Protein AF-A0A9D7JUJ1-F1 (afdb_monomer)

Nearest PDB structures (foldseek):
  5naf-assembly1_A  TM=7.772E-01  e=2.848E-12  Mus musculus
  5naf-assembly3_C  TM=6.672E-01  e=1.370E-13  Mus musculus
  6e29-assembly2_B  TM=7.221E-01  e=2.011E-11  Thermothelomyces thermophilus
  5naf-assembly4_D  TM=6.537E-01  e=2.011E-11  Mus musculus
  4zov-assembly1_A  TM=6.552E-01  e=1.437E-09  Saccharomyces cerevisiae

Mean predicted aligned error: 22.08 Å

Structure (mmCIF, N/CA/C/O backbone):
data_AF-A0A9D7JUJ1-F1
#
_entry.id   AF-A0A9D7JUJ1-F1
#
loop_
_atom_site.group_PDB
_atom_site.id
_atom_site.type_symbol
_atom_site.label_atom_id
_atom_site.label_alt_id
_atom_site.label_comp_id
_atom_site.label_asym_id
_atom_site.label_entity_id
_atom_site.label_seq_id
_atom_site.pdbx_PDB_ins_code
_atom_site.Cartn_x
_atom_site.Cartn_y
_atom_site.Cartn_z
_atom_site.occupancy
_atom_site.B_iso_or_equiv
_atom_site.auth_seq_id
_atom_site.auth_comp_id
_atom_site.auth_asym_id
_atom_site.auth_atom_id
_atom_site.pdbx_PDB_model_num
ATOM 1 N N . MET A 1 1 ? -11.570 -12.928 25.840 1.00 46.22 1 MET A N 1
ATOM 2 C CA . MET A 1 1 ? -12.445 -12.365 26.894 1.00 46.22 1 MET A CA 1
ATOM 3 C C . MET A 1 1 ? -13.803 -12.101 26.273 1.00 46.22 1 MET A C 1
ATOM 5 O O . MET A 1 1 ? -13.830 -11.605 25.158 1.00 46.22 1 MET A O 1
ATOM 9 N N . SER A 1 2 ? -14.887 -12.468 26.956 1.00 52.25 2 SER A N 1
ATOM 10 C CA . SER A 1 2 ? -16.265 -12.212 26.511 1.00 52.25 2 SER A CA 1
ATOM 11 C C . SER A 1 2 ? -16.558 -10.702 26.518 1.00 52.25 2 SER A C 1
ATOM 13 O O . SER A 1 2 ? -16.237 -10.030 27.499 1.00 52.25 2 SER A O 1
ATOM 15 N N . PHE A 1 3 ? -17.145 -10.168 25.440 1.00 64.56 3 PHE A N 1
ATOM 16 C CA . PHE A 1 3 ? -17.541 -8.751 25.312 1.00 64.56 3 PHE A CA 1
ATOM 17 C C . PHE A 1 3 ? -18.890 -8.441 25.976 1.00 64.56 3 PHE A C 1
ATOM 19 O O . PHE A 1 3 ? -19.354 -7.306 25.961 1.00 64.56 3 PHE A O 1
ATOM 26 N N . LYS A 1 4 ? -19.514 -9.456 26.577 1.00 81.88 4 LYS A N 1
ATOM 27 C CA . LYS A 1 4 ? -20.887 -9.388 27.059 1.00 81.88 4 LYS A CA 1
ATOM 28 C C . LYS A 1 4 ? -21.002 -8.548 28.337 1.00 81.88 4 LYS A C 1
ATOM 30 O O . LYS A 1 4 ? -20.153 -8.704 29.230 1.00 81.88 4 LYS A O 1
ATOM 35 N N . PRO A 1 5 ? -22.044 -7.705 28.458 1.00 88.50 5 PRO A N 1
ATOM 36 C CA . PRO A 1 5 ? -22.383 -7.038 29.706 1.00 88.50 5 PRO A CA 1
ATOM 37 C C . PRO A 1 5 ? -22.737 -8.081 30.768 1.00 88.50 5 PRO A C 1
ATOM 39 O O . PRO A 1 5 ? -23.338 -9.114 30.468 1.00 88.50 5 PRO A O 1
ATOM 42 N N . VAL A 1 6 ? -22.363 -7.805 32.015 1.00 92.50 6 VAL A N 1
ATOM 43 C CA . VAL A 1 6 ? -22.709 -8.657 33.154 1.00 92.50 6 VAL A CA 1
ATOM 44 C C . VAL A 1 6 ? -23.898 -8.059 33.894 1.00 92.50 6 VAL A C 1
ATOM 46 O O . VAL A 1 6 ? -23.898 -6.870 34.230 1.00 92.50 6 VAL A O 1
ATOM 49 N N . ILE A 1 7 ? -24.895 -8.897 34.166 1.00 95.94 7 ILE A N 1
ATOM 50 C CA . ILE A 1 7 ? -26.008 -8.593 35.065 1.00 95.94 7 ILE A CA 1
ATOM 51 C C . ILE A 1 7 ? -25.708 -9.276 36.397 1.00 95.94 7 ILE A C 1
ATOM 53 O O . ILE A 1 7 ? -25.666 -10.505 36.478 1.00 95.94 7 ILE A O 1
ATOM 57 N N . PHE A 1 8 ? -25.459 -8.480 37.433 1.00 96.88 8 PHE A N 1
ATOM 58 C CA . PHE A 1 8 ? -25.189 -8.978 38.774 1.00 96.88 8 PHE A CA 1
ATOM 59 C C . PHE A 1 8 ? -26.465 -8.929 39.618 1.00 96.88 8 PHE A C 1
ATOM 61 O O . PHE A 1 8 ? -26.993 -7.850 39.873 1.00 96.88 8 PHE A O 1
ATOM 68 N N . LEU A 1 9 ? -26.951 -10.098 40.037 1.00 96.44 9 LEU A N 1
ATOM 69 C CA . LEU A 1 9 ? -28.127 -10.265 40.884 1.00 96.44 9 LEU A CA 1
ATOM 70 C C . LEU A 1 9 ? -27.693 -10.636 42.309 1.00 96.44 9 LEU A C 1
ATOM 72 O O . LEU A 1 9 ? -27.132 -11.713 42.529 1.00 96.44 9 LEU A O 1
ATOM 76 N N . ALA A 1 10 ? -27.960 -9.760 43.271 1.00 94.12 10 ALA A N 1
ATOM 77 C CA . ALA A 1 10 ? -27.702 -9.978 44.688 1.00 94.12 10 ALA A CA 1
ATOM 78 C C . ALA A 1 10 ? -29.024 -10.053 45.457 1.00 94.12 10 ALA A C 1
ATOM 80 O O . ALA A 1 10 ? -29.857 -9.153 45.365 1.00 94.12 10 ALA A O 1
ATOM 81 N N . PHE A 1 11 ? -29.201 -11.120 46.228 1.00 92.06 11 PHE A N 1
ATOM 82 C CA . PHE A 1 11 ? -30.381 -11.339 47.056 1.00 92.06 11 PHE A CA 1
ATOM 83 C C . PHE A 1 11 ? -29.964 -11.527 48.509 1.00 92.06 11 PHE A C 1
ATOM 85 O O . PHE A 1 11 ? -28.980 -12.216 48.775 1.00 92.06 11 PHE A O 1
ATOM 92 N N . ALA A 1 12 ? -30.699 -10.923 49.437 1.00 88.69 12 ALA A N 1
ATOM 93 C CA . ALA A 1 12 ? -30.456 -11.060 50.870 1.00 88.69 12 ALA A CA 1
ATOM 94 C C . ALA A 1 12 ? -31.776 -11.220 51.630 1.00 88.69 12 ALA A C 1
ATOM 96 O O . ALA A 1 12 ? -32.740 -10.492 51.377 1.00 88.69 12 ALA A O 1
ATOM 97 N N . ASN A 1 13 ? -31.822 -12.174 52.561 1.00 85.25 13 ASN A N 1
ATOM 98 C CA . ASN A 1 13 ? -33.016 -12.474 53.349 1.00 85.25 13 ASN A CA 1
ATOM 99 C C . ASN A 1 13 ? -32.684 -12.667 54.835 1.00 85.25 13 ASN A C 1
ATOM 101 O O . ASN A 1 13 ? -31.565 -13.023 55.184 1.00 85.25 13 ASN A O 1
ATOM 105 N N . ASP A 1 14 ? -33.667 -12.477 55.714 1.00 79.25 14 ASP A N 1
ATOM 106 C CA . ASP A 1 14 ? -33.504 -12.742 57.147 1.00 79.25 14 ASP A CA 1
ATOM 107 C C . ASP A 1 14 ? -33.837 -14.203 57.445 1.00 79.25 14 ASP A C 1
ATOM 109 O O . ASP A 1 14 ? -34.995 -14.602 57.349 1.00 79.25 14 ASP A O 1
ATOM 113 N N . LYS A 1 15 ? -32.831 -15.015 57.784 1.00 77.56 15 LYS A N 1
ATOM 114 C CA . LYS A 1 15 ? -33.019 -16.447 58.079 1.00 77.56 15 LYS A CA 1
ATOM 115 C C . LYS A 1 15 ? -33.294 -16.723 59.560 1.00 77.56 15 LYS A C 1
ATOM 117 O O . LYS A 1 15 ? -33.521 -17.879 59.917 1.00 77.56 15 LYS A O 1
ATOM 122 N N . VAL A 1 16 ? -33.268 -15.692 60.405 1.00 76.00 16 VAL A N 1
ATOM 123 C CA . VAL A 1 16 ? -33.410 -15.800 61.862 1.00 76.00 16 VAL A CA 1
ATOM 124 C C . VAL A 1 16 ? -34.802 -15.343 62.306 1.00 76.00 16 VAL A C 1
ATOM 126 O O . VAL A 1 16 ? -35.447 -16.032 63.096 1.00 76.00 16 VAL A O 1
ATOM 129 N N . ASP A 1 17 ? -35.301 -14.227 61.769 1.00 75.50 17 ASP A N 1
ATOM 130 C CA . ASP A 1 17 ? -36.643 -13.710 62.049 1.00 75.50 17 ASP A CA 1
ATOM 131 C C . ASP A 1 17 ? -37.659 -14.127 60.971 1.00 75.50 17 ASP A C 1
ATOM 133 O O . ASP A 1 17 ? -37.739 -13.554 59.883 1.00 75.50 17 ASP A O 1
ATOM 137 N N . ASN A 1 18 ? -38.516 -15.095 61.313 1.00 70.44 18 ASN A N 1
ATOM 138 C CA . ASN A 1 18 ? -39.590 -15.582 60.442 1.00 70.44 18 ASN A CA 1
ATOM 139 C C . ASN A 1 18 ? -40.592 -14.496 60.010 1.00 70.44 18 ASN A C 1
ATOM 141 O O . ASN A 1 18 ? -41.214 -14.648 58.957 1.00 70.44 18 ASN A O 1
ATOM 145 N N . ALA A 1 19 ? -40.789 -13.432 60.799 1.00 67.62 19 ALA A N 1
ATOM 146 C CA . ALA A 1 19 ? -41.687 -12.334 60.432 1.00 67.62 19 ALA A CA 1
ATOM 147 C C . ALA A 1 19 ? -41.072 -11.431 59.352 1.00 67.62 19 ALA A C 1
ATOM 149 O O . ALA A 1 19 ? -41.798 -10.823 58.564 1.00 67.62 19 ALA A O 1
ATOM 150 N N . ALA A 1 20 ? -39.742 -11.387 59.287 1.00 67.50 20 ALA A N 1
ATOM 151 C CA . ALA A 1 20 ? -38.988 -10.659 58.282 1.00 67.50 20 ALA A CA 1
ATOM 152 C C . ALA A 1 20 ? -38.503 -11.547 57.123 1.00 67.50 20 ALA A C 1
ATOM 154 O O . ALA A 1 20 ? -37.753 -11.076 56.275 1.00 67.50 20 ALA A O 1
ATOM 155 N N . TYR A 1 21 ? -38.923 -12.806 57.024 1.00 77.50 21 TYR A N 1
ATOM 156 C CA . TYR A 1 21 ? -38.526 -13.672 55.915 1.00 77.50 21 TYR A CA 1
ATOM 157 C C . TYR A 1 21 ? -39.328 -13.358 54.634 1.00 77.50 21 TYR A C 1
ATOM 159 O O . TYR A 1 21 ? -40.544 -13.568 54.581 1.00 77.50 21 TYR A O 1
ATOM 167 N N . LEU A 1 22 ? -38.656 -12.907 53.567 1.00 76.88 22 LEU A N 1
ATOM 168 C CA . LEU A 1 22 ? -39.271 -12.658 52.252 1.00 76.88 22 LEU A CA 1
ATOM 169 C C . LEU A 1 22 ? -39.438 -13.969 51.477 1.00 76.88 22 LEU A C 1
ATOM 171 O O . LEU A 1 22 ? -38.473 -14.526 50.952 1.00 76.88 22 LEU A O 1
ATOM 175 N N . ARG A 1 23 ? -40.671 -14.482 51.398 1.00 80.00 23 ARG A N 1
ATOM 176 C CA . ARG A 1 23 ? -40.953 -15.793 50.785 1.00 80.00 23 ARG A CA 1
ATOM 177 C C . ARG A 1 23 ? -40.846 -15.790 49.261 1.00 80.00 23 ARG A C 1
ATOM 179 O O . ARG A 1 23 ? -40.429 -16.804 48.703 1.00 80.00 23 ARG A O 1
ATOM 186 N N . ASN A 1 24 ? -41.167 -14.682 48.586 1.00 82.19 24 ASN A N 1
ATOM 187 C CA . ASN A 1 24 ? -41.095 -14.632 47.122 1.00 82.19 24 ASN A CA 1
ATOM 188 C C . ASN A 1 24 ? -39.704 -14.283 46.589 1.00 82.19 24 ASN A C 1
ATOM 190 O O . ASN A 1 24 ? -39.501 -14.361 45.383 1.00 82.19 24 ASN A O 1
ATOM 194 N N . LEU A 1 25 ? -38.720 -13.993 47.449 1.00 85.44 25 LEU A N 1
ATOM 195 C CA . LEU A 1 25 ? -37.365 -13.639 47.015 1.00 85.44 25 LEU A CA 1
ATOM 196 C C . LEU A 1 25 ? -36.708 -14.748 46.174 1.00 85.44 25 LEU A C 1
ATOM 198 O O . LEU A 1 25 ? -36.042 -14.489 45.174 1.00 85.44 25 LEU A O 1
ATOM 202 N N . SER A 1 26 ? -36.955 -16.012 46.535 1.00 86.31 26 SER A N 1
ATOM 203 C CA . SER A 1 26 ? -36.502 -17.154 45.733 1.00 86.31 26 SER A CA 1
ATOM 204 C C . SER A 1 26 ? -37.227 -17.223 44.383 1.00 86.31 26 SER A C 1
ATOM 206 O O . SER A 1 26 ? -36.590 -17.465 43.358 1.00 86.31 26 SER A O 1
ATOM 208 N N . ALA A 1 27 ? -38.539 -16.964 44.352 1.00 86.62 27 ALA A N 1
ATOM 209 C CA . ALA A 1 27 ? -39.325 -16.953 43.117 1.00 86.62 27 ALA A CA 1
ATOM 210 C C . ALA A 1 27 ? -38.897 -15.812 42.179 1.00 86.62 27 ALA A C 1
ATOM 212 O O . ALA A 1 27 ? -38.778 -16.027 40.974 1.00 86.62 27 ALA A O 1
ATOM 213 N N . GLU A 1 28 ? -38.591 -14.637 42.729 1.00 91.00 28 GLU A N 1
ATOM 214 C CA . GLU A 1 28 ? -38.008 -13.512 42.002 1.00 91.00 28 GLU A CA 1
ATOM 215 C C . GLU A 1 28 ? -36.669 -13.899 41.368 1.00 91.00 28 GLU A C 1
ATOM 217 O O . GLU A 1 28 ? -36.509 -13.772 40.156 1.00 91.00 28 GLU A O 1
ATOM 222 N N . MET A 1 29 ? -35.730 -14.436 42.155 1.00 93.56 29 MET A N 1
ATOM 223 C CA . MET A 1 29 ? -34.421 -14.864 41.653 1.00 93.56 29 MET A CA 1
ATOM 224 C C . MET A 1 29 ? -34.547 -15.867 40.501 1.00 93.56 29 MET A C 1
ATOM 226 O O . MET A 1 29 ? -33.919 -15.690 39.455 1.00 93.56 29 MET A O 1
ATOM 230 N N . HIS A 1 30 ? -35.357 -16.916 40.674 1.00 92.62 30 HIS A N 1
ATOM 231 C CA . HIS A 1 30 ? -35.551 -17.939 39.644 1.00 92.62 30 HIS A CA 1
ATOM 232 C C . HIS A 1 30 ? -36.266 -17.370 38.413 1.00 92.62 30 HIS A C 1
ATOM 234 O O . HIS A 1 30 ? -35.894 -17.695 37.287 1.00 92.62 30 HIS A O 1
ATOM 240 N N . GLY A 1 31 ? -37.249 -16.489 38.610 1.00 93.75 31 GLY A N 1
ATOM 241 C CA . GLY A 1 31 ? -37.967 -15.832 37.525 1.00 93.75 31 GLY A CA 1
ATOM 242 C C . GLY A 1 31 ? -37.071 -14.909 36.698 1.00 93.75 31 GLY A C 1
ATOM 243 O O . GLY A 1 31 ? -37.099 -14.979 35.472 1.00 93.75 31 GLY A O 1
ATOM 244 N N . ILE A 1 32 ? -36.225 -14.096 37.344 1.00 95.94 32 ILE A N 1
ATOM 245 C CA . ILE A 1 32 ? -35.249 -13.236 36.656 1.00 95.94 32 ILE A CA 1
ATOM 246 C C . ILE A 1 32 ? -34.206 -14.093 35.932 1.00 95.94 32 ILE A C 1
ATOM 248 O O . ILE A 1 32 ? -33.864 -13.811 34.783 1.00 95.94 32 ILE A O 1
ATOM 252 N N . ARG A 1 33 ? -33.724 -15.173 36.562 1.00 95.44 33 ARG A N 1
ATOM 253 C CA . ARG A 1 33 ? -32.789 -16.107 35.923 1.00 95.44 33 ARG A CA 1
ATOM 254 C C . ARG A 1 33 ? -33.391 -16.735 34.664 1.00 95.44 33 ARG A C 1
ATOM 256 O O . ARG A 1 33 ? -32.726 -16.728 33.634 1.00 95.44 33 ARG A O 1
ATOM 263 N N . GLY A 1 34 ? -34.630 -17.222 34.732 1.00 93.38 34 GLY A N 1
ATOM 264 C CA . GLY A 1 34 ? -35.336 -17.779 33.574 1.00 93.38 34 GLY A CA 1
ATOM 265 C C . GLY A 1 34 ? -35.591 -16.738 32.481 1.00 93.38 34 GLY A C 1
ATOM 266 O O . GLY A 1 34 ? -35.412 -17.021 31.300 1.00 93.38 34 GLY A O 1
ATOM 267 N N . ALA A 1 35 ? -35.922 -15.501 32.861 1.00 94.00 35 ALA A N 1
ATOM 268 C CA . ALA A 1 35 ? -36.109 -14.397 31.922 1.00 94.00 35 ALA A CA 1
ATOM 269 C C . ALA A 1 35 ? -34.829 -14.049 31.134 1.00 94.00 35 ALA A C 1
ATOM 271 O O . ALA A 1 35 ? -34.902 -13.681 29.963 1.00 94.00 35 ALA A O 1
ATOM 272 N N . LEU A 1 36 ? -33.655 -14.192 31.758 1.00 95.38 36 LEU A N 1
ATOM 273 C CA . LEU A 1 36 ? -32.356 -13.895 31.146 1.00 95.38 36 LEU A CA 1
ATOM 274 C C . LEU A 1 36 ? -31.690 -15.102 30.470 1.00 95.38 36 LEU A C 1
ATOM 276 O O . LEU A 1 36 ? -30.708 -14.926 29.751 1.00 95.38 36 LEU A O 1
ATOM 280 N N . GLU A 1 37 ? -32.210 -16.315 30.655 1.00 93.38 37 GLU A N 1
ATOM 281 C CA . GLU A 1 37 ? -31.605 -17.550 30.142 1.00 93.38 37 GLU A CA 1
ATOM 282 C C . GLU A 1 37 ? -31.468 -17.534 28.614 1.00 93.38 37 GLU A C 1
ATOM 284 O O . GLU A 1 37 ? -30.391 -17.790 28.073 1.00 93.38 37 GLU A O 1
ATOM 289 N N . LYS A 1 38 ? -32.530 -17.131 27.907 1.00 88.56 38 LYS A N 1
ATOM 290 C CA . LYS A 1 38 ? -32.522 -16.990 26.443 1.00 88.56 38 LYS A CA 1
ATOM 291 C C . LYS A 1 38 ? -31.467 -15.985 25.970 1.00 88.56 38 LYS A C 1
ATOM 293 O O . LYS A 1 38 ? -30.789 -16.236 24.971 1.00 88.56 38 LYS A O 1
ATOM 298 N N . ALA A 1 39 ? -31.310 -14.872 26.686 1.00 89.44 39 ALA A N 1
ATOM 299 C CA . ALA A 1 39 ? -30.336 -13.835 26.363 1.00 89.44 39 ALA A CA 1
ATOM 300 C C . ALA A 1 39 ? -28.895 -14.319 26.596 1.00 89.44 39 ALA A C 1
ATOM 302 O O . ALA A 1 39 ? -28.024 -14.079 25.763 1.00 89.44 39 ALA A O 1
ATOM 303 N N . GLU A 1 40 ? -28.644 -15.054 27.680 1.00 90.50 40 GLU A N 1
ATOM 304 C CA . GLU A 1 40 ? -27.328 -15.623 27.987 1.00 90.50 40 GLU A CA 1
ATOM 305 C C . GLU A 1 40 ? -26.917 -16.710 26.978 1.00 90.50 40 GLU A C 1
ATOM 307 O O . GLU A 1 40 ? -25.796 -16.668 26.459 1.00 90.50 40 GLU A O 1
ATOM 312 N N . ILE A 1 41 ? -27.841 -17.612 26.612 1.00 87.19 41 ILE A N 1
ATOM 313 C CA . ILE A 1 41 ? -27.638 -18.636 25.566 1.00 87.19 41 ILE A CA 1
ATOM 314 C C . ILE A 1 41 ? -27.359 -17.983 24.207 1.00 87.19 41 ILE A C 1
ATOM 316 O O . ILE A 1 41 ? -26.452 -18.407 23.492 1.00 87.19 41 ILE A O 1
ATOM 320 N N . SER A 1 42 ? -28.089 -16.915 23.873 1.00 80.94 42 SER A N 1
ATOM 321 C CA . SER A 1 42 ? -27.888 -16.136 22.638 1.00 80.94 42 SER A CA 1
ATOM 322 C C . SER A 1 42 ? -26.633 -15.257 22.679 1.00 80.94 42 SER A C 1
ATOM 324 O O . SER A 1 42 ? -26.310 -14.577 21.711 1.00 80.94 42 SER A O 1
ATOM 326 N N . GLY A 1 43 ? -25.913 -15.256 23.801 1.00 83.94 43 GLY A N 1
ATOM 327 C CA . GLY A 1 43 ? -24.665 -14.535 23.966 1.00 83.94 43 GLY A CA 1
ATOM 328 C C . GLY A 1 43 ? -24.796 -13.028 24.164 1.00 83.94 43 GLY A C 1
ATOM 329 O O . GLY A 1 43 ? -23.820 -12.319 23.942 1.00 83.94 43 GLY A O 1
ATOM 330 N N . LEU A 1 44 ? -25.949 -12.546 24.625 1.00 85.88 44 LEU A N 1
ATOM 331 C CA . LEU A 1 44 ? -26.223 -11.123 24.832 1.00 85.88 44 LEU A CA 1
ATOM 332 C C . LEU A 1 44 ? -25.734 -10.590 26.189 1.00 85.88 44 LEU A C 1
ATOM 334 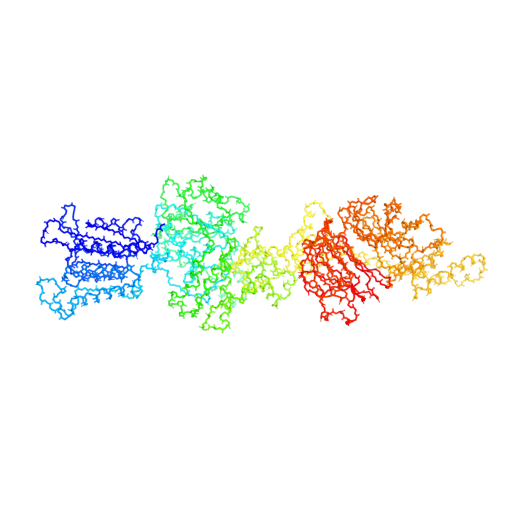O O . LEU A 1 44 ? -25.438 -9.405 26.313 1.00 85.88 44 LEU A O 1
ATOM 338 N N . CYS A 1 45 ? -25.638 -11.438 27.213 1.00 91.12 45 CYS A N 1
ATOM 339 C CA . CYS A 1 45 ? -25.142 -11.082 28.546 1.00 91.12 45 CYS A CA 1
ATOM 340 C C . CYS A 1 45 ? -24.517 -12.291 29.253 1.00 91.12 45 CYS A C 1
ATOM 342 O O . CYS A 1 45 ? -24.744 -13.424 28.839 1.00 91.12 45 CYS A O 1
ATOM 344 N N . ASP A 1 46 ? -23.778 -12.040 30.333 1.00 92.12 46 ASP A N 1
ATOM 345 C CA . ASP A 1 46 ? -23.474 -13.045 31.361 1.00 92.12 46 ASP A CA 1
ATOM 346 C C . ASP A 1 46 ? -24.246 -12.679 32.643 1.00 92.12 46 ASP A C 1
ATOM 348 O O . ASP A 1 46 ? -24.386 -11.494 32.965 1.00 92.12 46 ASP A O 1
ATOM 352 N N . VAL A 1 47 ? -24.717 -13.665 33.406 1.00 94.31 47 VAL A N 1
ATOM 353 C CA . VAL A 1 47 ? -25.438 -13.414 34.665 1.00 94.31 47 VAL A CA 1
ATOM 354 C C . VAL A 1 47 ? -24.656 -13.967 35.852 1.00 94.31 47 VAL A C 1
ATOM 356 O O . VAL A 1 47 ? -24.287 -15.138 35.895 1.00 94.31 47 VAL A O 1
ATOM 359 N N . VAL A 1 48 ? -24.428 -13.121 36.856 1.00 95.06 48 VAL A N 1
ATOM 360 C CA . VAL A 1 48 ? -23.789 -13.504 38.122 1.00 95.06 48 VAL A CA 1
ATOM 361 C C . VAL A 1 48 ? -24.830 -13.415 39.225 1.00 95.06 48 VAL A C 1
ATOM 363 O O . VAL A 1 48 ? -25.465 -12.379 39.377 1.00 95.06 48 VAL A O 1
ATOM 366 N N . ILE A 1 49 ? -25.004 -14.484 40.005 1.00 95.25 49 ILE A N 1
ATOM 367 C CA . ILE A 1 49 ? -26.004 -14.542 41.079 1.00 95.25 49 ILE A CA 1
ATOM 368 C C . ILE A 1 49 ? -25.317 -14.754 42.429 1.00 95.25 49 ILE A C 1
ATOM 370 O O . ILE A 1 49 ? -24.392 -15.566 42.554 1.00 95.25 49 ILE A O 1
ATOM 374 N N . ARG A 1 50 ? -25.770 -14.019 43.447 1.00 94.38 50 ARG A N 1
ATOM 375 C CA . ARG A 1 50 ? -25.478 -14.253 44.866 1.00 94.38 50 ARG A CA 1
ATOM 376 C C . ARG A 1 50 ? -26.808 -14.381 45.621 1.00 94.38 50 ARG A C 1
ATOM 378 O O . ARG A 1 50 ? -27.432 -13.360 45.887 1.00 94.38 50 ARG A O 1
ATOM 385 N N . PRO A 1 51 ? -27.265 -15.611 45.930 1.00 88.25 51 PRO A N 1
ATOM 386 C CA . PRO A 1 51 ? -28.577 -15.858 46.545 1.00 88.25 51 PRO A CA 1
ATOM 387 C C . PRO A 1 51 ? -28.652 -15.475 48.033 1.00 88.25 51 PRO A C 1
ATOM 389 O O . PRO A 1 51 ? -29.739 -15.419 48.598 1.00 88.25 51 PRO A O 1
ATOM 392 N N . SER A 1 52 ? -27.496 -15.265 48.662 1.00 87.56 52 SER A N 1
ATOM 393 C CA . SER A 1 52 ? -27.326 -14.905 50.071 1.00 87.56 52 SER A CA 1
ATOM 394 C C . SER A 1 52 ? -26.160 -13.927 50.168 1.00 87.56 52 SER A C 1
ATOM 396 O O . SER A 1 52 ? -25.047 -14.304 50.517 1.00 87.56 52 SER A O 1
ATOM 398 N N . ALA A 1 53 ? -26.381 -12.708 49.684 1.00 88.69 53 ALA A N 1
ATOM 399 C CA . ALA A 1 53 ? -25.340 -11.713 49.486 1.00 88.69 53 ALA A CA 1
ATOM 400 C C . ALA A 1 53 ? -24.974 -11.008 50.801 1.00 88.69 53 ALA A C 1
ATOM 402 O O . ALA A 1 53 ? -25.813 -10.348 51.417 1.00 88.69 53 ALA A O 1
ATOM 403 N N . SER A 1 54 ? -23.700 -11.101 51.180 1.00 88.31 54 SER A N 1
ATOM 404 C CA . SER A 1 54 ? -23.070 -10.254 52.199 1.00 88.31 54 SER A CA 1
ATOM 405 C C . SER A 1 54 ? -22.434 -8.998 51.579 1.00 88.31 54 SER A C 1
ATOM 407 O O . SER A 1 54 ? -22.295 -8.888 50.355 1.00 88.31 54 SER A O 1
ATOM 409 N N . ILE A 1 55 ? -21.977 -8.053 52.416 1.00 84.88 55 ILE A N 1
ATOM 410 C CA . ILE A 1 55 ? -21.180 -6.891 51.961 1.00 84.88 55 ILE A CA 1
ATOM 411 C C . ILE A 1 55 ? -19.960 -7.361 51.168 1.00 84.88 55 ILE A C 1
ATOM 413 O O . ILE A 1 55 ? -19.657 -6.838 50.092 1.00 84.88 55 ILE A O 1
ATOM 417 N N . LYS A 1 56 ? -19.278 -8.379 51.698 1.00 86.25 56 LYS A N 1
ATOM 418 C CA . LYS A 1 56 ? -18.089 -8.956 51.085 1.00 86.25 56 LYS A CA 1
ATOM 419 C C . LYS A 1 56 ? -18.403 -9.531 49.706 1.00 86.25 56 LYS A C 1
ATOM 421 O O . LYS A 1 56 ? -17.662 -9.254 48.775 1.00 86.25 56 LYS A O 1
ATOM 426 N N . ASP A 1 57 ? -19.516 -10.247 49.545 1.00 89.25 57 ASP A N 1
ATOM 427 C CA . ASP A 1 57 ? -19.890 -10.837 48.252 1.00 89.25 57 ASP A CA 1
ATOM 428 C C . ASP A 1 57 ? -20.121 -9.788 47.165 1.00 89.25 57 ASP A C 1
ATOM 430 O O . ASP A 1 57 ? -19.756 -10.007 46.009 1.00 89.25 57 ASP A O 1
ATOM 434 N N . ILE A 1 58 ? -20.724 -8.651 47.525 1.00 89.94 58 ILE A N 1
ATOM 435 C CA . ILE A 1 58 ? -20.935 -7.540 46.593 1.00 89.94 58 ILE A CA 1
ATOM 436 C C . ILE A 1 58 ? -19.587 -6.928 46.202 1.00 89.94 58 ILE A C 1
ATOM 438 O O . ILE A 1 58 ? -19.317 -6.764 45.012 1.00 89.94 58 ILE A O 1
ATOM 442 N N . ILE A 1 59 ? -18.726 -6.622 47.177 1.00 89.50 59 ILE A N 1
ATOM 443 C CA . ILE A 1 59 ? -17.401 -6.040 46.914 1.00 89.50 59 ILE A CA 1
ATOM 444 C C . ILE A 1 59 ? -16.554 -6.994 46.063 1.00 89.50 59 ILE A C 1
ATOM 446 O O . ILE A 1 59 ? -16.029 -6.577 45.030 1.00 89.50 59 ILE A O 1
ATOM 450 N N . ASP A 1 60 ? -16.487 -8.271 46.440 1.00 90.19 60 ASP A N 1
ATOM 451 C CA . ASP A 1 60 ? -15.738 -9.308 45.729 1.00 90.19 60 ASP A CA 1
ATOM 452 C C . ASP A 1 60 ? -16.256 -9.469 44.295 1.00 90.19 60 ASP A C 1
ATOM 454 O O . ASP A 1 60 ? -15.464 -9.622 43.366 1.00 90.19 60 ASP A O 1
ATOM 458 N N . ALA A 1 61 ? -17.572 -9.374 44.073 1.00 89.94 61 ALA A N 1
ATOM 459 C CA . ALA A 1 61 ? -18.142 -9.464 42.734 1.00 89.94 61 ALA A CA 1
ATOM 460 C C . ALA A 1 61 ? -17.727 -8.290 41.828 1.00 89.94 61 ALA A C 1
ATOM 462 O O . ALA A 1 61 ? -17.364 -8.497 40.668 1.00 89.94 61 ALA A O 1
ATOM 463 N N . PHE A 1 62 ? -17.741 -7.060 42.347 1.00 90.44 62 PHE A N 1
ATOM 464 C CA . PHE A 1 62 ? -17.291 -5.879 41.602 1.00 90.44 62 PHE A CA 1
ATOM 465 C C . PHE A 1 62 ? -15.764 -5.818 41.431 1.00 90.44 62 PHE A C 1
ATOM 467 O O . PHE A 1 62 ? -15.283 -5.202 40.479 1.00 90.44 62 PHE A O 1
ATOM 474 N N . GLN A 1 63 ? -14.997 -6.482 42.299 1.00 87.56 63 GLN A N 1
ATOM 475 C CA . GLN A 1 63 ? -13.535 -6.577 42.206 1.00 87.56 63 GLN A CA 1
ATOM 476 C C . GLN A 1 63 ? -13.041 -7.807 41.420 1.00 87.56 63 GLN A C 1
ATOM 478 O O . GLN A 1 63 ? -11.861 -7.871 41.063 1.00 87.56 63 GLN A O 1
ATOM 483 N N . ASP A 1 64 ? -13.910 -8.774 41.105 1.00 85.38 64 ASP A N 1
ATOM 484 C CA . ASP A 1 64 ? -13.540 -9.975 40.351 1.00 85.38 64 ASP A CA 1
ATOM 485 C C . ASP A 1 64 ? -13.060 -9.604 38.941 1.00 85.38 64 ASP A C 1
ATOM 487 O O . ASP A 1 64 ? -13.798 -9.052 38.118 1.00 85.38 64 ASP A O 1
ATOM 491 N N . LYS A 1 65 ? -11.817 -9.976 38.623 1.00 75.44 65 LYS A N 1
ATOM 492 C CA . LYS A 1 65 ? -11.167 -9.673 37.338 1.00 75.44 65 LYS A CA 1
ATOM 493 C C . LYS A 1 65 ? -11.926 -10.234 36.125 1.00 75.44 65 LYS A C 1
ATOM 495 O O . LYS A 1 65 ? -11.742 -9.740 35.013 1.00 75.44 65 LYS A O 1
ATOM 500 N N . ARG A 1 66 ? -12.772 -11.259 36.300 1.00 76.12 66 ARG A N 1
ATOM 501 C CA . ARG A 1 66 ? -13.521 -11.917 35.212 1.00 76.12 66 ARG A CA 1
ATOM 502 C C . ARG A 1 66 ? -14.786 -11.161 34.810 1.00 76.12 66 ARG A C 1
ATOM 504 O O . ARG A 1 66 ? -15.172 -11.213 33.637 1.00 76.12 66 ARG A O 1
ATOM 511 N N . TYR A 1 67 ? -15.460 -10.503 35.752 1.00 83.25 67 TYR A N 1
ATOM 512 C CA . TYR A 1 67 ? -16.764 -9.884 35.495 1.00 83.25 67 TYR A CA 1
ATOM 513 C C . TYR A 1 67 ? -16.963 -8.490 36.093 1.00 83.25 67 TYR A C 1
ATOM 515 O O . TYR A 1 67 ? -17.728 -7.743 35.496 1.00 83.25 67 TYR A O 1
ATOM 523 N N . GLY A 1 68 ? -16.248 -8.083 37.146 1.00 84.06 68 GLY A N 1
ATOM 524 C CA . GLY A 1 68 ? -16.377 -6.767 37.789 1.00 84.06 68 GLY A CA 1
ATOM 525 C C . GLY A 1 68 ? -16.365 -5.581 36.812 1.00 84.06 68 GLY A C 1
ATOM 526 O O . GLY A 1 68 ? -17.356 -4.854 36.735 1.00 84.06 68 GLY A O 1
ATOM 527 N N . PRO A 1 69 ? -15.344 -5.449 35.937 1.00 78.69 69 PRO A N 1
ATOM 528 C CA . PRO A 1 69 ? -15.290 -4.389 34.925 1.00 78.69 69 PRO A CA 1
ATOM 529 C C . PRO A 1 69 ? -16.398 -4.453 33.864 1.00 78.69 69 PRO A C 1
ATOM 531 O O . PRO A 1 69 ? -16.501 -3.545 33.047 1.00 78.69 69 PRO A O 1
ATOM 534 N N . ARG A 1 70 ? -17.187 -5.531 33.807 1.00 83.88 70 ARG A N 1
ATOM 535 C CA . ARG A 1 70 ? -18.272 -5.735 32.835 1.00 83.88 70 ARG A CA 1
ATOM 536 C C . ARG A 1 70 ? -19.662 -5.594 33.462 1.00 83.88 70 ARG A C 1
ATOM 538 O O . ARG A 1 70 ? -20.643 -5.606 32.713 1.00 83.88 70 ARG A O 1
ATOM 545 N N . ILE A 1 71 ? -19.770 -5.459 34.791 1.00 91.44 71 ILE A N 1
ATOM 546 C CA . ILE A 1 71 ? -21.060 -5.310 35.479 1.00 91.44 71 ILE A CA 1
ATOM 547 C C . ILE A 1 71 ? -21.732 -4.027 34.994 1.00 91.44 71 ILE A C 1
ATOM 549 O O . ILE A 1 71 ? -21.263 -2.921 35.248 1.00 91.44 71 ILE A O 1
ATOM 553 N N . SER A 1 72 ? -22.826 -4.212 34.259 1.00 91.75 72 SER A N 1
ATOM 554 C CA . SER A 1 72 ? -23.613 -3.143 33.639 1.00 91.75 72 SER A CA 1
ATOM 555 C C . SER A 1 72 ? -24.926 -2.901 34.370 1.00 91.75 72 SER A C 1
ATOM 557 O O . SER A 1 72 ? -25.444 -1.784 34.358 1.00 91.75 72 SER A O 1
ATOM 559 N N . ILE A 1 73 ? -25.452 -3.944 35.013 1.00 95.31 73 ILE A N 1
ATOM 560 C CA . ILE A 1 73 ? -26.682 -3.893 35.793 1.00 95.31 73 ILE A CA 1
ATOM 561 C C . ILE A 1 73 ? -26.423 -4.542 37.144 1.00 95.31 73 ILE A C 1
ATOM 563 O O . ILE A 1 73 ? -25.911 -5.661 37.200 1.00 95.31 73 ILE A O 1
ATOM 567 N N . PHE A 1 74 ? -26.805 -3.848 38.210 1.00 95.94 74 PHE A N 1
ATOM 568 C CA . PHE A 1 74 ? -26.835 -4.389 39.562 1.00 95.94 74 PHE A CA 1
ATOM 569 C C . PHE A 1 74 ? -28.282 -4.472 40.036 1.00 95.94 74 PHE A C 1
ATOM 571 O O . PHE A 1 74 ? -28.952 -3.447 40.139 1.00 95.94 74 PHE A O 1
ATOM 578 N N . HIS A 1 75 ? -28.759 -5.684 40.301 1.00 95.56 75 HIS A N 1
ATOM 579 C CA . HIS A 1 75 ? -30.053 -5.936 40.926 1.00 95.56 75 HIS A CA 1
ATOM 580 C C . HIS A 1 75 ? -29.845 -6.305 42.381 1.00 95.56 75 HIS A C 1
ATOM 582 O O . HIS A 1 75 ? -29.078 -7.221 42.679 1.00 95.56 75 HIS A O 1
ATOM 588 N N . TYR A 1 76 ? -30.573 -5.637 43.260 1.00 92.75 76 TYR A N 1
ATOM 589 C CA . TYR A 1 76 ? -30.676 -6.005 44.656 1.00 92.75 76 TYR A CA 1
ATOM 590 C C . TYR A 1 76 ? -32.127 -6.353 44.987 1.00 92.75 76 TYR A C 1
ATOM 592 O O . TYR A 1 76 ? -33.013 -5.520 44.795 1.00 92.75 76 TYR A O 1
ATOM 600 N N . GLY A 1 77 ? -32.351 -7.561 45.502 1.00 89.75 77 GLY A N 1
ATOM 601 C CA . GLY A 1 77 ? -33.625 -7.985 46.080 1.00 89.75 77 GLY A CA 1
ATOM 602 C C . GLY A 1 77 ? -33.462 -8.284 47.568 1.00 89.75 77 GLY A C 1
ATOM 603 O O . GLY A 1 77 ? -32.616 -9.093 47.954 1.00 89.75 77 GLY A O 1
ATOM 604 N N . GLY A 1 78 ? -34.273 -7.656 48.411 1.00 87.56 78 GLY A N 1
ATOM 605 C CA . GLY A 1 78 ? -34.200 -7.858 49.855 1.00 87.56 78 GLY A CA 1
ATOM 606 C C . GLY A 1 78 ? -34.869 -6.738 50.636 1.00 87.56 78 GLY A C 1
ATOM 607 O O . GLY A 1 78 ? -35.509 -5.845 50.075 1.00 87.56 78 GLY A O 1
ATOM 608 N N . HIS A 1 79 ? -34.718 -6.769 51.957 1.00 81.44 79 HIS A N 1
ATOM 609 C CA . HIS A 1 79 ? -35.219 -5.680 52.788 1.00 81.44 79 HIS A CA 1
ATOM 610 C C . HIS A 1 79 ? -34.365 -4.424 52.628 1.00 81.44 79 HIS A C 1
ATOM 612 O O . HIS A 1 79 ? -33.137 -4.467 52.626 1.00 81.44 79 HIS A O 1
ATOM 618 N N . ALA A 1 80 ? -35.030 -3.280 52.566 1.00 74.94 80 ALA A N 1
ATOM 619 C CA . ALA A 1 80 ? -34.391 -1.979 52.646 1.00 74.94 80 ALA A CA 1
ATOM 620 C C . ALA A 1 80 ? -35.151 -1.123 53.663 1.00 74.94 80 ALA A C 1
ATOM 622 O O . ALA A 1 80 ? -36.375 -1.209 53.787 1.00 74.94 80 ALA A O 1
ATOM 623 N N . ASP A 1 81 ? -34.402 -0.330 54.416 1.00 67.50 81 ASP A N 1
ATOM 624 C CA . ASP A 1 81 ? -34.905 0.672 55.353 1.00 67.50 81 ASP A CA 1
ATOM 625 C C . ASP A 1 81 ? -34.302 1.991 54.903 1.00 67.50 81 ASP A C 1
ATOM 627 O O . ASP A 1 81 ? -33.087 2.095 54.973 1.00 67.50 81 ASP A O 1
ATOM 631 N N . GLY A 1 82 ? -35.129 2.945 54.450 1.00 63.88 82 GLY A N 1
ATOM 632 C CA . GLY A 1 82 ? -34.857 4.382 54.259 1.00 63.88 82 GLY A CA 1
ATOM 633 C C . GLY A 1 82 ? -33.513 4.789 53.633 1.00 63.88 82 GLY A C 1
ATOM 634 O O . GLY A 1 82 ? -33.470 5.397 52.564 1.00 63.88 82 GLY A O 1
ATOM 635 N N . PHE A 1 83 ? -32.412 4.480 54.314 1.00 62.00 83 PHE A N 1
ATOM 636 C CA . PHE A 1 83 ? -31.030 4.827 54.005 1.00 62.00 83 PHE A CA 1
ATOM 637 C C . PHE A 1 83 ? -30.044 3.635 53.949 1.00 62.00 83 PHE A C 1
ATOM 639 O O . PHE A 1 83 ? -28.869 3.872 53.699 1.00 62.00 83 PHE A O 1
ATOM 646 N N . SER A 1 84 ? -30.487 2.382 54.108 1.00 69.31 84 SER A N 1
ATOM 647 C CA . SER A 1 84 ? -29.629 1.182 54.157 1.00 69.31 84 SER A CA 1
ATOM 648 C C . SER A 1 84 ? -30.211 -0.003 53.367 1.00 69.31 84 SER A C 1
ATOM 650 O O . SER A 1 84 ? -31.425 -0.226 53.382 1.00 69.31 84 SER A O 1
ATOM 652 N N . LEU A 1 85 ? -29.354 -0.792 52.703 1.00 77.69 85 LEU A N 1
ATOM 653 C CA . LEU A 1 85 ? -29.706 -2.143 52.229 1.00 77.69 85 LEU A CA 1
ATOM 654 C C . LEU A 1 85 ? -29.372 -3.164 53.326 1.00 77.69 85 LEU A C 1
ATOM 656 O O . LEU A 1 85 ? -28.326 -3.049 53.976 1.00 77.69 85 LEU A O 1
ATOM 660 N N . LEU A 1 86 ? -30.233 -4.160 53.528 1.00 79.94 86 LEU A N 1
ATOM 661 C CA . LEU A 1 86 ? -30.012 -5.220 54.514 1.00 79.94 86 LEU A CA 1
ATOM 662 C C . LEU A 1 86 ? -29.343 -6.423 53.847 1.00 79.94 86 LEU A C 1
ATOM 664 O O . LEU A 1 86 ? -29.905 -7.036 52.942 1.00 79.94 86 LEU A O 1
ATOM 668 N N . LEU A 1 87 ? -28.135 -6.760 54.278 1.00 82.94 87 LEU A N 1
ATOM 669 C CA . LEU A 1 87 ? -27.369 -7.889 53.752 1.00 82.94 87 LEU A CA 1
ATOM 670 C C . LEU A 1 87 ? -27.280 -9.013 54.784 1.00 82.94 87 LEU A C 1
ATOM 672 O O . LEU A 1 87 ? -27.563 -8.807 55.965 1.00 82.94 87 LEU A O 1
ATOM 676 N N . GLU A 1 88 ? -26.929 -10.213 54.328 1.00 82.00 88 GLU A N 1
ATOM 677 C CA . GLU A 1 88 ? -26.767 -11.364 55.221 1.00 82.00 88 GLU A CA 1
ATOM 678 C C . GLU A 1 88 ? -25.406 -11.305 55.935 1.00 82.00 88 GLU A C 1
ATOM 680 O O . GLU A 1 88 ? -24.360 -11.206 55.287 1.00 82.00 88 GLU A O 1
ATOM 685 N N . ALA A 1 89 ? -25.425 -11.387 57.269 1.00 79.50 89 ALA A N 1
ATOM 686 C CA . ALA A 1 89 ? -24.246 -11.552 58.113 1.00 79.50 89 ALA A CA 1
ATOM 687 C C . ALA A 1 89 ? -23.757 -13.014 58.108 1.00 79.50 89 ALA A C 1
ATOM 689 O O . ALA A 1 89 ? -24.473 -13.936 57.711 1.00 79.50 89 ALA A O 1
ATOM 690 N N . ALA A 1 90 ? -22.540 -13.254 58.608 1.00 72.44 90 ALA A N 1
ATOM 691 C CA . ALA A 1 90 ? -21.936 -14.593 58.643 1.00 72.44 90 ALA A CA 1
ATOM 692 C C . ALA A 1 90 ? -22.733 -15.629 59.469 1.00 72.44 90 ALA A C 1
ATOM 694 O O . ALA A 1 90 ? -22.596 -16.829 59.235 1.00 72.44 90 ALA A O 1
ATOM 695 N N . ASP A 1 91 ? -23.557 -15.182 60.418 1.00 72.81 91 ASP A N 1
ATOM 696 C CA . ASP A 1 91 ? -24.436 -16.019 61.244 1.00 72.81 91 ASP A CA 1
ATOM 697 C C . ASP A 1 91 ? -25.868 -16.159 60.680 1.00 72.81 91 ASP A C 1
ATOM 699 O O . ASP A 1 91 ? -26.712 -16.810 61.295 1.00 72.81 91 ASP A O 1
ATOM 703 N N . GLY A 1 92 ? -26.145 -15.580 59.504 1.00 66.62 92 GLY A N 1
ATOM 704 C CA . GLY A 1 92 ? -27.462 -15.576 58.860 1.00 66.62 92 GLY A CA 1
ATOM 705 C C . GLY A 1 92 ? -28.426 -14.497 59.368 1.00 66.62 92 GLY A C 1
ATOM 706 O O . GLY A 1 92 ? -29.563 -14.445 58.891 1.00 66.62 92 GLY A O 1
ATOM 707 N N . SER A 1 93 ? -27.995 -13.649 60.310 1.00 69.88 93 SER A N 1
ATOM 708 C CA . SER A 1 93 ? -28.730 -12.458 60.754 1.00 69.88 93 SER A CA 1
ATOM 709 C C . SER A 1 93 ? -28.508 -11.261 59.811 1.00 69.88 93 SER A C 1
ATOM 711 O O . SER A 1 93 ? -27.824 -11.368 58.791 1.00 69.88 93 SER A O 1
ATOM 713 N N . LYS A 1 94 ? -29.123 -10.110 60.110 1.00 72.69 94 LYS A N 1
ATOM 714 C CA . LYS A 1 94 ? -29.043 -8.894 59.284 1.00 72.69 94 LYS A CA 1
ATOM 715 C C . LYS A 1 94 ? -27.792 -8.069 59.586 1.00 72.69 94 LYS A C 1
ATOM 717 O O . LYS A 1 94 ? -27.568 -7.677 60.728 1.00 72.69 94 LYS A O 1
ATOM 722 N N . GLU A 1 95 ? -27.084 -7.671 58.536 1.00 77.62 95 GLU A N 1
ATOM 723 C CA . GLU A 1 95 ? -26.067 -6.619 58.568 1.00 77.62 95 GLU A CA 1
ATOM 724 C C . GLU A 1 95 ? -26.554 -5.397 57.772 1.00 77.62 95 GLU A C 1
ATOM 726 O O . GLU A 1 95 ? -27.030 -5.509 56.638 1.00 77.62 95 GLU A O 1
ATOM 731 N N . LEU A 1 96 ? -26.475 -4.210 58.378 1.00 70.56 96 LEU A N 1
ATOM 732 C CA . LEU A 1 96 ? -26.887 -2.954 57.749 1.00 70.56 96 LEU A CA 1
ATOM 733 C C . LEU A 1 96 ? -25.737 -2.378 56.925 1.00 70.56 96 LEU A C 1
ATOM 735 O O . LEU A 1 96 ? -24.663 -2.093 57.453 1.00 70.56 96 LEU A O 1
ATOM 739 N N . THR A 1 97 ? -25.983 -2.120 55.641 1.00 66.75 97 THR A N 1
ATOM 740 C CA . THR A 1 97 ? -25.077 -1.274 54.858 1.00 66.75 97 THR A CA 1
ATOM 741 C C . THR A 1 97 ? -25.389 0.194 55.068 1.00 66.75 97 THR A C 1
ATOM 743 O O . THR A 1 97 ? -26.478 0.665 54.759 1.00 66.75 97 THR A O 1
ATOM 746 N N . HIS A 1 98 ? -24.401 0.938 55.546 1.00 68.00 98 HIS A N 1
ATOM 747 C CA . HIS A 1 98 ? -24.476 2.388 55.635 1.00 68.00 98 HIS A CA 1
ATOM 748 C C . HIS A 1 98 ? -24.289 3.022 54.244 1.00 68.00 98 HIS A C 1
ATOM 750 O O . HIS A 1 98 ? -23.324 2.716 53.528 1.00 68.00 98 HIS A O 1
ATOM 756 N N . LYS A 1 99 ? -25.208 3.916 53.847 1.00 63.16 99 LYS A N 1
ATOM 757 C CA . LYS A 1 99 ? -25.171 4.643 52.560 1.00 63.16 99 LYS A CA 1
ATOM 758 C C . LYS A 1 99 ? -23.844 5.351 52.292 1.00 63.16 99 LYS A C 1
ATOM 760 O O . LYS A 1 99 ? -23.434 5.448 51.135 1.00 63.16 99 LYS A O 1
ATOM 765 N N . GLU A 1 100 ? -23.159 5.790 53.349 1.00 67.56 100 GLU A N 1
ATOM 766 C CA . GLU A 1 100 ? -21.886 6.508 53.310 1.00 67.56 100 GLU A CA 1
ATOM 767 C C . GLU A 1 100 ? -20.785 5.696 52.602 1.00 67.56 100 GLU A C 1
ATOM 769 O O . GLU A 1 100 ? -19.858 6.281 52.045 1.00 67.56 100 GLU A O 1
ATOM 774 N N . GLY A 1 101 ? -20.896 4.361 52.575 1.00 72.56 101 GLY A N 1
ATOM 775 C CA . GLY A 1 101 ? -19.972 3.473 51.864 1.00 72.56 101 GLY A CA 1
ATOM 776 C C . GLY A 1 101 ? -20.478 2.995 50.500 1.00 72.56 101 GLY A C 1
ATOM 777 O O . GLY A 1 101 ? -19.723 2.995 49.526 1.00 72.56 101 GLY A O 1
ATOM 778 N N . LEU A 1 102 ? -21.753 2.599 50.404 1.00 78.50 102 LEU A N 1
ATOM 779 C CA . LEU A 1 102 ? -22.284 1.917 49.217 1.00 78.50 102 LEU A CA 1
ATOM 780 C C . LEU A 1 102 ? -22.492 2.857 48.020 1.00 78.50 102 LEU A C 1
ATOM 782 O O . LEU A 1 102 ? -22.127 2.503 46.899 1.00 78.50 102 LEU A O 1
ATOM 786 N N . VAL A 1 103 ? -23.051 4.053 48.239 1.00 82.62 103 VAL A N 1
ATOM 787 C CA . VAL A 1 103 ? -23.330 5.004 47.148 1.00 82.62 103 VAL A CA 1
ATOM 788 C C . VAL A 1 103 ? -22.030 5.459 46.472 1.00 82.62 103 VAL A C 1
ATOM 790 O O . VAL A 1 103 ? -21.930 5.315 45.250 1.00 82.62 103 VAL A O 1
ATOM 793 N N . PRO A 1 104 ? -20.985 5.903 47.205 1.00 83.06 104 PRO A N 1
ATOM 794 C CA . PRO A 1 104 ? -19.699 6.230 46.590 1.00 83.06 104 PRO A CA 1
ATOM 795 C C . PRO A 1 104 ? -19.012 5.022 45.948 1.00 83.06 104 PRO A C 1
ATOM 797 O O . PRO A 1 104 ? -18.291 5.188 44.966 1.00 83.06 104 PRO A O 1
ATOM 800 N N . PHE A 1 105 ? -19.204 3.811 46.484 1.00 87.19 105 PHE A N 1
ATOM 801 C CA . PHE A 1 105 ? -18.643 2.594 45.898 1.00 87.19 105 PHE A CA 1
ATOM 802 C C . PHE A 1 105 ? -19.266 2.281 44.536 1.00 87.19 105 PHE A C 1
ATOM 804 O O . PHE A 1 105 ? -18.528 2.106 43.567 1.00 87.19 105 PHE A O 1
ATOM 811 N N . LEU A 1 106 ? -20.599 2.258 44.438 1.00 88.44 106 LEU A N 1
ATOM 812 C CA . LEU A 1 106 ? -21.307 1.998 43.182 1.00 88.44 106 LEU A CA 1
ATOM 813 C C . LEU A 1 106 ? -21.075 3.120 42.163 1.00 88.44 106 LEU A C 1
ATOM 815 O O . LEU A 1 106 ? -20.854 2.839 40.989 1.00 88.44 106 LEU A O 1
ATOM 819 N N . ALA A 1 107 ? -21.033 4.379 42.606 1.00 84.75 107 ALA A N 1
ATOM 820 C CA . ALA A 1 107 ? -20.762 5.529 41.741 1.00 84.75 107 ALA A CA 1
ATOM 821 C C . ALA A 1 107 ? -19.367 5.499 41.089 1.00 84.75 107 ALA A C 1
ATOM 823 O O . ALA A 1 107 ? -19.183 6.036 39.999 1.00 84.75 107 ALA A O 1
ATOM 824 N N . LYS A 1 108 ? -18.384 4.842 41.720 1.00 84.94 108 LYS A N 1
ATOM 825 C CA . LYS A 1 108 ? -17.042 4.635 41.147 1.00 84.94 108 LYS A CA 1
ATOM 826 C C . LYS A 1 108 ? -17.006 3.557 40.056 1.00 84.94 108 LYS A C 1
ATOM 828 O O . LYS A 1 108 ? -15.983 3.419 39.388 1.00 84.94 108 LYS A O 1
ATOM 833 N N . GLN A 1 109 ? -18.083 2.792 39.866 1.00 87.06 109 GLN A N 1
ATOM 834 C CA . GLN A 1 109 ? -18.134 1.720 38.873 1.00 87.06 109 GLN A CA 1
ATOM 835 C C . GLN A 1 109 ? -18.478 2.292 37.493 1.00 87.06 109 GLN A C 1
ATOM 837 O O . GLN A 1 109 ? -19.637 2.519 37.159 1.00 87.06 109 GLN A O 1
ATOM 842 N N . GLU A 1 110 ? -17.456 2.498 36.661 1.00 75.12 110 GLU A N 1
ATOM 843 C CA . GLU A 1 110 ? -17.561 3.200 35.366 1.00 75.12 110 GLU A CA 1
ATOM 844 C C . GLU A 1 110 ? -18.580 2.570 34.390 1.00 75.12 110 GLU A C 1
ATOM 846 O O . GLU A 1 110 ? -19.222 3.254 33.579 1.00 75.12 110 GLU A O 1
ATOM 851 N N . ASN A 1 111 ? -18.749 1.249 34.482 1.00 83.62 111 ASN A N 1
ATOM 852 C CA . ASN A 1 111 ? -19.584 0.471 33.571 1.00 83.62 111 ASN A CA 1
ATOM 853 C C . ASN A 1 111 ? -20.983 0.172 34.101 1.00 83.62 111 ASN A C 1
ATOM 855 O O . ASN A 1 111 ? -21.816 -0.290 33.325 1.00 83.62 111 ASN A O 1
ATOM 859 N N . LEU A 1 112 ? -21.277 0.520 35.355 1.00 90.69 112 LEU A N 1
ATOM 860 C CA . LEU A 1 112 ? -22.593 0.333 35.947 1.00 90.69 112 LEU A CA 1
ATOM 861 C C . LEU A 1 112 ? -23.577 1.363 35.374 1.00 90.69 112 LEU A C 1
ATOM 863 O O . LEU A 1 112 ? -23.454 2.568 35.596 1.00 90.69 112 LEU A O 1
ATOM 867 N N . LYS A 1 113 ? -24.550 0.889 34.592 1.00 90.06 113 LYS A N 1
ATOM 868 C CA . LYS A 1 113 ? -25.516 1.733 33.875 1.00 90.06 113 LYS A CA 1
ATOM 869 C C . LYS A 1 113 ? -26.875 1.781 34.559 1.00 90.06 113 LYS A C 1
ATOM 871 O O . LYS A 1 113 ? -27.488 2.848 34.592 1.00 90.06 113 LYS A O 1
ATOM 876 N N . LEU A 1 114 ? -27.312 0.652 35.114 1.00 93.81 114 LEU A N 1
ATOM 877 C CA . LEU A 1 114 ? -28.587 0.520 35.809 1.00 93.81 114 LEU A CA 1
ATOM 878 C C . LEU A 1 114 ? -28.396 -0.115 37.187 1.00 93.81 114 LEU A C 1
ATOM 880 O O . LEU A 1 114 ? -27.758 -1.159 37.316 1.00 93.81 114 LEU A O 1
ATOM 884 N N . VAL A 1 115 ? -29.013 0.484 38.200 1.00 94.19 115 VAL A N 1
ATOM 885 C CA . VAL A 1 115 ? -29.201 -0.143 39.512 1.00 94.19 115 VAL A CA 1
ATOM 886 C C . VAL A 1 115 ? -30.691 -0.386 39.728 1.00 94.19 115 VAL A C 1
ATOM 888 O O . VAL A 1 115 ? -31.486 0.541 39.604 1.00 94.19 115 VAL A O 1
ATOM 891 N N . PHE A 1 116 ? -31.077 -1.620 40.039 1.00 93.81 116 PHE A N 1
ATOM 892 C CA . PHE A 1 116 ? -32.444 -2.002 40.380 1.00 93.81 116 PHE A CA 1
ATOM 893 C C . PHE A 1 116 ? -32.496 -2.335 41.873 1.00 93.81 116 PHE A C 1
ATOM 895 O O . PHE A 1 116 ? -31.947 -3.344 42.306 1.00 93.81 116 PHE A O 1
ATOM 902 N N . LEU A 1 117 ? -33.146 -1.480 42.664 1.00 90.25 117 LEU A N 1
ATOM 903 C CA . LEU A 1 117 ? -33.320 -1.654 44.107 1.00 90.25 117 LEU A CA 1
ATOM 904 C C . LEU A 1 117 ? -34.730 -2.163 44.410 1.00 90.25 117 LEU A C 1
ATOM 906 O O . LEU A 1 117 ? -35.643 -1.374 44.673 1.00 90.25 117 LEU A O 1
ATOM 910 N N . ASN A 1 118 ? -34.898 -3.484 44.399 1.00 87.19 118 ASN A N 1
ATOM 911 C CA . ASN A 1 118 ? -36.152 -4.151 44.726 1.00 87.19 118 ASN A CA 1
ATOM 912 C C . ASN A 1 118 ? -36.279 -4.403 46.239 1.00 87.19 118 ASN A C 1
ATOM 914 O O . ASN A 1 118 ? -36.329 -5.536 46.712 1.00 87.19 118 ASN A O 1
ATOM 918 N N . GLY A 1 119 ? -36.280 -3.311 47.004 1.00 77.06 119 GLY A N 1
ATOM 919 C CA . GLY A 1 119 ? -36.501 -3.295 48.451 1.00 77.06 119 GLY A CA 1
ATOM 920 C C . GLY A 1 119 ? -37.403 -2.127 48.839 1.00 77.06 119 GLY A C 1
ATOM 921 O O . GLY A 1 119 ? -37.540 -1.177 48.067 1.00 77.06 119 GLY A O 1
ATOM 922 N N . CYS A 1 120 ? -38.054 -2.196 50.004 1.00 70.88 120 CYS A N 1
ATOM 923 C CA . CYS A 1 120 ? -39.005 -1.173 50.456 1.00 70.88 120 CYS A CA 1
ATOM 924 C C . CYS A 1 120 ? -38.341 0.200 50.687 1.00 70.88 120 CYS A C 1
ATOM 926 O O . CYS A 1 120 ? -37.279 0.290 51.291 1.00 70.88 120 CYS A O 1
ATOM 928 N N . SER A 1 121 ? -39.013 1.282 50.278 1.00 69.25 121 SER A N 1
ATOM 929 C CA . SER A 1 121 ? -38.622 2.674 50.572 1.00 69.25 121 SER A CA 1
ATOM 930 C C . SER A 1 121 ? -37.221 3.081 50.071 1.00 69.25 121 SER A C 1
ATOM 932 O O . SER A 1 121 ? -36.494 3.790 50.765 1.00 69.25 121 SER A O 1
ATOM 934 N N . SER A 1 122 ? -36.838 2.669 48.857 1.00 73.75 122 SER A N 1
ATOM 935 C CA . SER A 1 122 ? -35.514 2.938 48.263 1.00 73.75 122 SER A CA 1
ATOM 936 C C . SER A 1 122 ? -35.413 4.229 47.423 1.00 73.75 122 SER A C 1
ATOM 938 O O . SER A 1 122 ? -34.371 4.504 46.827 1.00 73.75 122 SER A O 1
ATOM 940 N N . GLU A 1 123 ? -36.449 5.079 47.376 1.00 74.69 123 GLU A N 1
ATOM 941 C CA . GLU A 1 123 ? -36.438 6.310 46.561 1.00 74.69 123 GLU A CA 1
ATOM 942 C C . GLU A 1 123 ? -35.335 7.305 46.965 1.00 74.69 123 GLU A C 1
ATOM 944 O O . GLU A 1 123 ? -34.739 7.944 46.092 1.00 74.69 123 GLU A O 1
ATOM 949 N N . GLY A 1 124 ? -35.041 7.443 48.264 1.00 75.44 124 GLY A N 1
ATOM 950 C CA . GLY A 1 124 ? -33.947 8.297 48.743 1.00 75.44 124 GLY A CA 1
ATOM 951 C C . GLY A 1 124 ? -32.596 7.861 48.168 1.00 75.44 124 GLY A C 1
ATOM 952 O O . GLY A 1 124 ? -31.878 8.670 47.581 1.00 75.44 124 GLY A O 1
ATOM 953 N N . GLN A 1 125 ? -32.320 6.557 48.224 1.00 76.50 125 GLN A N 1
ATOM 954 C CA . GLN A 1 125 ? -31.115 5.938 47.664 1.00 76.50 125 GLN A CA 1
ATOM 955 C C . GLN A 1 125 ? -31.065 6.089 46.138 1.00 76.50 125 GLN A C 1
ATOM 957 O O . GLN A 1 125 ? -30.016 6.402 45.578 1.00 76.50 125 GLN A O 1
ATOM 962 N N . ALA A 1 126 ? -32.205 5.938 45.454 1.00 82.44 126 ALA A N 1
ATOM 963 C CA . ALA A 1 126 ? -32.282 6.119 44.008 1.00 82.44 126 ALA A CA 1
ATOM 964 C C . ALA A 1 126 ? -31.935 7.553 43.575 1.00 82.44 126 ALA A C 1
ATOM 966 O O . ALA A 1 126 ? -31.240 7.742 42.577 1.00 82.44 126 ALA A O 1
ATOM 967 N N . LYS A 1 127 ? -32.373 8.572 44.330 1.00 84.31 127 LYS A N 1
ATOM 968 C CA . LYS A 1 127 ? -31.996 9.976 44.081 1.00 84.31 127 LYS A CA 1
ATOM 969 C C . LYS A 1 127 ? -30.500 10.206 44.297 1.00 84.31 127 LYS A C 1
ATOM 971 O O . LYS A 1 127 ? -29.864 10.829 43.450 1.00 84.31 127 LYS A O 1
ATOM 976 N N . GLU A 1 128 ? -29.944 9.695 45.394 1.00 83.81 128 GLU A N 1
ATOM 977 C CA . GLU A 1 128 ? -28.520 9.854 45.718 1.00 83.81 128 GLU A CA 1
ATOM 978 C C . GLU A 1 128 ? -27.611 9.144 44.703 1.00 83.81 128 GLU A C 1
ATOM 980 O O . GLU A 1 128 ? -26.630 9.731 44.261 1.00 83.81 128 GLU A O 1
ATOM 985 N N . LEU A 1 129 ? -27.954 7.930 44.258 1.00 87.12 129 LEU A N 1
ATOM 986 C CA . LEU A 1 129 ? -27.182 7.195 43.246 1.00 87.12 129 LEU A CA 1
ATOM 987 C C . LEU A 1 129 ? -27.162 7.913 41.889 1.00 87.12 129 LEU A C 1
ATOM 989 O O . LEU A 1 129 ? -26.115 7.976 41.240 1.00 87.12 129 LEU A O 1
ATOM 993 N N . VAL A 1 130 ? -28.290 8.495 41.468 1.00 87.38 130 VAL A N 1
ATOM 994 C CA . VAL A 1 130 ? -28.347 9.312 40.245 1.00 87.38 130 VAL A CA 1
ATOM 995 C C . VAL A 1 130 ? -27.514 10.589 40.402 1.00 87.38 130 VAL A C 1
ATOM 997 O O . VAL A 1 130 ? -26.738 10.924 39.505 1.00 87.38 130 VAL A O 1
ATOM 1000 N N . ALA A 1 131 ? -27.608 11.266 41.553 1.00 85.81 131 ALA A N 1
ATOM 1001 C CA . ALA A 1 131 ? -26.803 12.452 41.858 1.00 85.81 131 ALA A CA 1
ATOM 1002 C C . ALA A 1 131 ? -25.295 12.143 41.927 1.00 85.81 131 ALA A C 1
ATOM 1004 O O . ALA A 1 131 ? -24.477 12.954 41.497 1.00 85.81 131 ALA A O 1
ATOM 1005 N N . ALA A 1 132 ? -24.928 10.949 42.400 1.00 84.88 132 ALA A N 1
ATOM 1006 C CA . ALA A 1 132 ? -23.552 10.463 42.454 1.00 84.88 132 ALA A CA 1
ATOM 1007 C C . ALA A 1 132 ? -23.002 10.028 41.081 1.00 84.88 132 ALA A C 1
ATOM 1009 O O . ALA A 1 132 ? -21.801 9.809 40.946 1.00 84.88 132 ALA A O 1
ATOM 1010 N N . GLY A 1 133 ? -23.851 9.940 40.050 1.00 82.88 133 GLY A N 1
ATOM 1011 C CA . GLY A 1 133 ? -23.428 9.768 38.661 1.00 82.88 133 GLY A CA 1
ATOM 1012 C C . GLY A 1 133 ? -23.923 8.505 37.956 1.00 82.88 133 GLY A C 1
ATOM 1013 O O . GLY A 1 133 ? -23.618 8.358 36.769 1.00 82.88 133 GLY A O 1
ATOM 1014 N N . ILE A 1 134 ? -24.702 7.638 38.614 1.00 87.56 134 ILE A N 1
ATOM 1015 C CA . ILE A 1 134 ? -25.306 6.455 37.978 1.00 87.56 134 ILE A CA 1
ATOM 1016 C C . ILE A 1 134 ? -26.355 6.886 36.945 1.00 87.56 134 ILE A C 1
ATOM 1018 O O . ILE A 1 134 ? -27.150 7.793 37.180 1.00 87.56 134 ILE A O 1
ATOM 1022 N N . SER A 1 135 ? -26.353 6.238 35.776 1.00 87.88 135 SER A N 1
ATOM 1023 C CA . SER A 1 135 ? -27.145 6.691 34.621 1.00 87.88 135 SER A CA 1
ATOM 1024 C C . SER A 1 135 ? -28.651 6.456 34.783 1.00 87.88 135 SER A C 1
ATOM 1026 O O . SER A 1 135 ? -29.442 7.337 34.439 1.00 87.88 135 SER A O 1
ATOM 1028 N N . ALA A 1 136 ? -29.045 5.294 35.310 1.00 92.06 136 ALA A N 1
ATOM 1029 C CA . ALA A 1 136 ? -30.430 4.953 35.612 1.00 92.06 136 ALA A CA 1
ATOM 1030 C C . ALA A 1 136 ? -30.533 4.186 36.937 1.00 92.06 136 ALA A C 1
ATOM 1032 O O . ALA A 1 136 ? -29.715 3.310 37.222 1.00 92.06 136 ALA A O 1
ATOM 1033 N N . VAL A 1 137 ? -31.552 4.493 37.740 1.00 92.31 137 VAL A N 1
ATOM 1034 C CA . VAL A 1 137 ? -31.835 3.771 38.985 1.00 92.31 137 VAL A CA 1
ATOM 1035 C C . VAL A 1 137 ? -33.330 3.519 39.115 1.00 92.31 137 VAL A C 1
ATOM 1037 O O . VAL A 1 137 ? -34.133 4.445 38.996 1.00 92.31 137 VAL A O 1
ATOM 1040 N N . ILE A 1 138 ? -33.697 2.266 39.361 1.00 91.12 138 ILE A N 1
ATOM 1041 C CA . ILE A 1 138 ? -35.058 1.833 39.667 1.00 91.12 138 ILE A CA 1
ATOM 1042 C C . ILE A 1 138 ? -35.147 1.621 41.176 1.00 91.12 138 ILE A C 1
ATOM 1044 O O . ILE A 1 138 ? -34.297 0.948 41.757 1.00 91.12 138 ILE A O 1
ATOM 1048 N N . GLY A 1 139 ? -36.165 2.197 41.809 1.00 87.94 139 GLY A N 1
ATOM 1049 C CA . GLY A 1 139 ? -36.408 2.047 43.242 1.00 87.94 139 GLY A CA 1
ATOM 1050 C C . GLY A 1 139 ? -37.885 2.187 43.595 1.00 87.94 139 GLY A C 1
ATOM 1051 O O . GLY A 1 139 ? -38.717 2.525 42.750 1.00 87.94 139 GLY A O 1
ATOM 1052 N N . THR A 1 140 ? -38.214 1.938 44.860 1.00 81.31 140 THR A N 1
ATOM 1053 C CA . THR A 1 140 ? -39.579 2.012 45.388 1.00 81.31 140 THR A CA 1
ATOM 1054 C C . THR A 1 140 ? -39.779 3.281 46.220 1.00 81.31 140 THR A C 1
ATOM 1056 O O . THR A 1 140 ? -38.920 3.686 47.002 1.00 81.31 140 THR A O 1
ATOM 1059 N N . VAL A 1 141 ? -40.919 3.945 46.042 1.00 73.25 141 VAL A N 1
ATOM 1060 C CA . VAL A 1 141 ? -41.298 5.172 46.770 1.00 73.25 141 VAL A CA 1
ATOM 1061 C C . VAL A 1 141 ? -41.838 4.843 48.161 1.00 73.25 141 VAL A C 1
ATOM 1063 O O . VAL A 1 141 ? -41.673 5.614 49.100 1.00 73.25 141 VAL A O 1
ATOM 1066 N N . THR A 1 142 ? -42.477 3.686 48.302 1.00 72.19 142 THR A N 1
ATOM 1067 C CA . THR A 1 142 ? -43.082 3.207 49.547 1.00 72.19 142 THR A CA 1
ATOM 1068 C C . THR A 1 142 ? -43.107 1.677 49.552 1.00 72.19 142 THR A C 1
ATOM 1070 O O . THR A 1 142 ? -42.653 1.040 48.601 1.00 72.19 142 THR A O 1
ATOM 1073 N N . SER A 1 143 ? -43.630 1.075 50.618 1.00 73.19 143 SER A N 1
ATOM 1074 C CA . SER A 1 143 ? -43.774 -0.375 50.745 1.00 73.19 143 SER A CA 1
ATOM 1075 C C . SER A 1 143 ? -44.676 -0.945 49.646 1.00 73.19 143 SER A C 1
ATOM 1077 O O . SER A 1 143 ? -45.870 -0.642 49.573 1.00 73.19 143 SER A O 1
ATOM 1079 N N . ILE A 1 144 ? -44.092 -1.796 48.809 1.00 75.31 144 ILE A N 1
ATOM 1080 C CA . ILE A 1 144 ? -44.746 -2.487 47.698 1.00 75.31 144 ILE A CA 1
ATOM 1081 C C . ILE A 1 144 ? -45.150 -3.904 48.123 1.00 75.31 144 ILE A C 1
ATOM 1083 O O . ILE A 1 144 ? -44.513 -4.512 48.983 1.00 75.31 144 ILE A O 1
ATOM 1087 N N . ASN A 1 145 ? -46.218 -4.440 47.534 1.00 78.50 145 ASN A N 1
ATOM 1088 C CA . ASN A 1 145 ? -46.543 -5.856 47.681 1.00 78.50 145 ASN A CA 1
ATOM 1089 C C . ASN A 1 145 ? -45.441 -6.739 47.051 1.00 78.50 145 ASN A C 1
ATOM 1091 O O . ASN A 1 145 ? -45.061 -6.528 45.902 1.00 78.50 145 ASN A O 1
ATOM 1095 N N . ASP A 1 146 ? -44.967 -7.746 47.784 1.00 78.69 146 ASP A N 1
ATOM 1096 C CA . ASP A 1 146 ? -43.869 -8.646 47.388 1.00 78.69 146 ASP A CA 1
ATOM 1097 C C . ASP A 1 146 ? -44.153 -9.435 46.082 1.00 78.69 146 ASP A C 1
ATOM 1099 O O . ASP A 1 146 ? -43.277 -9.616 45.235 1.00 78.69 146 ASP A O 1
ATOM 1103 N N . GLU A 1 147 ? -45.408 -9.837 45.843 1.00 81.69 147 GLU A N 1
ATOM 1104 C CA . GLU A 1 147 ? -45.832 -10.479 44.584 1.00 81.69 147 GLU A CA 1
ATOM 1105 C C . GLU A 1 147 ? -45.754 -9.495 43.402 1.00 81.69 147 GLU A C 1
ATOM 1107 O O . GLU A 1 147 ? -45.340 -9.847 42.295 1.00 81.69 147 GLU A O 1
ATOM 1112 N N . VAL A 1 148 ? -46.130 -8.234 43.633 1.00 83.81 148 VAL A N 1
ATOM 1113 C CA . VAL A 1 148 ? -46.083 -7.181 42.609 1.00 83.81 148 VAL A CA 1
ATOM 1114 C C . VAL A 1 148 ? -44.635 -6.807 42.296 1.00 83.81 148 VAL A C 1
ATOM 1116 O O . VAL A 1 148 ? -44.278 -6.694 41.125 1.00 83.81 148 VAL A O 1
ATOM 1119 N N . ALA A 1 149 ? -43.797 -6.677 43.325 1.00 83.69 149 ALA A N 1
ATOM 1120 C CA . ALA A 1 149 ? -42.374 -6.375 43.213 1.00 83.69 149 ALA A CA 1
ATOM 1121 C C . ALA A 1 149 ? -41.617 -7.439 42.406 1.00 83.69 149 ALA A C 1
ATOM 1123 O O . ALA A 1 149 ? -40.914 -7.116 41.445 1.00 83.69 149 ALA A O 1
ATOM 1124 N N . SER A 1 150 ? -41.814 -8.714 42.748 1.00 87.50 150 SER A N 1
ATOM 1125 C CA . SER A 1 150 ? -41.212 -9.839 42.023 1.00 87.50 150 SER A CA 1
ATOM 1126 C C . SER A 1 150 ? -41.708 -9.918 40.575 1.00 87.50 150 SER A C 1
ATOM 1128 O O . SER A 1 150 ? -40.901 -10.045 39.653 1.00 87.50 150 SER A O 1
ATOM 1130 N N . THR A 1 151 ? -43.015 -9.757 40.336 1.00 88.38 151 THR A N 1
ATOM 1131 C CA . THR A 1 151 ? -43.582 -9.772 38.975 1.00 88.38 151 THR A CA 1
ATOM 1132 C C . THR A 1 151 ? -43.029 -8.634 38.114 1.00 88.38 151 THR A C 1
ATOM 1134 O O . THR A 1 151 ? -42.662 -8.863 36.960 1.00 88.38 151 THR A O 1
ATOM 1137 N N . LEU A 1 152 ? -42.926 -7.421 38.665 1.00 90.69 152 LEU A N 1
ATOM 1138 C CA . LEU A 1 152 ? -42.382 -6.255 37.967 1.00 90.69 152 LEU A CA 1
ATOM 1139 C C . LEU A 1 152 ? -40.933 -6.503 37.521 1.00 90.69 152 LEU A C 1
ATOM 1141 O O . LEU A 1 152 ? -40.608 -6.298 36.350 1.00 90.69 152 LEU A O 1
ATOM 1145 N N . ALA A 1 153 ? -40.083 -6.999 38.426 1.00 93.06 153 ALA A N 1
ATOM 1146 C CA . ALA A 1 153 ? -38.687 -7.303 38.122 1.00 93.06 153 ALA A CA 1
ATOM 1147 C C . ALA A 1 153 ? -38.561 -8.385 37.034 1.00 93.06 153 ALA A C 1
ATOM 1149 O O . ALA A 1 153 ? -37.856 -8.185 36.043 1.00 93.06 153 ALA A O 1
ATOM 1150 N N . ILE A 1 154 ? -39.302 -9.494 37.149 1.00 94.31 154 ILE A N 1
ATOM 1151 C CA . ILE A 1 154 ? -39.284 -10.586 36.159 1.00 94.31 154 ILE A CA 1
ATOM 1152 C C . ILE A 1 154 ? -39.666 -10.074 34.763 1.00 94.31 154 ILE A C 1
ATOM 1154 O O . ILE A 1 154 ? -39.022 -10.426 33.774 1.00 94.31 154 ILE A O 1
ATOM 1158 N N . ARG A 1 155 ? -40.693 -9.222 34.653 1.00 93.62 155 ARG A N 1
ATOM 1159 C CA . ARG A 1 155 ? -41.148 -8.682 33.358 1.00 93.62 155 ARG A CA 1
ATOM 1160 C C . ARG A 1 155 ? -40.200 -7.661 32.759 1.00 93.62 155 ARG A C 1
ATOM 1162 O O . ARG A 1 155 ? -39.981 -7.689 31.545 1.00 93.62 155 ARG A O 1
ATOM 1169 N N . PHE A 1 156 ? -39.601 -6.824 33.598 1.00 95.62 156 PHE A N 1
ATOM 1170 C CA . PHE A 1 156 ? -38.543 -5.921 33.172 1.00 95.62 156 PHE A CA 1
ATOM 1171 C C . PHE A 1 156 ? -37.378 -6.707 32.554 1.00 95.62 156 PHE A C 1
ATOM 1173 O O . PHE A 1 156 ? -37.014 -6.462 31.404 1.00 95.62 156 PHE A O 1
ATOM 1180 N N . TYR A 1 157 ? -36.852 -7.710 33.267 1.00 96.50 157 TYR A N 1
ATOM 1181 C CA . TYR A 1 157 ? -35.739 -8.523 32.770 1.00 96.50 157 TYR A CA 1
ATOM 1182 C C . TYR A 1 157 ? -36.116 -9.416 31.585 1.00 96.50 157 TYR A C 1
ATOM 1184 O O . TYR A 1 157 ? -35.270 -9.639 30.727 1.00 96.50 157 TYR A O 1
ATOM 1192 N N . SER A 1 158 ? -37.370 -9.866 31.476 1.00 94.38 158 SER A N 1
ATOM 1193 C CA . SER A 1 158 ? -37.859 -10.595 30.294 1.00 94.38 158 SER A CA 1
ATOM 1194 C C . SER A 1 158 ? -37.824 -9.712 29.051 1.00 94.38 158 SER A C 1
ATOM 1196 O O . SER A 1 158 ? -37.269 -10.107 28.032 1.00 94.38 158 SER A O 1
ATOM 1198 N N . SER A 1 159 ? -38.356 -8.491 29.149 1.00 94.44 159 SER A N 1
ATOM 1199 C CA . SER A 1 159 ? -38.351 -7.541 28.031 1.00 94.44 159 SER A CA 1
ATOM 1200 C C . SER A 1 159 ? -36.924 -7.128 27.666 1.00 94.44 159 SER A C 1
ATOM 1202 O O . SER A 1 159 ? -36.566 -7.039 26.493 1.00 94.44 159 SER A O 1
ATOM 1204 N N . LEU A 1 160 ? -36.072 -6.914 28.669 1.00 92.94 160 LEU A N 1
ATOM 1205 C CA . LEU A 1 160 ? -34.665 -6.607 28.441 1.00 92.94 160 LEU A CA 1
ATOM 1206 C C . LEU A 1 160 ? -33.926 -7.777 27.769 1.00 92.94 160 LEU A C 1
ATOM 1208 O O . LEU A 1 160 ? -33.142 -7.557 26.847 1.00 92.94 160 LEU A O 1
ATOM 1212 N N . GLY A 1 161 ? -34.208 -9.011 28.198 1.00 90.69 161 GLY A N 1
ATOM 1213 C CA . GLY A 1 161 ? -33.678 -10.252 27.629 1.00 90.69 161 GLY A CA 1
ATOM 1214 C C . GLY A 1 161 ? -34.115 -10.501 26.182 1.00 90.69 161 GLY A C 1
ATOM 1215 O O . GLY A 1 161 ? -33.335 -11.032 25.395 1.00 90.69 161 GLY A O 1
ATOM 1216 N N . ASP A 1 162 ? -35.311 -10.045 25.802 1.00 88.12 162 ASP A N 1
ATOM 1217 C CA . ASP A 1 162 ? -35.791 -10.044 24.413 1.00 88.12 162 ASP A CA 1
ATOM 1218 C C . ASP A 1 162 ? -35.196 -8.904 23.559 1.00 88.12 162 ASP A C 1
ATOM 1220 O O . ASP A 1 162 ? -35.465 -8.815 22.361 1.00 88.12 162 ASP A O 1
ATOM 1224 N N . GLY A 1 163 ? -34.351 -8.051 24.148 1.00 84.38 163 GLY A N 1
ATOM 1225 C CA . GLY A 1 163 ? -33.595 -7.015 23.447 1.00 84.38 163 GLY A CA 1
ATOM 1226 C C . GLY A 1 163 ? -34.259 -5.640 23.393 1.00 84.38 163 GLY A C 1
ATOM 1227 O O . GLY A 1 163 ? -33.787 -4.765 22.667 1.00 84.38 163 GLY A O 1
ATOM 1228 N N . TYR A 1 164 ? -35.326 -5.408 24.162 1.00 90.88 164 TYR A N 1
ATOM 1229 C CA . TYR A 1 164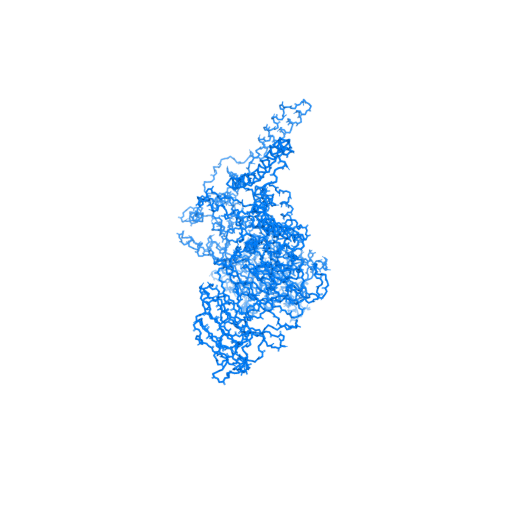 ? -35.943 -4.085 24.250 1.00 90.88 164 TYR A CA 1
ATOM 1230 C C . TYR A 1 164 ? -35.063 -3.080 25.014 1.00 90.88 164 TYR A C 1
ATOM 1232 O O . TYR A 1 164 ? -34.274 -3.431 25.890 1.00 90.88 164 TYR A O 1
ATOM 1240 N N . GLN A 1 165 ? -35.233 -1.797 24.685 1.00 89.88 165 GLN A N 1
ATOM 1241 C CA . GLN A 1 165 ? -34.576 -0.669 25.359 1.00 89.88 165 GLN A CA 1
ATOM 1242 C C . GLN A 1 165 ? -35.063 -0.514 26.805 1.00 89.88 165 GLN A C 1
ATOM 1244 O O . GLN A 1 165 ? -36.236 -0.780 27.059 1.00 89.88 165 GLN A O 1
ATOM 1249 N N . ILE A 1 166 ? -34.222 -0.019 27.726 1.00 92.56 166 ILE A N 1
ATOM 1250 C CA . ILE A 1 166 ? -34.568 0.161 29.155 1.00 92.56 166 ILE A CA 1
ATOM 1251 C C . ILE A 1 166 ? -35.909 0.882 29.333 1.00 92.56 166 ILE A C 1
ATOM 1253 O O . ILE A 1 166 ? -36.743 0.422 30.107 1.00 92.56 166 ILE A O 1
ATOM 1257 N N . GLU A 1 167 ? -36.143 1.983 28.612 1.00 91.00 167 GLU A N 1
ATOM 1258 C CA . GLU A 1 167 ? -37.390 2.752 28.736 1.00 91.00 167 GLU A CA 1
ATOM 1259 C C . GLU A 1 167 ? -38.620 1.937 28.304 1.00 91.00 167 GLU A C 1
ATOM 1261 O O . GLU A 1 167 ? -39.643 1.947 28.988 1.00 91.00 167 GLU A O 1
ATOM 1266 N N . LYS A 1 168 ? -38.507 1.163 27.216 1.00 90.25 168 LYS A N 1
ATOM 1267 C CA . LYS A 1 168 ? -39.589 0.287 26.740 1.00 90.25 168 LYS A CA 1
ATOM 1268 C C . LYS A 1 168 ? -39.797 -0.919 27.652 1.00 90.25 168 LYS A C 1
ATOM 1270 O O . LYS A 1 168 ? -40.935 -1.241 27.968 1.00 90.25 168 LYS A O 1
ATOM 1275 N N . ALA A 1 169 ? -38.716 -1.558 28.096 1.00 93.56 169 ALA A N 1
ATOM 1276 C CA . ALA A 1 169 ? -38.760 -2.688 29.019 1.00 93.56 169 ALA A CA 1
ATOM 1277 C C . ALA A 1 169 ? -39.412 -2.293 30.351 1.00 93.56 169 ALA A C 1
ATOM 1279 O O . ALA A 1 169 ? -40.214 -3.047 30.899 1.00 93.56 169 ALA A O 1
ATOM 1280 N N . TRP A 1 170 ? -39.111 -1.087 30.840 1.00 93.88 170 TRP A N 1
ATOM 1281 C CA . TRP A 1 170 ? -39.772 -0.510 32.003 1.00 93.88 170 TRP A CA 1
ATOM 1282 C C . TRP A 1 170 ? -41.259 -0.244 31.746 1.00 93.88 170 TRP A C 1
ATOM 1284 O O . TRP A 1 170 ? -42.091 -0.726 32.509 1.00 93.88 170 TRP A O 1
ATOM 1294 N N . SER A 1 171 ? -41.603 0.434 30.644 1.00 91.75 171 SER A N 1
ATOM 1295 C CA . SER A 1 171 ? -43.002 0.703 30.276 1.00 91.75 171 SER A CA 1
ATOM 1296 C C . SER A 1 171 ? -43.833 -0.580 30.189 1.00 91.75 171 SER A C 1
ATOM 1298 O O . SER A 1 171 ? -44.909 -0.649 30.771 1.00 91.75 171 SER A O 1
ATOM 1300 N N . PHE A 1 172 ? -43.320 -1.628 29.536 1.00 90.94 172 PHE A N 1
ATOM 1301 C CA . PHE A 1 172 ? -44.018 -2.912 29.417 1.00 90.94 172 PHE A CA 1
ATOM 1302 C C . PHE A 1 172 ? -44.230 -3.604 30.762 1.00 90.94 172 PHE A C 1
ATOM 1304 O O . PHE A 1 172 ? -45.299 -4.173 30.996 1.00 90.94 172 PHE A O 1
ATOM 1311 N N . ALA A 1 173 ? -43.243 -3.541 31.659 1.00 91.25 173 ALA A N 1
ATOM 1312 C CA . ALA A 1 173 ? -43.395 -4.072 33.007 1.00 91.25 173 ALA A CA 1
ATOM 1313 C C . ALA A 1 173 ? -44.513 -3.335 33.766 1.00 91.25 173 ALA A C 1
ATOM 1315 O O . ALA A 1 173 ? -45.353 -3.978 34.395 1.00 91.25 173 ALA A O 1
ATOM 1316 N N . GLU A 1 174 ? -44.578 -2.004 33.656 1.00 88.88 174 GLU A N 1
ATOM 1317 C CA . GLU A 1 174 ? -45.647 -1.212 34.269 1.00 88.88 174 GLU A CA 1
ATOM 1318 C C . GLU A 1 174 ? -47.027 -1.517 33.675 1.00 88.88 174 GLU A C 1
ATOM 1320 O O . GLU A 1 174 ? -47.984 -1.731 34.423 1.00 88.88 174 GLU A O 1
ATOM 1325 N N . ASP A 1 175 ? -47.138 -1.556 32.346 1.00 85.94 175 ASP A N 1
ATOM 1326 C CA . ASP A 1 175 ? -48.395 -1.805 31.635 1.00 85.94 175 ASP A CA 1
ATOM 1327 C C . ASP A 1 175 ? -48.981 -3.166 32.005 1.00 85.94 175 ASP A C 1
ATOM 1329 O O . ASP A 1 175 ? -50.181 -3.292 32.253 1.00 85.94 175 ASP A O 1
ATOM 1333 N N . GLN A 1 176 ? -48.136 -4.187 32.133 1.00 84.62 176 GLN A N 1
ATOM 1334 C CA . GLN A 1 176 ? -48.590 -5.516 32.508 1.00 84.62 176 GLN A CA 1
ATOM 1335 C C . GLN A 1 176 ? -49.126 -5.581 33.943 1.00 84.62 176 GLN A C 1
ATOM 1337 O O . GLN A 1 176 ? -50.145 -6.234 34.180 1.00 84.62 176 GLN A O 1
ATOM 1342 N N . ILE A 1 177 ? -48.481 -4.902 34.896 1.00 84.19 177 ILE A N 1
ATOM 1343 C CA . ILE A 1 177 ? -48.997 -4.814 36.270 1.00 84.19 177 ILE A CA 1
ATOM 1344 C C . ILE A 1 177 ? -50.328 -4.054 36.293 1.00 84.19 177 ILE A C 1
ATOM 1346 O O . ILE A 1 177 ? -51.274 -4.492 36.952 1.00 84.19 177 ILE A O 1
ATOM 1350 N N . ASN A 1 178 ? -50.428 -2.967 35.523 1.00 80.38 178 ASN A N 1
ATOM 1351 C CA . ASN A 1 178 ? -51.657 -2.186 35.397 1.00 80.38 178 ASN A CA 1
ATOM 1352 C C . ASN A 1 178 ? -52.820 -3.035 34.854 1.00 80.38 178 ASN A C 1
ATOM 1354 O O . ASN A 1 178 ? -53.930 -2.964 35.385 1.00 80.38 178 ASN A O 1
ATOM 1358 N N . ILE A 1 179 ? -52.560 -3.865 33.836 1.00 78.62 179 ILE A N 1
ATOM 1359 C CA . ILE A 1 179 ? -53.541 -4.789 33.248 1.00 78.62 179 ILE A CA 1
ATOM 1360 C C . ILE A 1 179 ? -53.953 -5.870 34.256 1.00 78.62 179 ILE A C 1
ATOM 1362 O O . ILE A 1 179 ? -55.138 -6.163 34.390 1.00 78.62 179 ILE A O 1
ATOM 1366 N N . ALA A 1 180 ? -52.994 -6.464 34.972 1.00 77.19 180 ALA A N 1
ATOM 1367 C CA . ALA A 1 180 ? -53.249 -7.609 35.845 1.00 77.19 180 ALA A CA 1
ATOM 1368 C C . ALA A 1 180 ? -53.995 -7.255 37.143 1.00 77.19 180 ALA A C 1
ATOM 1370 O O . ALA A 1 180 ? -54.728 -8.094 37.666 1.00 77.19 180 ALA A O 1
ATOM 1371 N N . LYS A 1 181 ? -53.794 -6.048 37.691 1.00 72.38 181 LYS A N 1
ATOM 1372 C CA . LYS A 1 181 ? -54.349 -5.652 39.001 1.00 72.38 181 LYS A CA 1
ATOM 1373 C C . LYS A 1 181 ? -55.463 -4.595 38.920 1.00 72.38 181 LYS A C 1
ATOM 1375 O O . LYS A 1 181 ? -56.127 -4.389 39.927 1.00 72.38 181 LYS A O 1
ATOM 1380 N N . GLY A 1 182 ? -55.705 -3.980 37.755 1.00 57.69 182 GLY A N 1
ATOM 1381 C CA . GLY A 1 182 ? -56.756 -2.974 37.549 1.00 57.69 182 GLY A CA 1
ATOM 1382 C C . GLY A 1 182 ? -56.474 -1.662 38.295 1.00 57.69 182 GLY A C 1
ATOM 1383 O O . GLY A 1 182 ? -56.700 -1.544 39.494 1.00 57.69 182 GLY A O 1
ATOM 1384 N N . THR A 1 183 ? -56.000 -0.633 37.591 1.00 53.25 183 THR A N 1
ATOM 1385 C CA . THR A 1 183 ? -55.483 0.629 38.172 1.00 53.25 183 THR A CA 1
ATOM 1386 C C . THR A 1 183 ? -56.512 1.551 38.839 1.00 53.25 183 THR A C 1
ATOM 1388 O O . THR A 1 183 ? -56.153 2.639 39.281 1.00 53.25 183 THR A O 1
ATOM 1391 N N . SER A 1 184 ? -57.774 1.141 38.957 1.00 52.50 184 SER A N 1
ATOM 1392 C CA . SER A 1 184 ? -58.806 1.891 39.680 1.00 52.50 184 SER A CA 1
ATOM 1393 C C . SER A 1 184 ? -58.756 1.709 41.205 1.00 52.50 184 SER A C 1
ATOM 1395 O O . SER A 1 184 ? -59.327 2.535 41.912 1.00 52.50 184 SER A O 1
ATOM 1397 N N . ASP A 1 185 ? -58.071 0.681 41.727 1.00 54.84 185 ASP A N 1
ATOM 1398 C CA . ASP A 1 185 ? -57.887 0.479 43.175 1.00 54.84 185 ASP A CA 1
ATOM 1399 C C . ASP A 1 185 ? -56.395 0.325 43.522 1.00 54.84 185 ASP A C 1
ATOM 1401 O O . ASP A 1 185 ? -55.825 -0.768 43.534 1.00 54.84 185 ASP A O 1
ATOM 1405 N N . THR A 1 186 ? -55.732 1.453 43.802 1.00 57.50 186 THR A N 1
ATOM 1406 C CA . THR A 1 186 ? -54.292 1.506 44.112 1.00 57.50 186 THR A CA 1
ATOM 1407 C C . THR A 1 186 ? -53.916 0.716 45.370 1.00 57.50 186 THR A C 1
ATOM 1409 O O . THR A 1 186 ? -52.745 0.390 45.552 1.00 57.50 186 THR A O 1
ATOM 1412 N N . ARG A 1 187 ? -54.889 0.312 46.204 1.00 60.28 187 ARG A N 1
ATOM 1413 C CA . ARG A 1 187 ? -54.671 -0.503 47.413 1.00 60.28 187 ARG A CA 1
ATOM 1414 C C . ARG A 1 187 ? -54.010 -1.848 47.125 1.00 60.28 187 ARG A C 1
ATOM 1416 O O . ARG A 1 187 ? -53.231 -2.312 47.950 1.00 60.28 187 ARG A O 1
ATOM 1423 N N . ALA A 1 188 ? -54.284 -2.456 45.969 1.00 58.97 188 ALA A N 1
ATOM 1424 C CA . ALA A 1 188 ? -53.717 -3.754 45.593 1.00 58.97 188 ALA A CA 1
ATOM 1425 C C . ALA A 1 188 ? -52.206 -3.702 45.285 1.00 58.97 188 ALA A C 1
ATOM 1427 O O . ALA A 1 188 ? -51.560 -4.748 45.212 1.00 58.97 188 ALA A O 1
ATOM 1428 N N . LEU A 1 189 ? -51.642 -2.501 45.098 1.00 62.28 189 LEU A N 1
ATOM 1429 C CA . LEU A 1 189 ? -50.224 -2.292 44.785 1.00 62.28 189 LEU A CA 1
ATOM 1430 C C . LEU A 1 189 ? -49.347 -2.129 46.038 1.00 62.28 189 LEU A C 1
ATOM 1432 O O . LEU A 1 189 ? -48.133 -2.333 45.968 1.00 62.28 189 LEU A O 1
ATOM 1436 N N . TYR A 1 190 ? -49.945 -1.783 47.180 1.00 64.50 190 TYR A N 1
ATOM 1437 C CA . TYR A 1 190 ? -49.236 -1.532 48.435 1.00 64.50 190 TYR A CA 1
ATOM 1438 C C . TYR A 1 190 ? -49.321 -2.728 49.390 1.00 64.50 190 TYR A C 1
ATOM 1440 O O . TYR A 1 190 ? -50.214 -3.573 49.303 1.00 64.50 190 TYR A O 1
ATOM 1448 N N . TRP A 1 191 ? -48.379 -2.800 50.330 1.00 55.97 191 TRP A N 1
ATOM 1449 C CA . TRP A 1 191 ? -48.418 -3.783 51.414 1.00 55.97 191 TRP A CA 1
ATOM 1450 C C . TRP A 1 191 ? -49.654 -3.578 52.309 1.00 55.97 191 TRP A C 1
ATOM 1452 O O . TRP A 1 191 ? -49.993 -2.446 52.670 1.00 55.97 191 TRP A O 1
ATOM 1462 N N . SER A 1 192 ? -50.324 -4.667 52.700 1.00 51.31 192 SER A N 1
ATOM 1463 C CA . SER A 1 192 ? -51.534 -4.624 53.529 1.00 51.31 192 SER A CA 1
ATOM 1464 C C . SER A 1 192 ? -51.237 -4.000 54.900 1.00 51.31 192 SER A C 1
ATOM 1466 O O . SER A 1 192 ? -50.605 -4.637 55.742 1.00 51.31 192 SER A O 1
ATOM 1468 N N . GLY A 1 193 ? -51.678 -2.755 55.120 1.00 53.06 193 GLY A N 1
ATOM 1469 C CA . GLY A 1 193 ? -51.542 -2.063 56.411 1.00 53.06 193 GLY A CA 1
ATOM 1470 C C . GLY A 1 193 ? -51.239 -0.558 56.370 1.00 53.06 193 GLY A C 1
ATOM 1471 O O . GLY A 1 193 ? -51.301 0.073 57.421 1.00 53.06 193 GLY A O 1
ATOM 1472 N N . LYS A 1 194 ? -50.952 0.053 55.208 1.00 48.72 194 LYS A N 1
ATOM 1473 C CA . LYS A 1 194 ? -50.808 1.521 55.072 1.00 48.72 194 LYS A CA 1
ATOM 1474 C C . LYS A 1 194 ? -51.908 2.112 54.187 1.00 48.72 194 LYS A C 1
ATOM 1476 O O . LYS A 1 194 ? -52.112 1.676 53.062 1.00 48.72 194 LYS A O 1
ATOM 1481 N N . GLN A 1 195 ? -52.618 3.099 54.730 1.00 42.56 195 GLN A N 1
ATOM 1482 C CA . GLN A 1 195 ? -53.862 3.673 54.200 1.00 42.56 195 GLN A CA 1
ATOM 1483 C C . GLN A 1 195 ? -53.659 5.022 53.480 1.00 42.56 195 GLN A C 1
ATOM 1485 O O . GLN A 1 195 ? -54.616 5.768 53.294 1.00 42.56 195 GLN A O 1
ATOM 1490 N N . GLU A 1 196 ? -52.429 5.371 53.096 1.00 48.47 196 GLU A N 1
ATOM 1491 C CA . GLU A 1 196 ? -52.166 6.626 52.386 1.00 48.47 196 GLU A CA 1
ATOM 1492 C C . GLU A 1 196 ? -52.347 6.439 50.877 1.00 48.47 196 GLU A C 1
ATOM 1494 O O . GLU A 1 196 ? -51.499 5.881 50.179 1.00 48.47 196 GLU A O 1
ATOM 1499 N N . LEU A 1 197 ? -53.491 6.922 50.388 1.00 49.44 197 LEU A N 1
ATOM 1500 C CA . LEU A 1 197 ? -53.782 7.130 48.973 1.00 49.44 197 LEU A CA 1
ATOM 1501 C C . LEU A 1 197 ? -52.813 8.180 48.422 1.00 49.44 197 LEU A C 1
ATOM 1503 O O . LEU A 1 197 ? -53.073 9.379 48.477 1.00 49.44 197 LEU A O 1
ATOM 1507 N N . THR A 1 198 ? -51.682 7.728 47.897 1.00 53.31 198 THR A N 1
ATOM 1508 C CA . THR A 1 198 ? -50.845 8.566 47.041 1.00 53.31 198 THR A CA 1
ATOM 1509 C C . THR A 1 198 ? -51.258 8.327 45.591 1.00 53.31 198 THR A C 1
ATOM 1511 O O . THR A 1 198 ? -51.406 7.188 45.161 1.00 53.31 198 THR A O 1
ATOM 1514 N N . GLU A 1 199 ? -51.437 9.393 44.804 1.00 54.78 199 GLU A N 1
ATOM 1515 C CA . GLU A 1 199 ? -51.673 9.299 43.347 1.00 54.78 199 GLU A CA 1
ATOM 1516 C C . GLU A 1 199 ? -50.447 8.751 42.578 1.00 54.78 199 GLU A C 1
ATOM 1518 O O . GLU A 1 199 ? -50.470 8.612 41.356 1.00 54.78 199 GLU A O 1
ATOM 1523 N N . LYS A 1 200 ? -49.345 8.448 43.278 1.00 63.16 200 LYS A N 1
ATOM 1524 C CA . LYS A 1 200 ? -48.071 8.011 42.705 1.00 63.16 200 LYS A CA 1
ATOM 1525 C C . LYS A 1 200 ? -47.894 6.504 42.857 1.00 63.16 200 LYS A C 1
ATOM 1527 O O . LYS A 1 200 ? -48.046 5.964 43.950 1.00 63.16 200 LYS A O 1
ATOM 1532 N N . LYS A 1 201 ? -47.487 5.841 41.771 1.00 74.06 201 LYS A N 1
ATOM 1533 C CA . LYS A 1 201 ? -47.122 4.416 41.776 1.00 74.06 201 LYS A CA 1
ATOM 1534 C C . LYS A 1 201 ? -46.034 4.124 42.831 1.00 74.06 201 LYS A C 1
ATOM 1536 O O . LYS A 1 201 ? -45.180 4.983 43.065 1.00 74.06 201 LYS A O 1
ATOM 1541 N N . PRO A 1 202 ? -46.012 2.923 43.443 1.00 75.19 202 PRO A N 1
ATOM 1542 C CA . PRO A 1 202 ? -45.034 2.591 44.482 1.00 75.19 202 PRO A CA 1
ATOM 1543 C C . PRO A 1 202 ? -43.603 2.393 43.965 1.00 75.19 202 PRO A C 1
ATOM 1545 O O . PRO A 1 202 ? -42.699 2.208 44.773 1.00 75.19 202 PRO A O 1
ATOM 1548 N N . TRP A 1 203 ? -43.371 2.455 42.654 1.00 82.81 203 TRP A N 1
ATOM 1549 C CA . TRP A 1 203 ? -42.070 2.289 42.007 1.00 82.81 203 TRP A CA 1
ATOM 1550 C C . TRP A 1 203 ? -41.789 3.430 41.030 1.00 82.81 203 TRP A C 1
ATOM 1552 O O . TRP A 1 203 ? -42.708 4.012 40.452 1.00 82.81 203 TRP A O 1
ATOM 1562 N N . VAL A 1 204 ? -40.509 3.740 40.831 1.00 86.50 204 VAL A N 1
ATOM 1563 C CA . VAL A 1 204 ? -40.046 4.769 39.895 1.00 86.50 204 VAL A CA 1
ATOM 1564 C C . VAL A 1 204 ? -38.721 4.370 39.253 1.00 86.50 204 VAL A C 1
ATOM 1566 O O . VAL A 1 204 ? -37.848 3.805 39.909 1.00 86.50 204 VAL A O 1
ATOM 1569 N N . ILE A 1 205 ? -38.547 4.743 37.985 1.00 90.19 205 ILE A N 1
ATOM 1570 C CA . ILE A 1 205 ? -37.238 4.813 37.335 1.00 90.19 205 ILE A CA 1
ATOM 1571 C C . ILE A 1 205 ? -36.780 6.273 37.303 1.00 90.19 205 ILE A C 1
ATOM 1573 O O . ILE A 1 205 ? -37.539 7.171 36.935 1.00 90.19 205 ILE A O 1
ATOM 1577 N N . ARG A 1 206 ? -35.538 6.528 37.713 1.00 89.81 206 ARG A N 1
ATOM 1578 C CA . ARG A 1 206 ? -34.900 7.846 37.652 1.00 89.81 206 ARG A CA 1
ATOM 1579 C C . ARG A 1 206 ? -33.717 7.794 36.699 1.00 89.81 206 ARG A C 1
ATOM 1581 O O . ARG A 1 206 ? -32.900 6.881 36.772 1.00 89.81 206 ARG A O 1
ATOM 1588 N N . PHE A 1 207 ? -33.629 8.792 35.828 1.00 88.31 207 PHE A N 1
ATOM 1589 C CA . PHE A 1 207 ? -32.529 8.966 34.884 1.00 88.31 207 PHE A CA 1
ATOM 1590 C C . PHE A 1 207 ? -31.695 10.181 35.281 1.00 88.31 207 PHE A C 1
ATOM 1592 O O . PHE A 1 207 ? -32.240 11.164 35.783 1.00 88.31 207 PHE A O 1
ATOM 1599 N N . LYS A 1 208 ? -30.387 10.121 35.034 1.00 85.38 208 LYS A N 1
ATOM 1600 C CA . LYS A 1 208 ? -29.485 11.262 35.213 1.00 85.38 208 LYS A CA 1
ATOM 1601 C C . LYS A 1 208 ? -29.783 12.371 34.202 1.00 85.38 208 LYS A C 1
ATOM 1603 O O . LYS A 1 208 ? -29.974 12.101 33.013 1.00 85.38 208 LYS A O 1
ATOM 1608 N N . ASP A 1 209 ? -29.742 13.622 34.657 1.00 70.50 209 ASP A N 1
ATOM 1609 C CA . ASP A 1 209 ? -29.868 14.788 33.782 1.00 70.50 209 ASP A CA 1
ATOM 1610 C C . ASP A 1 209 ? -28.755 14.795 32.720 1.00 70.50 209 ASP A C 1
ATOM 1612 O O . ASP A 1 209 ? -27.573 14.618 33.017 1.00 70.50 209 ASP A O 1
ATOM 1616 N N . GLY A 1 210 ? -29.148 14.935 31.451 1.00 60.53 210 GLY A N 1
ATOM 1617 C CA . GLY A 1 210 ? -28.242 14.859 30.298 1.00 60.53 210 GLY A CA 1
ATOM 1618 C C . GLY A 1 210 ? -27.965 13.444 29.766 1.00 60.53 210 GLY A C 1
ATOM 1619 O O . GLY A 1 210 ? -27.445 13.311 28.661 1.00 60.53 210 GLY A O 1
ATOM 1620 N N . ALA A 1 211 ? -28.380 12.375 30.457 1.00 62.69 211 ALA A N 1
ATOM 1621 C CA . ALA A 1 211 ? -28.185 10.995 30.002 1.00 62.69 211 ALA A CA 1
ATOM 1622 C C . ALA A 1 211 ? -29.310 10.522 29.052 1.00 62.69 211 ALA A C 1
ATOM 1624 O O . ALA A 1 211 ? -29.967 9.515 29.289 1.00 62.69 211 ALA A O 1
ATOM 1625 N N . LYS A 1 212 ? -29.570 11.226 27.940 1.00 63.16 212 LYS A N 1
ATOM 1626 C CA . LYS A 1 212 ? -30.610 10.789 26.976 1.00 63.16 212 LYS A CA 1
ATOM 1627 C C . LYS A 1 212 ? -30.318 9.408 26.367 1.00 63.16 212 LYS A C 1
ATOM 1629 O O . LYS A 1 212 ? -31.249 8.678 26.041 1.00 63.16 212 LYS A O 1
ATOM 1634 N N . SER A 1 213 ? -29.044 9.033 26.260 1.00 69.00 213 SER A N 1
ATOM 1635 C CA . SER A 1 213 ? -28.597 7.763 25.679 1.00 69.00 213 SER A CA 1
ATOM 1636 C C . SER A 1 213 ? -28.948 6.530 26.520 1.00 69.00 213 SER A C 1
ATOM 1638 O O . SER A 1 213 ? -29.149 5.464 25.942 1.00 69.00 213 SER A O 1
ATOM 1640 N N . ILE A 1 214 ? -29.084 6.641 27.853 1.00 84.06 214 ILE A N 1
ATOM 1641 C CA . ILE A 1 214 ? -29.360 5.461 28.697 1.00 84.06 214 ILE A CA 1
ATOM 1642 C C . ILE A 1 214 ? -30.768 4.895 28.476 1.00 84.06 214 ILE A C 1
ATOM 1644 O O . ILE A 1 214 ? -30.977 3.693 28.603 1.00 84.06 214 ILE A O 1
ATOM 1648 N N . LYS A 1 215 ? -31.730 5.732 28.074 1.00 84.31 215 LYS A N 1
ATOM 1649 C CA . LYS A 1 215 ? -33.102 5.294 27.780 1.00 84.31 215 LYS A CA 1
ATOM 1650 C C . LYS A 1 215 ? -33.160 4.266 26.648 1.00 84.31 215 LYS A C 1
ATOM 1652 O O . LYS A 1 215 ? -33.946 3.324 26.723 1.00 84.31 215 LYS A O 1
ATOM 1657 N N . GLY A 1 216 ? -32.292 4.435 25.646 1.00 80.69 216 GLY A N 1
ATOM 1658 C CA . GLY A 1 216 ? -32.160 3.556 24.483 1.00 80.69 216 GLY A CA 1
ATOM 1659 C C . GLY A 1 216 ? -31.265 2.330 24.700 1.00 80.69 216 GLY A C 1
ATOM 1660 O O . GLY A 1 216 ? -31.110 1.530 23.781 1.00 80.69 216 GLY A O 1
ATOM 1661 N N . TRP A 1 217 ? -30.673 2.167 25.885 1.00 87.44 217 TRP A N 1
ATOM 1662 C CA . TRP A 1 217 ? -29.762 1.059 26.183 1.00 87.44 217 TRP A CA 1
ATOM 1663 C C . TRP A 1 217 ? -30.488 -0.291 26.122 1.00 87.44 217 TRP A C 1
ATOM 1665 O O . TRP A 1 217 ? -31.580 -0.419 26.670 1.00 87.44 217 TRP A O 1
ATOM 1675 N N . ASN A 1 218 ? -29.891 -1.296 25.479 1.00 87.62 218 ASN A N 1
ATOM 1676 C CA . ASN A 1 218 ? -30.414 -2.662 25.377 1.00 87.62 218 ASN A CA 1
ATOM 1677 C C . ASN A 1 218 ? -29.269 -3.684 25.262 1.00 87.62 218 ASN A C 1
ATOM 1679 O O . ASN A 1 218 ? -28.128 -3.312 24.992 1.00 87.62 218 ASN A O 1
ATOM 1683 N N . LEU A 1 219 ? -29.565 -4.971 25.470 1.00 85.19 219 LEU A N 1
ATOM 1684 C CA . LEU A 1 219 ? -28.554 -6.033 25.428 1.00 85.19 219 LEU A CA 1
ATOM 1685 C C . LEU A 1 219 ? -27.964 -6.299 24.022 1.00 85.19 219 LEU A C 1
ATOM 1687 O O . LEU A 1 219 ? -26.738 -6.401 23.937 1.00 85.19 219 LEU A O 1
ATOM 1691 N N . PRO A 1 220 ? -28.749 -6.377 22.924 1.00 82.50 220 PRO A N 1
ATOM 1692 C CA . PRO A 1 220 ? -28.216 -6.592 21.574 1.00 82.50 220 PRO A CA 1
ATOM 1693 C C . PRO A 1 220 ? -27.163 -5.570 21.139 1.00 82.50 220 PRO A C 1
ATOM 1695 O O . PRO A 1 220 ? -26.039 -5.965 20.821 1.00 82.50 220 PRO A O 1
ATOM 1698 N N . ASP A 1 221 ? -27.477 -4.274 21.213 1.00 74.88 221 ASP A N 1
ATOM 1699 C CA . ASP A 1 221 ? -26.587 -3.192 20.766 1.00 74.88 221 ASP A CA 1
ATOM 1700 C C . ASP A 1 221 ? -25.264 -3.182 21.538 1.00 74.88 221 ASP A C 1
ATOM 1702 O O . ASP A 1 221 ? -24.207 -2.816 21.022 1.00 74.88 221 ASP A O 1
ATOM 1706 N N . VAL A 1 222 ? -25.328 -3.593 22.801 1.00 75.19 222 VAL A N 1
ATOM 1707 C CA . VAL A 1 222 ? -24.198 -3.626 23.721 1.00 75.19 222 VAL A CA 1
ATOM 1708 C C . VAL A 1 222 ? -23.328 -4.862 23.498 1.00 75.19 222 VAL A C 1
ATOM 1710 O O . VAL A 1 222 ? -22.103 -4.756 23.482 1.00 75.19 222 VAL A O 1
ATOM 1713 N N . SER A 1 223 ? -23.945 -6.026 23.292 1.00 73.38 223 SER A N 1
ATOM 1714 C CA . SER A 1 223 ? -23.244 -7.300 23.094 1.00 73.38 223 SER A CA 1
ATOM 1715 C C . SER A 1 223 ? -22.421 -7.356 21.799 1.00 73.38 223 SER A C 1
ATOM 1717 O O . SER A 1 223 ? -21.389 -8.026 21.767 1.00 73.38 223 SER A O 1
ATOM 1719 N N . GLY A 1 224 ? -22.835 -6.611 20.764 1.00 66.44 224 GLY A N 1
ATOM 1720 C CA . GLY A 1 224 ? -22.139 -6.493 19.476 1.00 66.44 224 GLY A CA 1
ATOM 1721 C C . GLY A 1 224 ? -21.163 -5.314 19.366 1.00 66.44 224 GLY A C 1
ATOM 1722 O O . GLY A 1 224 ? -20.543 -5.130 18.321 1.00 66.44 224 GLY A O 1
ATOM 1723 N N . ASN A 1 225 ? -21.010 -4.495 20.412 1.00 73.00 225 ASN A N 1
ATOM 1724 C CA . ASN A 1 225 ? -20.155 -3.309 20.384 1.00 73.00 225 ASN A CA 1
ATOM 1725 C C . ASN A 1 225 ? -18.882 -3.518 21.215 1.00 73.00 225 ASN A C 1
ATOM 1727 O O . ASN A 1 225 ? -18.884 -3.375 22.436 1.00 73.00 225 ASN A O 1
ATOM 1731 N N . ALA A 1 226 ? -17.752 -3.775 20.554 1.00 73.94 226 ALA A N 1
ATOM 1732 C CA . ALA A 1 226 ? -16.474 -3.992 21.238 1.00 73.94 226 ALA A CA 1
ATOM 1733 C C . ALA A 1 226 ? -15.963 -2.768 22.032 1.00 73.94 226 ALA A C 1
ATOM 1735 O O . ALA A 1 226 ? -15.193 -2.926 22.987 1.00 73.94 226 ALA A O 1
ATOM 1736 N N . LEU A 1 227 ? -16.401 -1.552 21.682 1.00 76.81 227 LEU A N 1
ATOM 1737 C CA . LEU A 1 227 ? -16.072 -0.326 22.418 1.00 76.81 227 LEU A CA 1
ATOM 1738 C C . LEU A 1 227 ? -16.969 -0.106 23.638 1.00 76.81 227 LEU A C 1
ATOM 1740 O O . LEU A 1 227 ? -16.693 0.786 24.438 1.00 76.81 227 LEU A O 1
ATOM 1744 N N . TYR A 1 228 ? -18.027 -0.898 23.809 1.00 71.94 228 TYR A N 1
ATOM 1745 C CA . TYR A 1 228 ? -18.943 -0.732 24.925 1.00 71.94 228 TYR A CA 1
ATOM 1746 C C . TYR A 1 228 ? -18.231 -0.856 26.279 1.00 71.94 228 TYR A C 1
ATOM 1748 O O . TYR A 1 228 ? -17.491 -1.807 26.535 1.00 71.94 228 TYR A O 1
ATOM 1756 N N . GLY A 1 229 ? -18.477 0.099 27.176 1.00 63.31 229 GLY A N 1
ATOM 1757 C CA . GLY A 1 229 ? -17.850 0.144 28.499 1.00 63.31 229 GLY A CA 1
ATOM 1758 C C . GLY A 1 229 ? -16.372 0.553 28.482 1.00 63.31 229 GLY A C 1
ATOM 1759 O O . GLY A 1 229 ? -15.664 0.381 29.476 1.00 63.31 229 GLY A O 1
ATOM 1760 N N . LEU A 1 230 ? -15.885 1.059 27.346 1.00 76.19 230 LEU A N 1
ATOM 1761 C CA . LEU A 1 230 ? -14.674 1.868 27.307 1.00 76.19 230 LEU A CA 1
ATOM 1762 C C . LEU A 1 230 ? -15.022 3.343 27.567 1.00 76.19 230 LEU A C 1
ATOM 1764 O O . LEU A 1 230 ? -16.166 3.746 27.360 1.00 76.19 230 LEU A O 1
ATOM 1768 N N . PRO A 1 231 ? -14.048 4.151 28.012 1.00 76.56 231 PRO A N 1
ATOM 1769 C CA . PRO A 1 231 ? -14.229 5.588 28.182 1.00 76.56 231 PRO A CA 1
ATOM 1770 C C . PRO A 1 231 ? -14.592 6.258 26.856 1.00 76.56 231 PRO A C 1
ATOM 1772 O O . PRO A 1 231 ? -14.028 5.910 25.813 1.00 76.56 231 PRO A O 1
ATOM 1775 N N . ASP A 1 232 ? -15.489 7.240 26.917 1.00 75.94 232 ASP A N 1
ATOM 1776 C CA . ASP A 1 232 ? -15.785 8.089 25.768 1.00 75.94 232 ASP A CA 1
ATOM 1777 C C . ASP A 1 232 ? -14.549 8.907 25.378 1.00 75.94 232 ASP A C 1
ATOM 1779 O O . ASP A 1 232 ? -13.727 9.284 26.220 1.00 75.94 232 ASP A O 1
ATOM 1783 N N . ILE A 1 233 ? -14.414 9.167 24.080 1.00 85.69 233 ILE A N 1
ATOM 1784 C CA . ILE A 1 233 ? -13.333 9.997 23.553 1.00 85.69 233 ILE A CA 1
ATOM 1785 C C . ILE A 1 233 ? -13.629 11.475 23.846 1.00 85.69 233 ILE A C 1
ATOM 1787 O O . ILE A 1 233 ? -14.768 11.909 23.653 1.00 85.69 233 ILE A O 1
ATOM 1791 N N . PRO A 1 234 ? -12.645 12.271 24.301 1.00 79.75 234 PRO A N 1
ATOM 1792 C CA . PRO A 1 234 ? -12.877 13.692 24.523 1.00 79.75 234 PRO A CA 1
ATOM 1793 C C . PRO A 1 234 ? -13.196 14.399 23.201 1.00 79.75 234 PRO A C 1
ATOM 1795 O O . PRO A 1 234 ? -12.525 14.108 22.199 1.00 79.75 234 PRO A O 1
ATOM 1798 N N . PRO A 1 235 ? -14.186 15.311 23.195 1.00 76.75 235 PRO A N 1
ATOM 1799 C CA . PRO A 1 235 ? -14.667 15.951 21.979 1.00 76.75 235 PRO A CA 1
ATOM 1800 C C . PRO A 1 235 ? -13.536 16.696 21.271 1.00 76.75 235 PRO A C 1
ATOM 1802 O O . PRO A 1 235 ? -12.770 17.422 21.905 1.00 76.75 235 PRO A O 1
ATOM 1805 N N . SER A 1 236 ? -13.445 16.529 19.953 1.00 79.38 236 SER A N 1
ATOM 1806 C CA . SER A 1 236 ? -12.497 17.249 19.105 1.00 79.38 236 SER A CA 1
ATOM 1807 C C . SER A 1 236 ? -13.207 17.988 17.971 1.00 79.38 236 SER A C 1
ATOM 1809 O O . SER A 1 236 ? -14.392 17.768 17.680 1.00 79.38 236 SER A O 1
ATOM 1811 N N . HIS A 1 237 ? -12.471 18.905 17.339 1.00 82.56 237 HIS A N 1
ATOM 1812 C CA . HIS A 1 237 ? -12.882 19.481 16.065 1.00 82.56 237 HIS A CA 1
ATOM 1813 C C . HIS A 1 237 ? -12.912 18.377 15.009 1.00 82.56 237 HIS A C 1
ATOM 1815 O O . HIS A 1 237 ? -11.963 17.601 14.881 1.00 82.56 237 HIS A O 1
ATOM 1821 N N . LEU A 1 238 ? -14.030 18.295 14.293 1.00 86.06 238 LEU A N 1
ATOM 1822 C CA . LEU A 1 238 ? -14.195 17.345 13.204 1.00 86.06 238 LEU A CA 1
ATOM 1823 C C . LEU A 1 238 ? -13.389 17.821 11.985 1.00 86.06 238 LEU A C 1
ATOM 1825 O O . LEU A 1 238 ? -13.355 19.026 11.736 1.00 86.06 238 LEU A O 1
ATOM 1829 N N . PRO A 1 239 ? -12.721 16.912 11.255 1.00 86.00 239 PRO A N 1
ATOM 1830 C CA . PRO A 1 239 ? -11.992 17.276 10.043 1.00 86.00 239 PRO A CA 1
ATOM 1831 C C . PRO A 1 239 ? -12.937 17.708 8.911 1.00 86.00 239 PRO A C 1
ATOM 1833 O O . PRO A 1 239 ? -14.079 17.269 8.844 1.00 86.00 239 PRO A O 1
ATOM 1836 N N . ASP A 1 240 ? -12.443 18.504 7.960 1.00 82.94 240 ASP A N 1
ATOM 1837 C CA . ASP A 1 240 ? -13.238 18.941 6.795 1.00 82.94 240 ASP A CA 1
ATOM 1838 C C . ASP A 1 240 ? -13.656 17.777 5.879 1.00 82.94 240 ASP A C 1
ATOM 1840 O O . ASP A 1 240 ? -14.674 17.833 5.181 1.00 82.94 240 ASP A O 1
ATOM 1844 N N . SER A 1 241 ? -12.847 16.713 5.864 1.00 84.94 241 SER A N 1
ATOM 1845 C CA . SER A 1 241 ? -13.143 15.451 5.193 1.00 84.94 241 SER A CA 1
ATOM 1846 C C . SER A 1 241 ? -13.099 14.309 6.207 1.00 84.94 241 SER A C 1
ATOM 1848 O O . SER A 1 241 ? -12.084 14.152 6.892 1.00 84.94 241 SER A O 1
ATOM 1850 N N . PRO A 1 242 ? -14.144 13.466 6.278 1.00 88.00 242 PRO A N 1
ATOM 1851 C CA . PRO A 1 242 ? -14.164 12.319 7.175 1.00 88.00 242 PRO A CA 1
ATOM 1852 C C . PRO A 1 242 ? -13.208 11.200 6.736 1.00 88.00 242 PRO A C 1
ATOM 1854 O O . PRO A 1 242 ? -12.812 10.386 7.567 1.00 88.00 242 PRO A O 1
ATOM 1857 N N . PHE A 1 243 ? -12.824 11.169 5.454 1.00 89.81 243 PHE A N 1
ATOM 1858 C CA . PHE A 1 243 ? -11.928 10.165 4.877 1.00 89.81 243 PHE A CA 1
ATOM 1859 C C . PHE A 1 243 ? -10.625 10.813 4.413 1.00 89.81 243 PHE A C 1
ATOM 1861 O O . PHE A 1 243 ? -10.637 11.720 3.574 1.00 89.81 243 PHE A O 1
ATOM 1868 N N . LEU A 1 244 ? -9.501 10.333 4.945 1.00 81.50 244 LEU A N 1
ATOM 1869 C CA . LEU A 1 244 ? -8.188 10.977 4.820 1.00 81.50 244 LEU A CA 1
ATOM 1870 C C . LEU A 1 244 ? -7.262 10.321 3.778 1.00 81.50 244 LEU A C 1
ATOM 1872 O O . LEU A 1 244 ? -6.064 10.604 3.756 1.00 81.50 244 LEU A O 1
ATOM 1876 N N . SER A 1 245 ? -7.798 9.475 2.893 1.00 79.88 245 SER A N 1
ATOM 1877 C CA . SER A 1 245 ? -7.024 8.716 1.905 1.00 79.88 245 SER A CA 1
ATOM 1878 C C . SER A 1 245 ? -5.893 7.930 2.590 1.00 79.88 245 SER A C 1
ATOM 1880 O O . SER A 1 245 ? -6.126 7.212 3.559 1.00 79.88 245 SER A O 1
ATOM 1882 N N . LEU A 1 246 ? -4.661 8.066 2.106 1.00 70.69 246 LEU A N 1
ATOM 1883 C CA . LEU A 1 246 ? -3.473 7.398 2.632 1.00 70.69 246 LEU A CA 1
ATOM 1884 C C . LEU A 1 246 ? -2.949 7.994 3.951 1.00 70.69 246 LEU A C 1
ATOM 1886 O O . LEU A 1 246 ? -2.076 7.397 4.579 1.00 70.69 246 LEU A O 1
ATOM 1890 N N . ASN A 1 247 ? -3.469 9.141 4.400 1.00 76.38 247 ASN A N 1
ATOM 1891 C CA . ASN A 1 247 ? -3.041 9.730 5.665 1.00 76.38 247 ASN A CA 1
ATOM 1892 C C . ASN A 1 247 ? -3.544 8.901 6.850 1.00 76.38 247 ASN A C 1
ATOM 1894 O O . ASN A 1 247 ? -4.685 8.432 6.884 1.00 76.38 247 ASN A O 1
ATOM 1898 N N . ARG A 1 248 ? -2.705 8.772 7.881 1.00 84.38 248 ARG A N 1
ATOM 1899 C CA . ARG A 1 248 ? -3.120 8.132 9.132 1.00 84.38 248 ARG A CA 1
ATOM 1900 C C . ARG A 1 248 ? -4.169 8.990 9.850 1.00 84.38 248 ARG A C 1
ATOM 1902 O O . ARG A 1 248 ? -4.056 10.212 9.925 1.00 84.38 248 ARG A O 1
ATOM 1909 N N . TYR A 1 249 ? -5.142 8.335 10.473 1.00 89.88 249 TYR A N 1
ATOM 1910 C CA . TYR A 1 249 ? -5.970 8.967 11.498 1.00 89.88 249 TYR A CA 1
ATOM 1911 C C . TYR A 1 249 ? -5.107 9.252 12.728 1.00 89.88 249 TYR A C 1
ATOM 1913 O O . TYR A 1 249 ? -4.286 8.423 13.120 1.00 89.88 249 TYR A O 1
ATOM 1921 N N . GLU A 1 250 ? -5.317 10.419 13.325 1.00 91.38 250 GLU A N 1
ATOM 1922 C CA . GLU A 1 250 ? -4.579 10.918 14.485 1.00 91.38 250 GLU A CA 1
ATOM 1923 C C . GLU A 1 250 ? -5.559 11.163 15.625 1.00 91.38 250 GLU A C 1
ATOM 1925 O O . GLU A 1 250 ? -6.777 11.100 15.423 1.00 91.38 250 GLU A O 1
ATOM 1930 N N . ARG A 1 251 ? -5.058 11.526 16.808 1.00 91.06 251 ARG A N 1
ATOM 1931 C CA . ARG A 1 251 ? -5.909 11.853 17.961 1.00 91.06 251 ARG A CA 1
ATOM 1932 C C . ARG A 1 251 ? -7.064 12.812 17.622 1.00 91.06 251 ARG A C 1
ATOM 1934 O O . ARG A 1 251 ? -8.186 12.590 18.074 1.00 91.06 251 ARG A O 1
ATOM 1941 N N . LYS A 1 252 ? -6.834 13.848 16.807 1.00 89.94 252 LYS A N 1
ATOM 1942 C CA . LYS A 1 252 ? -7.876 14.816 16.392 1.00 89.94 252 LYS A CA 1
ATOM 1943 C C . LYS A 1 252 ? -8.980 14.209 15.509 1.00 89.94 252 LYS A C 1
ATOM 1945 O O . LYS A 1 252 ? -10.090 14.727 15.482 1.00 89.94 252 LYS A O 1
ATOM 1950 N N . HIS A 1 253 ? -8.697 13.088 14.846 1.00 92.12 253 HIS A N 1
ATOM 1951 C CA . HIS A 1 253 ? -9.610 12.371 13.951 1.00 92.12 253 HIS A CA 1
ATOM 1952 C C . HIS A 1 253 ? -10.372 11.224 14.647 1.00 92.12 253 HIS A C 1
ATOM 1954 O O . HIS A 1 253 ? -11.070 10.462 13.983 1.00 92.12 253 HIS A O 1
ATOM 1960 N N . ALA A 1 254 ? -10.246 11.073 15.971 1.00 91.62 254 ALA A N 1
ATOM 1961 C CA . ALA A 1 254 ? -10.791 9.936 16.719 1.00 91.62 254 ALA A CA 1
ATOM 1962 C C . ALA A 1 254 ? -12.306 9.718 16.537 1.00 91.62 254 ALA A C 1
ATOM 1964 O O . ALA A 1 254 ? -12.762 8.578 16.560 1.00 91.62 254 ALA A O 1
ATOM 1965 N N . GLU A 1 255 ? -13.083 10.789 16.339 1.00 90.12 255 GLU A N 1
ATOM 1966 C CA . GLU A 1 255 ? -14.543 10.716 16.159 1.00 90.12 255 GLU A CA 1
ATOM 1967 C C . GLU A 1 255 ? -14.976 10.125 14.805 1.00 90.12 255 GLU A C 1
ATOM 1969 O O . GLU A 1 255 ? -16.110 9.668 14.687 1.00 90.12 255 GLU A O 1
ATOM 1974 N N . VAL A 1 256 ? -14.092 10.109 13.802 1.00 91.31 256 VAL A N 1
ATOM 1975 C CA . VAL A 1 256 ? -14.356 9.553 12.459 1.00 91.31 256 VAL A CA 1
ATOM 1976 C C . VAL A 1 256 ? -13.568 8.265 12.182 1.00 91.31 256 VAL A C 1
ATOM 1978 O O . VAL A 1 256 ? -13.578 7.756 11.064 1.00 91.31 256 VAL A O 1
ATOM 1981 N N . PHE A 1 257 ? -12.877 7.723 13.191 1.00 92.62 257 PHE A N 1
ATOM 1982 C CA . PHE A 1 257 ? -12.097 6.493 13.072 1.00 92.62 257 PHE A CA 1
ATOM 1983 C C . PHE A 1 257 ? -12.929 5.260 13.463 1.00 92.62 257 PHE A C 1
ATOM 1985 O O . PHE A 1 257 ? -13.316 5.095 14.621 1.00 92.62 257 PHE A O 1
ATOM 1992 N N . PHE A 1 258 ? -13.166 4.372 12.495 1.00 91.31 258 PHE A N 1
ATOM 1993 C CA . PHE A 1 258 ? -14.044 3.200 12.607 1.00 91.31 258 PHE A CA 1
ATOM 1994 C C . PHE A 1 258 ? -13.367 1.919 12.086 1.00 91.31 258 PHE A C 1
ATOM 1996 O O . PHE A 1 258 ? -12.316 1.980 11.447 1.00 91.31 258 PHE A O 1
ATOM 2003 N N . GLY A 1 259 ? -13.973 0.754 12.342 1.00 88.94 259 GLY A N 1
ATOM 2004 C CA . GLY A 1 259 ? -13.548 -0.536 11.782 1.00 88.94 259 GLY A CA 1
ATOM 2005 C C . GLY A 1 259 ? -12.412 -1.221 12.526 1.00 88.94 259 GLY A C 1
ATOM 2006 O O . GLY A 1 259 ? -11.797 -2.128 11.987 1.00 88.94 259 GLY A O 1
ATOM 2007 N N . ARG A 1 260 ? -12.052 -0.756 13.728 1.00 91.94 260 ARG A N 1
ATOM 2008 C CA . ARG A 1 260 ? -10.969 -1.340 14.545 1.00 91.94 260 ARG A CA 1
ATOM 2009 C C . ARG A 1 260 ? -11.343 -1.477 16.020 1.00 91.94 260 ARG A C 1
ATOM 2011 O O . ARG A 1 260 ? -10.475 -1.579 16.892 1.00 91.94 260 ARG A O 1
ATOM 2018 N N . SER A 1 261 ? -12.640 -1.507 16.302 1.00 88.69 261 SER A N 1
ATOM 2019 C CA . SER A 1 261 ? -13.206 -1.505 17.650 1.00 88.69 261 SER A CA 1
ATOM 2020 C C . SER A 1 261 ? -12.729 -2.676 18.518 1.00 88.69 261 SER A C 1
ATOM 2022 O O . SER A 1 261 ? -12.368 -2.476 19.683 1.00 88.69 261 SER A O 1
ATOM 2024 N N . GLU A 1 262 ? -12.623 -3.885 17.956 1.00 85.00 262 GLU A N 1
ATOM 2025 C CA . GLU A 1 262 ? -12.088 -5.041 18.686 1.00 85.00 262 GLU A CA 1
ATOM 2026 C C . GLU A 1 262 ? -10.633 -4.858 19.124 1.00 85.00 262 GLU A C 1
ATOM 2028 O O . GLU A 1 262 ? -10.253 -5.222 20.241 1.00 85.00 262 GLU A O 1
ATOM 2033 N N . TYR A 1 263 ? -9.800 -4.309 18.241 1.00 90.50 263 TYR A N 1
ATOM 2034 C CA . TYR A 1 263 ? -8.377 -4.126 18.502 1.00 90.50 263 TYR A CA 1
ATOM 2035 C C . TYR A 1 263 ? -8.133 -3.018 19.523 1.00 90.50 263 TYR A C 1
ATOM 2037 O O . TYR A 1 263 ? -7.298 -3.192 20.413 1.00 90.50 263 TYR A O 1
ATOM 2045 N N . ILE A 1 264 ? -8.919 -1.935 19.468 1.00 92.25 264 ILE A N 1
ATOM 2046 C CA . ILE A 1 264 ? -8.922 -0.887 20.498 1.00 92.25 264 ILE A CA 1
ATOM 2047 C C . ILE A 1 264 ? -9.206 -1.514 21.866 1.00 92.25 264 ILE A C 1
ATOM 2049 O O . ILE A 1 264 ? -8.473 -1.268 22.822 1.00 92.25 264 ILE A O 1
ATOM 2053 N N . ARG A 1 265 ? -10.224 -2.379 21.962 1.00 85.56 265 ARG A N 1
ATOM 2054 C CA . ARG A 1 265 ? -10.574 -3.079 23.205 1.00 85.56 265 ARG A CA 1
ATOM 2055 C C . ARG A 1 265 ? -9.460 -4.005 23.689 1.00 85.56 265 ARG A C 1
ATOM 2057 O O . ARG A 1 265 ? -9.112 -3.951 24.869 1.00 85.56 265 ARG A O 1
ATOM 2064 N N . LYS A 1 266 ? -8.900 -4.843 22.806 1.00 83.31 266 LYS A N 1
ATOM 2065 C CA . LYS A 1 266 ? -7.796 -5.768 23.134 1.00 83.31 266 LYS A CA 1
ATOM 2066 C C . LYS A 1 266 ? -6.596 -5.004 23.702 1.00 83.31 266 LYS A C 1
ATOM 2068 O O . LYS A 1 266 ? -6.092 -5.374 24.762 1.00 83.31 266 LYS A O 1
ATOM 2073 N N . LEU A 1 267 ? -6.195 -3.910 23.050 1.00 91.38 267 LEU A N 1
ATOM 2074 C CA . LEU A 1 267 ? -5.095 -3.060 23.508 1.00 91.38 267 LEU A CA 1
ATOM 2075 C C . LEU A 1 267 ? -5.430 -2.330 24.811 1.00 91.38 267 LEU A C 1
ATOM 2077 O O . LEU A 1 267 ? -4.622 -2.349 25.733 1.00 91.38 267 LEU A O 1
ATOM 2081 N N . TYR A 1 268 ? -6.629 -1.755 24.937 1.00 89.06 268 TYR A N 1
ATOM 2082 C CA . TYR A 1 268 ? -7.059 -1.078 26.163 1.00 89.06 268 TYR A CA 1
ATOM 2083 C C . TYR A 1 268 ? -6.989 -2.014 27.376 1.00 89.06 268 TYR A C 1
ATOM 2085 O O . TYR A 1 268 ? -6.444 -1.652 28.417 1.00 89.06 268 TYR A O 1
ATOM 2093 N N . VAL A 1 269 ? -7.487 -3.247 27.234 1.00 81.12 269 VAL A N 1
ATOM 2094 C CA . VAL A 1 269 ? -7.426 -4.262 28.295 1.00 81.12 269 VAL A CA 1
ATOM 2095 C C . VAL A 1 269 ? -5.982 -4.665 28.597 1.00 81.12 269 VAL A C 1
ATOM 2097 O O . VAL A 1 269 ? -5.616 -4.743 29.768 1.00 81.12 269 VAL A O 1
ATOM 2100 N N . ALA A 1 270 ? -5.152 -4.894 27.575 1.00 84.75 270 ALA A N 1
ATOM 2101 C CA . ALA A 1 270 ? -3.745 -5.254 27.763 1.00 84.75 270 ALA A CA 1
ATOM 2102 C C . ALA A 1 270 ? -2.963 -4.160 28.511 1.00 84.75 270 ALA A C 1
ATOM 2104 O O . ALA A 1 270 ? -2.170 -4.463 29.408 1.00 84.75 270 ALA A O 1
ATOM 2105 N N . VAL A 1 271 ? -3.236 -2.890 28.196 1.00 89.69 271 VAL A N 1
ATOM 2106 C CA . VAL A 1 271 ? -2.635 -1.742 28.878 1.00 89.69 271 VAL A CA 1
ATOM 2107 C C . VAL A 1 271 ? -3.127 -1.634 30.324 1.00 89.69 271 VAL A C 1
ATOM 2109 O O . VAL A 1 271 ? -2.320 -1.472 31.234 1.00 89.69 271 VAL A O 1
ATOM 2112 N N . ARG A 1 272 ? -4.439 -1.751 30.562 1.00 84.06 272 ARG A N 1
ATOM 2113 C CA . ARG A 1 272 ? -5.042 -1.536 31.890 1.00 84.06 272 ARG A CA 1
ATOM 2114 C C . ARG A 1 272 ? -4.856 -2.694 32.867 1.00 84.06 272 ARG A C 1
ATOM 2116 O O . ARG A 1 272 ? -4.952 -2.475 34.072 1.00 84.06 272 ARG A O 1
ATOM 2123 N N . ASN A 1 273 ? -4.630 -3.911 32.382 1.00 78.06 273 ASN A N 1
ATOM 2124 C CA . ASN A 1 273 ? -4.452 -5.068 33.249 1.00 78.06 273 ASN A CA 1
ATOM 2125 C C . ASN A 1 273 ? -3.075 -5.027 33.932 1.00 78.06 273 ASN A C 1
ATOM 2127 O O . ASN A 1 273 ? -2.069 -5.269 33.272 1.00 78.06 273 ASN A O 1
ATOM 2131 N N . GLN A 1 274 ? -3.025 -4.762 35.239 1.00 72.94 274 GLN A N 1
ATOM 2132 C CA . GLN A 1 274 ? -1.772 -4.681 36.005 1.00 72.94 274 GLN A CA 1
ATOM 2133 C C . GLN A 1 274 ? -0.965 -5.990 36.006 1.00 72.94 274 GLN A C 1
ATOM 2135 O O . GLN A 1 274 ? 0.257 -5.931 36.046 1.00 72.94 274 GLN A O 1
ATOM 2140 N N . ASP A 1 275 ? -1.616 -7.153 35.884 1.00 73.62 275 ASP A N 1
ATOM 2141 C CA . ASP A 1 275 ? -0.913 -8.446 35.832 1.00 73.62 275 ASP A CA 1
ATOM 2142 C C . ASP A 1 275 ? -0.433 -8.809 34.418 1.00 73.62 275 ASP A C 1
ATOM 2144 O O . ASP A 1 275 ? 0.285 -9.792 34.229 1.00 73.62 275 ASP A O 1
ATOM 2148 N N . ALA A 1 276 ? -0.881 -8.077 33.390 1.00 78.62 276 ALA A N 1
ATOM 2149 C CA . ALA A 1 276 ? -0.433 -8.335 32.028 1.00 78.62 276 ALA A CA 1
ATOM 2150 C C . ALA A 1 276 ? 1.004 -7.825 31.840 1.00 78.62 276 ALA A C 1
ATOM 2152 O O . ALA A 1 276 ? 1.336 -6.768 32.384 1.00 78.62 276 ALA A O 1
ATOM 2153 N N . PRO A 1 277 ? 1.823 -8.502 31.012 1.00 86.62 277 PRO A N 1
ATOM 2154 C CA . PRO A 1 277 ? 3.200 -8.103 30.759 1.00 86.62 277 PRO A CA 1
ATOM 2155 C C . PRO A 1 277 ? 3.355 -6.605 30.439 1.00 86.62 277 PRO A C 1
ATOM 2157 O O . PRO A 1 277 ? 2.489 -6.041 29.759 1.00 86.62 277 PRO A O 1
ATOM 2160 N N . PRO A 1 278 ? 4.445 -5.962 30.896 1.00 89.06 278 PRO A N 1
ATOM 2161 C CA . PRO A 1 278 ? 4.684 -4.540 30.668 1.00 89.06 278 PRO A CA 1
ATOM 2162 C C . PRO A 1 278 ? 4.969 -4.220 29.197 1.00 89.06 278 PRO A C 1
ATOM 2164 O O . PRO A 1 278 ? 4.740 -3.092 28.773 1.00 89.06 278 PRO A O 1
ATOM 2167 N N . ILE A 1 279 ? 5.426 -5.202 28.411 1.00 93.31 279 ILE A N 1
ATOM 2168 C CA . ILE A 1 279 ? 5.697 -5.051 26.980 1.00 93.31 279 ILE A CA 1
ATOM 2169 C C . ILE A 1 279 ? 4.558 -5.677 26.168 1.00 93.31 279 ILE A C 1
ATOM 2171 O O . ILE A 1 279 ? 4.209 -6.853 26.324 1.00 93.31 279 ILE A O 1
ATOM 2175 N N . ILE A 1 280 ? 3.982 -4.884 25.270 1.00 95.31 280 ILE A N 1
ATOM 2176 C CA . ILE A 1 280 ? 2.909 -5.272 24.358 1.00 95.31 280 ILE A CA 1
ATOM 2177 C C . ILE A 1 280 ? 3.446 -5.153 22.932 1.00 95.31 280 ILE A C 1
ATOM 2179 O O . ILE A 1 280 ? 3.776 -4.062 22.475 1.00 95.31 280 ILE A O 1
ATOM 2183 N N . LEU A 1 281 ? 3.526 -6.272 22.216 1.00 96.81 281 LEU A N 1
ATOM 2184 C CA . LEU A 1 281 ? 3.921 -6.290 20.810 1.00 96.81 281 LEU A CA 1
ATOM 2185 C C . LEU A 1 281 ? 2.673 -6.1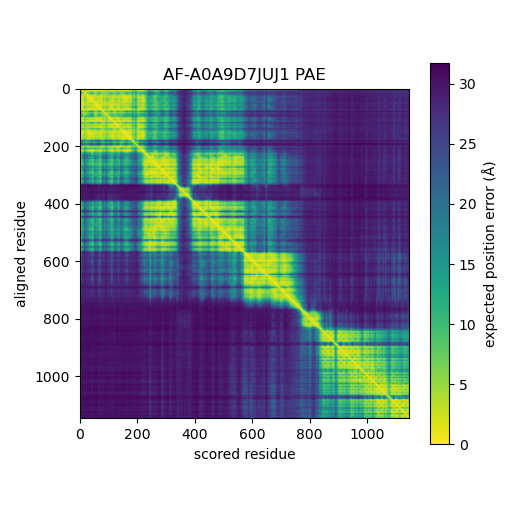61 19.934 1.00 96.81 281 LEU A C 1
ATOM 2187 O O . LEU A 1 281 ? 1.851 -7.081 19.902 1.00 96.81 281 LEU A O 1
ATOM 2191 N N . LEU A 1 282 ? 2.538 -5.037 19.228 1.00 96.81 282 LEU A N 1
ATOM 2192 C CA . LEU A 1 282 ? 1.513 -4.813 18.211 1.00 96.81 282 LEU A CA 1
ATOM 2193 C C . LEU A 1 282 ? 2.139 -4.994 16.827 1.00 96.81 282 LEU A C 1
ATOM 2195 O O . LEU A 1 282 ? 2.994 -4.217 16.422 1.00 96.81 282 LEU A O 1
ATOM 2199 N N . TYR A 1 283 ? 1.703 -5.989 16.067 1.00 94.25 283 TYR A N 1
ATOM 2200 C CA . TYR A 1 283 ? 2.270 -6.229 14.740 1.00 94.25 283 TYR A CA 1
ATOM 2201 C C . TYR A 1 283 ? 1.218 -6.661 13.738 1.00 94.25 283 TYR A C 1
ATOM 2203 O O . TYR A 1 283 ? 0.170 -7.177 14.103 1.00 94.25 283 TYR A O 1
ATOM 2211 N N . GLY A 1 284 ? 1.486 -6.416 12.463 1.00 87.56 284 GLY A N 1
ATOM 2212 C CA . GLY A 1 284 ? 0.562 -6.717 11.373 1.00 87.56 284 GLY A CA 1
ATOM 2213 C C . GLY A 1 284 ? 1.128 -6.275 10.026 1.00 87.56 284 GLY A C 1
ATOM 2214 O O . GLY A 1 284 ? 2.148 -5.564 10.016 1.00 87.56 284 GLY A O 1
ATOM 2215 N N . PRO A 1 285 ? 0.482 -6.640 8.907 1.00 76.50 285 PRO A N 1
ATOM 2216 C CA . PRO A 1 285 ? 0.920 -6.268 7.565 1.00 76.50 285 PRO A CA 1
ATOM 2217 C C . PRO A 1 285 ? 1.170 -4.762 7.419 1.00 76.50 285 PRO A C 1
ATOM 2219 O O . PRO A 1 285 ? 0.584 -3.932 8.138 1.00 76.50 285 PRO A O 1
ATOM 2222 N N . SER A 1 286 ? 2.062 -4.382 6.498 1.00 75.56 286 SER A N 1
ATOM 2223 C CA . SER A 1 286 ? 2.199 -2.967 6.146 1.00 75.56 286 SER A CA 1
ATOM 2224 C C . SER A 1 286 ? 0.856 -2.438 5.645 1.00 75.56 286 SER A C 1
ATOM 2226 O O . SER A 1 286 ? 0.130 -3.110 4.915 1.00 75.56 286 SER A O 1
ATOM 2228 N N . GLY A 1 287 ? 0.490 -1.257 6.124 1.00 71.56 287 GLY A N 1
ATOM 2229 C CA . GLY A 1 287 ? -0.789 -0.658 5.800 1.00 71.56 287 GLY A CA 1
ATOM 2230 C C . GLY A 1 287 ? -2.028 -1.236 6.506 1.00 71.56 287 GLY A C 1
ATOM 2231 O O . GLY A 1 287 ? -3.137 -0.817 6.206 1.00 71.56 287 GLY A O 1
ATOM 2232 N N . ALA A 1 288 ? -1.899 -2.119 7.501 1.00 79.75 288 ALA A N 1
ATOM 2233 C CA . ALA A 1 288 ? -3.058 -2.601 8.273 1.00 79.75 288 ALA A CA 1
ATOM 2234 C C . ALA A 1 288 ? -3.732 -1.525 9.169 1.00 79.75 288 ALA A C 1
ATOM 2236 O O . ALA A 1 288 ? -4.763 -1.789 9.785 1.00 79.75 288 ALA A O 1
ATOM 2237 N N . GLY A 1 289 ? -3.161 -0.317 9.273 1.00 86.00 289 GLY A N 1
ATOM 2238 C CA . GLY A 1 289 ? -3.702 0.780 10.091 1.00 86.00 289 GLY A CA 1
ATOM 2239 C C . GLY A 1 289 ? -3.191 0.829 11.540 1.00 86.00 289 GLY A C 1
ATOM 2240 O O . GLY A 1 289 ? -3.856 1.406 12.396 1.00 86.00 289 GLY A O 1
ATOM 2241 N N . LYS A 1 290 ? -2.014 0.248 11.830 1.00 91.81 290 LYS A N 1
ATOM 2242 C CA . LYS A 1 290 ? -1.409 0.186 13.182 1.00 91.81 290 LYS A CA 1
ATOM 2243 C C . LYS A 1 290 ? -1.291 1.559 13.858 1.00 91.81 290 LYS A C 1
ATOM 2245 O O . LYS A 1 290 ? -1.781 1.737 14.968 1.00 91.81 290 LYS A O 1
ATOM 2250 N N . SER A 1 291 ? -0.704 2.542 13.177 1.00 92.25 291 SER A N 1
ATOM 2251 C CA . SER A 1 291 ? -0.515 3.886 13.739 1.00 92.25 291 SER A CA 1
ATOM 2252 C C . SER A 1 291 ? -1.844 4.602 13.996 1.00 92.25 291 SER A C 1
ATOM 2254 O O . SER A 1 291 ? -2.009 5.236 15.031 1.00 92.25 291 SER A O 1
ATOM 2256 N N . SER A 1 292 ? -2.829 4.444 13.103 1.00 92.75 292 SER A N 1
ATOM 2257 C CA . SER A 1 292 ? -4.180 4.988 13.303 1.00 92.75 292 SER A CA 1
ATOM 2258 C C . SER A 1 292 ? -4.905 4.336 14.476 1.00 92.75 292 SER A C 1
ATOM 2260 O O . SER A 1 292 ? -5.523 5.026 15.283 1.00 92.75 292 SER A O 1
ATOM 2262 N N . LEU A 1 293 ? -4.772 3.016 14.625 1.00 94.94 293 LEU A N 1
ATOM 2263 C CA . LEU A 1 293 ? -5.287 2.288 15.781 1.00 94.94 293 LEU A CA 1
ATOM 2264 C C . LEU A 1 293 ? -4.693 2.819 17.096 1.00 94.94 293 LEU A C 1
ATOM 2266 O O . LEU A 1 293 ? -5.425 2.966 18.073 1.00 94.94 293 LEU A O 1
ATOM 2270 N N . LEU A 1 294 ? -3.394 3.126 17.127 1.00 96.00 294 LEU A N 1
ATOM 2271 C CA . LEU A 1 294 ? -2.722 3.640 18.321 1.00 96.00 294 LEU A CA 1
ATOM 2272 C C . LEU A 1 294 ? -3.103 5.093 18.639 1.00 96.00 294 LEU A C 1
ATOM 2274 O O . LEU A 1 294 ? -3.503 5.373 19.770 1.00 96.00 294 LEU A O 1
ATOM 2278 N N . ASP A 1 295 ? -3.013 6.004 17.668 1.00 93.94 295 ASP A N 1
ATOM 2279 C CA . ASP A 1 295 ? -3.167 7.448 17.910 1.00 93.94 295 ASP A CA 1
ATOM 2280 C C . ASP A 1 295 ? -4.634 7.919 17.885 1.00 93.94 295 ASP A C 1
ATOM 2282 O O . ASP A 1 295 ? -5.051 8.682 18.753 1.00 93.94 295 ASP A O 1
ATOM 2286 N N . ALA A 1 296 ? -5.457 7.431 16.950 1.00 93.69 296 ALA A N 1
ATOM 2287 C CA . ALA A 1 296 ? -6.882 7.786 16.872 1.00 93.69 296 ALA A CA 1
ATOM 2288 C C . ALA A 1 296 ? -7.789 6.823 17.654 1.00 93.69 296 ALA A C 1
ATOM 2290 O O . ALA A 1 296 ? -8.838 7.219 18.160 1.00 93.69 296 ALA A O 1
ATOM 2291 N N . GLY A 1 297 ? -7.409 5.547 17.755 1.00 92.94 297 GLY A N 1
ATOM 2292 C CA . GLY A 1 297 ? -8.207 4.526 18.434 1.00 92.94 297 GLY A CA 1
ATOM 2293 C C . GLY A 1 297 ? -7.944 4.444 19.940 1.00 92.94 297 GLY A C 1
ATOM 2294 O O . GLY A 1 297 ? -8.856 4.609 20.753 1.00 92.94 297 GLY A O 1
ATOM 2295 N N . LEU A 1 298 ? -6.701 4.153 20.321 1.00 94.81 298 LEU A N 1
ATOM 2296 C CA . LEU A 1 298 ? -6.334 3.796 21.691 1.00 94.81 298 LEU A CA 1
ATOM 2297 C C . LEU A 1 298 ? -6.055 5.019 22.577 1.00 94.81 298 LEU A C 1
ATOM 2299 O O . LEU A 1 298 ? -6.641 5.137 23.654 1.00 94.81 298 LEU A O 1
ATOM 2303 N N . LYS A 1 299 ? -5.186 5.929 22.124 1.00 94.12 299 LYS A N 1
ATOM 2304 C CA . LYS A 1 299 ? -4.743 7.120 22.866 1.00 94.12 299 LYS A CA 1
ATOM 2305 C C . LYS A 1 299 ? -5.876 7.970 23.469 1.00 94.12 299 LYS A C 1
ATOM 2307 O O . LYS A 1 299 ? -5.855 8.146 24.689 1.00 94.12 299 LYS A O 1
ATOM 2312 N N . PRO A 1 300 ? -6.909 8.414 22.715 1.00 93.25 300 PRO A N 1
ATOM 2313 C CA . PRO A 1 300 ? -7.995 9.236 23.269 1.00 93.25 300 PRO A CA 1
ATOM 2314 C C . PRO A 1 300 ? -8.747 8.584 24.433 1.00 93.25 300 PRO A C 1
ATOM 2316 O O . PRO A 1 300 ? -9.351 9.270 25.250 1.00 93.25 300 PRO A O 1
ATOM 2319 N N . ARG A 1 301 ? -8.745 7.249 24.513 1.00 89.62 301 ARG A N 1
ATOM 2320 C CA . ARG A 1 301 ? -9.460 6.499 25.557 1.00 89.62 301 ARG A CA 1
ATOM 2321 C C . ARG A 1 301 ? -8.630 6.334 26.830 1.00 89.62 301 ARG A C 1
ATOM 2323 O O . ARG A 1 301 ? -9.171 5.957 27.869 1.00 89.62 301 ARG A O 1
ATOM 2330 N N . LEU A 1 302 ? -7.326 6.596 26.758 1.00 90.44 302 LEU A N 1
ATOM 2331 C CA . LEU A 1 302 ? -6.378 6.412 27.854 1.00 90.44 302 LEU A CA 1
ATOM 2332 C C . LEU A 1 302 ? -5.838 7.733 28.422 1.00 90.44 302 LEU A C 1
ATOM 2334 O O . LEU A 1 302 ? -5.484 7.743 29.597 1.00 90.44 302 LEU A O 1
ATOM 2338 N N . GLU A 1 303 ? -5.843 8.829 27.656 1.00 88.75 303 GLU A N 1
ATOM 2339 C CA . GLU A 1 303 ? -5.231 10.123 28.031 1.00 88.75 303 GLU A CA 1
ATOM 2340 C C . GLU A 1 303 ? -5.782 10.740 29.333 1.00 88.75 303 GLU A C 1
ATOM 2342 O O . GLU A 1 303 ? -5.063 11.393 30.084 1.00 88.75 303 GLU A O 1
ATOM 2347 N N . ASN A 1 304 ? -7.041 10.456 29.684 1.00 83.38 304 ASN A N 1
ATOM 2348 C CA . ASN A 1 304 ? -7.613 10.908 30.959 1.00 83.38 304 ASN A CA 1
ATOM 2349 C C . ASN A 1 304 ? -7.028 10.183 32.187 1.00 83.38 304 ASN A C 1
ATOM 2351 O O . ASN A 1 304 ? -7.160 10.673 33.307 1.00 83.38 304 ASN A O 1
ATOM 2355 N N . ARG A 1 305 ? -6.419 9.003 32.007 1.00 83.38 305 ARG A N 1
ATOM 2356 C CA . ARG A 1 305 ? -5.934 8.139 33.102 1.00 83.38 305 ARG A CA 1
ATOM 2357 C C . ARG A 1 305 ? -4.426 7.911 33.092 1.00 83.38 305 ARG A C 1
ATOM 2359 O O . ARG A 1 305 ? -3.870 7.625 34.147 1.00 83.38 305 ARG A O 1
ATOM 2366 N N . LEU A 1 306 ? -3.800 7.967 31.924 1.00 89.50 306 LEU A N 1
ATOM 2367 C CA . LEU A 1 306 ? -2.381 7.708 31.708 1.00 89.50 306 LEU A CA 1
ATOM 2368 C C . LEU A 1 306 ? -1.776 8.897 30.977 1.00 89.50 306 LEU A C 1
ATOM 2370 O O . LEU A 1 306 ? -2.431 9.478 30.114 1.00 89.50 306 LEU A O 1
ATOM 2374 N N . GLU A 1 307 ? -0.520 9.196 31.278 1.00 93.50 307 GLU A N 1
ATOM 2375 C CA . GLU A 1 307 ? 0.273 10.033 30.384 1.00 93.50 307 GLU A CA 1
ATOM 2376 C C . GLU A 1 307 ? 0.724 9.180 29.194 1.00 93.50 307 GLU A C 1
ATOM 2378 O O . GLU A 1 307 ? 1.107 8.024 29.382 1.00 93.50 307 GLU A O 1
ATOM 2383 N N . ILE A 1 308 ? 0.651 9.699 27.968 1.00 93.25 308 ILE A N 1
ATOM 2384 C CA . ILE A 1 308 ? 0.935 8.904 26.765 1.00 93.25 308 ILE A CA 1
ATOM 2385 C C . ILE A 1 308 ? 2.088 9.530 26.000 1.00 93.25 308 ILE A C 1
ATOM 2387 O O . ILE A 1 308 ? 1.932 10.568 25.361 1.00 93.25 308 ILE A O 1
ATOM 2391 N N . LEU A 1 309 ? 3.218 8.830 25.994 1.00 93.56 309 LEU A N 1
ATOM 2392 C CA . LEU A 1 309 ? 4.398 9.209 25.235 1.00 93.56 309 LEU A CA 1
ATOM 2393 C C . LEU A 1 309 ? 4.404 8.457 23.902 1.00 93.56 309 LEU A C 1
ATOM 2395 O O . LEU A 1 309 ? 4.819 7.300 23.827 1.00 93.56 309 LEU A O 1
ATOM 2399 N N . TYR A 1 310 ? 3.890 9.101 22.853 1.00 93.38 310 TYR A N 1
ATOM 2400 C CA . TYR A 1 310 ? 3.875 8.544 21.499 1.00 93.38 310 TYR A CA 1
ATOM 2401 C C . TYR A 1 310 ? 5.146 8.949 20.758 1.00 93.38 310 TYR A C 1
ATOM 2403 O O . TYR A 1 310 ? 5.331 10.126 20.459 1.00 93.38 310 TYR A O 1
ATOM 2411 N N . LEU A 1 311 ? 5.984 7.977 20.409 1.00 92.12 311 LEU A N 1
ATOM 2412 C CA . LEU A 1 311 ? 7.273 8.200 19.766 1.00 92.12 311 LEU A CA 1
ATOM 2413 C C . LEU A 1 311 ? 7.392 7.401 18.470 1.00 92.12 311 LEU A C 1
ATOM 2415 O O . LEU A 1 311 ? 6.886 6.285 18.338 1.00 92.12 311 LEU A O 1
ATOM 2419 N N . ARG A 1 312 ? 8.128 7.983 17.528 1.00 87.31 312 ARG A N 1
ATOM 2420 C CA . ARG A 1 312 ? 8.702 7.305 16.365 1.00 87.31 312 ARG A CA 1
ATOM 2421 C C . ARG A 1 312 ? 10.204 7.524 16.379 1.00 87.31 312 ARG A C 1
ATOM 2423 O O . ARG A 1 312 ? 10.676 8.495 16.969 1.00 87.31 312 ARG A O 1
ATOM 2430 N N . ARG A 1 313 ? 10.943 6.618 15.747 1.00 81.38 313 ARG A N 1
ATOM 2431 C CA . ARG A 1 313 ? 12.395 6.735 15.615 1.00 81.38 313 ARG A CA 1
ATOM 2432 C C . ARG A 1 313 ? 12.752 8.017 14.857 1.00 81.38 313 ARG A C 1
ATOM 2434 O O . ARG A 1 313 ? 12.160 8.298 13.820 1.00 81.38 313 ARG A O 1
ATOM 2441 N N . MET A 1 314 ? 13.699 8.794 15.380 1.00 77.31 314 MET A N 1
ATOM 2442 C CA . MET A 1 314 ? 14.235 9.965 14.680 1.00 77.31 314 MET A CA 1
ATOM 2443 C C . MET A 1 314 ? 15.410 9.538 13.802 1.00 77.31 314 MET A C 1
ATOM 2445 O O . MET A 1 314 ? 16.248 8.765 14.251 1.00 77.31 314 MET A O 1
ATOM 2449 N N . ASP A 1 315 ? 15.523 10.071 12.584 1.00 66.88 315 ASP A N 1
ATOM 2450 C CA . ASP A 1 315 ? 16.548 9.621 11.626 1.00 66.88 315 ASP A CA 1
ATOM 2451 C C . ASP A 1 315 ? 17.998 9.851 12.106 1.00 66.88 315 ASP A C 1
ATOM 2453 O O . ASP A 1 315 ? 18.919 9.200 11.617 1.00 66.88 315 ASP A O 1
ATOM 2457 N N . SER A 1 316 ? 18.218 10.762 13.061 1.00 72.81 316 SER A N 1
ATOM 2458 C CA . SER A 1 316 ? 19.541 11.112 13.595 1.00 72.81 316 SER A CA 1
ATOM 2459 C C . SER A 1 316 ? 19.877 10.475 14.948 1.00 72.81 316 SER A C 1
ATOM 2461 O O . SER A 1 316 ? 20.985 10.682 15.436 1.00 72.81 316 SER A O 1
ATOM 2463 N N . LEU A 1 317 ? 18.943 9.762 15.590 1.00 80.56 317 LEU A N 1
ATOM 2464 C CA . LEU A 1 317 ? 19.103 9.237 16.952 1.00 80.56 317 LEU A CA 1
ATOM 2465 C C . LEU A 1 317 ? 18.721 7.756 17.028 1.00 80.56 317 LEU A C 1
ATOM 2467 O O . LEU A 1 317 ? 17.853 7.290 16.294 1.00 80.56 317 LEU A O 1
ATOM 2471 N N . THR A 1 318 ? 19.335 7.019 17.955 1.00 85.19 318 THR A N 1
ATOM 2472 C CA . THR A 1 318 ? 18.881 5.661 18.279 1.00 85.19 318 THR A CA 1
ATOM 2473 C C . THR A 1 318 ? 17.533 5.713 19.006 1.00 85.19 318 THR A C 1
ATOM 2475 O O . THR A 1 318 ? 17.235 6.680 19.706 1.00 85.19 318 THR A O 1
ATOM 2478 N N . LEU A 1 319 ? 16.732 4.650 18.927 1.00 88.12 319 LEU A N 1
ATOM 2479 C CA . LEU A 1 319 ? 15.467 4.466 19.642 1.00 88.12 319 LEU A CA 1
ATOM 2480 C C . LEU A 1 319 ? 15.645 4.660 21.151 1.00 88.12 319 LEU A C 1
ATOM 2482 O O . LEU A 1 319 ? 14.787 5.260 21.798 1.00 88.12 319 LEU A O 1
ATOM 2486 N N . SER A 1 320 ? 16.770 4.197 21.705 1.00 88.44 320 SER A N 1
ATOM 2487 C CA . SER A 1 320 ? 17.140 4.425 23.105 1.00 88.44 320 SER A CA 1
ATOM 2488 C C . SER A 1 320 ? 17.324 5.911 23.408 1.00 88.44 320 SER A C 1
ATOM 2490 O O . SER A 1 320 ? 16.771 6.402 24.392 1.00 88.44 320 SER A O 1
ATOM 2492 N N . THR A 1 321 ? 18.058 6.646 22.567 1.00 87.06 321 THR A N 1
ATOM 2493 C CA . THR A 1 321 ? 18.282 8.085 22.757 1.00 87.06 321 THR A CA 1
ATOM 2494 C C . THR A 1 321 ? 17.006 8.894 22.534 1.00 87.06 321 THR A C 1
ATOM 2496 O O . THR A 1 321 ? 16.699 9.757 23.353 1.00 87.06 321 THR A O 1
ATOM 2499 N N . THR A 1 322 ? 16.215 8.580 21.501 1.00 88.88 322 THR A N 1
ATOM 2500 C CA . THR A 1 322 ? 14.896 9.189 21.270 1.00 88.88 322 THR A CA 1
ATOM 2501 C C . THR A 1 322 ? 13.994 9.013 22.490 1.00 88.88 322 THR A C 1
ATOM 2503 O O . THR A 1 322 ? 13.394 9.980 22.958 1.00 88.88 322 THR A O 1
ATOM 2506 N N . LEU A 1 323 ? 13.934 7.801 23.052 1.00 91.12 323 LEU A N 1
ATOM 2507 C CA . LEU A 1 323 ? 13.143 7.535 24.249 1.00 91.12 323 LEU A CA 1
ATOM 2508 C C . LEU A 1 323 ? 13.674 8.292 25.476 1.00 91.12 323 LEU A C 1
ATOM 2510 O O . LEU A 1 323 ? 12.897 8.874 26.232 1.00 91.12 323 LEU A O 1
ATOM 2514 N N . TYR A 1 324 ? 14.991 8.300 25.677 1.00 89.56 324 TYR A N 1
ATOM 2515 C CA . TYR A 1 324 ? 15.612 9.002 26.795 1.00 89.56 324 TYR A CA 1
ATOM 2516 C C . TYR A 1 324 ? 15.335 10.511 26.759 1.00 89.56 324 TYR A C 1
ATOM 2518 O O . TYR A 1 324 ? 14.945 11.075 27.780 1.00 89.56 324 TYR A O 1
ATOM 2526 N N . TYR A 1 325 ? 15.480 11.152 25.595 1.00 88.25 325 TYR A N 1
ATOM 2527 C CA . TYR A 1 325 ? 15.235 12.589 25.431 1.00 88.25 325 TYR A CA 1
ATOM 2528 C C . TYR A 1 325 ? 13.770 12.950 25.649 1.00 88.25 325 TYR A C 1
ATOM 2530 O O . TYR A 1 325 ? 13.484 13.888 26.388 1.00 88.25 325 TYR A O 1
ATOM 2538 N N . ALA A 1 326 ? 12.843 12.156 25.116 1.00 89.00 326 ALA A N 1
ATOM 2539 C CA . ALA A 1 326 ? 11.419 12.387 25.326 1.00 89.00 326 ALA A CA 1
ATOM 2540 C C . ALA A 1 326 ? 11.012 12.272 26.812 1.00 89.00 326 ALA A C 1
ATOM 2542 O O . ALA A 1 326 ? 10.192 13.042 27.309 1.00 89.00 326 ALA A O 1
ATOM 2543 N N . LEU A 1 327 ? 11.621 11.344 27.560 1.00 90.12 327 LEU A N 1
ATOM 2544 C CA . LEU A 1 327 ? 11.405 11.238 29.007 1.00 90.12 327 LEU A CA 1
ATOM 2545 C C . LEU A 1 327 ? 12.076 12.375 29.794 1.00 90.12 327 LEU A C 1
ATOM 2547 O O . LEU A 1 327 ? 11.536 12.795 30.817 1.00 90.12 327 LEU A O 1
ATOM 2551 N N . LEU A 1 328 ? 13.229 12.883 29.345 1.00 88.44 328 LEU A N 1
ATOM 2552 C CA . LEU A 1 328 ? 13.878 14.055 29.946 1.00 88.44 328 LEU A CA 1
ATOM 2553 C C . LEU A 1 328 ? 13.024 15.314 29.792 1.00 88.44 328 LEU A C 1
ATOM 2555 O O . LEU A 1 328 ? 12.858 16.064 30.756 1.00 88.44 328 LEU A O 1
ATOM 2559 N N . GLU A 1 329 ? 12.447 15.508 28.611 1.00 86.81 329 GLU A N 1
ATOM 2560 C CA . GLU A 1 329 ? 11.567 16.634 28.319 1.00 86.81 329 GLU A CA 1
ATOM 2561 C C . GLU A 1 329 ? 10.306 16.591 29.194 1.00 86.81 329 GLU A C 1
ATOM 2563 O O . GLU A 1 329 ? 9.967 17.585 29.837 1.00 86.81 329 GLU A O 1
ATOM 2568 N N . LEU A 1 330 ? 9.688 15.411 29.363 1.00 86.81 330 LEU A N 1
ATOM 2569 C CA . LEU A 1 330 ? 8.592 15.209 30.326 1.00 86.81 330 LEU A CA 1
ATOM 2570 C C . LEU A 1 330 ? 9.001 15.536 31.775 1.00 86.81 330 LEU A C 1
ATOM 2572 O O . LEU A 1 330 ? 8.206 16.061 32.562 1.00 86.81 330 LEU A O 1
ATOM 2576 N N . CYS A 1 331 ? 10.255 15.266 32.145 1.00 84.56 331 CYS A N 1
ATOM 2577 C CA . CYS A 1 331 ? 10.797 15.656 33.447 1.00 84.56 331 CYS A CA 1
ATOM 2578 C C . CYS A 1 331 ? 11.012 17.178 33.577 1.00 84.56 331 CYS A C 1
ATOM 2580 O O . CYS A 1 331 ? 11.094 17.682 34.701 1.00 84.56 331 CYS A O 1
ATOM 2582 N N . GLY A 1 332 ? 11.009 17.932 32.474 1.00 79.38 332 GLY A N 1
ATOM 2583 C CA . GLY A 1 332 ? 11.281 19.371 32.425 1.00 79.38 332 GLY A CA 1
ATOM 2584 C C . GLY A 1 332 ? 12.762 19.720 32.265 1.00 79.38 332 GLY A C 1
ATOM 2585 O O . GLY A 1 332 ? 13.160 20.815 32.653 1.00 79.38 332 GLY A O 1
ATOM 2586 N N . PHE A 1 333 ? 13.576 18.798 31.742 1.00 80.50 333 PHE A N 1
ATOM 2587 C CA . PHE A 1 333 ? 14.971 19.053 31.380 1.00 80.50 333 PHE A CA 1
ATOM 2588 C C . PHE A 1 333 ? 15.101 19.225 29.867 1.00 80.50 333 PHE A C 1
ATOM 2590 O O . PHE A 1 333 ? 14.482 18.489 29.101 1.00 80.50 333 PHE A O 1
ATOM 2597 N N . THR A 1 334 ? 15.950 20.155 29.436 1.00 69.62 334 THR A N 1
ATOM 2598 C CA . THR A 1 334 ? 16.300 20.330 28.025 1.00 69.62 334 THR A CA 1
ATOM 2599 C C . THR A 1 334 ? 17.506 19.447 27.667 1.00 69.62 334 THR A C 1
ATOM 2601 O O . THR A 1 334 ? 18.535 19.503 28.350 1.00 69.62 334 THR A O 1
ATOM 2604 N N . PRO A 1 335 ? 17.417 18.590 26.634 1.00 60.84 335 PRO A N 1
ATOM 2605 C CA . PRO A 1 335 ? 18.561 17.804 26.180 1.00 60.84 335 PRO A CA 1
ATOM 2606 C C . PRO A 1 335 ? 19.645 18.724 25.589 1.00 60.84 335 PRO A C 1
ATOM 2608 O O . PRO A 1 335 ? 19.352 19.606 24.790 1.00 60.84 335 PRO A O 1
ATOM 2611 N N . GLN A 1 336 ? 20.913 18.519 25.970 1.00 48.88 336 GLN A N 1
ATOM 2612 C CA . GLN A 1 336 ? 22.050 19.365 25.552 1.00 48.88 336 GLN A CA 1
ATOM 2613 C C . GLN A 1 336 ? 22.490 19.173 24.085 1.00 48.88 336 GLN A C 1
ATOM 2615 O O . GLN A 1 336 ? 23.453 19.797 23.648 1.00 48.88 336 GLN A O 1
ATOM 2620 N N . VAL A 1 337 ? 21.805 18.322 23.318 1.00 44.38 337 VAL A N 1
ATOM 2621 C CA . VAL A 1 337 ? 22.082 18.090 21.896 1.00 44.38 337 VAL A CA 1
ATOM 2622 C C . VAL A 1 337 ? 20.767 18.213 21.136 1.00 44.38 337 VAL A C 1
ATOM 2624 O O . VAL A 1 337 ? 19.896 17.351 21.263 1.00 44.38 337 VAL A O 1
ATOM 2627 N N . SER A 1 338 ? 20.619 19.287 20.359 1.00 35.00 338 SER A N 1
ATOM 2628 C CA . SER A 1 338 ? 19.508 19.441 19.419 1.00 35.00 338 SER A CA 1
ATOM 2629 C C . SER A 1 338 ? 19.558 18.311 18.385 1.00 35.00 338 SER A C 1
ATOM 2631 O O . SER A 1 338 ? 20.591 18.127 17.734 1.00 35.00 338 SER A O 1
ATOM 2633 N N . PRO A 1 339 ? 18.484 17.525 18.209 1.00 35.59 339 PRO A N 1
ATOM 2634 C CA . PRO A 1 339 ? 18.382 16.641 17.066 1.00 35.59 339 PRO A CA 1
ATOM 2635 C C . PRO A 1 339 ? 18.120 17.502 15.830 1.00 35.59 339 PRO A C 1
ATOM 2637 O O . PRO A 1 339 ? 17.196 18.307 15.827 1.00 35.59 339 PRO A O 1
ATOM 2640 N N . LEU A 1 340 ? 18.924 17.279 14.791 1.00 31.62 340 LEU A N 1
ATOM 2641 C CA . LEU A 1 340 ? 19.103 18.085 13.577 1.00 31.62 340 LEU A CA 1
ATOM 2642 C C . LEU A 1 340 ? 20.136 19.202 13.738 1.00 31.62 340 LEU A C 1
ATOM 2644 O O . LEU A 1 340 ? 20.030 20.063 14.604 1.00 31.62 340 LEU A O 1
ATOM 2648 N N . GLY A 1 341 ? 21.112 19.203 12.826 1.00 31.19 341 GLY A N 1
ATOM 2649 C CA . GLY A 1 341 ? 21.984 20.338 12.542 1.00 31.19 341 GLY A CA 1
ATOM 2650 C C . GLY A 1 341 ? 21.205 21.509 11.944 1.00 31.19 341 GLY A C 1
ATOM 2651 O O . GLY A 1 341 ? 21.482 21.934 10.828 1.00 31.19 341 GLY A O 1
ATOM 2652 N N . ALA A 1 342 ? 20.231 22.025 12.687 1.00 27.95 342 ALA A N 1
ATOM 2653 C CA . ALA A 1 342 ? 19.980 23.442 12.674 1.00 27.95 342 ALA A CA 1
ATOM 2654 C C . ALA A 1 342 ? 21.196 24.066 13.361 1.00 27.95 342 ALA A C 1
ATOM 2656 O O . ALA A 1 342 ? 21.458 23.805 14.538 1.00 27.95 342 ALA A O 1
ATOM 2657 N N . GLU A 1 343 ? 21.954 24.881 12.631 1.00 27.59 343 GLU A N 1
ATOM 2658 C CA . GLU A 1 343 ? 22.544 26.039 13.281 1.00 27.59 343 GLU A CA 1
ATOM 2659 C C . GLU A 1 343 ? 21.395 26.681 14.055 1.00 27.59 343 GLU A C 1
ATOM 2661 O O . GLU A 1 343 ? 20.460 27.228 13.472 1.00 27.59 343 GLU A O 1
ATOM 2666 N N . ALA A 1 344 ? 21.410 26.532 15.378 1.00 30.16 344 ALA A N 1
ATOM 2667 C CA . ALA A 1 344 ? 20.770 27.524 16.196 1.00 30.16 344 ALA A CA 1
ATOM 2668 C C . ALA A 1 344 ? 21.458 28.820 15.772 1.00 30.16 344 ALA A C 1
ATOM 2670 O O . ALA A 1 344 ? 22.603 29.070 16.157 1.00 30.16 344 ALA A O 1
ATOM 2671 N N . THR A 1 345 ? 20.786 29.636 14.962 1.00 32.91 345 THR A N 1
ATOM 2672 C CA . THR A 1 345 ? 20.945 31.076 15.088 1.00 32.91 345 THR A CA 1
ATOM 2673 C C . THR A 1 345 ? 20.541 31.350 16.523 1.00 32.91 345 THR A C 1
ATOM 2675 O O . THR A 1 345 ? 19.372 31.555 16.836 1.00 32.91 345 THR A O 1
ATOM 2678 N N . SER A 1 346 ? 21.496 31.180 17.435 1.00 40.03 346 SER A N 1
ATOM 2679 C CA . SER A 1 346 ? 21.346 31.669 18.784 1.00 40.03 346 SER A CA 1
ATOM 2680 C C . SER A 1 346 ? 20.939 33.125 18.627 1.00 40.03 346 SER A C 1
ATOM 2682 O O . SER A 1 346 ? 21.501 33.826 17.782 1.00 40.03 346 SER A O 1
ATOM 2684 N N . ASP A 1 347 ? 19.982 33.594 19.415 1.00 40.59 347 ASP A N 1
ATOM 2685 C CA . ASP A 1 347 ? 19.679 35.025 19.457 1.00 40.59 347 ASP A CA 1
ATOM 2686 C C . ASP A 1 347 ? 20.964 35.845 19.723 1.00 40.59 347 ASP A C 1
ATOM 2688 O O . ASP A 1 347 ? 21.054 36.997 19.320 1.00 40.59 347 ASP A O 1
ATOM 2692 N N . ALA A 1 348 ? 22.015 35.220 20.281 1.00 44.25 348 ALA A N 1
ATOM 2693 C CA . ALA A 1 348 ? 23.367 35.766 20.380 1.00 44.25 348 ALA A CA 1
ATOM 2694 C C . ALA A 1 348 ? 24.059 36.031 19.023 1.00 44.25 348 ALA A C 1
ATOM 2696 O O . ALA A 1 348 ? 24.700 37.063 18.893 1.00 44.25 348 ALA A O 1
ATOM 2697 N N . ALA A 1 349 ? 23.891 35.183 18.003 1.00 44.88 349 ALA A N 1
ATOM 2698 C CA . ALA A 1 349 ? 24.435 35.410 16.658 1.00 44.88 349 ALA A CA 1
ATOM 2699 C C . ALA A 1 349 ? 23.715 36.562 15.936 1.00 44.88 349 ALA A C 1
ATOM 2701 O O . ALA A 1 349 ? 24.357 37.389 15.304 1.00 44.88 349 ALA A O 1
ATOM 2702 N N . VAL A 1 350 ? 22.392 36.675 16.105 1.00 46.91 350 VAL A N 1
ATOM 2703 C CA . VAL A 1 350 ? 21.606 37.805 15.573 1.00 46.91 350 VAL A CA 1
ATOM 2704 C C . VAL A 1 350 ? 21.956 39.106 16.303 1.00 46.91 350 VAL A C 1
ATOM 2706 O O . VAL A 1 350 ? 22.023 40.163 15.683 1.00 46.91 350 VAL A O 1
ATOM 2709 N N . VAL A 1 351 ? 22.208 39.046 17.614 1.00 53.75 351 VAL A N 1
ATOM 2710 C CA . VAL A 1 351 ? 22.691 40.190 18.401 1.00 53.75 351 VAL A CA 1
ATOM 2711 C C . VAL A 1 351 ? 24.116 40.587 18.001 1.00 53.75 351 VAL A C 1
ATOM 2713 O O . VAL A 1 351 ? 24.394 41.782 17.942 1.00 53.75 351 VAL A O 1
ATOM 2716 N N . ASP A 1 352 ? 24.994 39.633 17.688 1.00 52.47 352 ASP A N 1
ATOM 2717 C CA . ASP A 1 352 ? 26.356 39.911 17.218 1.00 52.47 352 ASP A CA 1
ATOM 2718 C C . ASP A 1 352 ? 26.362 40.493 15.790 1.00 52.47 352 ASP A C 1
ATOM 2720 O O . ASP A 1 352 ? 27.025 41.504 15.560 1.00 52.47 352 ASP A O 1
ATOM 2724 N N . ASP A 1 353 ? 25.529 39.983 14.875 1.00 50.62 353 ASP A N 1
ATOM 2725 C CA . ASP A 1 353 ? 25.336 40.557 13.532 1.00 50.62 353 ASP A CA 1
ATOM 2726 C C . ASP A 1 353 ? 24.721 41.970 13.599 1.00 50.62 353 ASP A C 1
ATOM 2728 O O . ASP A 1 353 ? 25.136 42.886 12.886 1.00 50.62 353 ASP A O 1
ATOM 2732 N N . LEU A 1 354 ? 23.747 42.198 14.493 1.00 51.47 354 LEU A N 1
ATOM 2733 C CA . LEU A 1 354 ? 23.160 43.525 14.719 1.00 51.47 354 LEU A CA 1
ATOM 2734 C C . LEU A 1 354 ? 24.162 44.506 15.344 1.00 51.47 354 LEU A C 1
ATOM 2736 O O . LEU A 1 354 ? 24.076 45.701 15.057 1.00 51.47 354 LEU A O 1
ATOM 2740 N N . ARG A 1 355 ? 25.118 44.025 16.151 1.00 62.75 355 ARG A N 1
ATOM 2741 C CA . ARG A 1 355 ? 26.224 44.827 16.705 1.00 62.75 355 ARG A CA 1
ATOM 2742 C C . ARG A 1 355 ? 27.278 45.168 15.653 1.00 62.75 355 ARG A C 1
ATOM 2744 O O . ARG A 1 355 ? 27.745 46.303 15.637 1.00 62.75 355 ARG A O 1
ATOM 2751 N N . GLU A 1 356 ? 27.602 44.254 14.739 1.00 57.97 356 GLU A N 1
ATOM 2752 C CA . GLU A 1 356 ? 28.460 44.566 13.583 1.00 57.97 356 GLU A CA 1
ATOM 2753 C C . GLU A 1 356 ? 27.799 45.594 12.651 1.00 57.97 356 GLU A C 1
ATOM 2755 O O . GLU A 1 356 ? 28.450 46.522 12.169 1.00 57.97 356 GLU A O 1
ATOM 2760 N N . ILE A 1 357 ? 26.484 45.493 12.441 1.00 54.19 357 ILE A N 1
ATOM 2761 C CA . ILE A 1 357 ? 25.709 46.465 11.659 1.00 54.19 357 ILE A CA 1
ATOM 2762 C C . ILE A 1 357 ? 25.620 47.827 12.385 1.00 54.19 357 ILE A C 1
ATOM 2764 O O . ILE A 1 357 ? 25.671 48.876 11.736 1.00 54.19 357 ILE A O 1
ATOM 2768 N N . GLU A 1 358 ? 25.553 47.839 13.723 1.00 59.50 358 GLU A N 1
ATOM 2769 C CA . GLU A 1 358 ? 25.582 49.050 14.559 1.00 59.50 358 GLU A CA 1
ATOM 2770 C C . GLU A 1 358 ? 26.893 49.854 14.401 1.00 59.50 358 GLU A C 1
ATOM 2772 O O . GLU A 1 358 ? 26.878 51.088 14.488 1.00 59.50 358 GLU A O 1
ATOM 2777 N N . GLU A 1 359 ? 28.026 49.192 14.137 1.00 61.03 359 GLU A N 1
ATOM 2778 C CA . GLU A 1 359 ? 29.324 49.855 13.933 1.00 61.03 359 GLU A CA 1
ATOM 2779 C C . GLU A 1 359 ? 29.463 50.546 12.563 1.00 61.03 359 GLU A C 1
ATOM 2781 O O . GLU A 1 359 ? 30.281 51.459 12.419 1.00 61.03 359 GLU A O 1
ATOM 2786 N N . VAL A 1 360 ? 28.658 50.162 11.564 1.00 57.59 360 VAL A N 1
ATOM 2787 C CA . VAL A 1 360 ? 28.823 50.587 10.158 1.00 57.59 360 VAL A CA 1
ATOM 2788 C C . VAL A 1 360 ? 27.824 51.676 9.723 1.00 57.59 360 VAL A C 1
ATOM 2790 O O . VAL A 1 360 ? 28.070 52.387 8.745 1.00 57.59 360 VAL A O 1
ATOM 2793 N N . ILE A 1 361 ? 26.704 51.857 10.432 1.00 55.31 361 ILE A N 1
ATOM 2794 C CA . ILE A 1 361 ? 25.616 52.774 10.033 1.00 55.31 361 ILE A CA 1
ATOM 2795 C C . ILE A 1 361 ? 25.750 54.165 10.694 1.00 55.31 361 ILE A C 1
ATOM 2797 O O . ILE A 1 361 ? 26.225 54.307 11.817 1.00 55.31 361 ILE A O 1
ATOM 2801 N N . SER A 1 362 ? 25.309 55.218 9.993 1.00 56.78 362 SER A N 1
ATOM 2802 C CA . SER A 1 362 ? 25.259 56.601 10.490 1.00 56.78 362 SER A CA 1
ATOM 2803 C C . SER A 1 362 ? 24.148 56.849 11.531 1.00 56.78 362 SER A C 1
ATOM 2805 O O . SER A 1 362 ? 23.114 56.181 11.545 1.00 56.78 362 SER A O 1
ATOM 2807 N N . ASP A 1 363 ? 24.373 57.850 12.394 1.00 56.50 363 ASP A N 1
ATOM 2808 C CA . ASP A 1 363 ? 23.705 58.079 13.691 1.00 56.50 363 ASP A CA 1
ATOM 2809 C C . ASP A 1 363 ? 22.157 58.003 13.789 1.00 56.50 363 ASP A C 1
ATOM 2811 O O . ASP A 1 363 ? 21.686 57.660 14.874 1.00 56.50 363 ASP A O 1
ATOM 2815 N N . PRO A 1 364 ? 21.317 58.263 12.760 1.00 50.44 364 PRO A N 1
ATOM 2816 C CA . PRO A 1 364 ? 19.859 58.263 12.951 1.00 50.44 364 PRO A CA 1
ATOM 2817 C C . PRO A 1 364 ? 19.227 56.893 13.238 1.00 50.44 364 PRO A C 1
ATOM 2819 O O . PRO A 1 364 ? 18.130 56.853 13.781 1.00 50.44 364 PRO A O 1
ATOM 2822 N N . TYR A 1 365 ? 19.883 55.787 12.870 1.00 50.72 365 TYR A N 1
ATOM 2823 C CA . TYR A 1 365 ? 19.306 54.432 12.958 1.00 50.72 365 TYR A CA 1
ATOM 2824 C C . TYR A 1 365 ? 19.890 53.588 14.101 1.00 50.72 365 TYR A C 1
ATOM 2826 O O . TYR A 1 365 ? 19.444 52.469 14.353 1.00 50.72 365 TYR A O 1
ATOM 2834 N N . LYS A 1 366 ? 20.874 54.133 14.825 1.00 63.41 366 LYS A N 1
ATOM 2835 C CA . LYS A 1 366 ? 21.606 53.427 15.883 1.00 63.41 366 LYS A CA 1
ATOM 2836 C C . LYS A 1 366 ? 20.741 53.169 17.122 1.00 63.41 366 LYS A C 1
ATOM 2838 O O . LYS A 1 366 ? 20.798 52.092 17.707 1.00 63.41 366 LYS A O 1
ATOM 2843 N N . SER A 1 367 ? 19.878 54.126 17.479 1.00 56.66 367 SER A N 1
ATOM 2844 C CA . SER A 1 367 ? 18.964 54.010 18.626 1.00 56.66 367 SER A CA 1
ATOM 2845 C C . SER A 1 367 ? 17.887 52.944 18.435 1.00 56.66 367 SER A C 1
ATOM 2847 O O . SER A 1 367 ? 17.482 52.288 19.397 1.00 56.66 367 SER A O 1
ATOM 2849 N N . ASP A 1 368 ? 17.430 52.750 17.198 1.00 60.59 368 ASP A N 1
ATOM 2850 C CA . ASP A 1 368 ? 16.387 51.775 16.878 1.00 60.59 368 ASP A CA 1
ATOM 2851 C C . ASP A 1 368 ? 16.949 50.350 16.946 1.00 60.59 368 ASP A C 1
ATOM 2853 O O . ASP A 1 368 ? 16.331 49.474 17.553 1.00 60.59 368 ASP A O 1
ATOM 2857 N N . ILE A 1 369 ? 18.172 50.146 16.442 1.00 58.94 369 ILE A N 1
ATOM 2858 C CA . ILE A 1 369 ? 18.904 48.875 16.555 1.00 58.94 369 ILE A CA 1
ATOM 2859 C C . ILE A 1 369 ? 19.188 48.543 18.029 1.00 58.94 369 ILE A C 1
ATOM 2861 O O . ILE A 1 369 ? 18.908 47.429 18.465 1.00 58.94 369 ILE A O 1
ATOM 2865 N N . GLN A 1 370 ? 19.618 49.515 18.840 1.00 61.31 370 GLN A N 1
ATOM 2866 C CA . GLN A 1 370 ? 19.817 49.322 20.286 1.00 61.31 370 GLN A CA 1
ATOM 2867 C C . GLN A 1 370 ? 18.527 48.961 21.035 1.00 61.31 370 GLN A C 1
ATOM 2869 O O . GLN A 1 370 ? 18.542 48.157 21.968 1.00 61.31 370 GLN A O 1
ATOM 2874 N N . THR A 1 371 ? 17.391 49.522 20.622 1.00 63.03 371 THR A N 1
ATOM 2875 C CA . THR A 1 371 ? 16.084 49.202 21.213 1.00 63.03 371 THR A CA 1
ATOM 2876 C C . THR A 1 371 ? 15.648 47.778 20.861 1.00 63.03 371 THR A C 1
ATOM 2878 O O . THR A 1 371 ? 15.073 47.084 21.701 1.00 63.03 371 THR A O 1
ATOM 2881 N N . ILE A 1 372 ? 15.956 47.322 19.644 1.00 56.09 372 ILE A N 1
ATOM 2882 C CA . ILE A 1 372 ? 15.692 45.955 19.182 1.00 56.09 372 ILE A CA 1
ATOM 2883 C C . ILE A 1 372 ? 16.601 44.956 19.913 1.00 56.09 372 ILE A C 1
ATOM 2885 O O . ILE A 1 372 ? 16.090 43.980 20.458 1.00 56.09 372 ILE A O 1
ATOM 2889 N N . ILE A 1 373 ? 17.903 45.243 20.034 1.00 62.69 373 ILE A N 1
ATOM 2890 C CA . ILE A 1 373 ? 18.855 44.428 20.809 1.00 62.69 373 ILE A CA 1
ATOM 2891 C C . ILE A 1 373 ? 18.383 44.297 22.264 1.00 62.69 373 ILE A C 1
ATOM 2893 O O . ILE A 1 373 ? 18.304 43.189 22.788 1.00 62.69 373 ILE A O 1
ATOM 2897 N N . ASN A 1 374 ? 17.981 45.395 22.912 1.00 59.78 374 ASN A N 1
ATOM 2898 C CA . ASN A 1 374 ? 17.511 45.362 24.301 1.00 59.78 374 ASN A CA 1
ATOM 2899 C C . ASN A 1 374 ? 16.174 44.627 24.477 1.00 59.78 374 ASN A C 1
ATOM 2901 O O . ASN A 1 374 ? 15.939 44.049 25.536 1.00 59.78 374 ASN A O 1
ATOM 2905 N N . LYS A 1 375 ? 15.294 44.625 23.468 1.00 58.03 375 LYS A N 1
ATOM 2906 C CA . LYS A 1 375 ? 14.059 43.825 23.484 1.00 58.03 375 LYS A CA 1
ATOM 2907 C C . LYS A 1 375 ? 14.347 42.330 23.383 1.00 58.03 375 LYS A C 1
ATOM 2909 O O . LYS A 1 375 ? 13.812 41.569 24.179 1.00 58.03 375 LYS A O 1
ATOM 2914 N N . ILE A 1 376 ? 15.233 41.944 22.466 1.00 54.38 376 ILE A N 1
ATOM 2915 C CA . ILE A 1 376 ? 15.646 40.549 22.263 1.00 54.38 376 ILE A CA 1
ATOM 2916 C C . ILE A 1 376 ? 16.395 40.027 23.501 1.00 54.38 376 ILE A C 1
ATOM 2918 O O . ILE A 1 376 ? 16.151 38.912 23.948 1.00 54.38 376 ILE A O 1
ATOM 2922 N N . THR A 1 377 ? 17.237 40.863 24.119 1.00 52.56 377 THR A N 1
ATOM 2923 C CA . THR A 1 377 ? 18.010 40.483 25.316 1.00 52.56 377 THR A CA 1
ATOM 2924 C C . THR A 1 377 ? 17.136 40.375 26.580 1.00 52.56 377 THR A C 1
ATOM 2926 O O . THR A 1 377 ? 17.400 39.526 27.424 1.00 52.56 377 THR A O 1
ATOM 2929 N N . ASN A 1 378 ? 16.075 41.186 26.718 1.00 47.88 378 ASN A N 1
ATOM 2930 C CA . ASN A 1 378 ? 15.225 41.198 27.923 1.00 47.88 378 ASN A CA 1
ATOM 2931 C C . ASN A 1 378 ? 14.031 40.223 27.887 1.00 47.88 378 ASN A C 1
ATOM 2933 O O . ASN A 1 378 ? 13.450 39.958 28.939 1.00 47.88 378 ASN A O 1
ATOM 2937 N N . GLU A 1 379 ? 13.640 39.674 26.731 1.00 41.88 379 GLU A N 1
ATOM 2938 C CA . GLU A 1 379 ? 12.543 38.687 26.665 1.00 41.88 379 GLU A CA 1
ATOM 2939 C C . GLU A 1 379 ? 12.957 37.276 27.131 1.00 41.88 379 GLU A C 1
ATOM 2941 O O . GLU A 1 379 ? 12.088 36.469 27.464 1.00 41.88 379 GLU A O 1
ATOM 2946 N N . GLN A 1 380 ? 14.259 36.991 27.269 1.00 38.16 380 GLN A N 1
ATOM 2947 C CA . GLN A 1 380 ? 14.757 35.700 27.771 1.00 38.16 380 GLN A CA 1
ATOM 2948 C C . GLN A 1 380 ? 14.904 35.610 29.307 1.00 38.16 380 GLN A C 1
ATOM 2950 O O . GLN A 1 380 ? 15.053 34.507 29.830 1.00 38.16 380 GLN A O 1
ATOM 2955 N N . GLU A 1 381 ? 14.805 36.710 30.065 1.00 36.84 381 GLU A N 1
ATOM 2956 C CA . GLU A 1 381 ? 15.096 36.704 31.516 1.00 36.84 381 GLU A CA 1
ATOM 2957 C C . GLU A 1 381 ? 13.876 36.554 32.453 1.00 36.84 381 GLU A C 1
ATOM 2959 O O . GLU A 1 381 ? 14.052 36.468 33.667 1.00 36.84 381 GLU A O 1
ATOM 2964 N N . VAL A 1 382 ? 12.630 36.484 31.956 1.00 38.19 382 VAL A N 1
ATOM 2965 C CA . VAL A 1 382 ? 11.445 36.670 32.836 1.00 38.19 382 VAL A CA 1
ATOM 2966 C C . VAL A 1 382 ? 10.593 35.416 33.117 1.00 38.19 382 VAL A C 1
ATOM 2968 O O . VAL A 1 382 ? 9.744 35.469 34.004 1.00 38.19 382 VAL A O 1
ATOM 2971 N N . LEU A 1 383 ? 10.809 34.250 32.491 1.00 34.38 383 LEU A N 1
ATOM 2972 C CA . LEU A 1 383 ? 9.874 33.108 32.661 1.00 34.38 383 LEU A CA 1
ATOM 2973 C C . LEU A 1 383 ? 10.440 31.774 33.168 1.00 34.38 383 LEU A C 1
ATOM 2975 O O . LEU A 1 383 ? 9.662 30.838 33.356 1.00 34.38 383 LEU A O 1
ATOM 2979 N N . THR A 1 384 ? 11.728 31.678 33.503 1.00 33.16 384 THR A N 1
ATOM 2980 C CA . THR A 1 384 ? 12.330 30.374 33.865 1.00 33.16 384 THR A CA 1
ATOM 2981 C C . THR A 1 384 ? 12.934 30.292 35.265 1.00 33.16 384 THR A C 1
ATOM 2983 O O . THR A 1 384 ? 13.492 29.254 35.610 1.00 33.16 384 THR A O 1
ATOM 2986 N N . ASP A 1 385 ? 12.802 31.325 36.106 1.00 35.06 385 ASP A N 1
ATOM 2987 C CA . ASP A 1 385 ? 13.684 31.451 37.278 1.00 35.06 385 ASP A CA 1
ATOM 2988 C C . ASP A 1 385 ? 13.028 31.325 38.664 1.00 35.06 385 ASP A C 1
ATOM 2990 O O . ASP A 1 385 ? 13.560 31.829 39.652 1.00 35.06 385 ASP A O 1
ATOM 2994 N N . GLN A 1 386 ? 11.894 30.619 38.800 1.00 36.38 386 GLN A N 1
ATOM 2995 C CA . GLN A 1 386 ? 11.282 30.453 40.134 1.00 36.38 386 GLN A CA 1
ATOM 2996 C C . GLN A 1 386 ? 10.956 29.045 40.649 1.00 36.38 386 GLN A C 1
ATOM 2998 O O . GLN A 1 386 ? 10.529 28.967 41.798 1.00 36.38 386 GLN A O 1
ATOM 3003 N N . ILE A 1 387 ? 11.216 27.923 39.951 1.00 39.16 387 ILE A N 1
ATOM 3004 C CA . ILE A 1 387 ? 10.948 26.590 40.567 1.00 39.16 387 ILE A CA 1
ATOM 3005 C C . ILE A 1 387 ? 12.046 25.512 40.398 1.00 39.16 387 ILE A C 1
ATOM 3007 O O . ILE A 1 387 ? 12.113 24.607 41.229 1.00 39.16 387 ILE A O 1
ATOM 3011 N N . ILE A 1 388 ? 12.987 25.585 39.448 1.00 40.81 388 ILE A N 1
ATOM 3012 C CA . ILE A 1 388 ? 13.948 24.477 39.228 1.00 40.81 388 ILE A CA 1
ATOM 3013 C C . ILE A 1 388 ? 15.326 24.779 39.845 1.00 40.81 388 ILE A C 1
ATOM 3015 O O . ILE A 1 388 ? 16.311 25.012 39.155 1.00 40.81 388 ILE A O 1
ATOM 3019 N N . LYS A 1 389 ? 15.426 24.748 41.179 1.00 41.06 389 LYS A N 1
ATOM 3020 C CA . LYS A 1 389 ? 16.716 24.614 41.886 1.00 41.06 389 LYS A CA 1
ATOM 3021 C C . LYS A 1 389 ? 16.702 23.345 42.746 1.00 41.06 389 LYS A C 1
ATOM 3023 O O . LYS A 1 389 ? 15.919 23.276 43.688 1.00 41.06 389 LYS A O 1
ATOM 3028 N N . LYS A 1 390 ? 17.642 22.421 42.453 1.00 43.75 390 LYS A N 1
ATOM 3029 C CA . LYS A 1 390 ? 18.077 21.204 43.203 1.00 43.75 390 LYS A CA 1
ATOM 3030 C C . LYS A 1 390 ? 17.678 19.800 42.690 1.00 43.75 390 LYS A C 1
ATOM 3032 O O . LYS A 1 390 ? 17.496 18.907 43.513 1.00 43.75 390 LYS A O 1
ATOM 3037 N N . ILE A 1 391 ? 17.610 19.529 41.387 1.00 56.28 391 ILE A N 1
ATOM 3038 C CA . ILE A 1 391 ? 17.578 18.127 40.917 1.00 56.28 391 ILE A CA 1
ATOM 3039 C C . ILE A 1 391 ? 18.580 17.964 39.771 1.00 56.28 391 ILE A C 1
ATOM 3041 O O . ILE A 1 391 ? 18.459 18.648 38.758 1.00 56.28 391 ILE A O 1
ATOM 3045 N N . ASP A 1 392 ? 19.575 17.090 39.953 1.00 66.31 392 ASP A N 1
ATOM 3046 C CA . ASP A 1 392 ? 20.476 16.675 38.871 1.00 66.31 392 ASP A CA 1
ATOM 3047 C C . ASP A 1 392 ? 19.667 15.948 37.780 1.00 66.31 392 ASP A C 1
ATOM 3049 O O . ASP A 1 392 ? 18.772 15.164 38.119 1.00 66.31 392 ASP A O 1
ATOM 3053 N N . PRO A 1 393 ? 19.963 16.152 36.484 1.00 72.75 393 PRO A N 1
ATOM 3054 C CA . PRO A 1 393 ? 19.237 15.482 35.414 1.00 72.75 393 PRO A CA 1
ATOM 3055 C C . PRO A 1 393 ? 19.386 13.952 35.528 1.00 72.75 393 PRO A C 1
ATOM 3057 O O . PRO A 1 393 ? 20.482 13.451 35.816 1.00 72.75 393 PRO A O 1
ATOM 3060 N N . PRO A 1 394 ? 18.303 13.184 35.309 1.00 80.38 394 PRO A N 1
ATOM 3061 C CA . PRO A 1 394 ? 18.344 11.729 35.407 1.00 80.38 394 PRO A CA 1
ATOM 3062 C C . PRO A 1 394 ? 19.295 11.146 34.354 1.00 80.38 394 PRO A C 1
ATOM 3064 O O . PRO A 1 394 ? 19.285 11.557 33.197 1.00 80.38 394 PRO A O 1
ATOM 3067 N N . LYS A 1 395 ? 20.130 10.176 34.743 1.00 82.94 395 LYS A N 1
ATOM 3068 C CA . LYS A 1 395 ? 21.272 9.692 33.941 1.00 82.94 395 LYS A CA 1
ATOM 3069 C C . LYS A 1 395 ? 20.925 8.587 32.941 1.00 82.94 395 LYS A C 1
ATOM 3071 O O . LYS A 1 395 ? 21.760 8.233 32.117 1.00 82.94 395 LYS A O 1
ATOM 3076 N N . ASN A 1 396 ? 19.744 7.980 33.052 1.00 84.81 396 ASN A N 1
ATOM 3077 C CA . ASN A 1 396 ? 19.304 6.886 32.187 1.00 84.81 396 ASN A CA 1
ATOM 3078 C C . ASN A 1 396 ? 17.772 6.835 32.076 1.00 84.81 396 ASN A C 1
ATOM 3080 O O . ASN A 1 396 ? 17.064 7.482 32.846 1.00 84.81 396 ASN A O 1
ATOM 3084 N N . ILE A 1 397 ? 17.273 6.025 31.136 1.00 88.06 397 ILE A N 1
ATOM 3085 C CA . ILE A 1 397 ? 15.841 5.875 30.826 1.00 88.06 397 ILE A CA 1
ATOM 3086 C C . ILE A 1 397 ? 15.018 5.508 32.071 1.00 88.06 397 ILE A C 1
ATOM 3088 O O . ILE A 1 397 ? 13.960 6.090 32.285 1.00 88.06 397 ILE A O 1
ATOM 3092 N N . LEU A 1 398 ? 15.506 4.595 32.919 1.00 88.06 398 LEU A N 1
ATOM 3093 C CA . LEU A 1 398 ? 14.797 4.171 34.133 1.00 88.06 398 LEU A CA 1
ATOM 3094 C C . LEU A 1 398 ? 14.624 5.326 35.132 1.00 88.06 398 LEU A C 1
ATOM 3096 O O . LEU A 1 398 ? 13.537 5.520 35.673 1.00 88.06 398 LEU A O 1
ATOM 3100 N N . GLN A 1 399 ? 15.682 6.107 35.367 1.00 87.06 399 GLN A N 1
ATOM 3101 C CA . GLN A 1 399 ? 15.623 7.274 36.248 1.00 87.06 399 GLN A CA 1
ATOM 3102 C C . GLN A 1 399 ? 14.687 8.347 35.690 1.00 87.06 399 GLN A C 1
ATOM 3104 O O . GLN A 1 399 ? 13.886 8.892 36.448 1.00 87.06 399 GLN A O 1
ATOM 3109 N N . SER A 1 400 ? 14.749 8.613 34.381 1.00 88.62 400 SER A N 1
ATOM 3110 C CA . SER A 1 400 ? 13.869 9.586 33.727 1.00 88.62 400 SER A CA 1
ATOM 3111 C C . SER A 1 400 ? 12.408 9.153 33.802 1.00 88.62 400 SER A C 1
ATOM 3113 O O . SER A 1 400 ? 11.544 9.955 34.136 1.00 88.62 400 SER A O 1
ATOM 3115 N N . TRP A 1 401 ? 12.118 7.873 33.566 1.00 91.12 401 TRP A N 1
ATOM 3116 C CA . TRP A 1 401 ? 10.755 7.353 33.637 1.00 91.12 401 TRP A CA 1
ATOM 3117 C C . TRP A 1 401 ? 10.194 7.447 35.059 1.00 91.12 401 TRP A C 1
ATOM 3119 O O . TRP A 1 401 ? 9.133 8.035 35.266 1.00 91.12 401 TRP A O 1
ATOM 3129 N N . ASN A 1 402 ? 10.929 6.951 36.055 1.00 88.81 402 ASN A N 1
ATOM 3130 C CA . ASN A 1 402 ? 10.481 7.005 37.446 1.00 88.81 402 ASN A CA 1
ATOM 3131 C C . ASN A 1 402 ? 10.263 8.448 37.928 1.00 88.81 402 ASN A C 1
ATOM 3133 O O . ASN A 1 402 ? 9.280 8.719 38.618 1.00 88.81 402 ASN A O 1
ATOM 3137 N N . LEU A 1 403 ? 11.137 9.381 37.539 1.00 87.88 403 LEU A N 1
ATOM 3138 C CA . LEU A 1 403 ? 10.980 10.797 37.870 1.00 87.88 403 LEU A CA 1
ATOM 3139 C C . LEU A 1 403 ? 9.750 11.412 37.185 1.00 87.88 403 LEU A C 1
ATOM 3141 O O . LEU A 1 403 ? 8.997 12.145 37.828 1.00 87.88 403 LEU A O 1
ATOM 3145 N N . ALA A 1 404 ? 9.514 11.090 35.911 1.00 88.38 404 ALA A N 1
ATOM 3146 C CA . ALA A 1 404 ? 8.353 11.571 35.169 1.00 88.38 404 ALA A CA 1
ATOM 3147 C C . ALA A 1 404 ? 7.032 11.064 35.782 1.00 88.38 404 ALA A C 1
ATOM 3149 O O . ALA A 1 404 ? 6.125 11.862 36.013 1.00 88.38 404 ALA A O 1
ATOM 3150 N N . GLU A 1 405 ? 6.934 9.775 36.131 1.00 90.62 405 GLU A N 1
ATOM 3151 C CA . GLU A 1 405 ? 5.741 9.216 36.792 1.00 90.62 405 GLU A CA 1
ATOM 3152 C C . GLU A 1 405 ? 5.499 9.827 38.175 1.00 90.62 405 GLU A C 1
ATOM 3154 O O . GLU A 1 405 ? 4.358 10.136 38.523 1.00 90.62 405 GLU A O 1
ATOM 3159 N N . GLN A 1 406 ? 6.564 10.058 38.952 1.00 87.19 406 GLN A N 1
ATOM 3160 C CA . GLN A 1 406 ? 6.466 10.727 40.252 1.00 87.19 406 GLN A CA 1
ATOM 3161 C C . GLN A 1 406 ? 5.968 12.171 40.119 1.00 87.19 406 GLN A C 1
ATOM 3163 O O . GLN A 1 406 ? 5.112 12.594 40.894 1.00 87.19 406 GLN A O 1
ATOM 3168 N N . LYS A 1 407 ? 6.472 12.922 39.133 1.00 86.81 407 LYS A N 1
ATOM 3169 C CA . LYS A 1 407 ? 6.091 14.322 38.894 1.00 86.81 407 LYS A CA 1
ATOM 3170 C C . LYS A 1 407 ? 4.650 14.453 38.401 1.00 86.81 407 LYS A C 1
ATOM 3172 O O . LYS A 1 407 ? 3.929 15.342 38.844 1.00 86.81 407 LYS A O 1
ATOM 3177 N N . LEU A 1 408 ? 4.234 13.575 37.490 1.00 86.31 408 LEU A N 1
ATOM 3178 C CA . LEU A 1 408 ? 2.896 13.597 36.893 1.00 86.31 408 LEU A CA 1
ATOM 3179 C C . LEU A 1 408 ? 1.833 12.943 37.784 1.00 86.31 408 LEU A C 1
ATOM 3181 O O . LEU A 1 408 ? 0.641 13.154 37.560 1.00 86.31 408 LEU A O 1
ATOM 3185 N N . ASN A 1 409 ? 2.251 12.147 38.776 1.00 87.44 409 ASN A N 1
ATOM 3186 C CA . ASN A 1 409 ? 1.385 11.311 39.609 1.00 87.44 409 ASN A CA 1
ATOM 3187 C C . ASN A 1 409 ? 0.417 10.449 38.768 1.00 87.44 409 ASN A C 1
ATOM 3189 O O . ASN A 1 409 ? -0.750 10.250 39.117 1.00 87.44 409 ASN A O 1
ATOM 3193 N N . LYS A 1 410 ? 0.903 9.982 37.612 1.00 85.81 410 LYS A N 1
ATOM 3194 C CA . LYS A 1 410 ? 0.181 9.165 36.632 1.00 85.81 410 LYS A CA 1
ATOM 3195 C C . LYS A 1 410 ? 1.151 8.156 36.011 1.00 85.81 410 LYS A C 1
ATOM 3197 O O . LYS A 1 410 ? 2.285 8.540 35.728 1.00 85.81 410 LYS A O 1
ATOM 3202 N N . PRO A 1 411 ? 0.727 6.908 35.743 1.00 90.75 411 PRO A N 1
ATOM 3203 C CA . PRO A 1 411 ? 1.545 5.972 34.980 1.00 90.75 411 PRO A CA 1
ATOM 3204 C C . PRO A 1 411 ? 1.725 6.448 33.533 1.00 90.75 411 PRO A C 1
ATOM 3206 O O . PRO A 1 411 ? 0.794 7.016 32.949 1.00 90.75 411 PRO A O 1
ATOM 3209 N N . ILE A 1 412 ? 2.890 6.170 32.945 1.00 93.56 412 ILE A N 1
ATOM 3210 C CA . ILE A 1 412 ? 3.212 6.561 31.565 1.00 93.56 412 ILE A CA 1
ATOM 3211 C C . ILE A 1 412 ? 3.061 5.356 30.628 1.00 93.56 412 ILE A C 1
ATOM 3213 O O . ILE A 1 412 ? 3.675 4.308 30.816 1.00 93.56 412 ILE A O 1
ATOM 3217 N N . LEU A 1 413 ? 2.254 5.489 29.580 1.00 95.25 413 LEU A N 1
ATOM 3218 C CA . LEU A 1 413 ? 2.230 4.549 28.464 1.00 95.25 413 LEU A CA 1
ATOM 3219 C C . LEU A 1 413 ? 3.184 5.043 27.376 1.00 95.25 413 LEU A C 1
ATOM 3221 O O . LEU A 1 413 ? 2.917 6.055 26.732 1.00 95.25 413 LEU A O 1
ATOM 3225 N N . ILE A 1 414 ? 4.255 4.296 27.130 1.00 95.81 414 ILE A N 1
ATOM 3226 C CA . ILE A 1 414 ? 5.171 4.560 26.020 1.00 95.81 414 ILE A CA 1
ATOM 3227 C C . ILE A 1 414 ? 4.693 3.781 24.801 1.00 95.81 414 ILE A C 1
ATOM 3229 O O . ILE A 1 414 ? 4.510 2.566 24.854 1.00 95.81 414 ILE A O 1
ATOM 3233 N N . ILE A 1 415 ? 4.515 4.471 23.684 1.00 96.81 415 ILE A N 1
ATOM 3234 C CA . ILE A 1 415 ? 4.215 3.865 22.390 1.00 96.81 415 ILE A CA 1
ATOM 3235 C C . ILE A 1 415 ? 5.413 4.133 21.488 1.00 96.81 415 ILE A C 1
ATOM 3237 O O . ILE A 1 415 ? 5.634 5.274 21.098 1.00 96.81 415 ILE A O 1
ATOM 3241 N N . LEU A 1 416 ? 6.175 3.090 21.158 1.00 95.56 416 LEU A N 1
ATOM 3242 C CA . LEU A 1 416 ? 7.204 3.149 20.121 1.00 95.56 416 LEU A CA 1
ATOM 3243 C C . LEU A 1 416 ? 6.607 2.582 18.835 1.00 95.56 416 LEU A C 1
ATOM 3245 O O . LEU A 1 416 ? 6.409 1.371 18.703 1.00 95.56 416 LEU A O 1
ATOM 3249 N N . ASP A 1 417 ? 6.265 3.470 17.910 1.00 94.06 417 ASP A N 1
ATOM 3250 C CA . ASP A 1 417 ? 5.682 3.111 16.623 1.00 94.06 417 ASP A CA 1
ATOM 3251 C C . ASP A 1 417 ? 6.763 2.961 15.549 1.00 94.06 417 ASP A C 1
ATOM 3253 O O . ASP A 1 417 ? 7.717 3.736 15.510 1.00 94.06 417 ASP A O 1
ATOM 3257 N N . GLN A 1 418 ? 6.587 1.971 14.671 1.00 89.88 418 GLN A N 1
ATOM 3258 C CA . GLN A 1 418 ? 7.485 1.651 13.556 1.00 89.88 418 GLN A CA 1
ATOM 3259 C C . GLN A 1 418 ? 8.925 1.306 13.981 1.00 89.88 418 GLN A C 1
ATOM 3261 O O . GLN A 1 418 ? 9.895 1.759 13.374 1.00 89.88 418 GLN A O 1
ATOM 3266 N N . ILE A 1 419 ? 9.098 0.483 15.024 1.00 92.62 419 ILE A N 1
ATOM 3267 C CA . ILE A 1 419 ? 10.446 0.117 15.504 1.00 92.62 419 ILE A CA 1
ATOM 3268 C C . ILE A 1 419 ? 11.261 -0.686 14.476 1.00 92.62 419 ILE A C 1
ATOM 3270 O O . ILE A 1 419 ? 12.486 -0.741 14.569 1.00 92.62 419 ILE A O 1
ATOM 3274 N N . GLU A 1 420 ? 10.611 -1.271 13.464 1.00 88.06 420 GLU A N 1
ATOM 3275 C CA . GLU A 1 420 ? 11.285 -1.914 12.334 1.00 88.06 420 GLU A CA 1
ATOM 3276 C C . GLU A 1 420 ? 12.099 -0.941 11.472 1.00 88.06 420 GLU A C 1
ATOM 3278 O O . GLU A 1 420 ? 12.924 -1.373 10.663 1.00 88.06 420 GLU A O 1
ATOM 3283 N N . GLU A 1 421 ? 11.913 0.372 11.635 1.00 84.25 421 GLU A N 1
ATOM 3284 C CA . GLU A 1 421 ? 12.765 1.368 10.988 1.00 84.25 421 GLU A CA 1
ATOM 3285 C C . GLU A 1 421 ? 14.233 1.239 11.396 1.00 84.25 421 GLU A C 1
ATOM 3287 O O . GLU A 1 421 ? 15.104 1.534 10.583 1.00 84.25 421 GLU A O 1
ATOM 3292 N N . ALA A 1 422 ? 14.531 0.685 12.575 1.00 83.88 422 ALA A N 1
ATOM 3293 C CA . ALA A 1 422 ? 15.901 0.345 12.954 1.00 83.88 422 ALA A CA 1
ATOM 3294 C C . ALA A 1 422 ? 16.531 -0.721 12.032 1.00 83.88 422 ALA A C 1
ATOM 3296 O O . ALA A 1 422 ? 17.729 -0.666 11.766 1.00 83.88 422 ALA A O 1
ATOM 3297 N N . PHE A 1 423 ? 15.734 -1.646 11.480 1.00 80.19 423 PHE A N 1
ATOM 3298 C CA . PHE A 1 423 ? 16.205 -2.612 10.480 1.00 80.19 423 PHE A CA 1
ATOM 3299 C C . PHE A 1 423 ? 16.235 -2.024 9.068 1.00 80.19 423 PHE A C 1
ATOM 3301 O O . PHE A 1 423 ? 17.137 -2.323 8.288 1.00 80.19 423 PHE A O 1
ATOM 3308 N N . THR A 1 424 ? 15.228 -1.223 8.703 1.00 76.38 424 THR A N 1
ATOM 3309 C CA . THR A 1 424 ? 15.100 -0.720 7.323 1.00 76.38 424 THR A CA 1
ATOM 3310 C C . THR A 1 424 ? 15.940 0.524 7.041 1.00 76.38 424 THR A C 1
ATOM 3312 O O . THR A 1 424 ? 16.277 0.755 5.878 1.00 76.38 424 THR A O 1
ATOM 3315 N N . ARG A 1 425 ? 16.300 1.294 8.076 1.00 74.69 425 ARG A N 1
ATOM 3316 C CA . ARG A 1 425 ? 17.134 2.504 8.024 1.00 74.69 425 ARG A CA 1
ATOM 3317 C C . ARG A 1 425 ? 18.194 2.499 9.148 1.00 74.69 425 ARG A C 1
ATOM 3319 O O . ARG A 1 425 ? 18.152 3.366 10.020 1.00 74.69 425 ARG A O 1
ATOM 3326 N N . PRO A 1 426 ? 19.135 1.542 9.188 1.00 77.62 426 PRO A N 1
ATOM 3327 C CA . PRO A 1 426 ? 20.121 1.472 10.268 1.00 77.62 426 PRO A CA 1
ATOM 3328 C C . PRO A 1 426 ? 21.022 2.719 10.298 1.00 77.62 426 PRO A C 1
ATOM 3330 O O . PRO A 1 426 ? 21.404 3.247 9.250 1.00 77.62 426 PRO A O 1
ATOM 3333 N N . LEU A 1 427 ? 21.375 3.188 11.499 1.00 76.31 427 LEU A N 1
ATOM 3334 C CA . LEU A 1 427 ? 22.355 4.265 11.667 1.00 76.31 427 LEU A CA 1
ATOM 3335 C C . LEU A 1 427 ? 23.753 3.757 11.294 1.00 76.31 427 LEU A C 1
ATOM 3337 O O . LEU A 1 427 ? 24.133 2.644 11.652 1.00 76.31 427 LEU A O 1
ATOM 3341 N N . LYS A 1 428 ? 24.549 4.586 10.605 1.00 66.06 428 LYS A N 1
ATOM 3342 C CA . LYS A 1 428 ? 25.901 4.203 10.152 1.00 66.06 428 LYS A CA 1
ATOM 3343 C C . LYS A 1 428 ? 26.848 3.843 11.302 1.00 66.06 428 LYS A C 1
ATOM 3345 O O . LYS A 1 428 ? 27.724 3.008 11.112 1.00 66.06 428 LYS A O 1
ATOM 3350 N N . GLU A 1 429 ? 26.685 4.481 12.460 1.00 59.94 429 GLU A N 1
ATOM 3351 C CA . GLU A 1 429 ? 27.593 4.339 13.607 1.00 59.94 429 GLU A CA 1
ATOM 3352 C C . GLU A 1 429 ? 27.162 3.257 14.609 1.00 59.94 429 GLU A C 1
ATOM 3354 O O . GLU A 1 429 ? 27.982 2.821 15.413 1.00 59.94 429 GLU A O 1
ATOM 3359 N N . ASN A 1 430 ? 25.912 2.781 14.553 1.00 63.22 430 ASN A N 1
ATOM 3360 C CA . ASN A 1 430 ? 25.395 1.785 15.493 1.00 63.22 430 ASN A CA 1
ATOM 3361 C C . ASN A 1 430 ? 24.532 0.743 14.764 1.00 63.22 430 ASN A C 1
ATOM 3363 O O . ASN A 1 430 ? 23.346 0.952 14.511 1.00 63.22 430 ASN A O 1
ATOM 3367 N N . ALA A 1 431 ? 25.159 -0.377 14.395 1.00 60.47 431 ALA A N 1
ATOM 3368 C CA . ALA A 1 431 ? 24.547 -1.406 13.555 1.00 60.47 431 ALA A CA 1
ATOM 3369 C C . ALA A 1 431 ? 23.440 -2.224 14.255 1.00 60.47 431 ALA A C 1
ATOM 3371 O O . ALA A 1 431 ? 22.651 -2.858 13.560 1.00 60.47 431 ALA A O 1
ATOM 3372 N N . ASP A 1 432 ? 23.363 -2.214 15.595 1.00 76.00 432 ASP A N 1
ATOM 3373 C CA . ASP A 1 432 ? 22.382 -2.992 16.376 1.00 76.00 432 ASP A CA 1
ATOM 3374 C C . ASP A 1 432 ? 21.727 -2.161 17.496 1.00 76.00 432 ASP A C 1
ATOM 3376 O O . ASP A 1 432 ? 21.756 -2.477 18.687 1.00 76.00 432 ASP A O 1
ATOM 3380 N N . GLU A 1 433 ? 21.117 -1.056 17.082 1.00 87.44 433 GLU A N 1
ATOM 3381 C CA . GLU A 1 433 ? 20.330 -0.148 17.921 1.00 87.44 433 GLU A CA 1
ATOM 3382 C C . GLU A 1 433 ? 19.198 -0.845 18.706 1.00 87.44 433 GLU A C 1
ATOM 3384 O O . GLU A 1 433 ? 18.869 -0.444 19.826 1.00 87.44 433 GLU A O 1
ATOM 3389 N N . LEU A 1 434 ? 18.587 -1.894 18.146 1.00 88.25 434 LEU A N 1
ATOM 3390 C CA . LEU A 1 434 ? 17.518 -2.625 18.830 1.00 88.25 434 LEU A CA 1
ATOM 3391 C C . LEU A 1 434 ? 18.055 -3.419 20.016 1.00 88.25 434 LEU A C 1
ATOM 3393 O O . LEU A 1 434 ? 17.407 -3.440 21.062 1.00 88.25 434 LEU A O 1
ATOM 3397 N N . ASN A 1 435 ? 19.240 -4.023 19.906 1.00 88.88 435 ASN A N 1
ATOM 3398 C CA . ASN A 1 435 ? 19.849 -4.677 21.056 1.00 88.88 435 ASN A CA 1
ATOM 3399 C C . ASN A 1 435 ? 20.075 -3.692 22.210 1.00 88.88 435 ASN A C 1
ATOM 3401 O O . ASN A 1 435 ? 19.752 -4.013 23.351 1.00 88.88 435 ASN A O 1
ATOM 3405 N N . GLU A 1 436 ? 20.551 -2.478 21.920 1.00 88.62 436 GLU A N 1
ATOM 3406 C CA . GLU A 1 436 ? 20.699 -1.416 22.924 1.00 88.62 436 GLU A CA 1
ATOM 3407 C C . GLU A 1 436 ? 19.362 -1.110 23.624 1.00 88.62 436 GLU A C 1
ATOM 3409 O O . GLU A 1 436 ? 19.289 -1.074 24.856 1.00 88.62 436 GLU A O 1
ATOM 3414 N N . LEU A 1 437 ? 18.282 -0.962 22.850 1.00 91.75 437 LEU A N 1
ATOM 3415 C CA . LEU A 1 437 ? 16.939 -0.722 23.380 1.00 91.75 437 LEU A CA 1
ATOM 3416 C C . LEU A 1 437 ? 16.459 -1.870 24.282 1.00 91.75 437 LEU A C 1
ATOM 3418 O O . LEU A 1 437 ? 15.952 -1.632 25.379 1.00 91.75 437 LEU A O 1
ATOM 3422 N N . PHE A 1 438 ? 16.635 -3.122 23.857 1.00 92.38 438 PHE A N 1
ATOM 3423 C CA . PHE A 1 438 ? 16.196 -4.284 24.630 1.00 92.38 438 PHE A CA 1
ATOM 3424 C C . PHE A 1 438 ? 17.054 -4.539 25.879 1.00 92.38 438 PHE A C 1
ATOM 3426 O O . PHE A 1 438 ? 16.512 -4.974 26.898 1.00 92.38 438 PHE A O 1
ATOM 3433 N N . VAL A 1 439 ? 18.345 -4.189 25.859 1.00 89.69 439 VAL A N 1
ATOM 3434 C CA . VAL A 1 439 ? 19.193 -4.145 27.064 1.00 89.69 439 VAL A CA 1
ATOM 3435 C C . VAL A 1 439 ? 18.655 -3.114 28.061 1.00 89.69 439 VAL A C 1
ATOM 3437 O O . VAL A 1 439 ? 18.547 -3.408 29.255 1.00 89.69 439 VAL A O 1
ATOM 3440 N N . ASN A 1 440 ? 18.246 -1.934 27.584 1.00 89.06 440 ASN A N 1
ATOM 3441 C CA . ASN A 1 440 ? 17.606 -0.920 28.424 1.00 89.06 440 ASN A CA 1
ATOM 3442 C C . ASN A 1 440 ? 16.251 -1.396 28.974 1.00 89.06 440 ASN A C 1
ATOM 3444 O O . ASN A 1 440 ? 15.958 -1.197 30.149 1.00 89.06 440 ASN A O 1
ATOM 3448 N N . PHE A 1 441 ? 15.431 -2.092 28.185 1.00 91.69 441 PHE A N 1
ATOM 3449 C CA . PHE A 1 441 ? 14.186 -2.679 28.697 1.00 91.69 441 PHE A CA 1
ATOM 3450 C C . PHE A 1 441 ? 14.435 -3.754 29.748 1.00 91.69 441 PHE A C 1
ATOM 3452 O O . PHE A 1 441 ? 13.711 -3.815 30.741 1.00 91.69 441 PHE A O 1
ATOM 3459 N N . ARG A 1 442 ? 15.475 -4.576 29.574 1.00 88.94 442 ARG A N 1
ATOM 3460 C CA . ARG A 1 442 ? 15.876 -5.553 30.586 1.00 88.94 442 ARG A CA 1
ATOM 3461 C C . ARG A 1 442 ? 16.246 -4.867 31.891 1.00 88.94 442 ARG A C 1
ATOM 3463 O O . ARG A 1 442 ? 15.784 -5.312 32.933 1.00 88.94 442 ARG A O 1
ATOM 3470 N N . SER A 1 443 ? 17.019 -3.782 31.857 1.00 84.69 443 SER A N 1
ATOM 3471 C CA . SER A 1 443 ? 17.372 -3.059 33.085 1.00 84.69 443 SER A CA 1
ATOM 3472 C C . SER A 1 443 ? 16.146 -2.438 33.768 1.00 84.69 443 SER A C 1
ATOM 3474 O O . SER A 1 443 ? 16.059 -2.492 34.991 1.00 84.69 443 SER A O 1
ATOM 3476 N N . ILE A 1 444 ? 15.163 -1.957 32.999 1.00 87.44 444 ILE A N 1
ATOM 3477 C CA . ILE A 1 444 ? 13.908 -1.381 33.515 1.00 87.44 444 ILE A CA 1
ATOM 3478 C C . ILE A 1 444 ? 12.990 -2.437 34.154 1.00 87.44 444 ILE A C 1
ATOM 3480 O O . ILE A 1 444 ? 12.402 -2.181 35.201 1.00 87.44 444 ILE A O 1
ATOM 3484 N N . PHE A 1 445 ? 12.849 -3.611 33.530 1.00 85.94 445 PHE A N 1
ATOM 3485 C CA . PHE A 1 445 ? 11.894 -4.647 33.954 1.00 85.94 445 PHE A CA 1
ATOM 3486 C C . PHE A 1 445 ? 12.534 -5.834 34.696 1.00 85.94 445 PHE A C 1
ATOM 3488 O O . PHE A 1 445 ? 11.843 -6.807 35.004 1.00 85.94 445 PHE A O 1
ATOM 3495 N N . SER A 1 446 ? 13.837 -5.781 34.991 1.00 75.19 446 SER A N 1
ATOM 3496 C CA . SER A 1 446 ? 14.524 -6.791 35.808 1.00 75.19 446 SER A CA 1
ATOM 3497 C C . SER A 1 446 ? 14.183 -6.671 37.298 1.00 75.19 446 SER A C 1
ATOM 3499 O O . SER A 1 446 ? 13.815 -5.611 37.799 1.00 75.19 446 SER A O 1
ATOM 3501 N N . ALA A 1 447 ? 14.282 -7.787 38.024 1.00 55.19 447 ALA A N 1
ATOM 3502 C CA . ALA A 1 447 ? 13.899 -7.869 39.429 1.00 55.19 447 ALA A CA 1
ATOM 3503 C C . ALA A 1 447 ? 14.867 -7.087 40.343 1.00 55.19 447 ALA A C 1
ATOM 3505 O O . ALA A 1 447 ? 15.886 -7.617 40.781 1.00 55.19 447 ALA A O 1
ATOM 3506 N N . GLY A 1 448 ? 14.519 -5.836 40.663 1.00 58.34 448 GLY A N 1
ATOM 3507 C CA . GLY A 1 448 ? 15.152 -5.035 41.715 1.00 58.34 448 GLY A CA 1
ATOM 3508 C C . GLY A 1 448 ? 15.060 -3.527 41.459 1.00 58.34 448 GLY A C 1
ATOM 3509 O O . GLY A 1 448 ? 15.554 -3.057 40.443 1.00 58.34 448 GLY A O 1
ATOM 3510 N N . THR A 1 449 ? 14.515 -2.773 42.430 1.00 55.91 449 THR A N 1
ATOM 3511 C CA . THR A 1 449 ? 14.269 -1.300 42.444 1.00 55.91 449 THR A CA 1
ATOM 3512 C C . THR A 1 449 ? 13.085 -0.834 41.574 1.00 55.91 449 THR A C 1
ATOM 3514 O O . THR A 1 449 ? 12.663 -1.597 40.713 1.00 55.91 449 THR A O 1
ATOM 3517 N N . PRO A 1 450 ? 12.407 0.296 41.899 1.00 60.91 450 PRO A N 1
ATOM 3518 C CA . PRO A 1 450 ? 10.988 0.446 41.584 1.00 60.91 450 PRO A CA 1
ATOM 3519 C C . PRO A 1 450 ? 10.745 0.401 40.077 1.00 60.91 450 PRO A C 1
ATOM 3521 O O . PRO A 1 450 ? 11.253 1.234 39.325 1.00 60.91 450 PRO A O 1
ATOM 3524 N N . ILE A 1 451 ? 9.974 -0.611 39.681 1.00 73.06 451 ILE A N 1
ATOM 3525 C CA . ILE A 1 451 ? 9.515 -0.826 38.315 1.00 73.06 451 ILE A CA 1
ATOM 3526 C C . ILE A 1 451 ? 8.505 0.288 38.010 1.00 73.06 451 ILE A C 1
ATOM 3528 O O . ILE A 1 451 ? 7.610 0.507 38.839 1.00 73.06 451 ILE A O 1
ATOM 3532 N N . PRO A 1 452 ? 8.619 0.979 36.863 1.00 79.56 452 PRO A N 1
ATOM 3533 C CA . PRO A 1 452 ? 7.623 1.958 36.453 1.00 79.56 452 PRO A CA 1
ATOM 3534 C C . PRO A 1 452 ? 6.213 1.355 36.457 1.00 79.56 452 PRO A C 1
ATOM 3536 O O . PRO A 1 452 ? 6.021 0.191 36.099 1.00 79.56 452 PRO A O 1
ATOM 3539 N N . GLN A 1 453 ? 5.213 2.139 36.855 1.00 83.06 453 GLN A N 1
ATOM 3540 C CA . GLN A 1 453 ? 3.806 1.715 36.835 1.00 83.06 453 GLN A CA 1
ATOM 3541 C C . GLN A 1 453 ? 3.261 1.608 35.402 1.00 83.06 453 GLN A C 1
ATOM 3543 O O . GLN A 1 453 ? 2.234 0.967 35.157 1.00 83.06 453 GLN A O 1
ATOM 3548 N N . GLY A 1 454 ? 3.928 2.287 34.473 1.00 87.38 454 GLY A N 1
ATOM 3549 C CA . GLY A 1 454 ? 3.640 2.344 33.057 1.00 87.38 454 GLY A CA 1
ATOM 3550 C C . GLY A 1 454 ? 3.921 1.068 32.263 1.00 87.38 454 GLY A C 1
ATOM 3551 O O . GLY A 1 454 ? 4.413 0.059 32.766 1.00 87.38 454 GLY A O 1
ATOM 3552 N N . LYS A 1 455 ? 3.597 1.118 30.968 1.00 92.88 455 LYS A N 1
ATOM 3553 C CA . LYS A 1 455 ? 3.788 0.011 30.014 1.00 92.88 455 LYS A CA 1
ATOM 3554 C C . LYS A 1 455 ? 4.349 0.509 28.691 1.00 92.88 455 LYS A C 1
ATOM 3556 O O . LYS A 1 455 ? 4.301 1.703 28.408 1.00 92.88 455 LYS A O 1
ATOM 3561 N N . ILE A 1 456 ? 4.826 -0.419 27.864 1.00 94.94 456 ILE A N 1
ATOM 3562 C CA . ILE A 1 456 ? 5.358 -0.146 26.526 1.00 94.94 456 ILE A CA 1
ATOM 3563 C C . ILE A 1 456 ? 4.546 -0.894 25.472 1.00 94.94 456 ILE A C 1
ATOM 3565 O O . ILE A 1 456 ? 4.342 -2.105 25.578 1.00 94.94 456 ILE A O 1
ATOM 3569 N N . ILE A 1 457 ? 4.140 -0.189 24.418 1.00 97.12 457 ILE A N 1
ATOM 3570 C CA . ILE A 1 457 ? 3.670 -0.786 23.169 1.00 97.12 457 ILE A CA 1
ATOM 3571 C C . ILE A 1 457 ? 4.768 -0.634 22.118 1.00 97.12 457 ILE A C 1
ATOM 3573 O O . ILE A 1 457 ? 5.177 0.482 21.808 1.00 97.12 457 ILE A O 1
ATOM 3577 N N . LEU A 1 458 ? 5.211 -1.755 21.553 1.00 97.12 458 LEU A N 1
ATOM 3578 C CA . LEU A 1 458 ? 6.117 -1.799 20.409 1.00 97.12 458 LEU A CA 1
ATOM 3579 C C . LEU A 1 458 ? 5.302 -2.148 19.165 1.00 97.12 458 LEU A C 1
ATOM 3581 O O . LEU A 1 458 ? 4.773 -3.259 19.075 1.00 97.12 458 LEU A O 1
ATOM 3585 N N . SER A 1 459 ? 5.178 -1.204 18.233 1.00 96.38 459 SER A N 1
ATOM 3586 C CA . SER A 1 459 ? 4.452 -1.391 16.973 1.00 96.38 459 SER A CA 1
ATOM 3587 C C . SER A 1 459 ? 5.411 -1.621 15.811 1.00 96.38 459 SER A C 1
ATOM 3589 O O . SER A 1 459 ? 6.360 -0.855 15.642 1.00 96.38 459 SER A O 1
ATOM 3591 N N . PHE A 1 460 ? 5.172 -2.681 15.029 1.00 94.38 460 PHE A N 1
ATOM 3592 C CA . PHE A 1 460 ? 6.021 -3.039 13.889 1.00 94.38 460 PHE A CA 1
ATOM 3593 C C . PHE A 1 460 ? 5.325 -3.883 12.806 1.00 94.38 460 PHE A C 1
ATOM 3595 O O . PHE A 1 460 ? 4.173 -4.306 12.947 1.00 94.38 460 PHE A O 1
ATOM 3602 N N . ARG A 1 461 ? 5.989 -4.116 11.667 1.00 88.81 461 ARG A N 1
ATOM 3603 C CA . ARG A 1 461 ? 5.469 -4.992 10.593 1.00 88.81 461 ARG A CA 1
ATOM 3604 C C . ARG A 1 461 ? 5.622 -6.471 10.934 1.00 88.81 461 ARG A C 1
ATOM 3606 O O . ARG A 1 461 ? 6.652 -6.885 11.453 1.00 88.81 461 ARG A O 1
ATOM 3613 N N . SER A 1 462 ? 4.625 -7.282 10.581 1.00 87.00 462 SER A N 1
ATOM 3614 C CA . SER A 1 462 ? 4.605 -8.724 10.884 1.00 87.00 462 SER A CA 1
ATOM 3615 C C . SER A 1 462 ? 5.823 -9.496 10.360 1.00 87.00 462 SER A C 1
ATOM 3617 O O . SER A 1 462 ? 6.222 -10.480 10.969 1.00 87.00 462 SER A O 1
ATOM 3619 N N . GLU A 1 463 ? 6.461 -9.014 9.294 1.00 84.62 463 GLU A N 1
ATOM 3620 C CA . GLU A 1 463 ? 7.699 -9.555 8.713 1.00 84.62 463 GLU A CA 1
ATOM 3621 C C . GLU A 1 463 ? 8.877 -9.603 9.709 1.00 84.62 463 GLU A C 1
ATOM 3623 O O . GLU A 1 463 ? 9.746 -10.463 9.590 1.00 84.62 463 GLU A O 1
ATOM 3628 N N . TYR A 1 464 ? 8.894 -8.704 10.704 1.00 90.06 464 TYR A N 1
ATOM 3629 C CA . TYR A 1 464 ? 9.955 -8.594 11.717 1.00 90.06 464 TYR A CA 1
ATOM 3630 C C . TYR A 1 464 ? 9.605 -9.286 13.043 1.00 90.06 464 TYR A C 1
ATOM 3632 O O . TYR A 1 464 ? 10.318 -9.137 14.040 1.00 90.06 464 TYR A O 1
ATOM 3640 N N . GLN A 1 465 ? 8.493 -10.030 13.087 1.00 89.88 465 GLN A N 1
ATOM 3641 C CA . GLN A 1 465 ? 8.019 -10.691 14.303 1.00 89.88 465 GLN A CA 1
ATOM 3642 C C . GLN A 1 465 ? 9.061 -11.636 14.891 1.00 89.88 465 GLN A C 1
ATOM 3644 O O . GLN A 1 465 ? 9.287 -11.594 16.098 1.00 89.88 465 GLN A O 1
ATOM 3649 N N . SER A 1 466 ? 9.690 -12.472 14.065 1.00 88.00 466 SER A N 1
ATOM 3650 C CA . SER A 1 466 ? 10.658 -13.468 14.529 1.00 88.00 466 SER A CA 1
ATOM 3651 C C . SER A 1 466 ? 11.865 -12.813 15.200 1.00 88.00 466 SER A C 1
ATOM 3653 O O . SER A 1 466 ? 12.239 -13.225 16.295 1.00 88.00 466 SER A O 1
ATOM 3655 N N . GLN A 1 467 ? 12.411 -11.759 14.588 1.00 90.31 467 GLN A N 1
ATOM 3656 C CA . GLN A 1 467 ? 13.569 -11.014 15.079 1.00 90.31 467 GLN A CA 1
ATOM 3657 C C . GLN A 1 467 ? 13.246 -10.313 16.405 1.00 90.31 467 GLN A C 1
ATOM 3659 O O . GLN A 1 467 ? 13.982 -10.438 17.378 1.00 90.31 467 GLN A O 1
ATOM 3664 N N . ILE A 1 468 ? 12.109 -9.615 16.490 1.00 92.44 468 ILE A N 1
ATOM 3665 C CA . ILE A 1 468 ? 11.711 -8.904 17.717 1.00 92.44 468 ILE A CA 1
ATOM 3666 C C . ILE A 1 468 ? 11.368 -9.890 18.844 1.00 92.44 468 ILE A C 1
ATOM 3668 O O . ILE A 1 468 ? 11.742 -9.676 20.000 1.00 92.44 468 ILE A O 1
ATOM 3672 N N . ASP A 1 469 ? 10.714 -11.010 18.522 1.00 89.38 469 ASP A N 1
ATOM 3673 C CA . ASP A 1 469 ? 10.470 -12.077 19.494 1.00 89.38 469 ASP A CA 1
ATOM 3674 C C . ASP A 1 469 ? 11.779 -12.682 20.018 1.00 89.38 469 ASP A C 1
ATOM 3676 O O . ASP A 1 469 ? 11.834 -13.047 21.198 1.00 89.38 469 ASP A O 1
ATOM 3680 N N . GLU A 1 470 ? 12.803 -12.796 19.169 1.00 91.06 470 GLU A N 1
ATOM 3681 C CA . GLU A 1 470 ? 14.141 -13.265 19.526 1.00 91.06 470 GLU A CA 1
ATOM 3682 C C . GLU A 1 470 ? 14.822 -12.317 20.517 1.00 91.06 470 GLU A C 1
ATOM 3684 O O . GLU A 1 470 ? 15.231 -12.782 21.581 1.00 91.06 470 GLU A O 1
ATOM 3689 N N . TYR A 1 471 ? 14.818 -11.000 20.280 1.00 92.25 471 TYR A N 1
ATOM 3690 C CA . TYR A 1 471 ? 15.330 -10.026 21.257 1.00 92.25 471 TYR A CA 1
ATOM 3691 C C . TYR A 1 471 ? 14.627 -10.143 22.612 1.00 92.25 471 TYR A C 1
ATOM 3693 O O . TYR A 1 471 ? 15.277 -10.224 23.655 1.00 92.25 471 TYR A O 1
ATOM 3701 N N . CYS A 1 472 ? 13.295 -10.238 22.626 1.00 90.81 472 CYS A N 1
ATOM 3702 C CA . CYS A 1 472 ? 12.570 -10.435 23.878 1.00 90.81 472 CYS A CA 1
ATOM 3703 C C . CYS A 1 472 ? 12.917 -11.766 24.572 1.00 90.81 472 CYS A C 1
ATOM 3705 O O . CYS A 1 472 ? 12.815 -11.843 25.793 1.00 90.81 472 CYS A O 1
ATOM 3707 N N . LYS A 1 473 ? 13.254 -12.830 23.827 1.00 89.94 473 LYS A N 1
ATOM 3708 C CA . LYS A 1 473 ? 13.678 -14.121 24.403 1.00 89.94 473 LYS A CA 1
ATOM 3709 C C . LYS A 1 473 ? 15.089 -14.031 24.984 1.00 89.94 473 LYS A C 1
ATOM 3711 O O . LYS A 1 473 ? 15.277 -14.449 26.119 1.00 89.94 473 LYS A O 1
ATOM 3716 N N . ILE A 1 474 ? 16.039 -13.469 24.232 1.00 90.88 474 ILE A N 1
ATOM 3717 C CA . ILE A 1 474 ? 17.442 -13.286 24.643 1.00 90.88 474 ILE A CA 1
ATOM 3718 C C . ILE A 1 474 ? 17.527 -12.481 25.944 1.00 90.88 474 ILE A C 1
ATOM 3720 O O . ILE A 1 474 ? 18.315 -12.805 26.829 1.00 90.88 474 ILE A O 1
ATOM 3724 N N . HIS A 1 475 ? 16.685 -11.455 26.076 1.00 88.38 475 HIS A N 1
ATOM 3725 C CA . HIS A 1 475 ? 16.670 -10.561 27.234 1.00 88.38 475 HIS A CA 1
ATOM 3726 C C . HIS A 1 475 ? 15.667 -10.962 28.329 1.00 88.38 475 HIS A C 1
ATOM 3728 O O . HIS A 1 475 ? 15.482 -10.202 29.276 1.00 88.38 475 HIS A O 1
ATOM 3734 N N . GLU A 1 476 ? 15.039 -12.141 28.218 1.00 88.75 476 GLU A N 1
ATOM 3735 C CA . GLU A 1 476 ? 14.087 -12.704 29.198 1.00 88.75 476 GLU A CA 1
ATOM 3736 C C . GLU A 1 476 ? 12.903 -11.777 29.539 1.00 88.75 476 GLU A C 1
ATOM 3738 O O . GLU A 1 476 ? 12.384 -11.758 30.655 1.00 88.75 476 GLU A O 1
ATOM 3743 N N . LEU A 1 477 ? 12.441 -10.998 28.560 1.00 89.56 477 LEU A N 1
ATOM 3744 C CA . LEU A 1 477 ? 11.413 -9.985 28.765 1.00 89.56 477 LEU A CA 1
ATOM 3745 C C . LEU A 1 477 ? 9.993 -10.563 28.623 1.00 89.56 477 LEU A C 1
ATOM 3747 O O . LEU A 1 477 ? 9.649 -11.110 27.561 1.00 89.56 477 LEU A O 1
ATOM 3751 N N . PRO A 1 478 ? 9.122 -10.409 29.644 1.00 88.81 478 PRO A N 1
ATOM 3752 C CA . PRO A 1 478 ? 7.728 -10.814 29.545 1.00 88.81 478 PRO A CA 1
ATOM 3753 C C . PRO A 1 478 ? 7.000 -9.921 28.538 1.00 88.81 478 PRO A C 1
ATOM 3755 O O . PRO A 1 478 ? 7.054 -8.693 28.609 1.00 88.81 478 PRO A O 1
ATOM 3758 N N . LYS A 1 479 ? 6.275 -10.550 27.610 1.00 91.62 479 LYS A N 1
ATOM 3759 C CA . LYS A 1 479 ? 5.574 -9.864 26.520 1.00 91.62 479 LYS A CA 1
ATOM 3760 C C . LYS A 1 479 ? 4.178 -10.422 26.289 1.00 91.62 479 LYS A C 1
ATOM 3762 O O . LYS A 1 479 ? 3.945 -11.623 26.418 1.00 91.62 479 LYS A O 1
ATOM 3767 N N . SER A 1 480 ? 3.265 -9.550 25.883 1.00 90.38 480 SER A N 1
ATOM 3768 C CA . SER A 1 480 ? 1.975 -9.919 25.297 1.00 90.38 480 SER A CA 1
ATOM 3769 C C . SER A 1 480 ? 1.966 -9.589 23.803 1.00 90.38 480 SER A C 1
ATOM 3771 O O . SER A 1 480 ? 2.775 -8.789 23.336 1.00 90.38 480 SER A O 1
ATOM 3773 N N . ARG A 1 481 ? 1.089 -10.239 23.033 1.00 89.94 481 ARG A N 1
ATOM 3774 C CA . ARG A 1 481 ? 1.030 -10.094 21.573 1.00 89.94 481 ARG A CA 1
ATOM 3775 C C . ARG A 1 481 ? -0.367 -9.696 21.127 1.00 89.94 481 ARG A C 1
ATOM 3777 O O . ARG A 1 481 ? -1.346 -10.301 21.559 1.00 89.94 481 ARG A O 1
ATOM 3784 N N . VAL A 1 482 ? -0.433 -8.728 20.223 1.00 90.19 482 VAL A N 1
ATOM 3785 C CA . VAL A 1 482 ? -1.644 -8.327 19.512 1.00 90.19 482 VAL A CA 1
ATOM 3786 C C . VAL A 1 482 ? -1.309 -8.296 18.024 1.00 90.19 482 VAL A C 1
ATOM 3788 O O . VAL A 1 482 ? -0.574 -7.426 17.567 1.00 90.19 482 VAL A O 1
ATOM 3791 N N . PHE A 1 483 ? -1.830 -9.269 17.276 1.00 90.94 483 PHE A N 1
ATOM 3792 C CA . PHE A 1 483 ? -1.723 -9.281 15.820 1.00 90.94 483 PHE A CA 1
ATOM 3793 C C . PHE A 1 483 ? -2.881 -8.481 15.222 1.00 90.94 483 PHE A C 1
ATOM 3795 O O . PHE A 1 483 ? -4.036 -8.819 15.477 1.00 90.94 483 PHE A O 1
ATOM 3802 N N . LEU A 1 484 ? -2.579 -7.420 14.476 1.00 89.69 484 LEU A N 1
ATOM 3803 C CA . LEU A 1 484 ? -3.545 -6.638 13.714 1.00 89.69 484 LEU A CA 1
ATOM 3804 C C . LEU A 1 484 ? -3.676 -7.236 12.315 1.00 89.69 484 LEU A C 1
ATOM 3806 O O . LEU A 1 484 ? -2.750 -7.133 11.510 1.00 89.69 484 LEU A O 1
ATOM 3810 N N . ASP A 1 485 ? -4.831 -7.831 12.047 1.00 84.44 485 ASP A N 1
ATOM 3811 C CA . ASP A 1 485 ? -5.119 -8.473 10.771 1.00 84.44 485 ASP A CA 1
ATOM 3812 C C . ASP A 1 485 ? -5.611 -7.453 9.726 1.00 84.44 485 ASP A C 1
ATOM 3814 O O . ASP A 1 485 ? -5.888 -6.278 10.027 1.00 84.44 485 ASP A O 1
ATOM 3818 N N . ASN A 1 486 ? -5.737 -7.902 8.481 1.00 81.38 486 ASN A N 1
ATOM 3819 C CA . ASN A 1 486 ? -6.438 -7.168 7.433 1.00 81.38 486 ASN A CA 1
ATOM 3820 C C . ASN A 1 486 ? -7.899 -6.884 7.845 1.00 81.38 486 ASN A C 1
ATOM 3822 O O . ASN A 1 486 ? -8.411 -7.437 8.819 1.00 81.38 486 ASN A O 1
ATOM 3826 N N . PHE A 1 487 ? -8.561 -5.941 7.167 1.00 82.25 487 PHE A N 1
ATOM 3827 C CA . PHE A 1 487 ? -9.961 -5.621 7.475 1.00 82.25 487 PHE A CA 1
ATOM 3828 C C . PHE A 1 487 ? -10.846 -6.855 7.282 1.00 82.25 487 PHE A C 1
ATOM 3830 O O . PHE A 1 487 ? -10.832 -7.470 6.215 1.00 82.25 487 PHE A O 1
ATOM 3837 N N . THR A 1 488 ? -11.630 -7.180 8.306 1.00 84.38 488 THR A N 1
ATOM 3838 C CA . THR A 1 488 ? -12.709 -8.169 8.221 1.00 84.38 488 THR A CA 1
ATOM 3839 C C . THR A 1 488 ? -13.946 -7.562 7.555 1.00 84.38 488 THR A C 1
ATOM 3841 O O . THR A 1 488 ? -14.037 -6.345 7.367 1.00 84.38 488 THR A O 1
ATOM 3844 N N . LYS A 1 489 ? -14.936 -8.394 7.205 1.00 83.88 489 LYS A N 1
ATOM 3845 C CA . LYS A 1 489 ? -16.210 -7.893 6.665 1.00 83.88 489 LYS A CA 1
ATOM 3846 C C . LYS A 1 489 ? -16.896 -6.967 7.671 1.00 83.88 489 LYS A C 1
ATOM 3848 O O . LYS A 1 489 ? -17.388 -5.904 7.302 1.00 83.88 489 LYS A O 1
ATOM 3853 N N . GLU A 1 490 ? -16.867 -7.344 8.941 1.00 84.00 490 GLU A N 1
ATOM 3854 C CA . GLU A 1 490 ? -17.418 -6.591 10.063 1.00 84.00 490 GLU A CA 1
ATOM 3855 C C . GLU A 1 490 ? -16.721 -5.234 10.230 1.00 84.00 490 GLU A C 1
ATOM 3857 O O . GLU A 1 490 ? -17.396 -4.224 10.439 1.00 84.00 490 GLU A O 1
ATOM 3862 N N . ASP A 1 491 ? -15.396 -5.184 10.053 1.00 87.56 491 ASP A N 1
ATOM 3863 C CA . ASP A 1 491 ? -14.631 -3.936 10.104 1.00 87.56 491 ASP A CA 1
ATOM 3864 C C . ASP A 1 491 ? -15.063 -2.966 8.987 1.00 87.56 491 ASP A C 1
ATOM 3866 O O . ASP A 1 491 ? -15.291 -1.782 9.241 1.00 87.56 491 ASP A O 1
ATOM 3870 N N . VAL A 1 492 ? -15.218 -3.452 7.746 1.00 88.69 492 VAL A N 1
ATOM 3871 C CA . VAL A 1 492 ? -15.658 -2.625 6.602 1.00 88.69 492 VAL A CA 1
ATOM 3872 C C . VAL A 1 492 ? -17.088 -2.114 6.808 1.00 88.69 492 VAL A C 1
ATOM 3874 O O . VAL A 1 492 ? -17.370 -0.934 6.574 1.00 88.69 492 VAL A O 1
ATOM 3877 N N . LEU A 1 493 ? -17.984 -2.980 7.295 1.00 88.56 493 LEU A N 1
ATOM 3878 C CA . LEU A 1 493 ? -19.356 -2.607 7.643 1.00 88.56 493 LEU A CA 1
ATOM 3879 C C . LEU A 1 493 ? -19.387 -1.527 8.727 1.00 88.56 493 LEU A C 1
ATOM 3881 O O . LEU A 1 493 ? -20.205 -0.607 8.651 1.00 88.56 493 LEU A O 1
ATOM 3885 N N . GLU A 1 494 ? -18.509 -1.619 9.727 1.00 88.06 494 GLU A N 1
ATOM 3886 C CA . GLU A 1 494 ? -18.391 -0.610 10.775 1.00 88.06 494 GLU A CA 1
ATOM 3887 C C . GLU A 1 494 ? -17.910 0.736 10.216 1.00 88.06 494 GLU A C 1
ATOM 3889 O O . GLU A 1 494 ? -18.456 1.766 10.612 1.00 88.06 494 GLU A O 1
ATOM 3894 N N . VAL A 1 495 ? -16.955 0.748 9.277 1.00 91.19 495 VAL A N 1
ATOM 3895 C CA . VAL A 1 495 ? -16.469 1.986 8.639 1.00 91.19 495 VAL A CA 1
ATOM 3896 C C . VAL A 1 495 ? -17.578 2.715 7.890 1.00 91.19 495 VAL A C 1
ATOM 3898 O O . VAL A 1 495 ? -17.785 3.907 8.111 1.00 91.19 495 VAL A O 1
ATOM 3901 N N . LEU A 1 496 ? -18.314 2.006 7.035 1.00 89.00 496 LEU A N 1
ATOM 3902 C CA . LEU A 1 496 ? -19.360 2.614 6.210 1.00 89.00 496 LEU A CA 1
ATOM 3903 C C . LEU A 1 496 ? -20.596 3.016 7.027 1.00 89.00 496 LEU A C 1
ATOM 3905 O O . LEU A 1 496 ? -21.204 4.049 6.761 1.00 89.00 496 LEU A O 1
ATOM 3909 N N . ASN A 1 497 ? -20.954 2.249 8.061 1.00 87.62 497 ASN A N 1
ATOM 3910 C CA . ASN A 1 497 ? -22.113 2.565 8.902 1.00 87.62 497 ASN A CA 1
ATOM 3911 C C . ASN A 1 497 ? -21.789 3.478 10.097 1.00 87.62 497 ASN A C 1
ATOM 3913 O O . ASN A 1 497 ? -22.712 3.944 10.770 1.00 87.62 497 ASN A O 1
ATOM 3917 N N . GLY A 1 498 ? -20.513 3.751 10.385 1.00 83.56 498 GLY A N 1
ATOM 3918 C CA . GLY A 1 498 ? -20.080 4.526 11.554 1.00 83.56 498 GLY A CA 1
ATOM 3919 C C . GLY A 1 498 ? -20.719 5.915 11.632 1.00 83.56 498 GLY A C 1
ATOM 3920 O O . GLY A 1 498 ? -21.182 6.335 12.695 1.00 83.56 498 GLY A O 1
ATOM 3921 N N . PHE A 1 499 ? -20.875 6.579 10.486 1.00 82.56 499 PHE A N 1
ATOM 3922 C CA . PHE A 1 499 ? -21.479 7.911 10.376 1.00 82.56 499 PHE A CA 1
ATOM 3923 C C . PHE A 1 499 ? -22.980 7.934 10.713 1.00 82.56 499 PHE A C 1
ATOM 3925 O O . PHE A 1 499 ? -23.489 8.957 11.169 1.00 82.56 499 PHE A O 1
ATOM 3932 N N . LYS A 1 500 ? -23.689 6.796 10.606 1.00 78.75 500 LYS A N 1
ATOM 3933 C CA . LYS A 1 500 ? -25.107 6.685 11.004 1.00 78.75 500 LYS A CA 1
ATOM 3934 C C . LYS A 1 500 ? -25.293 6.690 12.533 1.00 78.75 500 LYS A C 1
ATOM 3936 O O . LYS A 1 500 ? -26.409 6.940 12.996 1.00 78.75 500 LYS A O 1
ATOM 3941 N N . LYS A 1 501 ? -24.236 6.434 13.320 1.00 72.44 501 LYS A N 1
ATOM 3942 C CA . LYS A 1 501 ? -24.322 6.225 14.780 1.00 72.44 501 LYS A CA 1
ATOM 3943 C C . LYS A 1 501 ? -24.310 7.515 15.611 1.00 72.44 501 LYS A C 1
ATOM 3945 O O . LYS A 1 501 ? -24.864 7.519 16.706 1.00 72.44 501 LYS A O 1
ATOM 3950 N N . SER A 1 502 ? -23.702 8.600 15.125 1.00 77.44 502 SER A N 1
ATOM 3951 C CA . SER A 1 502 ? -23.535 9.850 15.889 1.00 77.44 502 SER A CA 1
ATOM 3952 C C . SER A 1 502 ? -24.338 10.998 15.285 1.00 77.44 502 SER A C 1
ATOM 3954 O O . SER A 1 502 ? -24.174 11.314 14.108 1.00 77.44 502 SER A O 1
ATOM 3956 N N . GLN A 1 503 ? -25.161 11.668 16.100 1.00 77.12 503 GLN A N 1
ATOM 3957 C CA . GLN A 1 503 ? -25.927 12.837 15.653 1.00 77.12 503 GLN A CA 1
ATOM 3958 C C . GLN A 1 503 ? -25.005 13.988 15.222 1.00 77.12 503 GLN A C 1
ATOM 3960 O O . GLN A 1 503 ? -25.222 14.574 14.173 1.00 77.12 503 GLN A O 1
ATOM 3965 N N . LYS A 1 504 ? -23.907 14.229 15.952 1.00 83.19 504 LYS A N 1
ATOM 3966 C CA . LYS A 1 504 ? -22.910 15.260 15.613 1.00 83.19 504 LYS A CA 1
ATOM 3967 C C . LYS A 1 504 ? -22.298 15.038 14.222 1.00 83.19 504 LYS A C 1
ATOM 3969 O O . LYS A 1 504 ? -22.110 15.991 13.473 1.00 83.19 504 LYS A O 1
ATOM 3974 N N . LEU A 1 505 ? -22.002 13.782 13.867 1.00 86.19 505 LEU A N 1
ATOM 3975 C CA . LEU A 1 505 ? -21.458 13.440 12.547 1.00 86.19 505 LEU A CA 1
ATOM 3976 C C . LEU A 1 505 ? -22.502 13.631 11.440 1.00 86.19 505 LEU A C 1
ATOM 3978 O O . LEU A 1 505 ? -22.152 14.127 10.372 1.00 86.19 505 LEU A O 1
ATOM 3982 N N . LYS A 1 506 ? -23.773 13.294 11.703 1.00 84.12 506 LYS A N 1
ATOM 3983 C CA . LYS A 1 506 ? -24.880 13.563 10.772 1.00 84.12 506 LYS A CA 1
ATOM 3984 C C . LYS A 1 506 ? -25.056 15.055 10.526 1.00 84.12 506 LYS A C 1
ATOM 3986 O O . LYS A 1 506 ? -25.103 15.460 9.374 1.00 84.12 506 LYS A O 1
ATOM 3991 N N . ASP A 1 507 ? -25.070 15.857 11.587 1.00 84.38 507 ASP A N 1
ATOM 3992 C CA . ASP A 1 507 ? -25.261 17.306 11.489 1.00 84.38 507 ASP A CA 1
ATOM 3993 C C . ASP A 1 507 ? -24.095 17.994 10.752 1.00 84.38 507 ASP A C 1
ATOM 3995 O O . ASP A 1 507 ? -24.295 19.008 10.093 1.00 84.38 507 ASP A O 1
ATOM 3999 N N . THR A 1 508 ? -22.877 17.442 10.846 1.00 85.44 508 THR A N 1
ATOM 4000 C CA . THR A 1 508 ? -21.670 18.035 10.239 1.00 85.44 508 THR A CA 1
ATOM 4001 C C . THR A 1 508 ? -21.468 17.616 8.783 1.00 85.44 508 THR A C 1
ATOM 4003 O O . THR A 1 508 ? -21.147 18.452 7.944 1.00 85.44 508 THR A O 1
ATOM 4006 N N . TYR A 1 509 ? -21.614 16.324 8.476 1.00 88.31 509 TYR A N 1
ATOM 4007 C CA . TYR A 1 509 ? -21.281 15.781 7.154 1.00 88.31 509 TYR A CA 1
ATOM 4008 C C . TYR A 1 509 ? -22.499 15.521 6.267 1.00 88.31 509 TYR A C 1
ATOM 4010 O O . TYR A 1 509 ? -22.322 15.362 5.062 1.00 88.31 509 TYR A O 1
ATOM 4018 N N . ASN A 1 510 ? -23.699 15.416 6.856 1.00 86.69 510 ASN A N 1
ATOM 4019 C CA . ASN A 1 510 ? -24.954 15.048 6.191 1.00 86.69 510 ASN A CA 1
ATOM 4020 C C . ASN A 1 510 ? -24.794 13.892 5.180 1.00 86.69 510 ASN A C 1
ATOM 4022 O O . ASN A 1 510 ? -25.296 13.921 4.057 1.00 86.69 510 ASN A O 1
ATOM 4026 N N . HIS A 1 511 ? -23.996 12.899 5.574 1.00 85.19 511 HIS A N 1
ATOM 4027 C CA . HIS A 1 511 ? -23.554 11.814 4.714 1.00 85.19 511 HIS A CA 1
ATOM 4028 C C . HIS A 1 511 ? -24.542 10.647 4.748 1.00 85.19 511 HIS A C 1
ATOM 4030 O O . HIS A 1 511 ? -24.840 10.113 5.821 1.00 85.19 511 HIS A O 1
ATOM 4036 N N . GLU A 1 512 ? -24.986 10.205 3.572 1.00 87.00 512 GLU A N 1
ATOM 4037 C CA . GLU A 1 512 ? -25.844 9.030 3.421 1.00 87.00 512 GLU A CA 1
ATOM 4038 C C . GLU A 1 512 ? -25.118 7.872 2.733 1.00 87.00 512 GLU A C 1
ATOM 4040 O O . GLU A 1 512 ? -24.281 8.059 1.851 1.00 87.00 512 GLU A O 1
ATOM 4045 N N . VAL A 1 513 ? -25.459 6.650 3.139 1.00 89.69 513 VAL A N 1
ATOM 4046 C CA . VAL A 1 513 ? -24.923 5.411 2.566 1.00 89.69 513 VAL A CA 1
ATOM 4047 C C . VAL A 1 513 ? -26.094 4.497 2.244 1.00 89.69 513 VAL A C 1
ATOM 4049 O O . VAL A 1 513 ? -26.860 4.148 3.151 1.00 89.69 513 VAL A O 1
ATOM 4052 N N . GLU A 1 514 ? -26.209 4.116 0.971 1.00 91.69 514 GLU A N 1
ATOM 4053 C CA . GLU A 1 514 ? -27.210 3.170 0.472 1.00 91.69 514 GLU A CA 1
ATOM 4054 C C . GLU A 1 514 ? -27.105 1.828 1.213 1.00 91.69 514 GLU A C 1
ATOM 4056 O O . GLU A 1 514 ? -26.012 1.290 1.381 1.00 91.69 514 GLU A O 1
ATOM 4061 N N . ASP A 1 515 ? -28.228 1.267 1.665 1.00 86.62 515 ASP A N 1
ATOM 4062 C CA . ASP A 1 515 ? -28.223 0.158 2.632 1.00 86.62 515 ASP A CA 1
ATOM 4063 C C . ASP A 1 515 ? -27.549 -1.130 2.123 1.00 86.62 515 ASP A C 1
ATOM 4065 O O . ASP A 1 515 ? -26.954 -1.863 2.914 1.00 86.62 515 ASP A O 1
ATOM 4069 N N . ALA A 1 516 ? -27.588 -1.401 0.813 1.00 87.19 516 ALA A N 1
ATOM 4070 C CA . ALA A 1 516 ? -26.947 -2.580 0.221 1.00 87.19 516 ALA A CA 1
ATOM 4071 C C . ALA A 1 516 ? -25.431 -2.409 0.000 1.00 87.19 516 ALA A C 1
ATOM 4073 O O . ALA A 1 516 ? -24.699 -3.397 -0.090 1.00 87.19 516 ALA A O 1
ATOM 4074 N N . LEU A 1 517 ? -24.942 -1.168 -0.079 1.00 90.56 517 LEU A N 1
ATOM 4075 C CA . LEU A 1 517 ? -23.565 -0.870 -0.465 1.00 90.56 517 LEU A CA 1
ATOM 4076 C C . LEU A 1 517 ? -22.518 -1.407 0.532 1.00 90.56 517 LEU A C 1
ATOM 4078 O O . LEU A 1 517 ? -21.547 -2.004 0.067 1.00 90.56 517 LEU A O 1
ATOM 4082 N N . PRO A 1 518 ? -22.668 -1.262 1.868 1.00 90.19 518 PRO A N 1
ATOM 4083 C CA . PRO A 1 518 ? -21.663 -1.738 2.814 1.00 90.19 518 PRO A CA 1
ATOM 4084 C C . PRO A 1 518 ? -21.335 -3.222 2.686 1.00 90.19 518 PRO A C 1
ATOM 4086 O O . PRO A 1 518 ? -20.165 -3.592 2.758 1.00 90.19 518 PRO A O 1
ATOM 4089 N N . LEU A 1 519 ? -22.352 -4.059 2.462 1.00 87.19 519 LEU A N 1
ATOM 4090 C CA . LEU A 1 519 ? -22.163 -5.498 2.301 1.00 87.19 519 LEU A CA 1
ATOM 4091 C C . LEU A 1 519 ? -21.420 -5.814 0.999 1.00 87.19 519 LEU A C 1
ATOM 4093 O O . LEU A 1 519 ? -20.481 -6.601 1.018 1.00 87.19 519 LEU A O 1
ATOM 4097 N N . ILE A 1 520 ? -21.785 -5.149 -0.101 1.00 85.19 520 ILE A N 1
ATOM 4098 C CA . ILE A 1 520 ? -21.145 -5.331 -1.411 1.00 85.19 520 ILE A CA 1
ATOM 4099 C C . ILE A 1 520 ? -19.671 -4.915 -1.357 1.00 85.19 520 ILE A C 1
ATOM 4101 O O . ILE A 1 520 ? -18.803 -5.665 -1.792 1.00 85.19 520 ILE A O 1
ATOM 4105 N N . VAL A 1 521 ? -19.369 -3.752 -0.771 1.00 84.38 521 VAL A N 1
ATOM 4106 C CA . VAL A 1 521 ? -17.987 -3.267 -0.621 1.00 84.38 521 VAL A CA 1
ATOM 4107 C C . VAL A 1 521 ? -17.171 -4.206 0.272 1.00 84.38 521 VAL A C 1
ATOM 4109 O O . VAL A 1 521 ? -16.015 -4.491 -0.037 1.00 84.38 521 VAL A O 1
ATOM 4112 N N . ALA A 1 522 ? -17.762 -4.717 1.357 1.00 84.44 522 ALA A N 1
ATOM 4113 C CA . ALA A 1 522 ? -17.113 -5.692 2.230 1.00 84.44 522 ALA A CA 1
ATOM 4114 C C . ALA A 1 522 ? -16.844 -7.025 1.514 1.00 84.44 522 ALA A C 1
ATOM 4116 O O . ALA A 1 522 ? -15.776 -7.606 1.689 1.00 84.44 522 ALA A O 1
ATOM 4117 N N . GLU A 1 523 ? -17.778 -7.512 0.694 1.00 80.88 523 GLU A N 1
ATOM 4118 C CA . GLU A 1 523 ? -17.579 -8.724 -0.102 1.00 80.88 523 GLU A CA 1
ATOM 4119 C C . GLU A 1 523 ? -16.506 -8.538 -1.168 1.00 80.88 523 GLU A C 1
ATOM 4121 O O . GLU A 1 523 ? -15.643 -9.399 -1.278 1.00 80.88 523 GLU A O 1
ATOM 4126 N N . ASP A 1 524 ? -16.511 -7.413 -1.883 1.00 74.25 524 ASP A N 1
ATOM 4127 C CA . ASP A 1 524 ? -15.572 -7.125 -2.968 1.00 74.25 524 ASP A CA 1
ATOM 4128 C C . ASP A 1 524 ? -14.132 -6.885 -2.486 1.00 74.25 524 ASP A C 1
ATOM 4130 O O . ASP A 1 524 ? -13.182 -7.279 -3.163 1.00 74.25 524 ASP A O 1
ATOM 4134 N N . LEU A 1 525 ? -13.944 -6.233 -1.334 1.00 72.62 525 LEU A N 1
ATOM 4135 C CA . LEU A 1 525 ? -12.608 -5.899 -0.826 1.00 72.62 525 LEU A CA 1
ATOM 4136 C C . LEU A 1 525 ? -11.933 -7.054 -0.076 1.00 72.62 525 LEU A C 1
ATOM 4138 O O . LEU A 1 525 ? -10.707 -7.101 -0.042 1.00 72.62 525 LEU A O 1
ATOM 4142 N N . VAL A 1 526 ? -12.700 -7.968 0.527 1.00 67.75 526 VAL A N 1
ATOM 4143 C CA . VAL A 1 526 ? -12.174 -9.046 1.393 1.00 67.75 526 VAL A CA 1
ATOM 4144 C C . VAL A 1 526 ? -11.889 -10.345 0.609 1.00 67.75 526 VAL A C 1
ATOM 4146 O O . VAL A 1 526 ? -11.419 -11.322 1.185 1.00 67.75 526 VAL A O 1
ATOM 4149 N N . VAL A 1 527 ? -12.119 -10.375 -0.714 1.00 55.50 527 VAL A N 1
ATOM 4150 C CA . VAL A 1 527 ? -11.861 -11.560 -1.568 1.00 55.50 527 VAL A CA 1
ATOM 4151 C C . VAL A 1 527 ? -10.382 -11.964 -1.590 1.00 55.50 527 VAL A C 1
ATOM 4153 O O . VAL A 1 527 ? -10.076 -13.151 -1.690 1.00 55.50 527 VAL A O 1
ATOM 4156 N N . ASP A 1 528 ? -9.469 -10.997 -1.488 1.00 53.75 528 ASP A N 1
ATOM 4157 C CA . ASP A 1 528 ? -8.027 -11.227 -1.567 1.00 53.75 528 ASP A CA 1
ATOM 4158 C C . ASP A 1 528 ? -7.366 -11.027 -0.195 1.00 53.75 528 ASP A C 1
ATOM 4160 O O . ASP A 1 528 ? -7.100 -9.902 0.234 1.00 53.75 528 ASP A O 1
ATOM 4164 N N . LEU A 1 529 ? -7.117 -12.139 0.506 1.00 45.00 529 LEU A N 1
ATOM 4165 C CA . LEU A 1 529 ? -6.530 -12.156 1.851 1.00 45.00 529 LEU A CA 1
ATOM 4166 C C . LEU A 1 529 ? -5.093 -11.598 1.890 1.00 45.00 529 LEU A C 1
ATOM 4168 O O . LEU A 1 529 ? -4.635 -11.210 2.967 1.00 45.00 529 LEU A O 1
ATOM 4172 N N . GLU A 1 530 ? -4.394 -11.526 0.750 1.00 43.53 530 GLU A N 1
ATOM 4173 C CA . GLU A 1 530 ? -3.009 -11.038 0.668 1.00 43.53 530 GLU A CA 1
ATOM 4174 C C . GLU A 1 530 ? -2.900 -9.537 0.336 1.00 43.53 530 GLU A C 1
ATOM 4176 O O . GLU A 1 530 ? -1.826 -8.945 0.485 1.00 43.53 530 GLU A O 1
ATOM 4181 N N . SER A 1 531 ? -3.998 -8.883 -0.059 1.00 49.41 531 SER A N 1
ATOM 4182 C CA . SER A 1 531 ? -4.008 -7.458 -0.412 1.00 49.41 531 SER A CA 1
ATOM 4183 C C . SER A 1 531 ? -4.222 -6.558 0.820 1.00 49.41 531 SER A C 1
ATOM 4185 O O . SER A 1 531 ? -5.042 -6.881 1.682 1.00 49.41 531 SER A O 1
ATOM 4187 N N . PRO A 1 532 ? -3.533 -5.401 0.949 1.00 55.34 532 PRO A N 1
ATOM 4188 C CA . PRO A 1 532 ? -3.741 -4.458 2.052 1.00 55.34 532 PRO A CA 1
ATOM 4189 C C . PRO A 1 532 ? -5.106 -3.750 1.939 1.00 55.34 532 PRO A C 1
ATOM 4191 O O . PRO A 1 532 ? -5.219 -2.599 1.506 1.00 55.34 532 PRO A O 1
ATOM 4194 N N . THR A 1 533 ? -6.158 -4.439 2.385 1.00 65.75 533 THR A N 1
ATOM 4195 C CA . THR A 1 533 ? -7.570 -4.037 2.276 1.00 65.75 533 THR A CA 1
ATOM 4196 C C . THR A 1 533 ? -7.875 -2.679 2.910 1.00 65.75 533 THR A C 1
ATOM 4198 O O . THR A 1 533 ? -8.664 -1.909 2.366 1.00 65.75 533 THR A O 1
ATOM 4201 N N . SER A 1 534 ? -7.183 -2.315 3.997 1.00 65.44 534 SER A N 1
ATOM 4202 C CA . SER A 1 534 ? -7.311 -0.999 4.646 1.00 65.44 534 SER A CA 1
ATOM 4203 C C . SER A 1 534 ? -6.991 0.170 3.712 1.00 65.44 534 SER A C 1
ATOM 4205 O O . SER A 1 534 ? -7.629 1.217 3.800 1.00 65.44 534 SER A O 1
ATOM 4207 N N . HIS A 1 535 ? -5.972 0.025 2.860 1.00 71.88 535 HIS A N 1
ATOM 4208 C CA . HIS A 1 535 ? -5.505 1.104 1.986 1.00 71.88 535 HIS A CA 1
ATOM 4209 C C . HIS A 1 535 ? -6.455 1.292 0.815 1.00 71.88 535 HIS A C 1
ATOM 4211 O O . HIS A 1 535 ? -6.849 2.416 0.509 1.00 71.88 535 HIS A O 1
ATOM 4217 N N . MET A 1 536 ? -6.873 0.179 0.209 1.00 70.88 536 MET A N 1
ATOM 4218 C CA . MET A 1 536 ? -7.864 0.207 -0.861 1.00 70.88 536 MET A CA 1
ATOM 4219 C C . MET A 1 536 ? -9.188 0.786 -0.368 1.00 70.88 536 MET A C 1
ATOM 4221 O O . MET A 1 536 ? -9.770 1.619 -1.055 1.00 70.88 536 MET A O 1
ATOM 4225 N N . LEU A 1 537 ? -9.625 0.407 0.840 1.00 82.31 537 LEU A N 1
ATOM 4226 C CA . LEU A 1 537 ? -10.832 0.953 1.450 1.00 82.31 537 LEU A CA 1
ATOM 4227 C C . LEU A 1 537 ? -10.722 2.470 1.638 1.00 82.31 537 LEU A C 1
ATOM 4229 O O . LEU A 1 537 ? -11.613 3.189 1.208 1.00 82.31 537 LEU A O 1
ATOM 4233 N N . GLN A 1 538 ? -9.635 2.984 2.219 1.00 81.88 538 GLN A N 1
ATOM 4234 C CA . GLN A 1 538 ? -9.490 4.431 2.424 1.00 81.88 538 GLN A CA 1
ATOM 4235 C C . GLN A 1 538 ? -9.424 5.218 1.111 1.00 81.88 538 GLN A C 1
ATOM 4237 O O . GLN A 1 538 ? -10.096 6.240 0.979 1.00 81.88 538 GLN A O 1
ATOM 4242 N N . ILE A 1 539 ? -8.675 4.729 0.115 1.00 76.06 539 ILE A N 1
ATOM 4243 C CA . ILE A 1 539 ? -8.627 5.357 -1.214 1.00 76.06 539 ILE A CA 1
ATOM 4244 C C . ILE A 1 539 ? -10.026 5.374 -1.837 1.00 76.06 539 ILE A C 1
ATOM 4246 O O . ILE A 1 539 ? -10.463 6.408 -2.345 1.00 76.06 539 ILE A O 1
ATOM 4250 N N . LEU A 1 540 ? -10.732 4.241 -1.791 1.00 82.56 540 LEU A N 1
ATOM 4251 C CA . LEU A 1 540 ? -12.084 4.117 -2.317 1.00 82.56 540 LEU A CA 1
ATOM 4252 C C . LEU A 1 540 ? -13.029 5.107 -1.632 1.00 82.56 540 LEU A C 1
ATOM 4254 O O . LEU A 1 540 ? -13.712 5.855 -2.324 1.00 82.56 540 LEU A O 1
ATOM 4258 N N . LEU A 1 541 ? -13.043 5.151 -0.299 1.00 88.44 541 LEU A N 1
ATOM 4259 C CA . LEU A 1 541 ? -13.923 6.032 0.468 1.00 88.44 541 LEU A CA 1
ATOM 4260 C C . LEU A 1 541 ? -13.626 7.507 0.196 1.00 88.44 541 LEU A C 1
ATOM 4262 O O . LEU A 1 541 ? -14.557 8.285 0.020 1.00 88.44 541 LEU A O 1
ATOM 4266 N N . THR A 1 542 ? -12.354 7.899 0.072 1.00 87.44 542 THR A N 1
ATOM 4267 C CA . THR A 1 542 ? -12.001 9.273 -0.308 1.00 87.44 542 THR A CA 1
ATOM 4268 C C . THR A 1 542 ? -12.422 9.600 -1.742 1.00 87.44 542 THR A C 1
ATOM 4270 O O . THR A 1 542 ? -12.959 10.682 -1.983 1.00 87.44 542 THR A O 1
ATOM 4273 N N . LYS A 1 543 ? -12.251 8.678 -2.702 1.00 82.69 543 LYS A N 1
ATOM 4274 C CA . LYS A 1 543 ? -12.749 8.871 -4.077 1.00 82.69 543 LYS A CA 1
ATOM 4275 C C . LYS A 1 543 ? -14.275 9.000 -4.102 1.00 82.69 543 LYS A C 1
ATOM 4277 O O . LYS A 1 543 ? -14.797 9.921 -4.730 1.00 82.69 543 LYS A O 1
ATOM 4282 N N . MET A 1 544 ? -14.979 8.120 -3.390 1.00 88.44 544 MET A N 1
ATOM 4283 C CA . MET A 1 544 ? -16.435 8.163 -3.250 1.00 88.44 544 MET A CA 1
ATOM 4284 C C . MET A 1 544 ? -16.886 9.474 -2.609 1.00 88.44 544 MET A C 1
ATOM 4286 O O . MET A 1 544 ? -17.800 10.106 -3.122 1.00 88.44 544 MET A O 1
ATOM 4290 N N . TRP A 1 545 ? -16.202 9.936 -1.562 1.00 91.06 545 TRP A N 1
ATOM 4291 C CA . TRP A 1 545 ? -16.471 11.211 -0.898 1.00 91.06 545 TRP A CA 1
ATOM 4292 C C . TRP A 1 545 ? -16.338 12.405 -1.832 1.00 91.06 545 TRP A C 1
ATOM 4294 O O . TRP A 1 545 ? -17.284 13.175 -1.988 1.00 91.06 545 TRP A O 1
ATOM 4304 N N . ASN A 1 546 ? -15.199 12.530 -2.510 1.00 87.88 546 ASN A N 1
ATOM 4305 C CA . ASN A 1 546 ? -14.950 13.645 -3.418 1.00 87.88 546 ASN A CA 1
ATOM 4306 C C . ASN A 1 546 ? -15.957 13.657 -4.576 1.00 87.88 546 ASN A C 1
ATOM 4308 O O . ASN A 1 546 ? -16.465 14.715 -4.953 1.00 87.88 546 ASN A O 1
ATOM 4312 N N . ARG A 1 547 ? -16.302 12.479 -5.112 1.00 85.56 547 ARG A N 1
ATOM 4313 C CA . ARG A 1 547 ? -17.271 12.362 -6.203 1.00 85.56 547 ARG A CA 1
ATOM 4314 C C . ARG A 1 547 ? -18.698 12.641 -5.735 1.00 85.56 547 ARG A C 1
ATOM 4316 O O . ARG A 1 547 ? -19.392 13.413 -6.391 1.00 85.56 547 ARG A O 1
ATOM 4323 N N . ALA A 1 548 ? -19.109 12.104 -4.589 1.00 89.12 548 ALA A N 1
ATOM 4324 C CA . ALA A 1 548 ? -20.407 12.384 -3.985 1.00 89.12 548 ALA A CA 1
ATOM 4325 C C . ALA A 1 548 ? -20.570 13.881 -3.691 1.00 89.12 548 ALA A C 1
ATOM 4327 O O . ALA A 1 548 ? -21.579 14.466 -4.073 1.00 89.12 548 ALA A O 1
ATOM 4328 N N . LYS A 1 549 ? -19.538 14.528 -3.133 1.00 89.12 549 LYS A N 1
ATOM 4329 C CA . LYS A 1 549 ? -19.519 15.973 -2.865 1.00 89.12 549 LYS A CA 1
ATOM 4330 C C . LYS A 1 549 ? -19.576 16.815 -4.145 1.00 89.12 549 LYS A C 1
ATOM 4332 O O . LYS A 1 549 ? -20.172 17.886 -4.139 1.00 89.12 549 LYS A O 1
ATOM 4337 N N . SER A 1 550 ? -19.005 16.325 -5.252 1.00 86.00 550 SER A N 1
ATOM 4338 C CA . SER A 1 550 ? -19.118 16.979 -6.568 1.00 86.00 550 SER A CA 1
ATOM 4339 C C . SER A 1 550 ? -20.525 16.900 -7.175 1.00 86.00 550 SER A C 1
ATOM 4341 O O . SER A 1 550 ? -20.889 17.755 -7.975 1.00 86.00 550 SER A O 1
ATOM 4343 N N . ILE A 1 551 ? -21.306 15.880 -6.801 1.00 86.62 551 ILE A N 1
ATOM 4344 C CA . ILE A 1 551 ? -22.690 15.687 -7.254 1.00 86.62 551 ILE A CA 1
ATOM 4345 C C . ILE A 1 551 ? -23.655 16.467 -6.351 1.00 86.62 551 ILE A C 1
ATOM 4347 O O . ILE A 1 551 ? -24.549 17.147 -6.845 1.00 86.62 551 ILE A O 1
ATOM 4351 N N . SER A 1 552 ? -23.462 16.383 -5.032 1.00 85.44 552 SER A N 1
ATOM 4352 C CA . SER A 1 552 ? -24.253 17.070 -4.011 1.00 85.44 552 SER A CA 1
ATOM 4353 C C . SER A 1 552 ? -23.350 17.481 -2.850 1.00 85.44 552 SER A C 1
ATOM 4355 O O . SER A 1 552 ? -22.893 16.643 -2.072 1.00 85.44 552 SER A O 1
ATOM 4357 N N . ALA A 1 553 ? -23.088 18.783 -2.727 1.00 80.75 553 ALA A N 1
ATOM 4358 C CA . ALA A 1 553 ? -22.227 19.315 -1.672 1.00 80.75 553 ALA A CA 1
ATOM 4359 C C . ALA A 1 553 ? -22.906 19.318 -0.291 1.00 80.75 553 ALA A C 1
ATOM 4361 O O . ALA A 1 553 ? -22.217 19.183 0.717 1.00 80.75 553 ALA A O 1
ATOM 4362 N N . GLU A 1 554 ? -24.235 19.463 -0.248 1.00 79.75 554 GLU A N 1
ATOM 4363 C CA . GLU A 1 554 ? -25.018 19.538 0.995 1.00 79.75 554 GLU A CA 1
ATOM 4364 C C . GLU A 1 554 ? -25.407 18.162 1.549 1.00 79.75 554 GLU A C 1
ATOM 4366 O O . GLU A 1 554 ? -25.660 18.043 2.744 1.00 79.75 554 GLU A O 1
ATOM 4371 N N . ALA A 1 555 ? -25.465 17.129 0.702 1.00 83.50 555 ALA A N 1
ATOM 4372 C CA . ALA A 1 555 ? -25.833 15.766 1.090 1.00 83.50 555 ALA A CA 1
ATOM 4373 C C . ALA A 1 555 ? -25.053 14.732 0.252 1.00 83.50 555 ALA A C 1
ATOM 4375 O O . ALA A 1 555 ? -25.602 14.160 -0.699 1.00 83.50 555 ALA A O 1
ATOM 4376 N N . PRO A 1 556 ? -23.754 14.522 0.533 1.00 89.75 556 PRO A N 1
ATOM 4377 C CA . PRO A 1 556 ? -22.941 13.554 -0.193 1.00 89.75 556 PRO A CA 1
ATOM 4378 C C . PRO A 1 556 ? -23.411 12.123 0.110 1.00 89.75 556 PRO A C 1
ATOM 4380 O O . PRO A 1 556 ? -23.306 11.638 1.240 1.00 89.75 556 PRO A O 1
ATOM 4383 N N . SER A 1 557 ? -23.898 11.427 -0.921 1.00 90.31 557 SER A N 1
ATOM 4384 C CA . SER A 1 557 ? -24.432 10.066 -0.813 1.00 90.31 557 SER A CA 1
ATOM 4385 C C . SER A 1 557 ? -23.537 9.029 -1.494 1.00 90.31 557 SER A C 1
ATOM 4387 O O . SER A 1 557 ? -23.081 9.224 -2.625 1.00 90.31 557 SER A O 1
ATOM 4389 N N . PHE A 1 558 ? -23.273 7.919 -0.803 1.00 93.50 558 PHE A N 1
ATOM 4390 C CA . PHE A 1 558 ? -22.584 6.757 -1.360 1.00 93.50 558 PHE A CA 1
ATOM 4391 C C . PHE A 1 558 ? -23.607 5.771 -1.918 1.00 93.50 558 PHE A C 1
ATOM 4393 O O . PHE A 1 558 ? -24.308 5.101 -1.157 1.00 93.50 558 PHE A O 1
ATOM 4400 N N . SER A 1 559 ? -23.648 5.668 -3.248 1.00 91.44 559 SER A N 1
ATOM 4401 C CA . SER A 1 559 ? -24.519 4.749 -3.982 1.00 91.44 559 SER A CA 1
ATOM 4402 C C . SER A 1 559 ? -23.753 3.588 -4.614 1.00 91.44 559 SER A C 1
ATOM 4404 O O . SER A 1 559 ? -22.547 3.674 -4.885 1.00 91.44 559 SER A O 1
ATOM 4406 N N . LEU A 1 560 ? -24.471 2.502 -4.904 1.00 89.44 560 LEU A N 1
ATOM 4407 C CA . LEU A 1 560 ? -23.942 1.359 -5.645 1.00 89.44 560 LEU A CA 1
ATOM 4408 C C . LEU A 1 560 ? -23.476 1.753 -7.053 1.00 89.44 560 LEU A C 1
ATOM 4410 O O . LEU A 1 560 ? -22.453 1.260 -7.526 1.00 89.44 560 LEU A O 1
ATOM 4414 N N . GLU A 1 561 ? -24.187 2.669 -7.709 1.00 86.38 561 GLU A N 1
ATOM 4415 C CA . GLU A 1 561 ? -23.811 3.183 -9.027 1.00 86.38 561 GLU A CA 1
ATOM 4416 C C . GLU A 1 561 ? -22.455 3.900 -8.982 1.00 86.38 561 GLU A C 1
ATOM 4418 O O . GLU A 1 561 ? -21.561 3.587 -9.772 1.00 86.38 561 GLU A O 1
ATOM 4423 N N . LEU A 1 562 ? -22.262 4.797 -8.007 1.00 86.38 562 LEU A N 1
ATOM 4424 C CA . LEU A 1 562 ? -20.997 5.502 -7.808 1.00 86.38 562 LEU A CA 1
ATOM 4425 C C . LEU A 1 562 ? -19.845 4.520 -7.558 1.00 86.38 562 LEU A C 1
ATOM 4427 O O . LEU A 1 562 ? -18.767 4.654 -8.140 1.00 86.38 562 LEU A O 1
ATOM 4431 N N . TYR A 1 563 ? -20.084 3.512 -6.720 1.00 85.25 563 TYR A N 1
ATOM 4432 C CA . TYR A 1 563 ? -19.107 2.465 -6.448 1.00 85.25 563 TYR A CA 1
ATOM 4433 C C . TYR A 1 563 ? -18.729 1.679 -7.715 1.00 85.25 563 TYR A C 1
ATOM 4435 O O . TYR A 1 563 ? -17.545 1.481 -7.988 1.00 85.25 563 TYR A O 1
ATOM 4443 N N . GLN A 1 564 ? -19.708 1.279 -8.533 1.00 78.19 564 GLN A N 1
ATOM 4444 C CA . GLN A 1 564 ? -19.460 0.544 -9.777 1.00 78.19 564 GLN A CA 1
ATOM 4445 C C . GLN A 1 564 ? -18.691 1.367 -10.816 1.00 78.19 564 GLN A C 1
ATOM 4447 O O . GLN A 1 564 ? -17.859 0.806 -11.532 1.00 78.19 564 GLN A O 1
ATOM 4452 N N . VAL A 1 565 ? -18.945 2.676 -10.905 1.00 78.00 565 VAL A N 1
ATOM 4453 C CA . VAL A 1 565 ? -18.181 3.588 -11.771 1.00 78.00 565 VAL A CA 1
ATOM 4454 C C . VAL A 1 565 ? -16.718 3.628 -11.331 1.00 78.00 565 VAL A C 1
ATOM 4456 O O . VAL A 1 565 ? -15.834 3.329 -12.130 1.00 78.00 565 VAL A O 1
ATOM 4459 N N . LEU A 1 566 ? -16.458 3.871 -10.044 1.00 73.44 566 LEU A N 1
ATOM 4460 C CA . LEU A 1 566 ? -15.092 3.930 -9.512 1.00 73.44 566 LEU A CA 1
ATOM 4461 C C . LEU A 1 566 ? -14.358 2.584 -9.605 1.00 73.44 566 LEU A C 1
ATOM 4463 O O . LEU A 1 566 ? -13.151 2.556 -9.831 1.00 73.44 566 LEU A O 1
ATOM 4467 N N . LYS A 1 567 ? -15.077 1.463 -9.476 1.00 66.25 567 LYS A N 1
ATOM 4468 C CA . LYS A 1 567 ? -14.522 0.114 -9.669 1.00 66.25 567 LYS A CA 1
ATOM 4469 C C . LYS A 1 567 ? -14.082 -0.122 -11.119 1.00 66.25 567 LYS A C 1
ATOM 4471 O O . LYS A 1 567 ? -13.085 -0.804 -11.339 1.00 66.25 567 LYS A O 1
ATOM 4476 N N . LYS A 1 568 ? -14.792 0.444 -12.105 1.00 63.56 568 LYS A N 1
ATOM 4477 C CA . LYS A 1 568 ? -14.420 0.383 -13.533 1.00 63.56 568 LYS A CA 1
ATOM 4478 C C . LYS A 1 568 ? -13.257 1.313 -13.892 1.00 63.56 568 LYS A C 1
ATOM 4480 O O . LYS A 1 568 ? -12.539 1.012 -14.836 1.00 63.56 568 LYS A O 1
ATOM 4485 N N . GLU A 1 569 ? -13.073 2.404 -13.151 1.00 59.41 569 GLU A N 1
ATOM 4486 C CA . GLU A 1 569 ? -12.003 3.399 -13.346 1.00 59.41 569 GLU A CA 1
ATOM 4487 C C . GLU A 1 569 ? -10.649 3.010 -12.713 1.00 59.41 569 GLU A C 1
ATOM 4489 O O . GLU A 1 569 ? -9.694 3.775 -12.819 1.00 59.41 569 GLU A O 1
ATOM 4494 N N . GLY A 1 570 ? -10.546 1.839 -12.072 1.00 51.78 570 GLY A N 1
ATOM 4495 C CA . GLY A 1 570 ? -9.274 1.301 -11.579 1.00 51.78 570 GLY A CA 1
ATOM 4496 C C . GLY A 1 570 ? -8.990 1.555 -10.089 1.00 51.78 570 GLY A C 1
ATOM 4497 O O . GLY A 1 570 ? -8.969 2.691 -9.598 1.00 51.78 570 GLY A O 1
ATOM 4498 N N . LEU A 1 571 ? -8.758 0.465 -9.345 1.00 54.00 571 LEU A N 1
ATOM 4499 C CA . LEU A 1 571 ? -8.463 0.442 -7.898 1.00 54.00 571 LEU A CA 1
ATOM 4500 C C . LEU A 1 571 ? -7.006 0.034 -7.578 1.00 54.00 571 LEU A C 1
ATOM 4502 O O . LEU A 1 571 ? -6.648 -0.082 -6.407 1.00 54.00 571 LEU A O 1
ATOM 4506 N N . ALA A 1 572 ? -6.152 -0.178 -8.587 1.00 58.53 572 ALA A N 1
ATOM 4507 C CA . ALA A 1 572 ? -4.767 -0.614 -8.391 1.00 58.53 572 ALA A CA 1
ATOM 4508 C C . ALA A 1 572 ? -3.821 0.561 -8.063 1.00 58.53 572 ALA A C 1
ATOM 4510 O O . ALA A 1 572 ? -3.905 1.632 -8.657 1.00 58.53 572 ALA A O 1
ATOM 4511 N N . ILE A 1 573 ? -2.872 0.362 -7.142 1.00 58.97 573 ILE A N 1
ATOM 4512 C CA . ILE A 1 573 ? -1.930 1.411 -6.687 1.00 58.97 573 ILE A CA 1
ATOM 4513 C C . ILE A 1 573 ? -1.011 1.902 -7.823 1.00 58.97 573 ILE A C 1
ATOM 4515 O O . ILE A 1 573 ? -0.713 3.093 -7.897 1.00 58.97 573 ILE A O 1
ATOM 4519 N N . ASP A 1 574 ? -0.615 1.014 -8.740 1.00 59.50 574 ASP A N 1
ATOM 4520 C CA . ASP A 1 574 ? 0.144 1.376 -9.950 1.00 59.50 574 ASP A CA 1
ATOM 4521 C C . ASP A 1 574 ? -0.671 2.293 -10.886 1.00 59.50 574 ASP A C 1
ATOM 4523 O O . ASP A 1 574 ? -0.125 3.200 -11.518 1.00 59.50 574 ASP A O 1
ATOM 4527 N N . GLU A 1 575 ? -1.986 2.084 -10.939 1.00 63.19 575 GLU A N 1
ATOM 4528 C CA . GLU A 1 575 ? -2.928 2.868 -11.739 1.00 63.19 575 GLU A CA 1
ATOM 4529 C C . GLU A 1 575 ? -3.220 4.217 -11.071 1.00 63.19 575 GLU A C 1
ATOM 4531 O O . GLU A 1 575 ? -3.203 5.245 -11.739 1.00 63.19 575 GLU A O 1
ATOM 4536 N N . LEU A 1 576 ? -3.329 4.251 -9.735 1.00 67.88 576 LEU A N 1
ATOM 4537 C CA . LEU A 1 576 ? -3.373 5.494 -8.959 1.00 67.88 576 LEU A CA 1
ATOM 4538 C C . LEU A 1 576 ? -2.130 6.352 -9.229 1.00 67.88 576 LEU A C 1
ATOM 4540 O O . LEU A 1 576 ? -2.267 7.525 -9.568 1.00 67.88 576 LEU A O 1
ATOM 4544 N N . LEU A 1 577 ? -0.926 5.776 -9.113 1.00 77.12 577 LEU A N 1
ATOM 4545 C CA . LEU A 1 577 ? 0.321 6.490 -9.401 1.00 77.12 577 LEU A CA 1
ATOM 4546 C C . LEU A 1 577 ? 0.340 7.000 -10.848 1.00 77.12 577 LEU A C 1
ATOM 4548 O O . LEU A 1 577 ? 0.799 8.109 -11.096 1.00 77.12 577 LEU A O 1
ATOM 4552 N N . HIS A 1 578 ? -0.179 6.219 -11.800 1.00 78.94 578 HIS A N 1
ATOM 4553 C CA . HIS A 1 578 ? -0.316 6.655 -13.186 1.00 78.94 578 HIS A CA 1
ATOM 4554 C C . HIS A 1 578 ? -1.231 7.874 -13.324 1.00 78.94 578 HIS A C 1
ATOM 4556 O O . HIS A 1 578 ? -0.798 8.881 -13.875 1.00 78.94 578 HIS A O 1
ATOM 4562 N N . THR A 1 579 ? -2.448 7.814 -12.782 1.00 75.06 579 THR A N 1
ATOM 4563 C CA . THR A 1 579 ? -3.415 8.917 -12.848 1.00 75.06 579 THR A CA 1
ATOM 4564 C C . THR A 1 579 ? -2.874 10.188 -12.194 1.00 75.06 579 THR A C 1
ATOM 4566 O O . THR A 1 579 ? -2.998 11.269 -12.760 1.00 75.06 579 THR A O 1
ATOM 4569 N N . GLN A 1 580 ? -2.234 10.081 -11.024 1.00 82.00 580 GLN A N 1
ATOM 4570 C CA . GLN A 1 580 ? -1.681 11.256 -10.344 1.00 82.00 580 GLN A CA 1
ATOM 4571 C C . GLN A 1 580 ? -0.493 11.860 -11.104 1.00 82.00 580 GLN A C 1
ATOM 4573 O O . GLN A 1 580 ? -0.392 13.080 -11.214 1.00 82.00 580 GLN A O 1
ATOM 4578 N N . LEU A 1 581 ? 0.381 11.031 -11.685 1.00 86.38 581 LEU A N 1
ATOM 4579 C CA . LEU A 1 581 ? 1.468 11.527 -12.533 1.00 86.38 581 LEU A CA 1
ATOM 4580 C C . LEU A 1 581 ? 0.946 12.173 -13.825 1.00 86.38 581 LEU A C 1
ATOM 4582 O O . LEU A 1 581 ? 1.521 13.164 -14.262 1.00 86.38 581 LEU A O 1
ATOM 4586 N N . GLU A 1 582 ? -0.146 11.678 -14.415 1.00 86.06 582 GLU A N 1
ATOM 4587 C CA . GLU A 1 582 ? -0.790 12.330 -15.565 1.00 86.06 582 GLU A CA 1
ATOM 4588 C C . GLU A 1 582 ? -1.410 13.683 -15.200 1.00 86.06 582 GLU A C 1
ATOM 4590 O O . GLU A 1 582 ? -1.261 14.643 -15.954 1.00 86.06 582 GLU A O 1
ATOM 4595 N N . ASN A 1 583 ? -2.045 13.797 -14.031 1.00 82.62 583 ASN A N 1
ATOM 4596 C CA . ASN A 1 583 ? -2.569 15.074 -13.539 1.00 82.62 583 ASN A CA 1
ATOM 4597 C C . ASN A 1 583 ? -1.453 16.114 -13.372 1.00 82.62 583 ASN A C 1
ATOM 4599 O O . ASN A 1 583 ? -1.597 17.257 -13.811 1.00 82.62 583 ASN A O 1
ATOM 4603 N N . ILE A 1 584 ? -0.321 15.707 -12.788 1.00 89.25 584 ILE A N 1
ATOM 4604 C CA . ILE A 1 584 ? 0.857 16.571 -12.650 1.00 89.25 584 ILE A CA 1
ATOM 4605 C C . ILE A 1 584 ? 1.438 16.905 -14.028 1.00 89.25 584 ILE A C 1
ATOM 4607 O O . ILE A 1 584 ? 1.756 18.064 -14.273 1.00 89.25 584 ILE A O 1
ATOM 4611 N N . ASN A 1 585 ? 1.508 15.943 -14.952 1.00 90.06 585 ASN A N 1
ATOM 4612 C CA . ASN A 1 585 ? 1.981 16.168 -16.319 1.00 90.06 585 ASN A CA 1
ATOM 4613 C C . ASN A 1 585 ? 1.117 17.180 -17.086 1.00 90.06 585 ASN A C 1
ATOM 4615 O O . ASN A 1 585 ? 1.649 18.024 -17.798 1.00 90.06 585 ASN A O 1
ATOM 4619 N N . ASN A 1 586 ? -0.204 17.153 -16.900 1.00 87.50 586 ASN A N 1
ATOM 4620 C CA . ASN A 1 586 ? -1.111 18.120 -17.520 1.00 87.50 586 ASN A CA 1
ATOM 4621 C C . ASN A 1 586 ? -0.902 19.551 -16.992 1.00 87.50 586 ASN A C 1
ATOM 4623 O O . ASN A 1 586 ? -1.091 20.509 -17.741 1.00 87.50 586 ASN A O 1
ATOM 4627 N N . LYS A 1 587 ? -0.517 19.706 -15.717 1.00 87.00 587 LYS A N 1
ATOM 4628 C CA . LYS A 1 587 ? -0.274 21.012 -15.075 1.00 87.00 587 LYS A CA 1
ATOM 4629 C C . LYS A 1 587 ? 1.160 21.517 -15.298 1.00 87.00 587 LYS A C 1
ATOM 4631 O O . LYS A 1 587 ? 1.358 22.709 -15.507 1.00 87.00 587 LYS A O 1
ATOM 4636 N N . TYR A 1 588 ? 2.139 20.611 -15.286 1.00 89.81 588 TYR A N 1
ATOM 4637 C CA . TYR A 1 588 ? 3.575 20.880 -15.398 1.00 89.81 588 TYR A CA 1
ATOM 4638 C C . TYR A 1 588 ? 4.277 19.843 -16.306 1.00 89.81 588 TYR A C 1
ATOM 4640 O O . TYR A 1 588 ? 4.998 18.959 -15.814 1.00 89.81 588 TYR A O 1
ATOM 4648 N N . PRO A 1 589 ? 4.097 19.931 -17.638 1.00 88.12 589 PRO A N 1
ATOM 4649 C CA . PRO A 1 589 ? 4.693 18.978 -18.576 1.00 88.12 589 PRO A CA 1
ATOM 4650 C C . PRO A 1 589 ? 6.226 19.053 -18.577 1.00 88.12 589 PRO A C 1
ATOM 4652 O O . PRO A 1 589 ? 6.894 18.026 -18.628 1.00 88.12 589 PRO A O 1
ATOM 4655 N N . GLU A 1 590 ? 6.799 20.247 -18.401 1.00 87.44 590 GLU A N 1
ATOM 4656 C CA . GLU A 1 590 ? 8.253 20.469 -18.374 1.00 87.44 590 GLU A CA 1
ATOM 4657 C C . GLU A 1 590 ? 8.989 19.659 -17.286 1.00 87.44 590 GLU A C 1
ATOM 4659 O O . GLU A 1 590 ? 10.055 19.095 -17.542 1.00 87.44 590 GLU A O 1
ATOM 4664 N N . TYR A 1 591 ? 8.406 19.514 -16.090 1.00 89.94 591 TYR A N 1
ATOM 4665 C CA . TYR A 1 591 ? 9.000 18.735 -14.991 1.00 89.94 591 TYR A CA 1
ATOM 4666 C C . TYR A 1 591 ? 8.725 17.231 -15.124 1.00 89.94 591 TYR A C 1
ATOM 4668 O O . TYR A 1 591 ? 9.483 16.396 -14.624 1.00 89.94 591 TYR A O 1
ATOM 4676 N N . SER A 1 592 ? 7.632 16.867 -15.792 1.00 87.81 592 SER A N 1
ATOM 4677 C CA . SER A 1 592 ? 7.213 15.474 -15.954 1.00 87.81 592 SER A CA 1
ATOM 4678 C C . SER A 1 592 ? 7.953 14.796 -17.112 1.00 87.81 592 SER A C 1
ATOM 4680 O O . SER A 1 592 ? 8.452 13.684 -16.946 1.00 87.81 592 SER A O 1
ATOM 4682 N N . GLU A 1 593 ? 8.123 15.482 -18.246 1.00 87.81 593 GLU A N 1
ATOM 4683 C CA . GLU A 1 593 ? 8.838 14.982 -19.432 1.00 87.81 593 GLU A CA 1
ATOM 4684 C C . GLU A 1 593 ? 10.359 14.884 -19.226 1.00 87.81 593 GLU A C 1
ATOM 4686 O O . GLU A 1 593 ? 11.017 14.027 -19.818 1.00 87.81 593 GLU A O 1
ATOM 4691 N N . THR A 1 594 ? 10.933 15.717 -18.353 1.00 89.56 594 THR A N 1
ATOM 4692 C CA . THR A 1 594 ? 12.350 15.624 -17.952 1.00 89.56 594 THR A CA 1
ATOM 4693 C C . THR A 1 594 ? 12.610 14.483 -16.961 1.00 89.56 594 THR A C 1
ATOM 4695 O O . THR A 1 594 ? 13.739 13.994 -16.864 1.00 89.56 594 THR A O 1
ATOM 4698 N N . GLY A 1 595 ? 11.567 14.006 -16.269 1.00 91.38 595 GLY A N 1
ATOM 4699 C CA . GLY A 1 595 ? 11.640 12.983 -15.222 1.00 91.38 595 GLY A CA 1
ATOM 4700 C C . GLY A 1 595 ? 11.865 13.530 -13.812 1.00 91.38 595 GLY A C 1
ATOM 4701 O O . GLY A 1 595 ? 12.145 12.744 -12.906 1.00 91.38 595 GLY A O 1
ATOM 4702 N N . PHE A 1 596 ? 11.734 14.845 -13.606 1.00 94.44 596 PHE A N 1
ATOM 4703 C CA . PHE A 1 596 ? 12.052 15.510 -12.340 1.00 94.44 596 PHE A CA 1
ATOM 4704 C C . PHE A 1 596 ? 11.051 15.139 -11.241 1.00 94.44 596 PHE A C 1
ATOM 4706 O O . PHE A 1 596 ? 11.452 14.771 -10.140 1.00 94.44 596 PHE A O 1
ATOM 4713 N N . VAL A 1 597 ? 9.754 15.095 -11.571 1.00 94.31 597 VAL A N 1
ATOM 4714 C CA . VAL A 1 597 ? 8.693 14.639 -10.649 1.00 94.31 597 VAL A CA 1
ATOM 4715 C C . VAL A 1 597 ? 8.983 13.227 -10.129 1.00 94.31 597 VAL A C 1
ATOM 4717 O O . VAL A 1 597 ? 8.897 12.963 -8.930 1.00 94.31 597 VAL A O 1
ATOM 4720 N N . LEU A 1 598 ? 9.375 12.317 -11.024 1.00 93.38 598 LEU A N 1
ATOM 4721 C CA . LEU A 1 598 ? 9.666 10.930 -10.668 1.00 93.38 598 LEU A CA 1
ATOM 4722 C C . LEU A 1 598 ? 10.939 10.803 -9.818 1.00 93.38 598 LEU A C 1
ATOM 4724 O O . LEU A 1 598 ? 10.979 9.958 -8.928 1.00 93.38 598 LEU A O 1
ATOM 4728 N N . ASP A 1 599 ? 11.948 11.647 -10.054 1.00 93.88 599 ASP A N 1
ATOM 4729 C CA . ASP A 1 599 ? 13.180 11.666 -9.256 1.00 93.88 599 ASP A CA 1
ATOM 4730 C C . ASP A 1 599 ? 12.942 12.191 -7.834 1.00 93.88 599 ASP A C 1
ATOM 4732 O O . ASP A 1 599 ? 13.408 11.594 -6.861 1.00 93.88 599 ASP A O 1
ATOM 4736 N N . VAL A 1 600 ? 12.134 13.249 -7.691 1.00 93.56 600 VAL A N 1
ATOM 4737 C CA . VAL A 1 600 ? 11.709 13.768 -6.383 1.00 93.56 600 VAL A CA 1
ATOM 4738 C C . VAL A 1 600 ? 10.949 12.694 -5.603 1.00 93.56 600 VAL A C 1
ATOM 4740 O O . VAL A 1 600 ? 11.267 12.454 -4.440 1.00 93.56 600 VAL A O 1
ATOM 4743 N N . LEU A 1 601 ? 10.004 11.982 -6.226 1.00 93.25 601 LEU A N 1
ATOM 4744 C CA . LEU A 1 601 ? 9.289 10.875 -5.573 1.00 93.25 601 LEU A CA 1
ATOM 4745 C C . LEU A 1 601 ? 10.224 9.711 -5.211 1.00 93.25 601 LEU A C 1
ATOM 4747 O O . LEU A 1 601 ? 10.115 9.145 -4.124 1.00 93.25 601 LEU A O 1
ATOM 4751 N N . HIS A 1 602 ? 11.161 9.361 -6.095 1.00 93.56 602 HIS A N 1
ATOM 4752 C CA . HIS A 1 602 ? 12.135 8.297 -5.852 1.00 93.56 602 HIS A CA 1
ATOM 4753 C C . HIS A 1 602 ? 13.078 8.630 -4.689 1.00 93.56 602 HIS A C 1
ATOM 4755 O O . HIS A 1 602 ? 13.432 7.746 -3.914 1.00 93.56 602 HIS A O 1
ATOM 4761 N N . PHE A 1 603 ? 13.429 9.903 -4.501 1.00 92.38 603 PHE A N 1
ATOM 4762 C CA . PHE A 1 603 ? 14.223 10.345 -3.355 1.00 92.38 603 PHE A CA 1
ATOM 4763 C C . PHE A 1 603 ? 13.501 10.156 -2.007 1.00 92.38 603 PHE A C 1
ATOM 4765 O O . PHE A 1 603 ? 14.140 9.956 -0.977 1.00 92.38 603 PHE A O 1
ATOM 4772 N N . HIS A 1 604 ? 12.168 10.113 -2.007 1.00 91.06 604 HIS A N 1
ATOM 4773 C CA . HIS A 1 604 ? 11.360 9.754 -0.838 1.00 91.06 604 HIS A CA 1
ATOM 4774 C C . HIS A 1 604 ? 11.192 8.231 -0.668 1.00 91.06 604 HIS A C 1
ATOM 4776 O O . HIS A 1 604 ? 10.264 7.783 0.006 1.00 91.06 604 HIS A O 1
ATOM 4782 N N . CYS A 1 605 ? 12.065 7.418 -1.271 1.00 86.88 605 CYS A N 1
ATOM 4783 C CA . CYS A 1 605 ? 12.083 5.966 -1.120 1.00 86.88 605 CYS A CA 1
ATOM 4784 C C . CYS A 1 605 ? 13.368 5.485 -0.431 1.00 86.88 605 CYS A C 1
ATOM 4786 O O . CYS A 1 605 ? 14.450 6.031 -0.638 1.00 86.88 605 CYS A O 1
ATOM 4788 N N . THR A 1 606 ? 13.270 4.411 0.350 1.00 78.19 606 THR A N 1
ATOM 4789 C CA . THR A 1 606 ? 14.428 3.688 0.892 1.00 78.19 606 THR A CA 1
ATOM 4790 C C . THR A 1 606 ? 14.887 2.576 -0.065 1.00 78.19 606 THR A C 1
ATOM 4792 O O . THR A 1 606 ? 14.085 2.080 -0.866 1.00 78.19 606 THR A O 1
ATOM 4795 N N . PRO A 1 607 ? 16.135 2.077 0.062 1.00 69.31 607 PRO A N 1
ATOM 4796 C CA . PRO A 1 607 ? 16.604 0.898 -0.679 1.00 69.31 607 PRO A CA 1
ATOM 4797 C C . PRO A 1 607 ? 15.746 -0.359 -0.456 1.00 69.31 607 PRO A C 1
ATOM 4799 O O . PRO A 1 607 ? 15.667 -1.223 -1.324 1.00 69.31 607 PRO A O 1
ATOM 4802 N N . ASN A 1 608 ? 15.050 -0.439 0.683 1.00 65.25 608 ASN A N 1
ATOM 4803 C CA . ASN A 1 608 ? 14.163 -1.545 1.049 1.00 65.25 608 ASN A CA 1
ATOM 4804 C C . ASN A 1 608 ? 12.727 -1.372 0.521 1.00 65.25 608 ASN A C 1
ATOM 4806 O O . ASN A 1 608 ? 11.809 -2.062 0.961 1.00 65.25 608 ASN A O 1
ATOM 4810 N N . SER A 1 609 ? 12.517 -0.461 -0.435 1.00 69.44 609 SER A N 1
ATOM 4811 C CA . SER A 1 609 ? 11.216 -0.178 -1.048 1.00 69.44 609 SER A CA 1
ATOM 4812 C C . SER A 1 609 ? 10.131 0.274 -0.069 1.00 69.44 609 SER A C 1
ATOM 4814 O O . SER A 1 609 ? 8.975 -0.144 -0.165 1.00 69.44 609 SER A O 1
ATOM 4816 N N . THR A 1 610 ? 10.511 1.139 0.869 1.00 65.50 610 THR A N 1
ATOM 4817 C CA . THR A 1 610 ? 9.601 1.812 1.808 1.00 65.50 610 THR A CA 1
ATOM 4818 C C . THR A 1 610 ? 9.665 3.323 1.623 1.00 65.50 610 THR A C 1
ATOM 4820 O O . THR A 1 610 ? 10.613 3.830 1.024 1.00 65.50 610 THR A O 1
ATOM 4823 N N . ALA A 1 611 ? 8.664 4.053 2.110 1.00 74.44 611 ALA A N 1
ATOM 4824 C CA . ALA A 1 611 ? 8.690 5.508 2.113 1.00 74.44 611 ALA A CA 1
ATOM 4825 C C . ALA A 1 611 ? 9.812 6.008 3.039 1.00 74.44 611 ALA A C 1
ATOM 4827 O O . ALA A 1 611 ? 10.106 5.383 4.060 1.00 74.44 611 ALA A O 1
ATOM 4828 N N . ALA A 1 612 ? 10.451 7.115 2.673 1.00 73.69 612 ALA A N 1
ATOM 4829 C CA . ALA A 1 612 ? 11.498 7.800 3.422 1.00 73.69 612 ALA A CA 1
ATOM 4830 C C . ALA A 1 612 ? 11.059 9.233 3.732 1.00 73.69 612 ALA A C 1
ATOM 4832 O O . ALA A 1 612 ? 10.483 9.901 2.869 1.00 73.69 612 ALA A O 1
ATOM 4833 N N . ILE A 1 613 ? 11.333 9.690 4.955 1.00 76.69 613 ILE A N 1
ATOM 4834 C CA . ILE A 1 613 ? 11.142 11.087 5.345 1.00 76.69 613 ILE A CA 1
ATOM 4835 C C . ILE A 1 613 ? 12.322 11.888 4.799 1.00 76.69 613 ILE A C 1
ATOM 4837 O O . ILE A 1 613 ? 13.470 11.472 4.927 1.00 76.69 613 ILE A O 1
ATOM 4841 N N . GLN A 1 614 ? 12.032 13.026 4.180 1.00 85.56 614 GLN A N 1
ATOM 4842 C CA . GLN A 1 614 ? 13.020 13.954 3.656 1.00 85.56 614 GLN A CA 1
ATOM 4843 C C . GLN A 1 614 ? 12.769 15.338 4.240 1.00 85.56 614 GLN A C 1
ATOM 4845 O O . GLN A 1 614 ? 11.675 15.895 4.112 1.00 85.56 614 GLN A O 1
ATOM 4850 N N . SER A 1 615 ? 13.784 15.903 4.892 1.00 83.44 615 SER A N 1
ATOM 4851 C CA . SER A 1 615 ? 13.712 17.280 5.374 1.00 83.44 615 SER A CA 1
ATOM 4852 C C . SER A 1 615 ? 13.743 18.258 4.202 1.00 83.44 615 SER A C 1
ATOM 4854 O O . SER A 1 615 ? 14.339 17.985 3.153 1.00 83.44 615 SER A O 1
ATOM 4856 N N . GLN A 1 616 ? 13.142 19.434 4.388 1.00 82.44 616 GLN A N 1
ATOM 4857 C CA . GLN A 1 616 ? 13.198 20.490 3.380 1.00 82.44 616 GLN A CA 1
ATOM 4858 C C . GLN A 1 616 ? 14.650 20.875 3.057 1.00 82.44 616 GLN A C 1
ATOM 4860 O O . GLN A 1 616 ? 14.999 21.057 1.893 1.00 82.44 616 GLN A O 1
ATOM 4865 N N . GLN A 1 617 ? 15.526 20.910 4.066 1.00 82.44 617 GLN A N 1
ATOM 4866 C CA . GLN A 1 617 ? 16.956 21.159 3.878 1.00 82.44 617 GLN A CA 1
ATOM 4867 C C . GLN A 1 617 ? 17.639 20.075 3.032 1.00 82.44 617 GLN A C 1
ATOM 4869 O O . GLN A 1 617 ? 18.410 20.420 2.145 1.00 82.44 617 GLN A O 1
ATOM 4874 N N . ALA A 1 618 ? 17.345 18.785 3.239 1.00 83.25 618 ALA A N 1
ATOM 4875 C CA . ALA A 1 618 ? 17.929 17.704 2.437 1.00 83.25 618 ALA A CA 1
ATOM 4876 C C . ALA A 1 618 ? 17.498 17.788 0.964 1.00 83.25 618 ALA A C 1
ATOM 4878 O O . ALA A 1 618 ? 18.303 17.567 0.057 1.00 83.25 618 ALA A O 1
ATOM 4879 N N . LEU A 1 619 ? 16.240 18.160 0.723 1.00 86.50 619 LEU A N 1
ATOM 4880 C CA . LEU A 1 619 ? 15.697 18.397 -0.614 1.00 86.50 619 LEU A CA 1
ATOM 4881 C C . LEU A 1 619 ? 16.355 19.610 -1.290 1.00 86.50 619 LEU A C 1
ATOM 4883 O O . LEU A 1 619 ? 16.775 19.507 -2.443 1.00 86.50 619 LEU A O 1
ATOM 4887 N N . LEU A 1 620 ? 16.521 20.722 -0.567 1.00 87.06 620 LEU A N 1
ATOM 4888 C CA . LEU A 1 620 ? 17.198 21.927 -1.063 1.00 87.06 620 LEU A CA 1
ATOM 4889 C C . LEU A 1 620 ? 18.698 21.705 -1.298 1.00 87.06 620 LEU A C 1
ATOM 4891 O O . LEU A 1 620 ? 19.242 22.199 -2.280 1.00 87.06 620 LEU A O 1
ATOM 4895 N N . GLN A 1 621 ? 19.367 20.932 -0.439 1.00 86.00 621 GLN A N 1
ATOM 4896 C CA . GLN A 1 621 ? 20.768 20.551 -0.630 1.00 86.00 621 GLN A CA 1
ATOM 4897 C C . GLN A 1 621 ? 20.938 19.647 -1.852 1.00 86.00 621 GLN A C 1
ATOM 4899 O O . GLN A 1 621 ? 21.886 19.816 -2.619 1.00 86.00 621 GLN A O 1
ATOM 4904 N N . ARG A 1 622 ? 20.019 18.694 -2.055 1.00 87.88 622 ARG A N 1
ATOM 4905 C CA . ARG A 1 622 ? 20.056 17.788 -3.206 1.00 87.88 622 ARG A CA 1
ATOM 4906 C C . ARG A 1 622 ? 19.806 18.524 -4.518 1.00 87.88 622 ARG A C 1
ATOM 4908 O O . ARG A 1 622 ? 20.538 18.279 -5.470 1.00 87.88 622 ARG A O 1
ATOM 4915 N N . TYR A 1 623 ? 18.804 19.398 -4.569 1.00 89.88 623 TYR A N 1
ATOM 4916 C CA . TYR A 1 623 ? 18.389 20.117 -5.778 1.00 89.88 623 TYR A CA 1
ATOM 4917 C C . TYR A 1 623 ? 18.703 21.616 -5.679 1.00 89.88 623 TYR A C 1
ATOM 4919 O O . TYR A 1 623 ? 17.855 22.467 -5.944 1.00 89.88 623 TYR A O 1
ATOM 4927 N N . SER A 1 624 ? 19.943 21.943 -5.311 1.00 83.25 624 SER A N 1
ATOM 4928 C CA . SER A 1 624 ? 20.393 23.321 -5.066 1.00 83.25 624 SER A CA 1
ATOM 4929 C C . SER A 1 624 ? 20.265 24.257 -6.275 1.00 83.25 624 SER A C 1
ATOM 4931 O O . SER A 1 624 ? 20.165 25.468 -6.098 1.00 83.25 624 SER A O 1
ATOM 4933 N N . ASN A 1 625 ? 20.218 23.708 -7.493 1.00 83.81 625 ASN A N 1
ATOM 4934 C CA . ASN A 1 625 ? 20.105 24.464 -8.744 1.00 83.81 625 ASN A CA 1
ATOM 4935 C C . ASN A 1 625 ? 18.658 24.641 -9.259 1.00 83.81 625 ASN A C 1
ATOM 4937 O O . ASN A 1 625 ? 18.485 25.315 -10.269 1.00 83.81 625 ASN A O 1
ATOM 4941 N N . SER A 1 626 ? 17.648 24.038 -8.611 1.00 86.44 626 SER A N 1
ATOM 4942 C CA . SER A 1 626 ? 16.226 24.079 -9.029 1.00 86.44 626 SER A CA 1
ATOM 4943 C C . SER A 1 626 ? 15.279 24.266 -7.838 1.00 86.44 626 SER A C 1
ATOM 4945 O O . SER A 1 626 ? 14.307 23.528 -7.667 1.00 86.44 626 SER A O 1
ATOM 4947 N N . THR A 1 627 ? 15.595 25.196 -6.937 1.00 85.69 627 THR A N 1
ATOM 4948 C CA . THR A 1 627 ? 14.865 25.367 -5.669 1.00 85.69 627 THR A CA 1
ATOM 4949 C C . THR A 1 627 ? 13.425 25.854 -5.861 1.00 85.69 627 THR A C 1
ATOM 4951 O O . THR A 1 627 ? 12.534 25.399 -5.142 1.00 85.69 627 THR A O 1
ATOM 4954 N N . GLU A 1 628 ? 13.167 26.724 -6.843 1.00 87.62 628 GLU A N 1
ATOM 4955 C CA . GLU A 1 628 ? 11.822 27.234 -7.145 1.00 87.62 628 GLU A CA 1
ATOM 4956 C C . GLU A 1 628 ? 10.949 26.156 -7.812 1.00 87.62 628 GLU A C 1
ATOM 4958 O O . GLU A 1 628 ? 9.785 25.956 -7.456 1.00 87.62 628 GLU A O 1
ATOM 4963 N N . GLU A 1 629 ? 11.518 25.406 -8.754 1.00 90.25 629 GLU A N 1
ATOM 4964 C CA . GLU A 1 629 ? 10.854 24.305 -9.451 1.00 90.25 629 GLU A CA 1
ATOM 4965 C C . GLU A 1 629 ? 10.579 23.132 -8.506 1.00 90.25 629 GLU A C 1
ATOM 4967 O O . GLU A 1 629 ? 9.510 22.522 -8.567 1.00 90.25 629 GLU A O 1
ATOM 4972 N N . LEU A 1 630 ? 11.502 22.848 -7.583 1.00 90.56 630 LEU A N 1
ATOM 4973 C CA . LEU A 1 630 ? 11.327 21.840 -6.541 1.00 90.56 630 LEU A CA 1
ATOM 4974 C C . LEU A 1 630 ? 10.111 22.144 -5.662 1.00 90.56 630 LEU A C 1
ATOM 4976 O O . LEU A 1 630 ? 9.325 21.238 -5.390 1.00 90.56 630 LEU A O 1
ATOM 4980 N N . GLN A 1 631 ? 9.921 23.402 -5.249 1.00 90.06 631 GLN A N 1
ATOM 4981 C CA . GLN A 1 631 ? 8.744 23.793 -4.469 1.00 90.06 631 GLN A CA 1
ATOM 4982 C C . GLN A 1 631 ? 7.447 23.572 -5.257 1.00 90.06 631 GLN A C 1
ATOM 4984 O O . GLN A 1 631 ? 6.506 22.992 -4.717 1.00 90.06 631 GLN A O 1
ATOM 4989 N N . LYS A 1 632 ? 7.412 23.937 -6.547 1.00 90.62 632 LYS A N 1
ATOM 4990 C CA . LYS A 1 632 ? 6.248 23.700 -7.424 1.00 90.62 632 LYS A CA 1
ATOM 4991 C C . LYS A 1 632 ? 5.930 22.209 -7.567 1.00 90.62 632 LYS A C 1
ATOM 4993 O O . LYS A 1 632 ? 4.764 21.824 -7.502 1.00 90.62 632 LYS A O 1
ATOM 4998 N N . VAL A 1 633 ? 6.950 21.364 -7.732 1.00 92.06 633 VAL A N 1
ATOM 4999 C CA . VAL A 1 633 ? 6.786 19.904 -7.840 1.00 92.06 633 VAL A CA 1
ATOM 5000 C C . VAL A 1 633 ? 6.330 19.287 -6.521 1.00 92.06 633 VAL A C 1
ATOM 5002 O O . VAL A 1 633 ? 5.435 18.446 -6.532 1.00 92.06 633 VAL A O 1
ATOM 5005 N N . ILE A 1 634 ? 6.903 19.698 -5.387 1.00 90.19 634 ILE A N 1
ATOM 5006 C CA . ILE A 1 634 ? 6.480 19.219 -4.065 1.00 90.19 634 ILE A CA 1
ATOM 5007 C C . ILE A 1 634 ? 5.019 19.590 -3.816 1.00 90.19 634 ILE A C 1
ATOM 5009 O O . ILE A 1 634 ? 4.245 18.725 -3.410 1.00 90.19 634 ILE A O 1
ATOM 5013 N N . GLU A 1 635 ? 4.623 20.826 -4.116 1.00 88.75 635 GLU A N 1
ATOM 5014 C CA . GLU A 1 635 ? 3.241 21.270 -3.941 1.00 88.75 635 GLU A CA 1
ATOM 5015 C C . GLU A 1 635 ? 2.282 20.500 -4.858 1.00 88.75 635 GLU A C 1
ATOM 5017 O O . GLU A 1 635 ? 1.269 19.980 -4.400 1.00 88.75 635 GLU A O 1
ATOM 5022 N N . ALA A 1 636 ? 2.647 20.294 -6.128 1.00 87.38 636 ALA A N 1
ATOM 5023 C CA . ALA A 1 636 ? 1.866 19.467 -7.046 1.00 87.38 636 ALA A CA 1
ATOM 5024 C C . ALA A 1 636 ? 1.738 18.009 -6.560 1.00 87.38 636 ALA A C 1
ATOM 5026 O O . ALA A 1 636 ? 0.671 17.403 -6.670 1.00 87.38 636 ALA A O 1
ATOM 5027 N N . CYS A 1 637 ? 2.804 17.439 -5.994 1.00 86.62 637 CYS A N 1
ATOM 5028 C CA . CYS A 1 637 ? 2.784 16.103 -5.402 1.00 86.62 637 CYS A CA 1
ATOM 5029 C C . CYS A 1 637 ? 1.921 16.034 -4.132 1.00 86.62 637 CYS A C 1
ATOM 5031 O O . CYS A 1 637 ? 1.292 15.000 -3.902 1.00 86.62 637 CYS A O 1
ATOM 5033 N N . LYS A 1 638 ? 1.857 17.104 -3.329 1.00 82.75 638 LYS A N 1
ATOM 5034 C CA . LYS A 1 638 ? 0.949 17.213 -2.175 1.00 82.75 638 LYS A CA 1
ATOM 5035 C C . LYS A 1 638 ? -0.510 17.313 -2.622 1.00 82.75 638 LYS A C 1
ATOM 5037 O O . LYS A 1 638 ? -1.337 16.535 -2.153 1.00 82.75 638 LYS A O 1
ATOM 5042 N N . GLU A 1 639 ? -0.813 18.192 -3.581 1.00 79.44 639 GLU A N 1
ATOM 5043 C CA . GLU A 1 639 ? -2.155 18.353 -4.168 1.00 79.44 639 GLU A CA 1
ATOM 5044 C C . GLU A 1 639 ? -2.698 17.036 -4.750 1.00 79.44 639 GLU A C 1
ATOM 5046 O O . GLU A 1 639 ? -3.892 16.756 -4.664 1.00 79.44 639 GLU A O 1
ATOM 5051 N N . ASN A 1 640 ? -1.815 16.209 -5.321 1.00 76.94 640 ASN A N 1
ATOM 5052 C CA . ASN A 1 640 ? -2.158 14.913 -5.915 1.00 76.94 640 ASN A CA 1
ATOM 5053 C C . ASN A 1 640 ? -1.944 13.720 -4.958 1.00 76.94 640 ASN A C 1
ATOM 5055 O O . ASN A 1 640 ? -1.935 12.569 -5.395 1.00 76.94 640 ASN A O 1
ATOM 5059 N N . PHE A 1 641 ? -1.789 13.966 -3.651 1.00 73.50 641 PHE A N 1
ATOM 5060 C CA . PHE A 1 641 ? -1.680 12.943 -2.597 1.00 73.50 641 PHE A CA 1
ATOM 5061 C C . PHE A 1 641 ? -0.537 11.924 -2.780 1.00 73.50 641 PHE A C 1
ATOM 5063 O O . PHE A 1 641 ? -0.629 10.785 -2.316 1.00 73.50 641 PHE A O 1
ATOM 5070 N N . LEU A 1 642 ? 0.548 12.310 -3.453 1.00 77.69 642 LEU A N 1
ATOM 5071 C CA . LEU A 1 642 ? 1.752 11.486 -3.597 1.00 77.69 642 LEU A CA 1
ATOM 5072 C C . LEU A 1 642 ? 2.737 11.714 -2.444 1.00 77.69 642 LEU A C 1
ATOM 5074 O O . LEU A 1 642 ? 3.404 10.769 -2.016 1.00 77.69 642 LEU A O 1
ATOM 5078 N N . ILE A 1 643 ? 2.801 12.945 -1.928 1.00 83.06 643 ILE A N 1
ATOM 5079 C CA . ILE A 1 643 ? 3.652 13.356 -0.805 1.00 83.06 643 ILE A CA 1
ATOM 5080 C C . ILE A 1 643 ? 2.784 13.960 0.303 1.00 83.06 643 ILE A C 1
ATOM 5082 O O . ILE A 1 643 ? 1.801 14.643 0.032 1.00 83.06 643 ILE A O 1
ATOM 5086 N N . VAL A 1 644 ? 3.167 13.718 1.554 1.00 72.94 644 VAL A N 1
ATOM 5087 C CA . VAL A 1 644 ? 2.541 14.275 2.756 1.00 72.94 644 VAL A CA 1
ATOM 5088 C C . VAL A 1 644 ? 3.578 15.089 3.516 1.00 72.94 644 V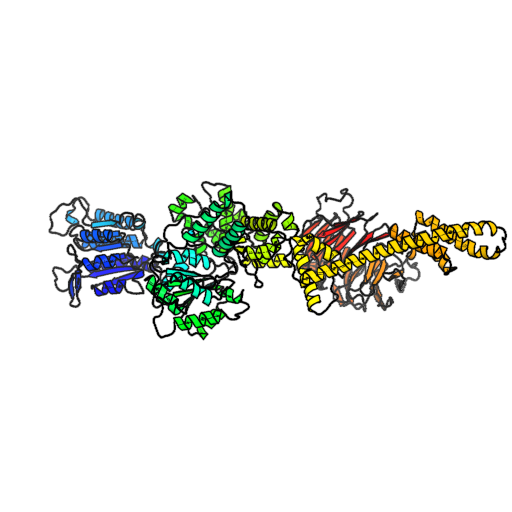AL A C 1
ATOM 5090 O O . VAL A 1 644 ? 4.741 14.695 3.609 1.00 72.94 644 VAL A O 1
ATOM 5093 N N . GLU A 1 645 ? 3.149 16.222 4.061 1.00 76.38 645 GLU A N 1
ATOM 5094 C CA . GLU A 1 645 ? 3.958 17.048 4.951 1.00 76.38 645 GLU A CA 1
ATOM 5095 C C . GLU A 1 645 ? 3.769 16.604 6.404 1.00 76.38 645 GLU A C 1
ATOM 5097 O O . GLU A 1 645 ? 2.648 16.432 6.886 1.00 76.38 645 GLU A O 1
ATOM 5102 N N . LEU A 1 646 ? 4.881 16.381 7.093 1.00 62.12 646 LEU A N 1
ATOM 5103 C CA . LEU A 1 646 ? 4.931 15.999 8.494 1.00 62.12 646 LEU A CA 1
ATOM 5104 C C . LEU A 1 646 ? 5.135 17.273 9.316 1.00 62.12 646 LEU A C 1
ATOM 5106 O O . LEU A 1 646 ? 6.123 17.981 9.132 1.00 62.12 646 LEU A O 1
ATOM 5110 N N . GLY A 1 647 ? 4.179 17.575 10.196 1.00 45.59 647 GLY A N 1
ATOM 5111 C CA . GLY A 1 647 ? 4.227 18.769 11.042 1.00 45.59 647 GLY A CA 1
ATOM 5112 C C . GLY A 1 647 ? 5.449 18.797 11.971 1.00 45.59 647 GLY A C 1
ATOM 5113 O O . GLY A 1 647 ? 5.875 17.756 12.471 1.00 45.59 647 GLY A O 1
ATOM 5114 N N . GLY A 1 648 ? 5.983 20.001 12.194 1.00 48.59 648 GLY A N 1
ATOM 5115 C CA . GLY A 1 648 ? 7.181 20.306 12.988 1.00 48.59 648 GLY A CA 1
ATOM 5116 C C . GLY A 1 648 ? 8.001 21.430 12.334 1.00 48.59 648 GLY A C 1
ATOM 5117 O O . GLY A 1 648 ? 7.793 21.719 11.156 1.00 48.59 648 GLY A O 1
ATOM 5118 N N . ASP A 1 649 ? 8.945 22.032 13.064 1.00 42.09 649 ASP A N 1
ATOM 5119 C CA . ASP A 1 649 ? 9.705 23.232 12.638 1.00 42.09 649 ASP A CA 1
ATOM 5120 C C . ASP A 1 649 ? 10.529 23.060 11.338 1.00 42.09 649 ASP A C 1
ATOM 5122 O O . ASP A 1 649 ? 10.983 24.037 10.753 1.00 42.09 649 ASP A O 1
ATOM 5126 N N . ASN A 1 650 ? 10.689 21.825 10.841 1.00 53.28 650 ASN A N 1
ATOM 5127 C CA . ASN A 1 650 ? 11.542 21.484 9.693 1.00 53.28 650 ASN A CA 1
ATOM 5128 C C . ASN A 1 650 ? 10.797 21.101 8.399 1.00 53.28 650 ASN A C 1
ATOM 5130 O O . ASN A 1 650 ? 11.445 20.579 7.484 1.00 53.28 650 ASN A O 1
ATOM 5134 N N . HIS A 1 651 ? 9.469 21.295 8.321 1.00 65.81 651 HIS A N 1
ATOM 5135 C CA . HIS A 1 651 ? 8.657 21.089 7.101 1.00 65.81 651 HIS A CA 1
ATOM 5136 C C . HIS A 1 651 ? 9.046 19.824 6.304 1.00 65.81 651 HIS A C 1
ATOM 5138 O O . HIS A 1 651 ? 9.358 19.864 5.111 1.00 65.81 651 HIS A O 1
ATOM 5144 N N . SER A 1 652 ? 9.127 18.680 6.989 1.00 77.75 652 SER A N 1
ATOM 5145 C CA . SER A 1 652 ? 9.602 17.433 6.377 1.00 77.75 652 SER A CA 1
ATOM 5146 C C . SER A 1 652 ? 8.508 16.781 5.540 1.00 77.75 652 SER A C 1
ATOM 5148 O O . SER A 1 652 ? 7.323 16.888 5.841 1.00 77.75 652 SER A O 1
ATOM 5150 N N . THR A 1 653 ? 8.896 16.076 4.485 1.00 81.69 653 THR A N 1
ATOM 5151 C CA . THR A 1 653 ? 7.974 15.465 3.523 1.00 81.69 653 THR A CA 1
ATOM 5152 C C . THR A 1 653 ? 8.251 13.973 3.368 1.00 81.69 653 THR A C 1
ATOM 5154 O O . THR A 1 653 ? 9.372 13.513 3.559 1.00 81.69 653 THR A O 1
ATOM 5157 N N . MET A 1 654 ? 7.223 13.177 3.084 1.00 77.88 654 MET A N 1
ATOM 5158 C CA . MET A 1 654 ? 7.324 11.722 2.912 1.00 77.88 654 MET A CA 1
ATOM 5159 C C . MET A 1 654 ? 6.353 11.269 1.823 1.00 77.88 654 MET A C 1
ATOM 5161 O O . MET A 1 654 ? 5.310 11.897 1.646 1.00 77.88 654 MET A O 1
ATOM 5165 N N . LEU A 1 655 ? 6.638 10.166 1.117 1.00 75.38 655 LEU A N 1
ATOM 5166 C CA . LEU A 1 655 ? 5.598 9.531 0.299 1.00 75.38 655 LEU A CA 1
ATOM 5167 C C . LEU A 1 655 ? 4.383 9.202 1.162 1.00 75.38 655 LEU A C 1
ATOM 5169 O O . LEU A 1 655 ? 4.518 8.748 2.298 1.00 75.38 655 LEU A O 1
ATOM 5173 N N . ALA A 1 656 ? 3.195 9.358 0.590 1.00 66.00 656 ALA A N 1
ATOM 5174 C CA . ALA A 1 656 ? 1.959 9.116 1.320 1.00 66.00 656 ALA A CA 1
ATOM 5175 C C . ALA A 1 656 ? 1.844 7.675 1.862 1.00 66.00 656 ALA A C 1
ATOM 5177 O O . ALA A 1 656 ? 1.183 7.462 2.875 1.00 66.00 656 ALA A O 1
ATOM 5178 N N . HIS A 1 657 ? 2.497 6.683 1.230 1.00 61.75 657 HIS A N 1
ATOM 5179 C CA . HIS A 1 657 ? 2.543 5.305 1.734 1.00 61.75 657 HIS A CA 1
ATOM 5180 C C . HIS A 1 657 ? 3.727 4.466 1.202 1.00 61.75 657 HIS A C 1
ATOM 5182 O O . HIS A 1 657 ? 4.255 4.711 0.118 1.00 61.75 657 HIS A O 1
ATOM 5188 N N . ASP A 1 658 ? 4.078 3.388 1.915 1.00 60.84 658 ASP A N 1
ATOM 5189 C CA . ASP A 1 658 ? 5.142 2.435 1.553 1.00 60.84 658 ASP A CA 1
ATOM 5190 C C . ASP A 1 658 ? 4.901 1.671 0.241 1.00 60.84 658 ASP A C 1
ATOM 5192 O O . ASP A 1 658 ? 5.836 1.340 -0.483 1.00 60.84 658 ASP A O 1
ATOM 5196 N N . THR A 1 659 ? 3.648 1.373 -0.101 1.00 63.12 659 THR A N 1
ATOM 5197 C CA . THR A 1 659 ? 3.318 0.690 -1.369 1.00 63.12 659 THR A CA 1
ATOM 5198 C C . THR A 1 659 ? 3.542 1.586 -2.586 1.00 63.12 659 THR A C 1
ATOM 5200 O O . THR A 1 659 ? 3.848 1.073 -3.667 1.00 63.12 659 THR A O 1
ATOM 5203 N N . LEU A 1 660 ? 3.466 2.914 -2.421 1.00 72.38 660 LEU A N 1
ATOM 5204 C CA . LEU A 1 660 ? 3.883 3.849 -3.465 1.00 72.38 660 LEU A CA 1
ATOM 5205 C C . LEU A 1 660 ? 5.389 3.754 -3.690 1.00 72.38 660 LEU A C 1
ATOM 5207 O O . LEU A 1 660 ? 5.805 3.776 -4.841 1.00 72.38 660 LEU A O 1
ATOM 5211 N N . ALA A 1 661 ? 6.195 3.550 -2.642 1.00 73.81 661 ALA A N 1
ATOM 5212 C CA . ALA A 1 661 ? 7.647 3.444 -2.779 1.00 73.81 661 ALA A CA 1
ATOM 5213 C C . ALA A 1 661 ? 8.060 2.298 -3.719 1.00 73.81 661 ALA A C 1
ATOM 5215 O O . ALA A 1 661 ? 8.865 2.505 -4.622 1.00 73.81 661 ALA A O 1
ATOM 5216 N N . LYS A 1 662 ? 7.438 1.113 -3.601 1.00 74.19 662 LYS A N 1
ATOM 5217 C CA . LYS A 1 662 ? 7.660 -0.010 -4.541 1.00 74.19 662 LYS A CA 1
ATOM 5218 C C . LYS A 1 662 ? 7.347 0.375 -5.991 1.00 74.19 662 LYS A C 1
ATOM 5220 O O . LYS A 1 662 ? 8.125 0.083 -6.898 1.00 74.19 662 LYS A O 1
ATOM 5225 N N . SER A 1 663 ? 6.216 1.043 -6.195 1.00 75.62 663 SER A N 1
ATOM 5226 C CA . SER A 1 663 ? 5.710 1.431 -7.517 1.00 75.62 663 SER A CA 1
ATOM 5227 C C . SER A 1 663 ? 6.577 2.530 -8.148 1.00 75.62 663 SER A C 1
ATOM 5229 O O . SER A 1 663 ? 6.950 2.448 -9.318 1.00 75.62 663 SER A O 1
ATOM 5231 N N . VAL A 1 664 ? 6.981 3.519 -7.347 1.00 86.12 664 VAL A N 1
ATOM 5232 C CA . VAL A 1 664 ? 7.878 4.616 -7.726 1.00 86.12 664 VAL A CA 1
ATOM 5233 C C . VAL A 1 664 ? 9.274 4.093 -8.057 1.00 86.12 664 VAL A C 1
ATOM 5235 O O . VAL A 1 664 ? 9.796 4.439 -9.112 1.00 86.12 664 VAL A O 1
ATOM 5238 N N . ILE A 1 665 ? 9.862 3.218 -7.230 1.00 81.94 665 ILE A N 1
ATOM 5239 C CA . ILE A 1 665 ? 11.168 2.594 -7.510 1.00 81.94 665 ILE A CA 1
ATOM 5240 C C . ILE A 1 665 ? 11.113 1.809 -8.815 1.00 81.94 665 ILE A C 1
ATOM 5242 O O . ILE A 1 665 ? 11.937 2.027 -9.702 1.00 81.94 665 ILE A O 1
ATOM 5246 N N . LYS A 1 666 ? 10.115 0.931 -8.971 1.00 78.62 666 LYS A N 1
ATOM 5247 C CA . LYS A 1 666 ? 9.924 0.145 -10.195 1.00 78.62 666 LYS A CA 1
ATOM 5248 C C . LYS A 1 666 ? 9.830 1.054 -11.423 1.00 78.62 666 LYS A C 1
ATOM 5250 O O . LYS A 1 666 ? 10.488 0.798 -12.430 1.00 78.62 666 LYS A O 1
ATOM 5255 N N . ARG A 1 667 ? 9.050 2.134 -11.339 1.00 85.31 667 ARG A N 1
ATOM 5256 C CA . ARG A 1 667 ? 8.855 3.084 -12.442 1.00 85.31 667 ARG A CA 1
ATOM 5257 C C . ARG A 1 667 ? 10.104 3.923 -12.717 1.00 85.31 667 ARG A C 1
ATOM 5259 O O . ARG A 1 667 ? 10.415 4.138 -13.880 1.00 85.31 667 ARG A O 1
ATOM 5266 N N . SER A 1 668 ? 10.850 4.326 -11.689 1.00 87.75 668 SER A N 1
ATOM 5267 C CA . SER A 1 668 ? 12.132 5.034 -11.815 1.00 87.75 668 SER A CA 1
ATOM 5268 C C . SER A 1 668 ? 13.189 4.164 -12.505 1.00 87.75 668 SER A C 1
ATOM 5270 O O . SER A 1 668 ? 13.804 4.587 -13.485 1.00 87.75 668 SER A O 1
ATOM 5272 N N . LEU A 1 669 ? 13.320 2.898 -12.089 1.00 82.19 669 LEU A N 1
ATOM 5273 C CA . LEU A 1 669 ? 14.266 1.943 -12.675 1.00 82.19 669 LEU A CA 1
ATOM 5274 C C . LEU A 1 669 ? 13.976 1.636 -14.148 1.00 82.19 669 LEU A C 1
ATOM 5276 O O . LEU A 1 669 ? 14.917 1.474 -14.923 1.00 82.19 669 LEU A O 1
ATOM 5280 N N . LEU A 1 670 ? 12.699 1.579 -14.537 1.00 82.62 670 LEU A N 1
ATOM 5281 C CA . LEU A 1 670 ? 12.265 1.310 -15.914 1.00 82.62 670 LEU A CA 1
ATOM 5282 C C . LEU A 1 670 ? 12.120 2.581 -16.772 1.00 82.62 670 LEU A C 1
ATOM 5284 O O . LEU A 1 670 ? 11.982 2.482 -17.989 1.00 82.62 670 LEU A O 1
ATOM 5288 N N . SER A 1 671 ? 12.156 3.773 -16.165 1.00 88.19 671 SER A N 1
ATOM 5289 C CA . SER A 1 671 ? 11.937 5.051 -16.852 1.00 88.19 671 SER A CA 1
ATOM 5290 C C . SER A 1 671 ? 13.021 5.328 -17.891 1.00 88.19 671 SER A C 1
ATOM 5292 O O . SER A 1 671 ? 14.212 5.161 -17.621 1.00 88.19 671 SER A O 1
ATOM 5294 N N . THR A 1 672 ? 12.625 5.809 -19.069 1.00 88.25 672 THR A N 1
ATOM 5295 C CA . THR A 1 672 ? 13.530 6.311 -20.116 1.00 88.25 672 THR A CA 1
ATOM 5296 C C . THR A 1 672 ? 13.602 7.838 -20.141 1.00 88.25 672 THR A C 1
ATOM 5298 O O . THR A 1 672 ? 14.044 8.402 -21.136 1.00 88.25 672 THR A O 1
ATOM 5301 N N . LEU A 1 673 ? 13.130 8.519 -19.094 1.00 93.00 673 LEU A N 1
ATOM 5302 C CA . LEU A 1 673 ? 13.151 9.979 -19.044 1.00 93.00 673 LEU A CA 1
ATOM 5303 C C . LEU A 1 673 ? 14.588 10.502 -18.825 1.00 93.00 673 LEU A C 1
ATOM 5305 O O . LEU A 1 673 ? 15.406 9.802 -18.209 1.00 93.00 673 LEU A O 1
ATOM 5309 N N . PRO A 1 674 ? 14.911 11.713 -19.319 1.00 91.00 674 PRO A N 1
ATOM 5310 C CA . PRO A 1 674 ? 16.275 12.246 -19.350 1.00 91.00 674 PRO A CA 1
ATOM 5311 C C . PRO A 1 674 ? 17.028 12.228 -18.009 1.00 91.00 674 PRO A C 1
ATOM 5313 O O . PRO A 1 674 ? 18.214 11.891 -17.986 1.00 91.00 674 PRO A O 1
ATOM 5316 N N . ILE A 1 675 ? 16.363 12.525 -16.884 1.00 92.19 675 ILE A N 1
ATOM 5317 C CA . ILE A 1 675 ? 16.985 12.512 -15.546 1.00 92.19 675 ILE A CA 1
ATOM 5318 C C . ILE A 1 675 ? 17.352 11.090 -15.103 1.00 92.19 675 ILE A C 1
ATOM 5320 O O . ILE A 1 675 ? 18.507 10.846 -14.747 1.00 92.19 675 ILE A O 1
ATOM 5324 N N . GLN A 1 676 ? 16.429 10.123 -15.191 1.00 93.06 676 GLN A N 1
ATOM 5325 C CA . GLN A 1 676 ? 16.720 8.730 -14.811 1.00 93.06 676 GLN A CA 1
ATOM 5326 C C . GLN A 1 676 ? 17.771 8.089 -15.733 1.00 93.06 676 GLN A C 1
ATOM 5328 O O . GLN A 1 676 ? 18.594 7.289 -15.285 1.00 93.06 676 GLN A O 1
ATOM 5333 N N . GLN A 1 677 ? 17.796 8.455 -17.020 1.00 90.31 677 GLN A N 1
ATOM 5334 C CA . GLN A 1 677 ? 18.865 8.046 -17.936 1.00 90.31 677 GLN A CA 1
ATOM 5335 C C . GLN A 1 677 ? 20.224 8.631 -17.533 1.00 90.31 677 GLN A C 1
ATOM 5337 O O . GLN A 1 677 ? 21.193 7.878 -17.426 1.00 90.31 677 GLN A O 1
ATOM 5342 N N . SER A 1 678 ? 20.281 9.935 -17.250 1.00 89.56 678 SER A N 1
ATOM 5343 C CA . SER A 1 678 ? 21.508 10.630 -16.840 1.00 89.56 678 SER A CA 1
ATOM 5344 C C . SER A 1 678 ? 22.086 10.065 -15.540 1.00 89.56 678 SER A C 1
ATOM 5346 O O . SER A 1 678 ? 23.287 9.820 -15.462 1.00 89.56 678 SER A O 1
ATOM 5348 N N . GLN A 1 679 ? 21.246 9.769 -14.544 1.00 88.81 679 GLN A N 1
ATOM 5349 C CA . GLN A 1 679 ? 21.684 9.164 -13.281 1.00 88.81 679 GLN A CA 1
ATOM 5350 C C . GLN A 1 679 ? 22.242 7.746 -13.459 1.00 88.81 679 GLN A C 1
ATOM 5352 O O . GLN A 1 679 ? 23.291 7.425 -12.902 1.00 88.81 679 GLN A O 1
ATOM 5357 N N . ARG A 1 680 ? 21.584 6.885 -14.253 1.00 89.12 680 ARG A N 1
ATOM 5358 C CA . ARG A 1 680 ? 22.100 5.530 -14.537 1.00 89.12 680 ARG A CA 1
ATOM 5359 C C . ARG A 1 680 ? 23.435 5.579 -15.274 1.00 89.12 680 ARG A C 1
ATOM 5361 O O . ARG A 1 680 ? 24.335 4.800 -14.963 1.00 89.12 680 ARG A O 1
ATOM 5368 N N . LEU A 1 681 ? 23.568 6.504 -16.223 1.00 88.12 681 LEU A N 1
ATOM 5369 C CA . LEU A 1 681 ? 24.801 6.718 -16.968 1.00 88.12 681 LEU A CA 1
ATOM 5370 C C . LEU A 1 681 ? 25.938 7.186 -16.050 1.00 88.12 681 LEU A C 1
ATOM 5372 O O . LEU A 1 681 ? 27.021 6.602 -16.085 1.00 88.12 681 LEU A O 1
ATOM 5376 N N . LEU A 1 682 ? 25.683 8.193 -15.206 1.00 86.19 682 LEU A N 1
ATOM 5377 C CA . LEU A 1 682 ? 26.645 8.678 -14.216 1.00 86.19 682 LEU A CA 1
ATOM 5378 C C . LEU A 1 682 ? 27.067 7.552 -13.268 1.00 86.19 682 LEU A C 1
ATOM 5380 O O . LEU A 1 682 ? 28.260 7.286 -13.161 1.00 86.19 682 LEU A O 1
ATOM 5384 N N . ASN A 1 683 ? 26.119 6.808 -12.687 1.00 86.12 683 ASN A N 1
ATOM 5385 C CA . ASN A 1 683 ? 26.419 5.676 -11.804 1.00 86.12 683 ASN A CA 1
ATOM 5386 C C . ASN A 1 683 ? 27.294 4.614 -12.491 1.00 86.12 683 ASN A C 1
ATOM 5388 O O . ASN A 1 683 ? 28.325 4.222 -11.948 1.00 86.12 683 ASN A O 1
ATOM 5392 N N . SER A 1 684 ? 26.946 4.205 -13.716 1.00 83.88 684 SER A N 1
ATOM 5393 C CA . SER A 1 684 ? 27.719 3.214 -14.479 1.00 83.88 684 SER A CA 1
ATOM 5394 C C . SER A 1 684 ? 29.144 3.691 -14.793 1.00 83.88 684 SER A C 1
ATOM 5396 O O . SER A 1 684 ? 30.112 2.938 -14.657 1.00 83.88 684 SER A O 1
ATOM 5398 N N . LYS A 1 685 ? 29.312 4.961 -15.185 1.00 83.38 685 LYS A N 1
ATOM 5399 C CA . LYS A 1 685 ? 30.639 5.533 -15.468 1.00 83.38 685 LYS A CA 1
ATOM 5400 C C . LYS A 1 685 ? 31.456 5.723 -14.193 1.00 83.38 685 LYS A C 1
ATOM 5402 O O . LYS A 1 685 ? 32.664 5.495 -14.217 1.00 83.38 685 LYS A O 1
ATOM 5407 N N . MET A 1 686 ? 30.814 6.075 -13.084 1.00 82.06 686 MET A N 1
ATOM 5408 C CA . MET A 1 686 ? 31.450 6.211 -11.777 1.00 82.06 686 MET A CA 1
ATOM 5409 C C . MET A 1 686 ? 31.947 4.871 -11.224 1.00 82.06 686 MET A C 1
ATOM 5411 O O . MET A 1 686 ? 33.034 4.823 -10.649 1.00 82.06 686 MET A O 1
ATOM 5415 N N . GLU A 1 687 ? 31.231 3.769 -11.460 1.00 79.69 687 GLU A N 1
ATOM 5416 C CA . GLU A 1 687 ? 31.733 2.421 -11.159 1.00 79.69 687 GLU A CA 1
ATOM 5417 C C . GLU A 1 687 ? 33.003 2.092 -11.957 1.00 79.69 687 GLU A C 1
ATOM 5419 O O . GLU A 1 687 ? 33.971 1.583 -11.393 1.00 79.69 687 GLU A O 1
ATOM 5424 N N . ALA A 1 688 ? 33.061 2.462 -13.241 1.00 73.06 688 ALA A N 1
ATOM 5425 C CA . ALA A 1 688 ? 34.258 2.271 -14.065 1.00 73.06 688 ALA A CA 1
ATOM 5426 C C . ALA A 1 688 ? 35.453 3.141 -13.616 1.00 73.06 688 ALA A C 1
ATOM 5428 O O . ALA A 1 688 ? 36.604 2.700 -13.692 1.00 73.06 688 ALA A O 1
ATOM 5429 N N . VAL A 1 689 ? 35.196 4.361 -13.124 1.00 74.69 689 VAL A N 1
ATOM 5430 C CA . VAL A 1 689 ? 36.221 5.240 -12.529 1.00 74.69 689 VAL A CA 1
ATOM 5431 C C . VAL A 1 689 ? 36.767 4.628 -11.234 1.00 74.69 689 VAL A C 1
ATOM 5433 O O . VAL A 1 689 ? 37.984 4.536 -11.069 1.00 74.69 689 VAL A O 1
ATOM 5436 N N . ARG A 1 690 ? 35.887 4.137 -10.349 1.00 76.12 690 ARG A N 1
ATOM 5437 C CA . ARG A 1 690 ? 36.263 3.462 -9.091 1.00 76.12 690 ARG A CA 1
ATOM 5438 C C . ARG A 1 690 ? 36.983 2.130 -9.327 1.00 76.12 690 ARG A C 1
ATOM 5440 O O . ARG A 1 690 ? 37.879 1.785 -8.567 1.00 76.12 690 ARG A O 1
ATOM 5447 N N . GLY A 1 691 ? 36.651 1.427 -10.411 1.00 68.56 691 GLY A N 1
ATOM 5448 C CA . GLY A 1 691 ? 37.308 0.197 -10.865 1.00 68.56 691 GLY A CA 1
ATOM 5449 C C . GLY A 1 691 ? 38.706 0.386 -11.472 1.00 68.56 691 GLY A C 1
ATOM 5450 O O . GLY A 1 691 ? 39.269 -0.572 -11.999 1.00 68.56 691 GLY A O 1
ATOM 5451 N N . GLY A 1 692 ? 39.280 1.595 -11.419 1.00 60.00 692 GLY A N 1
ATOM 5452 C CA . GLY A 1 692 ? 40.669 1.843 -11.811 1.00 60.00 692 GLY A CA 1
ATOM 5453 C C . GLY A 1 692 ? 40.877 2.161 -13.292 1.00 60.00 692 GLY A C 1
ATOM 5454 O O . GLY A 1 692 ? 41.980 1.963 -13.797 1.00 60.00 692 GLY A O 1
ATOM 5455 N N . SER A 1 693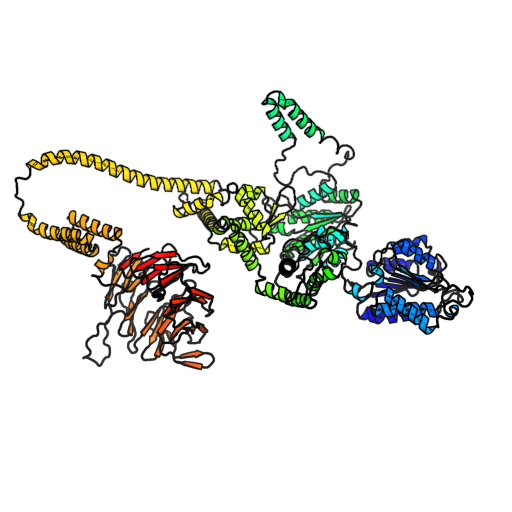 ? 39.859 2.669 -13.997 1.00 60.22 693 SER A N 1
ATOM 5456 C CA . SER A 1 693 ? 39.998 3.144 -15.379 1.00 60.22 693 SER A CA 1
ATOM 5457 C C . SER A 1 693 ? 40.160 4.675 -15.432 1.00 60.22 693 SER A C 1
ATOM 5459 O O . SER A 1 693 ? 39.180 5.405 -15.594 1.00 60.22 693 SER A O 1
ATOM 5461 N N . PRO A 1 694 ? 41.393 5.221 -15.343 1.00 55.78 694 PRO A N 1
ATOM 5462 C CA . PRO A 1 694 ? 41.645 6.667 -15.322 1.00 55.78 694 PRO A CA 1
ATOM 5463 C C . PRO A 1 694 ? 41.354 7.367 -16.662 1.00 55.78 694 PRO A C 1
ATOM 5465 O O . PRO A 1 694 ? 41.636 8.556 -16.806 1.00 55.78 694 PRO A O 1
ATOM 5468 N N . THR A 1 695 ? 40.812 6.663 -17.658 1.00 57.66 695 THR A N 1
ATOM 5469 C CA . THR A 1 695 ? 40.480 7.187 -18.996 1.00 57.66 695 THR A CA 1
ATOM 5470 C C . THR A 1 695 ? 38.980 7.246 -19.277 1.00 57.66 695 THR A C 1
ATOM 5472 O O . THR A 1 695 ? 38.601 7.645 -20.373 1.00 57.66 695 THR A O 1
ATOM 5475 N N . ALA A 1 696 ? 38.120 6.902 -18.312 1.00 67.12 696 ALA A N 1
ATOM 5476 C CA . ALA A 1 696 ? 36.679 7.025 -18.490 1.00 67.12 696 ALA A CA 1
ATOM 5477 C C . ALA A 1 696 ? 36.294 8.497 -18.737 1.00 67.12 696 ALA A C 1
ATOM 5479 O O . ALA A 1 696 ? 36.526 9.358 -17.888 1.00 67.12 696 ALA A O 1
ATOM 5480 N N . THR A 1 697 ? 35.735 8.779 -19.913 1.00 76.19 697 THR A N 1
ATOM 5481 C CA . THR A 1 697 ? 35.101 10.055 -20.262 1.00 76.19 697 THR A CA 1
ATOM 5482 C C . THR A 1 697 ? 33.711 9.801 -20.836 1.00 76.19 697 THR A C 1
ATOM 5484 O O . THR A 1 697 ? 33.405 8.707 -21.327 1.00 76.19 697 THR A O 1
ATOM 5487 N N . LEU A 1 698 ? 32.840 10.796 -20.687 1.00 83.56 698 LEU A N 1
ATOM 5488 C CA . LEU A 1 698 ? 31.517 10.819 -21.300 1.00 83.56 698 LEU A CA 1
ATOM 5489 C C . LEU A 1 698 ? 31.679 11.200 -22.773 1.00 83.56 698 LEU A C 1
ATOM 5491 O O . LEU A 1 698 ? 32.506 12.056 -23.109 1.00 83.56 698 LEU A O 1
ATOM 5495 N N . ASP A 1 699 ? 30.913 10.562 -23.656 1.00 82.44 699 ASP A N 1
ATOM 5496 C CA . ASP A 1 699 ? 30.884 10.991 -25.049 1.00 82.44 699 ASP A CA 1
ATOM 5497 C C . ASP A 1 699 ? 30.093 12.306 -25.209 1.00 82.44 699 ASP A C 1
ATOM 5499 O O . ASP A 1 699 ? 29.557 12.865 -24.252 1.00 82.44 699 ASP A O 1
ATOM 5503 N N . LEU A 1 700 ? 30.063 12.863 -26.423 1.00 80.75 700 LEU A N 1
ATOM 5504 C CA . LEU A 1 700 ? 29.422 14.160 -26.651 1.00 80.75 700 LEU A CA 1
ATOM 5505 C C . LEU A 1 700 ? 27.893 14.103 -26.491 1.00 80.75 700 LEU A C 1
ATOM 5507 O O . LEU A 1 700 ? 27.286 15.124 -26.182 1.00 80.75 700 LEU A O 1
ATOM 5511 N N . TYR A 1 701 ? 27.269 12.953 -26.743 1.00 82.94 701 TYR A N 1
ATOM 5512 C CA . TYR A 1 701 ? 25.824 12.783 -26.607 1.00 82.94 701 TYR A CA 1
ATOM 5513 C C . TYR A 1 701 ? 25.446 12.646 -25.131 1.00 82.94 701 TYR A C 1
ATOM 5515 O O . TYR A 1 701 ? 24.602 13.394 -24.647 1.00 82.94 701 TYR A O 1
ATOM 5523 N N . ASP A 1 702 ? 26.158 11.781 -24.416 1.00 86.00 702 ASP A N 1
ATOM 5524 C CA . ASP A 1 702 ? 26.090 11.580 -22.973 1.00 86.00 702 ASP A CA 1
ATOM 5525 C C . ASP A 1 702 ? 26.269 12.898 -22.209 1.00 86.00 702 ASP A C 1
ATOM 5527 O O . ASP A 1 702 ? 25.469 13.247 -21.339 1.00 86.00 702 ASP A O 1
ATOM 5531 N N . LEU A 1 703 ? 27.297 13.673 -22.579 1.00 86.62 703 LEU A N 1
ATOM 5532 C CA . LEU A 1 703 ? 27.571 14.978 -21.983 1.00 86.62 703 LEU A CA 1
ATOM 5533 C C . LEU A 1 703 ? 26.428 15.966 -22.248 1.00 86.62 703 LEU A C 1
ATOM 5535 O O . LEU A 1 703 ? 26.015 16.665 -21.331 1.00 86.62 703 LEU A O 1
ATOM 5539 N N . ARG A 1 704 ? 25.877 15.996 -23.469 1.00 86.56 704 ARG A N 1
ATOM 5540 C CA . ARG A 1 704 ? 24.747 16.876 -23.814 1.00 86.56 704 ARG A CA 1
ATOM 5541 C C . ARG A 1 704 ? 23.455 16.481 -23.111 1.00 86.56 704 ARG A C 1
ATOM 5543 O O . ARG A 1 704 ? 22.695 17.367 -22.737 1.00 86.56 704 ARG A O 1
ATOM 5550 N N . LEU A 1 705 ? 23.202 15.185 -22.932 1.00 88.56 705 LEU A N 1
ATOM 5551 C CA . LEU A 1 705 ? 22.048 14.695 -22.184 1.00 88.56 705 LEU A CA 1
ATOM 5552 C C . LEU A 1 705 ? 22.133 15.166 -20.728 1.00 88.56 705 LEU A C 1
ATOM 5554 O O . LEU A 1 705 ? 21.196 15.799 -20.248 1.00 88.56 705 LEU A O 1
ATOM 5558 N N . ILE A 1 706 ? 23.281 14.959 -20.075 1.00 88.06 706 ILE A N 1
ATOM 5559 C CA . ILE A 1 706 ? 23.521 15.415 -18.698 1.00 88.06 706 ILE A CA 1
ATOM 5560 C C . ILE A 1 706 ? 23.423 16.944 -18.602 1.00 88.06 706 ILE A C 1
ATOM 5562 O O . ILE A 1 706 ? 22.792 17.451 -17.682 1.00 88.06 706 ILE A O 1
ATOM 5566 N N . GLU A 1 707 ? 23.984 17.686 -19.561 1.00 86.75 707 GLU A N 1
ATOM 5567 C CA . GLU A 1 707 ? 23.905 19.154 -19.595 1.00 86.75 707 GLU A CA 1
ATOM 5568 C C . GLU A 1 707 ? 22.472 19.664 -19.820 1.00 86.75 707 GLU A C 1
ATOM 5570 O O . GLU A 1 707 ? 22.099 20.686 -19.251 1.00 86.75 707 GLU A O 1
ATOM 5575 N N . SER A 1 708 ? 21.642 18.940 -20.581 1.00 87.19 708 SER A N 1
ATOM 5576 C CA . SER A 1 708 ? 20.249 19.332 -20.848 1.00 87.19 708 SER A CA 1
ATOM 5577 C C . SER A 1 708 ? 19.339 19.269 -19.619 1.00 87.19 708 SER A C 1
ATOM 5579 O O . SER A 1 708 ? 18.360 20.007 -19.554 1.00 87.19 708 SER A O 1
ATOM 5581 N N . VAL A 1 709 ? 19.671 18.425 -18.635 1.00 89.50 709 VAL A N 1
ATOM 5582 C CA . VAL A 1 709 ? 18.920 18.285 -17.375 1.00 89.50 709 VAL A CA 1
ATOM 5583 C C . VAL A 1 709 ? 19.748 18.614 -16.138 1.00 89.50 709 VAL A C 1
ATOM 5585 O O . VAL A 1 709 ? 19.326 18.328 -15.021 1.00 89.50 709 VAL A O 1
ATOM 5588 N N . GLN A 1 710 ? 20.912 19.245 -16.317 1.00 86.75 710 GLN A N 1
ATOM 5589 C CA . GLN A 1 710 ? 21.867 19.522 -15.243 1.00 86.75 710 GLN A CA 1
ATOM 5590 C C . GLN A 1 710 ? 21.237 20.279 -14.069 1.00 86.75 710 GLN A C 1
ATOM 5592 O O . GLN A 1 710 ? 21.580 20.014 -12.920 1.00 86.75 710 GLN A O 1
ATOM 5597 N N . ASN A 1 711 ? 20.312 21.198 -14.349 1.00 85.44 711 ASN A N 1
ATOM 5598 C CA . ASN A 1 711 ? 19.660 21.991 -13.309 1.00 85.44 711 ASN A CA 1
ATOM 5599 C C . ASN A 1 711 ? 18.765 21.130 -12.405 1.00 85.44 711 ASN A C 1
ATOM 5601 O O . ASN A 1 711 ? 18.684 21.397 -11.209 1.00 85.44 711 ASN A O 1
ATOM 5605 N N . TYR A 1 712 ? 18.151 20.078 -12.954 1.00 87.88 712 TYR A N 1
ATOM 5606 C CA . TYR A 1 712 ? 17.207 19.193 -12.263 1.00 87.88 712 TYR A CA 1
ATOM 5607 C C . TYR A 1 712 ? 17.863 17.932 -11.682 1.00 87.88 712 TYR A C 1
ATOM 5609 O O . TYR A 1 712 ? 17.200 17.144 -11.009 1.00 87.88 712 TYR A O 1
ATOM 5617 N N . LEU A 1 713 ? 19.152 17.711 -11.959 1.00 88.06 713 LEU A N 1
ATOM 5618 C CA . LEU A 1 713 ? 19.911 16.606 -11.387 1.00 88.06 713 LEU A CA 1
ATOM 5619 C C . LEU A 1 713 ? 20.330 16.909 -9.939 1.00 88.06 713 LEU A C 1
ATOM 5621 O O . LEU A 1 713 ? 20.499 18.073 -9.569 1.00 88.06 713 LEU A O 1
ATOM 5625 N N . PRO A 1 714 ? 20.551 15.862 -9.122 1.00 84.62 714 PRO A N 1
ATOM 5626 C CA . PRO A 1 714 ? 21.171 16.015 -7.814 1.00 84.62 714 PRO A CA 1
ATOM 5627 C C . PRO A 1 714 ? 22.522 16.731 -7.907 1.00 84.62 714 PRO A C 1
ATOM 5629 O O . PRO A 1 714 ? 23.252 16.553 -8.886 1.00 84.62 714 PRO A O 1
ATOM 5632 N N . ALA A 1 715 ? 22.881 17.481 -6.865 1.00 84.44 715 ALA A N 1
ATOM 5633 C CA . ALA A 1 715 ? 24.187 18.117 -6.750 1.00 84.44 715 ALA A CA 1
ATOM 5634 C C . ALA A 1 715 ? 25.314 17.098 -6.996 1.00 84.44 715 ALA A C 1
ATOM 5636 O O . ALA A 1 715 ? 25.418 16.082 -6.304 1.00 84.44 715 ALA A O 1
ATOM 5637 N N . PHE A 1 716 ? 26.145 17.373 -8.003 1.00 86.12 716 PHE A N 1
ATOM 5638 C CA . PHE A 1 716 ? 27.225 16.477 -8.397 1.00 86.12 716 PHE A CA 1
ATOM 5639 C C . PHE A 1 716 ? 28.294 16.378 -7.311 1.00 86.12 716 PHE A C 1
ATOM 5641 O O . PHE A 1 716 ? 28.728 17.378 -6.734 1.00 86.12 716 PHE A O 1
ATOM 5648 N N . THR A 1 717 ? 28.782 15.164 -7.093 1.00 83.69 717 THR A N 1
ATOM 5649 C CA . THR A 1 717 ? 29.953 14.902 -6.255 1.00 83.69 717 THR A CA 1
ATOM 5650 C C . THR A 1 717 ? 31.231 15.468 -6.888 1.00 83.69 717 THR A C 1
ATOM 5652 O O . THR A 1 717 ? 31.296 15.734 -8.092 1.00 83.69 717 THR A O 1
ATOM 5655 N N . SER A 1 718 ? 32.294 15.620 -6.090 1.00 81.00 718 SER A N 1
ATOM 5656 C CA . SER A 1 718 ? 33.615 16.056 -6.579 1.00 81.00 718 SER A CA 1
ATOM 5657 C C . SER A 1 718 ? 34.133 15.189 -7.732 1.00 81.00 718 SER A C 1
ATOM 5659 O O . SER A 1 718 ? 34.740 15.689 -8.686 1.00 81.00 718 SER A O 1
ATOM 5661 N N . ASP A 1 719 ? 33.858 13.889 -7.673 1.00 80.56 719 ASP A N 1
ATOM 5662 C CA . ASP A 1 719 ? 34.332 12.923 -8.657 1.00 80.56 719 ASP A CA 1
ATOM 5663 C C . ASP A 1 719 ? 33.510 12.993 -9.957 1.00 80.56 719 ASP A C 1
ATOM 5665 O O . ASP A 1 719 ? 34.059 12.930 -11.057 1.00 80.56 719 ASP A O 1
ATOM 5669 N N . GLU A 1 720 ? 32.200 13.222 -9.860 1.00 85.31 720 GLU A N 1
ATOM 5670 C CA . GLU A 1 720 ? 31.344 13.455 -11.030 1.00 85.31 720 GLU A CA 1
ATOM 5671 C C . GLU A 1 720 ? 31.693 14.777 -11.721 1.00 85.31 720 GLU A C 1
ATOM 5673 O O . GLU A 1 720 ? 31.806 14.829 -12.947 1.00 85.31 720 GLU A O 1
ATOM 5678 N N . LEU A 1 721 ? 31.957 15.840 -10.953 1.00 85.44 721 LEU A N 1
ATOM 5679 C CA . LEU A 1 721 ? 32.405 17.122 -11.500 1.00 85.44 721 LEU A CA 1
ATOM 5680 C C . LEU A 1 721 ? 33.748 16.994 -12.220 1.00 85.44 721 LEU A C 1
ATOM 5682 O O . LEU A 1 721 ? 33.934 17.584 -13.285 1.00 85.44 721 LEU A O 1
ATOM 5686 N N . THR A 1 722 ? 34.691 16.221 -11.678 1.00 84.19 722 THR A N 1
ATOM 5687 C CA . THR A 1 722 ? 35.971 15.976 -12.357 1.00 84.19 722 THR A CA 1
ATOM 5688 C C . THR A 1 722 ? 35.792 15.147 -13.627 1.00 84.19 722 THR A C 1
ATOM 5690 O O . THR A 1 722 ? 36.399 15.492 -14.644 1.00 84.19 722 THR A O 1
ATOM 5693 N N . LEU A 1 723 ? 34.916 14.134 -13.632 1.00 85.12 723 LEU A N 1
ATOM 5694 C CA . LEU A 1 723 ? 34.551 13.375 -14.834 1.00 85.12 723 LEU A CA 1
ATOM 5695 C C . LEU A 1 723 ? 33.932 14.277 -15.914 1.00 85.12 723 LEU A C 1
ATOM 5697 O O . LEU A 1 723 ? 34.366 14.244 -17.071 1.00 85.12 723 LEU A O 1
ATOM 5701 N N . ILE A 1 724 ? 32.961 15.114 -15.547 1.00 86.38 724 ILE A N 1
ATOM 5702 C CA . ILE A 1 724 ? 32.277 16.041 -16.459 1.00 86.38 724 ILE A CA 1
ATOM 5703 C C . ILE A 1 724 ? 33.263 17.082 -16.999 1.00 86.38 724 ILE A C 1
ATOM 5705 O O . ILE A 1 724 ? 33.359 17.271 -18.211 1.00 86.38 724 ILE A O 1
ATOM 5709 N N . ASN A 1 725 ? 34.066 17.712 -16.138 1.00 86.00 725 ASN A N 1
ATOM 5710 C CA . ASN A 1 725 ? 35.043 18.722 -16.554 1.00 86.00 725 ASN A CA 1
ATOM 5711 C C . ASN A 1 725 ? 36.144 18.134 -17.441 1.00 86.00 725 ASN A C 1
ATOM 5713 O O . ASN A 1 725 ? 36.538 18.747 -18.434 1.00 86.00 725 ASN A O 1
ATOM 5717 N N . LYS A 1 726 ? 36.609 16.918 -17.145 1.00 84.38 726 LYS A N 1
ATOM 5718 C CA . LYS A 1 726 ? 37.558 16.205 -18.004 1.00 84.38 726 LYS A CA 1
ATOM 5719 C C . LYS A 1 726 ? 36.945 15.881 -19.365 1.00 84.38 726 LYS A C 1
ATOM 5721 O O . LYS A 1 726 ? 37.597 16.101 -20.386 1.00 84.38 726 LYS A O 1
ATOM 5726 N N . SER A 1 727 ? 35.687 15.444 -19.386 1.00 86.50 727 SER A N 1
ATOM 5727 C CA . SER A 1 727 ? 34.938 15.177 -20.620 1.00 86.50 727 SER A CA 1
ATOM 5728 C C . SER A 1 727 ? 34.727 16.459 -21.438 1.00 86.50 727 SER A C 1
ATOM 5730 O O . SER A 1 727 ? 34.932 16.446 -22.650 1.00 86.50 727 SER A O 1
ATOM 5732 N N . ARG A 1 728 ? 34.455 17.603 -20.788 1.00 85.88 728 ARG A N 1
ATOM 5733 C CA . ARG A 1 728 ? 34.400 18.935 -21.424 1.00 85.88 728 ARG A CA 1
ATOM 5734 C C . ARG A 1 728 ? 35.732 19.346 -22.035 1.00 85.88 728 ARG A C 1
ATOM 5736 O O . ARG A 1 728 ? 35.765 19.808 -23.172 1.00 85.88 728 ARG A O 1
ATOM 5743 N N . ILE A 1 729 ? 36.839 19.172 -21.312 1.00 84.50 729 ILE A N 1
ATOM 5744 C CA . ILE A 1 729 ? 38.181 19.497 -21.816 1.00 84.50 729 ILE A CA 1
ATOM 5745 C C . ILE A 1 729 ? 38.523 18.613 -23.016 1.00 84.50 729 ILE A C 1
ATOM 5747 O O . ILE A 1 729 ? 39.075 19.106 -24.000 1.00 84.50 729 ILE A O 1
ATOM 5751 N N . GLU A 1 730 ? 38.180 17.326 -22.973 1.00 82.31 730 GLU A N 1
ATOM 5752 C CA . GLU A 1 730 ? 38.416 16.415 -24.090 1.00 82.31 730 GLU A CA 1
ATOM 5753 C C . GLU A 1 730 ? 37.541 16.760 -25.306 1.00 82.31 730 GLU A C 1
ATOM 5755 O O . GLU A 1 730 ? 38.043 16.796 -26.434 1.00 82.31 730 GLU A O 1
ATOM 5760 N N . ALA A 1 731 ? 36.266 17.090 -25.089 1.00 80.25 731 ALA A N 1
ATOM 5761 C CA . ALA A 1 731 ? 35.358 17.561 -26.131 1.00 80.25 731 ALA A CA 1
ATOM 5762 C C . ALA A 1 731 ? 35.860 18.872 -26.765 1.00 80.25 731 ALA A C 1
ATOM 5764 O O . ALA A 1 731 ? 36.004 18.956 -27.987 1.00 80.25 731 ALA A O 1
ATOM 5765 N N . ALA A 1 732 ? 36.247 19.857 -25.949 1.00 80.00 732 ALA A N 1
ATOM 5766 C CA . ALA A 1 732 ? 36.797 21.132 -26.405 1.00 80.00 732 ALA A CA 1
ATOM 5767 C C . ALA A 1 732 ? 38.157 20.968 -27.101 1.00 80.00 732 ALA A C 1
ATOM 5769 O O . ALA A 1 732 ? 38.451 21.678 -28.062 1.00 80.00 732 ALA A O 1
ATOM 5770 N N . LYS A 1 733 ? 38.997 20.020 -26.664 1.00 80.50 733 LYS A N 1
ATOM 5771 C CA . LYS A 1 733 ? 40.247 19.668 -27.352 1.00 80.50 733 LYS A CA 1
ATOM 5772 C C . LYS A 1 733 ? 39.952 19.084 -28.732 1.00 80.50 733 LYS A C 1
ATOM 5774 O O . LYS A 1 733 ? 40.532 19.553 -29.708 1.00 80.50 733 LYS A O 1
ATOM 5779 N N . LYS A 1 734 ? 38.996 18.152 -28.838 1.00 75.69 734 LYS A N 1
ATOM 5780 C CA . LYS A 1 734 ? 38.539 17.603 -30.127 1.00 75.69 734 LYS A CA 1
ATOM 5781 C C . LYS A 1 734 ? 37.984 18.694 -31.050 1.00 75.69 734 LYS A C 1
ATOM 5783 O O . LYS A 1 734 ? 38.231 18.648 -32.255 1.00 75.69 734 LYS A O 1
ATOM 5788 N N . GLU A 1 735 ? 37.289 19.700 -30.521 1.00 74.94 735 GLU A N 1
ATOM 5789 C CA . GLU A 1 735 ? 36.820 20.846 -31.314 1.00 74.94 735 GLU A CA 1
ATOM 5790 C C . GLU A 1 735 ? 37.944 21.813 -31.716 1.00 74.94 735 GLU A C 1
ATOM 5792 O O . GLU A 1 735 ? 38.010 22.239 -32.872 1.00 74.94 735 GLU A O 1
ATOM 5797 N N . ARG A 1 736 ? 38.882 22.124 -30.814 1.00 74.75 736 ARG A N 1
ATOM 5798 C CA . ARG A 1 736 ? 40.045 22.979 -31.106 1.00 74.75 736 ARG A CA 1
ATOM 5799 C C . ARG A 1 736 ? 41.000 22.335 -32.097 1.00 74.75 736 ARG A C 1
ATOM 5801 O O . ARG A 1 736 ? 41.530 23.039 -32.950 1.00 74.75 736 ARG A O 1
ATOM 5808 N N . ASP A 1 737 ? 41.196 21.023 -32.036 1.00 72.31 737 ASP A N 1
ATOM 5809 C CA . ASP A 1 737 ? 42.011 20.291 -33.006 1.00 72.31 737 ASP A CA 1
ATOM 5810 C C . ASP A 1 737 ? 41.358 20.327 -34.397 1.00 72.31 737 ASP A C 1
ATOM 5812 O O . ASP A 1 737 ? 42.042 20.581 -35.393 1.00 72.31 737 ASP A O 1
ATOM 5816 N N . LYS A 1 738 ? 40.019 20.230 -34.473 1.00 72.56 738 LYS A N 1
ATOM 5817 C CA . LYS A 1 738 ? 39.269 20.476 -35.719 1.00 72.56 738 LYS A CA 1
ATOM 5818 C C . LYS A 1 738 ? 39.453 21.912 -36.236 1.00 72.56 738 LYS A C 1
ATOM 5820 O O . LYS A 1 738 ? 39.619 22.107 -37.441 1.00 72.56 738 LYS A O 1
ATOM 5825 N N . GLN A 1 739 ? 39.467 22.921 -35.362 1.00 71.38 739 GLN A N 1
ATOM 5826 C CA . GLN A 1 739 ? 39.678 24.322 -35.759 1.00 71.38 739 GLN A CA 1
ATOM 5827 C C . GLN A 1 739 ? 41.134 24.625 -36.152 1.00 71.38 739 GLN A C 1
ATOM 5829 O O . GLN A 1 739 ? 41.367 25.277 -37.168 1.00 71.38 739 GLN A O 1
ATOM 5834 N N . ARG A 1 740 ? 42.131 24.114 -35.421 1.00 71.25 740 ARG A N 1
ATOM 5835 C CA . ARG A 1 740 ? 43.564 24.240 -35.755 1.00 71.25 740 ARG A CA 1
ATOM 5836 C C . ARG A 1 740 ? 43.880 23.605 -37.097 1.00 71.25 740 ARG A C 1
ATOM 5838 O O . ARG A 1 740 ? 44.589 24.202 -37.901 1.00 71.25 740 ARG A O 1
ATOM 5845 N N . TYR A 1 741 ? 43.294 22.443 -37.368 1.00 67.06 741 TYR A N 1
ATOM 5846 C CA . TYR A 1 741 ? 43.377 21.806 -38.676 1.00 67.06 741 TYR A CA 1
ATOM 5847 C C . TYR A 1 741 ? 42.814 22.710 -39.789 1.00 67.06 741 TYR A C 1
ATOM 5849 O O . TYR A 1 741 ? 43.406 22.820 -40.863 1.00 67.06 741 TYR A O 1
ATOM 5857 N N . LYS A 1 742 ? 41.722 23.439 -39.520 1.00 69.81 742 LYS A N 1
ATOM 5858 C CA . LYS A 1 742 ? 41.138 24.418 -40.452 1.00 69.81 742 LYS A CA 1
ATOM 5859 C C . LYS A 1 742 ? 42.054 25.633 -40.688 1.00 69.81 742 LYS A C 1
ATOM 5861 O O . LYS A 1 742 ? 42.227 26.021 -41.840 1.00 69.81 742 LYS A O 1
ATOM 5866 N N . TYR A 1 743 ? 42.683 26.185 -39.647 1.00 66.12 743 TYR A N 1
ATOM 5867 C CA . TYR A 1 743 ? 43.621 27.315 -39.766 1.00 66.12 743 TYR A CA 1
ATOM 5868 C C . TYR A 1 743 ? 44.941 26.941 -40.453 1.00 66.12 743 TYR A C 1
ATOM 5870 O O . TYR A 1 743 ? 45.402 27.675 -41.324 1.00 66.12 743 TYR A O 1
ATOM 5878 N N . LEU A 1 744 ? 45.516 25.775 -40.132 1.00 67.94 744 LEU A N 1
ATOM 5879 C CA . LEU A 1 744 ? 46.704 25.243 -40.816 1.00 67.94 744 LEU A CA 1
ATOM 5880 C C . LEU A 1 744 ? 46.452 25.052 -42.316 1.00 67.94 744 LEU A C 1
ATOM 5882 O O . LEU A 1 744 ? 47.323 25.314 -43.140 1.00 67.94 744 LEU A O 1
ATOM 5886 N N . LYS A 1 745 ? 45.231 24.661 -42.691 1.00 64.25 745 LYS A N 1
ATOM 5887 C CA . LYS A 1 745 ? 44.826 24.545 -44.095 1.00 64.25 745 LYS A CA 1
ATOM 5888 C C . LYS A 1 745 ? 44.742 25.908 -44.799 1.00 64.25 745 LYS A C 1
ATOM 5890 O O . LYS A 1 745 ? 45.054 25.984 -45.983 1.00 64.25 745 LYS A O 1
ATOM 5895 N N . GLN A 1 746 ? 44.367 26.972 -44.082 1.00 64.12 746 GLN A N 1
ATOM 5896 C CA . GLN A 1 746 ? 44.258 28.340 -44.611 1.00 64.12 746 GLN A CA 1
ATOM 5897 C C . GLN A 1 746 ? 45.616 29.058 -44.741 1.00 64.12 746 GLN A C 1
ATOM 5899 O O . GLN A 1 746 ? 45.843 29.777 -45.717 1.00 64.12 746 GLN A O 1
ATOM 5904 N N . SER A 1 747 ? 46.554 28.846 -43.813 1.00 60.31 747 SER A N 1
ATOM 5905 C CA . SER A 1 747 ? 47.909 29.411 -43.921 1.00 60.31 747 SER A CA 1
ATOM 5906 C C . SER A 1 747 ? 48.711 28.763 -45.054 1.00 60.31 747 SER A C 1
ATOM 5908 O O . SER A 1 747 ? 49.401 29.451 -45.807 1.00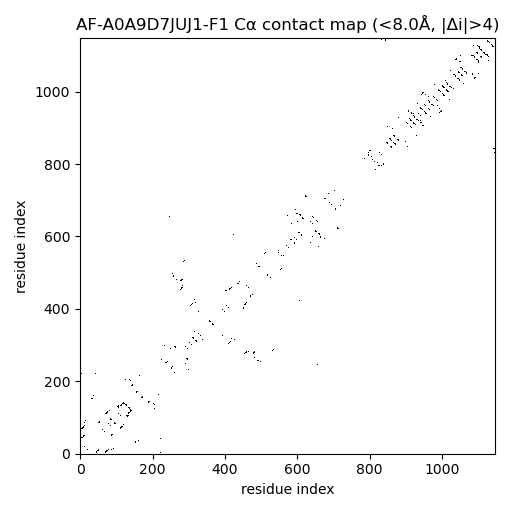 60.31 747 SER A O 1
ATOM 5910 N N . MET A 1 748 ? 48.541 27.455 -45.260 1.00 62.66 748 MET A N 1
ATOM 5911 C CA . MET A 1 748 ? 49.184 26.723 -46.354 1.00 62.66 748 MET A CA 1
ATOM 5912 C C . MET A 1 748 ? 48.700 27.200 -47.736 1.00 62.66 748 MET A C 1
ATOM 5914 O O . MET A 1 748 ? 49.485 27.255 -48.680 1.00 62.66 748 MET A O 1
ATOM 5918 N N . THR A 1 749 ? 47.439 27.635 -47.861 1.00 60.16 749 THR A N 1
ATOM 5919 C CA . THR A 1 749 ? 46.917 28.221 -49.109 1.00 60.16 749 THR A CA 1
ATOM 5920 C C . THR A 1 749 ? 47.519 29.586 -49.457 1.00 60.16 749 THR A C 1
ATOM 5922 O O . THR A 1 749 ? 47.704 29.871 -50.639 1.00 60.16 749 THR A O 1
ATOM 5925 N N . ALA A 1 750 ? 47.892 30.409 -48.472 1.00 58.69 750 ALA A N 1
ATOM 5926 C CA . ALA A 1 750 ? 48.527 31.708 -48.723 1.00 58.69 750 ALA A CA 1
ATOM 5927 C C . ALA A 1 750 ? 49.966 31.560 -49.259 1.00 58.69 750 ALA A C 1
ATOM 5929 O O . ALA A 1 750 ? 50.365 32.270 -50.182 1.00 58.69 750 ALA A O 1
ATOM 5930 N N . VAL A 1 751 ? 50.716 30.577 -48.746 1.00 69.00 751 VAL A N 1
ATOM 5931 C CA . VAL A 1 751 ? 52.075 30.249 -49.221 1.00 69.00 751 VAL A CA 1
ATOM 5932 C C . VAL A 1 751 ? 52.045 29.700 -50.653 1.00 69.00 751 VAL A C 1
ATOM 5934 O O . VAL A 1 751 ? 52.882 30.060 -51.481 1.00 69.00 751 VAL A O 1
ATOM 5937 N N . VAL A 1 752 ? 51.037 28.887 -50.980 1.00 66.19 752 VAL A N 1
ATOM 5938 C CA . VAL A 1 752 ? 50.837 28.351 -52.336 1.00 66.19 752 VAL A CA 1
ATOM 5939 C C . VAL A 1 752 ? 50.476 29.457 -53.337 1.00 66.19 752 VAL A C 1
ATOM 5941 O O . VAL A 1 752 ? 50.949 29.417 -54.470 1.00 66.19 752 VAL A O 1
ATOM 5944 N N . LEU A 1 753 ? 49.711 30.476 -52.930 1.00 64.06 753 LEU A N 1
ATOM 5945 C CA . LEU A 1 753 ? 49.366 31.620 -53.786 1.00 64.06 753 LEU A CA 1
ATOM 5946 C C . LEU A 1 753 ? 50.580 32.506 -54.108 1.00 64.06 753 LEU A C 1
ATOM 5948 O O . LEU A 1 753 ? 50.747 32.900 -55.261 1.00 64.06 753 LEU A O 1
ATOM 5952 N N . ALA A 1 754 ? 51.466 32.752 -53.139 1.00 61.09 754 ALA A N 1
ATOM 5953 C CA . ALA A 1 754 ? 52.712 33.490 -53.372 1.00 61.09 754 ALA A CA 1
ATOM 5954 C C . ALA A 1 754 ? 53.660 32.747 -54.340 1.00 61.09 754 ALA A C 1
ATOM 5956 O O . ALA A 1 754 ? 54.268 33.364 -55.216 1.00 61.09 754 ALA A O 1
ATOM 5957 N N . GLY A 1 755 ? 53.723 31.411 -54.255 1.00 68.81 755 GLY A N 1
ATOM 5958 C CA . GLY A 1 755 ? 54.455 30.573 -55.215 1.00 68.81 755 GLY A CA 1
ATOM 5959 C C . GLY A 1 755 ? 53.814 30.514 -56.611 1.00 68.81 755 GLY A C 1
ATOM 5960 O O . GLY A 1 755 ? 54.512 30.356 -57.616 1.00 68.81 755 GLY A O 1
ATOM 5961 N N . LEU A 1 756 ? 52.493 30.693 -56.704 1.00 64.31 756 LEU A N 1
ATOM 5962 C CA . LEU A 1 756 ? 51.761 30.680 -57.974 1.00 64.31 756 LEU A CA 1
ATOM 5963 C C . LEU A 1 756 ? 52.068 31.913 -58.843 1.00 64.31 756 LEU A C 1
ATOM 5965 O O . LEU A 1 756 ? 52.186 31.802 -60.061 1.00 64.31 756 LEU A O 1
ATOM 5969 N N . PHE A 1 757 ? 52.267 33.082 -58.227 1.00 63.66 757 PHE A N 1
ATOM 5970 C CA . PHE A 1 757 ? 52.632 34.304 -58.954 1.00 63.66 757 PHE A CA 1
ATOM 5971 C C . PHE A 1 757 ? 54.059 34.258 -59.516 1.00 63.66 757 PHE A C 1
ATOM 5973 O O . PHE A 1 757 ? 54.299 34.742 -60.622 1.00 63.66 757 PHE A O 1
ATOM 5980 N N . LEU A 1 758 ? 54.989 33.605 -58.811 1.00 62.22 758 LEU A N 1
ATOM 5981 C CA . LEU A 1 758 ? 56.369 33.428 -59.275 1.00 62.22 758 LEU A CA 1
ATOM 5982 C C . LEU A 1 758 ? 56.465 32.432 -60.450 1.00 62.22 758 LEU A C 1
ATOM 5984 O O . LEU A 1 758 ? 57.286 32.589 -61.351 1.00 62.22 758 LEU A O 1
ATOM 5988 N N . THR A 1 759 ? 55.595 31.417 -60.462 1.00 62.66 759 THR A N 1
ATOM 5989 C CA . THR A 1 759 ? 55.553 30.369 -61.498 1.00 62.66 759 THR A CA 1
ATOM 5990 C C . THR A 1 759 ? 54.810 30.803 -62.766 1.00 62.66 759 THR A C 1
ATOM 5992 O O . THR A 1 759 ? 55.198 30.396 -63.863 1.00 62.66 759 THR A O 1
ATOM 5995 N N . LEU A 1 760 ? 53.822 31.699 -62.661 1.00 65.44 760 LEU A N 1
ATOM 5996 C CA . LEU A 1 760 ? 53.136 32.305 -63.812 1.00 65.44 760 LEU A CA 1
ATOM 5997 C C . LEU A 1 760 ? 54.067 33.169 -64.685 1.00 65.44 760 LEU A C 1
ATOM 5999 O O . LEU A 1 760 ? 53.923 33.163 -65.907 1.00 65.44 760 LEU A O 1
ATOM 6003 N N . GLY A 1 761 ? 55.066 33.835 -64.092 1.00 59.19 761 GLY A N 1
ATOM 6004 C CA . GLY A 1 761 ? 56.085 34.592 -64.836 1.00 59.19 761 GLY A CA 1
ATOM 6005 C C . GLY A 1 761 ? 57.057 33.712 -65.634 1.00 59.19 761 GLY A C 1
ATOM 6006 O O . GLY A 1 761 ? 57.519 34.106 -66.702 1.00 59.19 761 GLY A O 1
ATOM 6007 N N . LEU A 1 762 ? 57.326 32.489 -65.160 1.00 58.03 762 LEU A N 1
ATOM 6008 C CA . LEU A 1 762 ? 58.223 31.531 -65.822 1.00 58.03 762 LEU A CA 1
ATOM 6009 C C . LEU A 1 762 ? 57.510 30.695 -66.902 1.00 58.03 762 LEU A C 1
ATOM 6011 O O . LEU A 1 762 ? 58.130 30.281 -67.882 1.00 58.03 762 LEU A O 1
ATOM 6015 N N . PHE A 1 763 ? 56.199 30.477 -66.763 1.00 57.12 763 PHE A N 1
ATOM 6016 C CA . PHE A 1 763 ? 55.405 29.619 -67.651 1.00 57.12 763 PHE A CA 1
ATOM 6017 C C . PHE A 1 763 ? 55.134 30.223 -69.043 1.00 57.12 763 PHE A C 1
ATOM 6019 O O . PHE A 1 763 ? 54.937 29.478 -70.004 1.00 57.12 763 PHE A O 1
ATOM 6026 N N . TYR A 1 764 ? 55.183 31.550 -69.201 1.00 62.38 764 TYR A N 1
ATOM 6027 C CA . TYR A 1 764 ? 54.965 32.199 -70.503 1.00 62.38 764 TYR A CA 1
ATOM 6028 C C . TYR A 1 764 ? 56.057 31.856 -71.538 1.00 62.38 764 TYR A C 1
ATOM 6030 O O . TYR A 1 764 ? 55.767 31.725 -72.725 1.00 62.38 764 TYR A O 1
ATOM 6038 N N . ASN A 1 765 ? 57.295 31.609 -71.096 1.00 50.47 765 ASN A N 1
ATOM 6039 C CA . ASN A 1 765 ? 58.433 31.367 -71.990 1.00 50.47 765 ASN A CA 1
ATOM 6040 C C . ASN A 1 765 ? 58.592 29.904 -72.443 1.00 50.47 765 ASN A C 1
ATOM 6042 O O . ASN A 1 765 ? 59.222 29.641 -73.464 1.00 50.47 765 ASN A O 1
ATOM 6046 N N . ALA A 1 766 ? 58.020 28.931 -71.728 1.00 51.69 766 ALA A N 1
ATOM 6047 C CA . ALA A 1 766 ? 58.302 27.509 -71.971 1.00 51.69 766 ALA A CA 1
ATOM 6048 C C . ALA A 1 766 ? 57.393 26.843 -73.030 1.00 51.69 766 ALA A C 1
ATOM 6050 O O . ALA A 1 766 ? 57.642 25.710 -73.444 1.00 51.69 766 ALA A O 1
ATOM 6051 N N . LYS A 1 767 ? 56.347 27.533 -73.508 1.00 52.22 767 LYS A N 1
ATOM 6052 C CA . LYS A 1 767 ? 55.288 26.971 -74.375 1.00 52.22 767 LYS A CA 1
ATOM 6053 C C . LYS A 1 767 ? 55.681 26.782 -75.857 1.00 52.22 767 LYS A C 1
ATOM 6055 O O . LYS A 1 767 ? 54.804 26.551 -76.683 1.00 52.22 767 LYS A O 1
ATOM 6060 N N . GLN A 1 768 ? 56.963 26.863 -76.216 1.00 50.78 768 GLN A N 1
ATOM 6061 C CA . GLN A 1 768 ? 57.413 26.736 -77.613 1.00 50.78 768 GLN A CA 1
ATOM 6062 C C . GLN A 1 768 ? 57.922 25.347 -78.029 1.00 50.78 768 GLN A C 1
ATOM 6064 O O . GLN A 1 768 ? 57.912 25.047 -79.214 1.00 50.78 768 GLN A O 1
ATOM 6069 N N . HIS A 1 769 ? 58.294 24.434 -77.129 1.00 44.97 769 HIS A N 1
ATOM 6070 C CA . HIS A 1 769 ? 58.940 23.183 -77.571 1.00 44.97 769 HIS A CA 1
ATOM 6071 C C . HIS A 1 769 ? 58.133 21.912 -77.300 1.00 44.97 769 HIS A C 1
ATOM 6073 O O . HIS A 1 769 ? 58.492 21.000 -76.563 1.00 44.97 769 HIS A O 1
ATOM 6079 N N . GLN A 1 770 ? 57.024 21.872 -78.026 1.00 47.69 770 GLN A N 1
ATOM 6080 C CA . GLN A 1 770 ? 56.342 20.724 -78.613 1.00 47.69 770 GLN A CA 1
ATOM 6081 C C . GLN A 1 770 ? 57.298 19.610 -79.118 1.00 47.69 770 GLN A C 1
ATOM 6083 O O . GLN A 1 770 ? 57.587 19.523 -80.309 1.00 47.69 770 GLN A O 1
ATOM 6088 N N . LYS A 1 771 ? 57.785 18.714 -78.242 1.00 47.78 771 LYS A N 1
ATOM 6089 C CA . LYS A 1 771 ? 58.537 17.512 -78.681 1.00 47.78 771 LYS A CA 1
ATOM 6090 C C . LYS A 1 771 ? 58.265 16.216 -77.902 1.00 47.78 771 LYS A C 1
ATOM 6092 O O . LYS A 1 771 ? 59.060 15.287 -77.969 1.00 47.78 771 LYS A O 1
ATOM 6097 N N . GLN A 1 772 ? 57.105 16.089 -77.252 1.00 45.97 772 GLN A N 1
ATOM 6098 C CA . GLN A 1 772 ? 56.725 14.867 -76.519 1.00 45.97 772 GLN A CA 1
ATOM 6099 C C . GLN A 1 772 ? 55.414 14.238 -77.045 1.00 45.97 772 GLN A C 1
ATOM 6101 O O . GLN A 1 772 ? 54.539 13.837 -76.287 1.00 45.97 772 GLN A O 1
ATOM 6106 N N . SER A 1 773 ? 55.249 14.175 -78.372 1.00 48.28 773 SER A N 1
ATOM 6107 C CA . SER A 1 773 ? 54.010 13.743 -79.052 1.00 48.28 773 SER A CA 1
ATOM 6108 C C . SER A 1 773 ? 53.646 12.255 -78.864 1.00 48.28 773 SER A C 1
ATOM 6110 O O . SER A 1 773 ? 52.472 11.903 -78.922 1.00 48.28 773 SER A O 1
ATOM 6112 N N . ASN A 1 774 ? 54.602 11.367 -78.564 1.00 47.88 774 ASN A N 1
ATOM 6113 C CA . ASN A 1 774 ? 54.351 9.912 -78.556 1.00 47.88 774 ASN A CA 1
ATOM 6114 C C . ASN A 1 774 ? 54.022 9.304 -77.180 1.00 47.88 774 ASN A C 1
ATOM 6116 O O . ASN A 1 774 ? 53.696 8.124 -77.097 1.00 47.88 774 ASN A O 1
ATOM 6120 N N . ILE A 1 775 ? 54.008 10.109 -76.115 1.00 49.78 775 ILE A N 1
ATOM 6121 C CA . ILE A 1 775 ? 53.425 9.719 -74.814 1.00 49.78 775 ILE A CA 1
ATOM 6122 C C . ILE A 1 775 ? 51.894 9.935 -74.827 1.00 49.78 775 ILE A C 1
ATOM 6124 O O . ILE A 1 775 ? 51.146 9.323 -74.065 1.00 49.78 775 ILE A O 1
ATOM 6128 N N . ASN A 1 776 ? 51.384 10.723 -75.779 1.00 49.12 776 ASN A N 1
ATOM 6129 C CA . ASN A 1 776 ? 50.011 11.223 -75.763 1.00 49.12 776 ASN A CA 1
ATOM 6130 C C . ASN A 1 776 ? 48.944 10.220 -76.222 1.00 49.12 776 ASN A C 1
ATOM 6132 O O . ASN A 1 776 ? 47.778 10.412 -75.889 1.00 49.12 776 ASN A O 1
ATOM 6136 N N . ALA A 1 777 ? 49.285 9.146 -76.940 1.00 49.59 777 ALA A N 1
ATOM 6137 C CA . ALA A 1 777 ? 48.274 8.173 -77.372 1.00 49.59 777 ALA A CA 1
ATOM 6138 C C . ALA A 1 777 ? 47.760 7.315 -76.199 1.00 49.59 777 ALA A C 1
ATOM 6140 O O . ALA A 1 777 ? 46.553 7.116 -76.059 1.00 49.59 777 ALA A O 1
ATOM 6141 N N . LYS A 1 778 ? 48.658 6.883 -75.301 1.00 49.91 778 LYS A N 1
ATOM 6142 C CA . LYS A 1 778 ? 48.290 6.124 -74.093 1.00 49.91 778 LYS A CA 1
ATOM 6143 C C . LYS A 1 778 ? 47.656 7.036 -73.032 1.00 49.91 778 LYS A C 1
ATOM 6145 O O . LYS A 1 778 ? 46.667 6.656 -72.411 1.00 49.91 778 LYS A O 1
ATOM 6150 N N . GLN A 1 779 ? 48.123 8.286 -72.929 1.00 48.19 779 GLN A N 1
ATOM 6151 C CA . GLN A 1 779 ? 47.512 9.303 -72.067 1.00 48.19 779 GLN A CA 1
ATOM 6152 C C . GLN A 1 779 ? 46.119 9.752 -72.553 1.00 48.19 779 GLN A C 1
ATOM 6154 O O . GLN A 1 779 ? 45.284 10.110 -71.733 1.00 48.19 779 GLN A O 1
ATOM 6159 N N . SER A 1 780 ? 45.826 9.732 -73.863 1.00 52.12 780 SER A N 1
ATOM 6160 C CA . SER A 1 780 ? 44.544 10.208 -74.418 1.00 52.12 780 SER A CA 1
ATOM 6161 C C . SER A 1 780 ? 43.350 9.329 -74.029 1.00 52.12 780 SER A C 1
ATOM 6163 O O . SER A 1 780 ? 42.287 9.863 -73.714 1.00 52.12 780 SER A O 1
ATOM 6165 N N . ASN A 1 781 ? 43.514 8.001 -73.980 1.00 55.12 781 ASN A N 1
ATOM 6166 C CA . ASN A 1 781 ? 42.442 7.099 -73.535 1.00 55.12 781 ASN A CA 1
ATOM 6167 C C . ASN A 1 781 ? 42.171 7.224 -72.028 1.00 55.12 781 ASN A C 1
ATOM 6169 O O . ASN A 1 781 ? 41.016 7.324 -71.620 1.00 55.12 781 ASN A O 1
ATOM 6173 N N . ILE A 1 782 ? 43.233 7.334 -71.228 1.00 54.16 782 ILE A N 1
ATOM 6174 C CA . ILE A 1 782 ? 43.178 7.567 -69.777 1.00 54.16 782 ILE A CA 1
ATOM 6175 C C . ILE A 1 782 ? 42.542 8.941 -69.476 1.00 54.16 782 ILE A C 1
ATOM 6177 O O . ILE A 1 782 ? 41.676 9.057 -68.608 1.00 54.16 782 ILE A O 1
ATOM 6181 N N . ASN A 1 783 ? 42.866 9.969 -70.268 1.00 57.34 783 ASN A N 1
ATOM 6182 C CA . ASN A 1 783 ? 42.256 11.299 -70.181 1.00 57.34 783 ASN A CA 1
ATOM 6183 C C . ASN A 1 783 ? 40.789 11.311 -70.621 1.00 57.34 783 ASN A C 1
ATOM 6185 O O . ASN A 1 783 ? 39.980 11.987 -69.994 1.00 57.34 783 ASN A O 1
ATOM 6189 N N . LYS A 1 784 ? 40.408 10.552 -71.657 1.00 59.03 784 LYS A N 1
ATOM 6190 C CA . LYS A 1 784 ? 38.999 10.405 -72.058 1.00 59.03 784 LYS A CA 1
ATOM 6191 C C . LYS A 1 784 ? 38.178 9.697 -70.983 1.00 59.03 784 LYS A C 1
ATOM 6193 O O . LYS A 1 784 ? 37.052 10.116 -70.726 1.00 59.03 784 LYS A O 1
ATOM 6198 N N . GLN A 1 785 ? 38.724 8.676 -70.324 1.00 59.41 785 GLN A N 1
ATOM 6199 C CA . GLN A 1 785 ? 38.061 7.981 -69.214 1.00 59.41 785 GLN A CA 1
ATOM 6200 C C . GLN A 1 785 ? 37.951 8.863 -67.952 1.00 59.41 785 GLN A C 1
ATOM 6202 O O . GLN A 1 785 ? 36.898 8.885 -67.317 1.00 59.41 785 GLN A O 1
ATOM 6207 N N . ALA A 1 786 ? 38.964 9.681 -67.636 1.00 57.16 786 ALA A N 1
ATOM 6208 C CA . ALA A 1 786 ? 38.908 10.659 -66.538 1.00 57.16 786 ALA A CA 1
ATOM 6209 C C . ALA A 1 786 ? 37.950 11.839 -66.821 1.00 57.16 786 ALA A C 1
ATOM 6211 O O . ALA A 1 786 ? 37.212 12.289 -65.943 1.00 57.16 786 ALA A O 1
ATOM 6212 N N . LEU A 1 787 ? 37.903 12.322 -68.067 1.00 58.62 787 LEU A N 1
ATOM 6213 C CA . LEU A 1 787 ? 37.014 13.412 -68.478 1.00 58.62 787 LEU A CA 1
ATOM 6214 C C . LEU A 1 787 ? 35.551 12.948 -68.568 1.00 58.62 787 LEU A C 1
ATOM 6216 O O . LEU A 1 787 ? 34.660 13.648 -68.098 1.00 58.62 787 LEU A O 1
ATOM 6220 N N . SER A 1 788 ? 35.293 11.750 -69.103 1.00 60.22 788 SER A N 1
ATOM 6221 C CA . SER A 1 788 ? 33.947 11.148 -69.121 1.00 60.22 788 SER A CA 1
ATOM 6222 C C . SER A 1 788 ? 33.451 10.785 -67.719 1.00 60.22 788 SER A C 1
ATOM 6224 O O . SER A 1 788 ? 32.261 10.944 -67.444 1.00 60.22 788 SER A O 1
ATOM 6226 N N . SER A 1 789 ? 34.358 10.404 -66.811 1.00 55.75 789 SER A N 1
ATOM 6227 C CA . SER A 1 789 ? 34.092 10.310 -65.372 1.00 55.75 789 SER A CA 1
ATOM 6228 C C . SER A 1 789 ? 33.649 11.660 -64.796 1.00 55.75 789 SER A C 1
ATOM 6230 O O . SER A 1 789 ? 32.580 11.758 -64.202 1.00 55.75 789 SER A O 1
ATOM 6232 N N . THR A 1 790 ? 34.394 12.733 -65.065 1.00 60.56 790 THR A N 1
ATOM 6233 C CA . THR A 1 790 ? 34.081 14.074 -64.541 1.00 60.56 790 THR A CA 1
ATOM 6234 C C . THR A 1 790 ? 32.776 14.650 -65.114 1.00 60.56 790 THR A C 1
ATOM 6236 O O . THR A 1 790 ? 32.022 15.296 -64.394 1.00 60.56 790 THR A O 1
ATOM 6239 N N . ILE A 1 791 ? 32.465 14.385 -66.388 1.00 61.56 791 ILE A N 1
ATOM 6240 C CA . ILE A 1 791 ? 31.203 14.803 -67.031 1.00 61.56 791 ILE A CA 1
ATOM 6241 C C . ILE A 1 791 ? 30.014 13.995 -66.498 1.00 61.56 791 ILE A C 1
ATOM 6243 O O . ILE A 1 791 ? 28.930 14.541 -66.307 1.00 61.56 791 ILE A O 1
ATOM 6247 N N . SER A 1 792 ? 30.209 12.698 -66.241 1.00 56.44 792 SER A N 1
ATOM 6248 C CA . SER A 1 792 ? 29.168 11.847 -65.657 1.00 56.44 792 SER A CA 1
ATOM 6249 C C . SER A 1 792 ? 28.954 12.144 -64.173 1.00 56.44 792 SER A C 1
ATOM 6251 O O . SER A 1 792 ? 27.892 11.834 -63.659 1.00 56.44 792 SER A O 1
ATOM 6253 N N . LEU A 1 793 ? 29.902 12.796 -63.493 1.00 60.00 793 LEU A N 1
ATOM 6254 C CA . LEU A 1 793 ? 29.842 13.101 -62.059 1.00 60.00 793 LEU A CA 1
ATOM 6255 C C . LEU A 1 793 ? 28.598 13.913 -61.661 1.00 60.00 793 LEU A C 1
ATOM 6257 O O . LEU A 1 793 ? 28.069 13.726 -60.573 1.00 60.00 793 LEU A O 1
ATOM 6261 N N . SER A 1 794 ? 28.116 14.792 -62.546 1.00 54.06 794 SER A N 1
ATOM 6262 C CA . SER A 1 794 ? 26.924 15.620 -62.314 1.00 54.06 794 SER A CA 1
ATOM 6263 C C . SER A 1 794 ? 25.607 14.955 -62.727 1.00 54.06 794 SER A C 1
ATOM 6265 O O . SER A 1 794 ? 24.544 15.452 -62.366 1.00 54.06 794 SER A O 1
ATOM 6267 N N . ARG A 1 795 ? 25.658 13.856 -63.494 1.00 54.25 795 ARG A N 1
ATOM 6268 C CA . ARG A 1 795 ? 24.474 13.152 -64.022 1.00 54.25 795 ARG A CA 1
ATOM 6269 C C . ARG A 1 795 ? 24.257 11.775 -63.390 1.00 54.25 795 ARG A C 1
ATOM 6271 O O . ARG A 1 795 ? 23.129 11.434 -63.068 1.00 54.25 795 ARG A O 1
ATOM 6278 N N . ASP A 1 796 ? 25.323 10.993 -63.239 1.00 56.12 796 ASP A N 1
ATOM 6279 C CA . ASP A 1 796 ? 25.361 9.676 -62.598 1.00 56.12 796 ASP A CA 1
ATOM 6280 C C . ASP A 1 796 ? 26.755 9.432 -61.959 1.00 56.12 796 ASP A C 1
ATOM 6282 O O . ASP A 1 796 ? 27.686 8.943 -62.622 1.00 56.12 796 ASP A O 1
ATOM 6286 N N . PRO A 1 797 ? 26.910 9.750 -60.658 1.00 57.78 797 PRO A N 1
ATOM 6287 C CA . PRO A 1 797 ? 28.160 9.592 -59.904 1.00 57.78 797 PRO A CA 1
ATOM 6288 C C . PRO A 1 797 ? 28.698 8.152 -59.884 1.00 57.78 797 PRO A C 1
ATOM 6290 O O . PRO A 1 797 ? 29.902 7.932 -59.737 1.00 57.78 797 PRO A O 1
ATOM 6293 N N . THR A 1 798 ? 27.831 7.156 -60.093 1.00 53.34 798 THR A N 1
ATOM 6294 C CA . THR A 1 798 ? 28.192 5.731 -60.091 1.00 53.34 798 THR A CA 1
ATOM 6295 C C . THR A 1 798 ? 28.904 5.344 -61.387 1.00 53.34 798 THR A C 1
ATOM 6297 O O . THR A 1 798 ? 29.946 4.680 -61.379 1.00 53.34 798 THR A O 1
ATOM 6300 N N . ASN A 1 799 ? 28.374 5.789 -62.528 1.00 57.91 799 ASN A N 1
ATOM 6301 C CA . ASN A 1 799 ? 29.002 5.554 -63.827 1.00 57.91 799 ASN A CA 1
ATOM 6302 C C . ASN A 1 799 ? 30.342 6.310 -63.934 1.00 57.91 799 ASN A C 1
ATOM 6304 O O . ASN A 1 799 ? 31.320 5.791 -64.478 1.00 57.91 799 ASN A O 1
ATOM 6308 N N . ALA A 1 800 ? 30.427 7.490 -63.306 1.00 63.06 800 ALA A N 1
ATOM 6309 C CA . ALA A 1 800 ? 31.668 8.246 -63.153 1.00 63.06 800 ALA A CA 1
ATOM 6310 C C . ALA A 1 800 ? 32.756 7.492 -62.366 1.00 63.06 800 ALA A C 1
ATOM 6312 O O . ALA A 1 800 ? 33.930 7.530 -62.751 1.00 63.06 800 ALA A O 1
ATOM 6313 N N . LEU A 1 801 ? 32.371 6.776 -61.302 1.00 61.97 801 LEU A N 1
ATOM 6314 C CA . LEU A 1 801 ? 33.261 5.925 -60.505 1.00 61.97 801 LEU A CA 1
ATOM 6315 C C . LEU A 1 801 ? 33.750 4.706 -61.310 1.00 61.97 801 LEU A C 1
ATOM 6317 O O . LEU A 1 801 ? 34.927 4.355 -61.250 1.00 61.97 801 LEU A O 1
ATOM 6321 N N . LYS A 1 802 ? 32.872 4.090 -62.117 1.00 60.06 802 LYS A N 1
ATOM 6322 C CA . LYS A 1 802 ? 33.195 2.936 -62.978 1.00 60.06 802 LYS A CA 1
ATOM 6323 C C . LYS A 1 802 ? 34.237 3.271 -64.047 1.00 60.06 802 LYS A C 1
ATOM 6325 O O . LYS A 1 802 ? 35.190 2.514 -64.223 1.00 60.06 802 LYS A O 1
ATOM 6330 N N . LEU A 1 803 ? 34.065 4.404 -64.730 1.00 67.00 803 LEU A N 1
ATOM 6331 C CA . LEU A 1 803 ? 34.984 4.889 -65.767 1.00 67.00 803 LEU A CA 1
ATOM 6332 C C . LEU A 1 803 ? 36.347 5.280 -65.176 1.00 67.00 803 LEU A C 1
ATOM 6334 O O . LEU A 1 803 ? 37.382 4.942 -65.749 1.00 67.00 803 LEU A O 1
ATOM 6338 N N . ALA A 1 804 ? 36.358 5.906 -63.991 1.00 63.88 804 ALA A N 1
ATOM 6339 C CA . ALA A 1 804 ? 37.591 6.200 -63.260 1.00 63.88 804 ALA A CA 1
ATOM 6340 C C . ALA A 1 804 ? 38.310 4.921 -62.788 1.00 63.88 804 ALA A C 1
ATOM 6342 O O . ALA A 1 804 ? 39.527 4.816 -62.916 1.00 63.88 804 ALA A O 1
ATOM 6343 N N . TYR A 1 805 ? 37.578 3.918 -62.291 1.00 62.94 805 TYR A N 1
ATOM 6344 C CA . TYR A 1 805 ? 38.159 2.645 -61.850 1.00 62.94 805 TYR A CA 1
ATOM 6345 C C . TYR A 1 805 ? 38.709 1.801 -63.013 1.00 62.94 805 TYR A C 1
ATOM 6347 O O . TYR A 1 805 ? 39.764 1.184 -62.873 1.00 62.94 805 TYR A O 1
ATOM 6355 N N . GLN A 1 806 ? 38.039 1.794 -64.172 1.00 63.12 806 GLN A N 1
ATOM 6356 C CA . GLN A 1 806 ? 38.552 1.140 -65.383 1.00 63.12 806 GLN A CA 1
ATOM 6357 C C . GLN A 1 806 ? 39.875 1.764 -65.842 1.00 63.12 806 GLN A C 1
ATOM 6359 O O . GLN A 1 806 ? 40.832 1.027 -66.054 1.00 63.12 806 GLN A O 1
ATOM 6364 N N . GLY A 1 807 ? 39.983 3.096 -65.862 1.00 63.53 807 GLY A N 1
ATOM 6365 C CA . GLY A 1 807 ? 41.254 3.755 -66.174 1.00 63.53 807 GLY A CA 1
ATOM 6366 C C . GLY A 1 807 ? 42.340 3.559 -65.104 1.00 63.53 807 GLY A C 1
ATOM 6367 O O . GLY A 1 807 ? 43.526 3.581 -65.423 1.00 63.53 807 GLY A O 1
ATOM 6368 N N . MET A 1 808 ? 41.966 3.304 -63.840 1.00 62.53 808 MET A N 1
ATOM 6369 C CA . MET A 1 808 ? 42.922 2.972 -62.769 1.00 62.53 808 MET A CA 1
ATOM 6370 C C . MET A 1 808 ? 43.537 1.574 -62.937 1.00 62.53 808 MET A C 1
ATOM 6372 O O . MET A 1 808 ? 44.662 1.352 -62.493 1.00 62.53 808 MET A O 1
ATOM 6376 N N . LYS A 1 809 ? 42.823 0.630 -63.572 1.00 5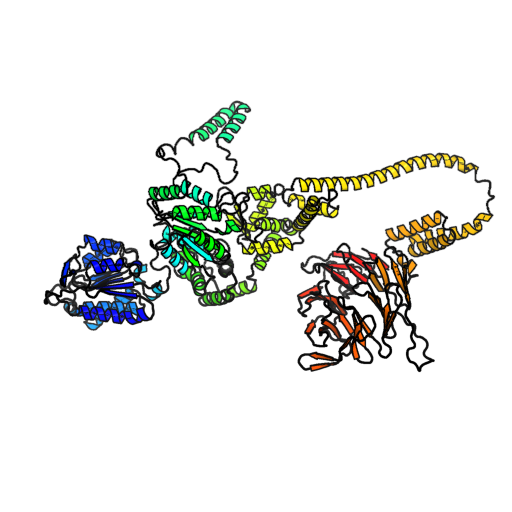6.75 809 LYS A N 1
ATOM 6377 C CA . LYS A 1 809 ? 43.391 -0.676 -63.947 1.00 56.75 809 LYS A CA 1
ATOM 6378 C C . LYS A 1 809 ? 44.434 -0.559 -65.062 1.00 56.75 809 LYS A C 1
ATOM 6380 O O . LYS A 1 809 ? 45.354 -1.371 -65.084 1.00 56.75 809 LYS A O 1
ATOM 6385 N N . ASP A 1 810 ? 44.304 0.440 -65.933 1.00 61.12 810 ASP A N 1
ATOM 6386 C CA . ASP A 1 810 ? 45.212 0.661 -67.063 1.00 61.12 810 ASP A CA 1
ATOM 6387 C C . ASP A 1 810 ? 46.494 1.428 -66.663 1.00 61.12 810 ASP A C 1
ATOM 6389 O O . ASP A 1 810 ? 47.563 1.147 -67.211 1.00 61.12 810 ASP A O 1
ATOM 6393 N N . ASP A 1 811 ? 46.424 2.355 -65.693 1.00 62.75 811 ASP A N 1
ATOM 6394 C CA . ASP A 1 811 ? 47.593 2.990 -65.051 1.00 62.75 811 ASP A CA 1
ATOM 6395 C C . ASP A 1 811 ? 47.304 3.409 -63.581 1.00 62.75 811 ASP A C 1
ATOM 6397 O O . ASP A 1 811 ? 46.749 4.486 -63.322 1.00 62.75 811 ASP A O 1
ATOM 6401 N N . PRO A 1 812 ? 47.720 2.598 -62.585 1.00 52.78 812 PRO A N 1
ATOM 6402 C CA . PRO A 1 812 ? 47.485 2.846 -61.157 1.00 52.78 812 PRO A CA 1
ATOM 6403 C C . PRO A 1 812 ? 48.182 4.096 -60.594 1.00 52.78 812 PRO A C 1
ATOM 6405 O O . PRO A 1 812 ? 47.918 4.497 -59.454 1.00 52.78 812 PRO A O 1
ATOM 6408 N N . GLY A 1 813 ? 49.110 4.700 -61.343 1.00 53.34 813 GLY A N 1
ATOM 6409 C CA . GLY A 1 813 ? 49.871 5.878 -60.935 1.00 53.34 813 GLY A CA 1
ATOM 6410 C C . GLY A 1 813 ? 49.189 7.209 -61.254 1.00 53.34 813 GLY A C 1
ATOM 6411 O O . GLY A 1 813 ? 49.569 8.224 -60.669 1.00 53.34 813 GLY A O 1
ATOM 6412 N N . TYR A 1 814 ? 48.179 7.227 -62.136 1.00 66.69 814 TYR A N 1
ATOM 6413 C CA . TYR A 1 814 ? 47.709 8.469 -62.752 1.00 66.69 814 TYR A CA 1
ATOM 6414 C C . TYR A 1 814 ? 46.902 9.378 -61.785 1.00 66.69 814 TYR A C 1
ATOM 6416 O O . TYR A 1 814 ? 45.802 9.010 -61.352 1.00 66.69 814 TYR A O 1
ATOM 6424 N N . PRO A 1 815 ? 47.398 10.588 -61.434 1.00 56.72 815 PRO A N 1
ATOM 6425 C CA . PRO A 1 815 ? 46.837 11.397 -60.343 1.00 56.72 815 PRO A CA 1
ATOM 6426 C C . PRO A 1 815 ? 45.432 11.938 -60.606 1.00 56.72 815 PRO A C 1
ATOM 6428 O O . PRO A 1 815 ? 44.640 12.048 -59.673 1.00 56.72 815 PRO A O 1
ATOM 6431 N N . GLU A 1 816 ? 45.103 12.269 -61.858 1.00 60.88 816 GLU A N 1
ATOM 6432 C CA . GLU A 1 816 ? 43.786 12.816 -62.210 1.00 60.88 816 GLU A CA 1
ATOM 6433 C C . GLU A 1 816 ? 42.700 11.736 -62.246 1.00 60.88 816 GLU A C 1
ATOM 6435 O O . GLU A 1 816 ? 41.552 12.025 -61.916 1.00 60.88 816 GLU A O 1
ATOM 6440 N N . ILE A 1 817 ? 43.052 10.471 -62.505 1.00 63.03 817 ILE A N 1
ATOM 6441 C CA . ILE A 1 817 ? 42.141 9.341 -62.270 1.00 63.03 817 ILE A CA 1
ATOM 6442 C C . ILE A 1 817 ? 41.950 9.108 -60.779 1.00 63.03 817 ILE A C 1
ATOM 6444 O O . ILE A 1 817 ? 40.816 8.927 -60.357 1.00 63.03 817 ILE A O 1
ATOM 6448 N N . LYS A 1 818 ? 43.006 9.184 -59.958 1.00 56.41 818 LYS A N 1
ATOM 6449 C CA . LYS A 1 818 ? 42.855 9.103 -58.495 1.00 56.41 818 LYS A CA 1
ATOM 6450 C C . LYS A 1 818 ? 41.988 10.233 -57.961 1.00 56.41 818 LYS A C 1
ATOM 6452 O O . LYS A 1 818 ? 41.096 9.975 -57.167 1.00 56.41 818 LYS A O 1
ATOM 6457 N N . LYS A 1 819 ? 42.180 11.468 -58.430 1.00 60.28 819 LYS A N 1
ATOM 6458 C CA . LYS A 1 819 ? 41.311 12.598 -58.079 1.00 60.28 819 LYS A CA 1
ATOM 6459 C C . LYS A 1 819 ? 39.890 12.418 -58.591 1.00 60.28 819 LYS A C 1
ATOM 6461 O O . LYS A 1 819 ? 38.978 12.751 -57.852 1.00 60.28 819 LYS A O 1
ATOM 6466 N N . SER A 1 820 ? 39.688 11.907 -59.804 1.00 61.59 820 SER A N 1
ATOM 6467 C CA . SER A 1 820 ? 38.349 11.655 -60.354 1.00 61.59 820 SER A CA 1
ATOM 6468 C C . SER A 1 820 ? 37.651 10.511 -59.621 1.00 61.59 820 SER A C 1
ATOM 6470 O O . SER A 1 820 ? 36.472 10.624 -59.333 1.00 61.59 820 SER A O 1
ATOM 6472 N N . LEU A 1 821 ? 38.379 9.465 -59.219 1.00 55.53 821 LEU A N 1
ATOM 6473 C CA . LEU A 1 821 ? 37.897 8.369 -58.377 1.00 55.53 821 LEU A CA 1
ATOM 6474 C C . LEU A 1 821 ? 37.537 8.878 -56.979 1.00 55.53 821 LEU A C 1
ATOM 6476 O O . LEU A 1 821 ? 36.462 8.581 -56.487 1.00 55.53 821 LEU A O 1
ATOM 6480 N N . ILE A 1 822 ? 38.404 9.687 -56.369 1.00 53.31 822 ILE A N 1
ATOM 6481 C CA . ILE A 1 822 ? 38.197 10.290 -55.048 1.00 53.31 822 ILE A CA 1
ATOM 6482 C C . ILE A 1 822 ? 37.037 11.289 -55.088 1.00 53.31 822 ILE A C 1
ATOM 6484 O O . ILE A 1 822 ? 36.204 11.283 -54.195 1.00 53.31 822 ILE A O 1
ATOM 6488 N N . ARG A 1 823 ? 36.932 12.119 -56.131 1.00 58.44 823 ARG A N 1
ATOM 6489 C CA . ARG A 1 823 ? 35.811 13.048 -56.325 1.00 58.44 823 ARG A CA 1
ATOM 6490 C C . ARG A 1 823 ? 34.523 12.323 -56.668 1.00 58.44 823 ARG A C 1
ATOM 6492 O O . ARG A 1 823 ? 33.495 12.744 -56.179 1.00 58.44 823 ARG A O 1
ATOM 6499 N N . ALA A 1 824 ? 34.552 11.257 -57.461 1.00 57.72 824 ALA A N 1
ATOM 6500 C CA . ALA A 1 824 ? 33.371 10.441 -57.736 1.00 57.72 824 ALA A CA 1
ATOM 6501 C C . ALA A 1 824 ? 32.929 9.690 -56.481 1.00 57.72 824 ALA A C 1
ATOM 6503 O O . ALA A 1 824 ? 31.739 9.609 -56.231 1.00 57.72 824 ALA A O 1
ATOM 6504 N N . PHE A 1 825 ? 33.873 9.219 -55.662 1.00 52.72 825 PHE A N 1
ATOM 6505 C CA . PHE A 1 825 ? 33.629 8.564 -54.378 1.00 52.72 825 PHE A CA 1
ATOM 6506 C C . PHE A 1 825 ? 33.057 9.536 -53.341 1.00 52.72 825 PHE A C 1
ATOM 6508 O O . PHE A 1 825 ? 32.018 9.258 -52.759 1.00 52.72 825 PHE A O 1
ATOM 6515 N N . TYR A 1 826 ? 33.666 10.711 -53.161 1.00 52.12 826 TYR A N 1
ATOM 6516 C CA . TYR A 1 826 ? 33.144 11.727 -52.247 1.00 52.12 826 TYR A CA 1
ATOM 6517 C C . TYR A 1 826 ? 31.885 12.400 -52.781 1.00 52.12 826 TYR A C 1
ATOM 6519 O O . TYR A 1 826 ? 30.988 12.628 -52.002 1.00 52.12 826 TYR A O 1
ATOM 6527 N N . SER A 1 827 ? 31.734 12.627 -54.087 1.00 55.62 827 SER A N 1
ATOM 6528 C CA . SER A 1 827 ? 30.476 13.117 -54.668 1.00 55.62 827 SER A CA 1
ATOM 6529 C C . SER A 1 827 ? 29.368 12.062 -54.610 1.00 55.62 827 SER A C 1
ATOM 6531 O O . SER A 1 827 ? 28.211 12.431 -54.496 1.00 55.62 827 SER A O 1
ATOM 6533 N N . SER A 1 828 ? 29.699 10.769 -54.659 1.00 50.06 828 SER A N 1
ATOM 6534 C CA . SER A 1 828 ? 28.786 9.652 -54.369 1.00 50.06 828 SER A CA 1
ATOM 6535 C C . SER A 1 828 ? 28.347 9.672 -52.899 1.00 50.06 828 SER A C 1
ATOM 6537 O O . SER A 1 828 ? 27.168 9.489 -52.613 1.00 50.06 828 SER A O 1
ATOM 6539 N N . ILE A 1 829 ? 29.263 9.973 -51.974 1.00 47.66 829 ILE A N 1
ATOM 6540 C CA . ILE A 1 829 ? 28.974 10.125 -50.539 1.00 47.66 829 ILE A CA 1
ATOM 6541 C C . ILE A 1 829 ? 28.156 11.400 -50.256 1.00 47.66 829 ILE A C 1
ATOM 6543 O O . ILE A 1 829 ? 27.136 11.326 -49.576 1.00 47.66 829 ILE A O 1
ATOM 6547 N N . ASP A 1 830 ? 28.564 12.538 -50.821 1.00 43.66 830 ASP A N 1
ATOM 6548 C CA . ASP A 1 830 ? 27.999 13.877 -50.608 1.00 43.66 830 ASP A CA 1
ATOM 6549 C C . ASP A 1 830 ? 26.650 14.059 -51.329 1.00 43.66 830 ASP A C 1
ATOM 6551 O O . ASP A 1 830 ? 25.783 14.765 -50.826 1.00 43.66 830 ASP A O 1
ATOM 6555 N N . ASN A 1 831 ? 26.434 13.393 -52.473 1.00 43.81 831 ASN A N 1
ATOM 6556 C CA . ASN A 1 831 ? 25.140 13.362 -53.175 1.00 43.81 831 ASN A CA 1
ATOM 6557 C C . ASN A 1 831 ? 24.295 12.122 -52.815 1.00 43.81 831 ASN A C 1
ATOM 6559 O O . ASN A 1 831 ? 23.361 11.795 -53.549 1.00 43.81 831 ASN A O 1
ATOM 6563 N N . HIS A 1 832 ? 24.642 11.386 -51.751 1.00 43.22 832 HIS A N 1
ATOM 6564 C CA . HIS A 1 832 ? 23.938 10.181 -51.281 1.00 43.22 832 HIS A CA 1
ATOM 6565 C C . HIS A 1 832 ? 23.650 9.119 -52.363 1.00 43.22 832 HIS A C 1
ATOM 6567 O O . HIS A 1 832 ? 22.651 8.410 -52.306 1.00 43.22 832 HIS A O 1
ATOM 6573 N N . THR A 1 833 ? 24.507 8.983 -53.374 1.00 43.72 833 THR A N 1
ATOM 6574 C CA . THR A 1 833 ? 24.382 7.960 -54.426 1.00 43.72 833 THR A CA 1
ATOM 6575 C C . THR A 1 833 ? 25.334 6.827 -54.096 1.00 43.72 833 THR A C 1
ATOM 6577 O O . THR A 1 833 ? 26.539 7.023 -54.183 1.00 43.72 833 THR A O 1
ATOM 6580 N N . PRO A 1 834 ? 24.887 5.636 -53.702 1.00 44.50 834 PRO A N 1
ATOM 6581 C CA . PRO A 1 834 ? 25.795 4.701 -53.069 1.00 44.50 834 PRO A CA 1
ATOM 6582 C C . PRO A 1 834 ? 26.576 3.852 -54.070 1.00 44.50 834 PRO A C 1
ATOM 6584 O O . PRO A 1 834 ? 26.090 3.377 -55.099 1.00 44.50 834 PRO A O 1
ATOM 6587 N N . TRP A 1 835 ? 27.826 3.617 -53.693 1.00 46.53 835 TRP A N 1
ATOM 6588 C CA . TRP A 1 835 ? 28.871 2.927 -54.444 1.00 46.53 835 TRP A CA 1
ATOM 6589 C C . TRP A 1 835 ? 28.504 1.501 -54.914 1.00 46.53 835 TRP A C 1
ATOM 6591 O O . TRP A 1 835 ? 29.116 0.989 -55.861 1.00 46.53 835 TRP A O 1
ATOM 6601 N N . TYR A 1 836 ? 27.490 0.860 -54.321 1.00 45.44 836 TYR A N 1
ATOM 6602 C CA . TYR A 1 836 ? 27.102 -0.520 -54.628 1.00 45.44 836 TYR A CA 1
ATOM 6603 C C . TYR A 1 836 ? 26.410 -0.712 -55.988 1.00 45.44 836 TYR A C 1
ATOM 6605 O O . TYR A 1 836 ? 26.518 -1.808 -56.549 1.00 45.44 836 TYR A O 1
ATOM 6613 N N . LYS A 1 837 ? 25.796 0.330 -56.586 1.00 39.25 837 LYS A N 1
ATOM 6614 C CA . LYS A 1 837 ? 25.247 0.251 -57.963 1.00 39.25 837 LYS A CA 1
ATOM 6615 C C . LYS A 1 837 ? 26.317 -0.182 -58.980 1.00 39.25 837 LYS A C 1
ATOM 6617 O O . LYS A 1 837 ? 26.020 -0.873 -59.955 1.00 39.25 837 LYS A O 1
ATOM 6622 N N . THR A 1 838 ? 27.583 0.164 -58.731 1.00 46.59 838 THR A N 1
ATOM 6623 C CA . THR A 1 838 ? 28.729 -0.186 -59.587 1.00 46.59 838 THR A CA 1
ATOM 6624 C C . THR A 1 838 ? 29.148 -1.652 -59.466 1.00 46.59 838 THR A C 1
ATOM 6626 O O . THR A 1 838 ? 29.531 -2.274 -60.458 1.00 46.59 838 THR A O 1
ATOM 6629 N N . LEU A 1 839 ? 29.078 -2.218 -58.258 1.00 44.25 839 LEU A N 1
ATOM 6630 C CA . LEU A 1 839 ? 29.563 -3.570 -57.950 1.00 44.25 839 LEU A CA 1
ATOM 6631 C C . LEU A 1 839 ? 28.580 -4.654 -58.425 1.00 44.25 839 LEU A C 1
ATOM 6633 O O . LEU A 1 839 ? 28.978 -5.771 -58.782 1.00 44.25 839 LEU A O 1
ATOM 6637 N N . LEU A 1 840 ? 27.303 -4.279 -58.516 1.00 47.38 840 LEU A N 1
ATOM 6638 C CA . LEU A 1 840 ? 26.193 -5.084 -59.023 1.00 47.38 840 LEU A CA 1
ATOM 6639 C C . LEU A 1 840 ? 25.820 -4.763 -60.484 1.00 47.38 840 LEU A C 1
ATOM 6641 O O . LEU A 1 840 ? 24.816 -5.252 -60.972 1.00 47.38 840 LEU A O 1
ATOM 6645 N N . LYS A 1 841 ? 26.632 -3.979 -61.217 1.00 53.28 841 LYS A N 1
ATOM 6646 C CA . LYS A 1 841 ? 26.405 -3.626 -62.640 1.00 53.28 841 LYS A CA 1
ATOM 6647 C C . LYS A 1 841 ? 24.994 -3.068 -62.951 1.00 53.28 841 LYS A C 1
ATOM 6649 O O . LYS A 1 841 ? 24.536 -3.207 -64.080 1.00 53.28 841 LYS A O 1
ATOM 6654 N N . GLY A 1 842 ? 24.343 -2.387 -62.006 1.00 48.97 842 GLY A N 1
ATOM 6655 C CA . GLY A 1 842 ? 22.987 -1.852 -62.195 1.00 48.97 842 GLY A CA 1
ATOM 6656 C C . GLY A 1 842 ? 21.848 -2.820 -61.859 1.00 48.97 842 GLY A C 1
ATOM 6657 O O . GLY A 1 842 ? 20.695 -2.484 -62.104 1.00 48.97 842 GLY A O 1
ATOM 6658 N N . GLU A 1 843 ? 22.139 -3.983 -61.276 1.00 50.28 843 GLU A N 1
ATOM 6659 C CA . GLU A 1 843 ? 21.113 -4.855 -60.700 1.00 50.28 843 GLU A CA 1
ATOM 6660 C C . GLU A 1 843 ? 20.584 -4.244 -59.394 1.00 50.28 843 GLU A C 1
ATOM 6662 O O . GLU A 1 843 ? 21.343 -3.987 -58.455 1.00 50.28 843 GLU A O 1
ATOM 6667 N N . SER A 1 844 ? 19.275 -3.991 -59.340 1.00 48.69 844 SER A N 1
ATOM 6668 C CA . SER A 1 844 ? 18.569 -3.653 -58.104 1.00 48.69 844 SER A CA 1
ATOM 6669 C C . SER A 1 844 ? 18.403 -4.918 -57.263 1.00 48.69 844 SER A C 1
ATOM 6671 O O . SER A 1 844 ? 17.846 -5.905 -57.746 1.00 48.69 844 SER A O 1
ATOM 6673 N N . PHE A 1 845 ? 18.862 -4.897 -56.014 1.00 54.31 845 PHE A N 1
ATOM 6674 C CA . PHE A 1 845 ? 18.612 -5.978 -55.059 1.00 54.31 845 PHE A CA 1
ATOM 6675 C C . PHE A 1 845 ? 17.348 -5.680 -54.251 1.00 54.31 845 PHE A C 1
ATOM 6677 O O . PHE A 1 845 ? 17.028 -4.520 -53.998 1.00 54.31 845 PHE A O 1
ATOM 6684 N N . SER A 1 846 ? 16.628 -6.718 -53.834 1.00 53.50 846 SER A N 1
ATOM 6685 C CA . SER A 1 846 ? 15.379 -6.561 -53.077 1.00 53.50 846 SER A CA 1
ATOM 6686 C C . SER A 1 846 ? 15.570 -6.635 -51.562 1.00 53.50 846 SER A C 1
ATOM 6688 O O . SER A 1 846 ? 14.722 -6.154 -50.817 1.00 53.50 846 SER A O 1
ATOM 6690 N N . LYS A 1 847 ? 16.669 -7.234 -51.086 1.00 59.84 847 LYS A N 1
ATOM 6691 C CA . LYS A 1 847 ? 16.958 -7.415 -49.655 1.00 59.84 847 LYS A CA 1
ATOM 6692 C C . LYS A 1 847 ? 18.468 -7.433 -49.406 1.00 59.84 847 LYS A C 1
ATOM 6694 O O . LYS A 1 847 ? 19.231 -7.869 -50.266 1.00 59.84 847 LYS A O 1
ATOM 6699 N N . LEU A 1 848 ? 18.904 -6.998 -48.222 1.00 61.62 848 LEU A N 1
ATOM 6700 C CA . LEU A 1 848 ? 20.278 -7.184 -47.742 1.00 61.62 848 LEU A CA 1
ATOM 6701 C C . LEU A 1 848 ? 20.310 -8.220 -46.620 1.00 61.62 848 LEU A C 1
ATOM 6703 O O . LEU A 1 848 ? 19.615 -8.100 -45.609 1.00 61.62 848 LEU A O 1
ATOM 6707 N N . ILE A 1 849 ? 21.141 -9.241 -46.800 1.00 72.12 849 ILE A N 1
ATOM 6708 C CA . ILE A 1 849 ? 21.362 -10.302 -45.819 1.00 72.12 849 ILE A CA 1
ATOM 6709 C C . ILE A 1 849 ? 22.705 -10.013 -45.141 1.00 72.12 849 ILE A C 1
ATOM 6711 O O . ILE A 1 849 ? 23.740 -9.973 -45.803 1.00 72.12 849 ILE A O 1
ATOM 6715 N N . VAL A 1 850 ? 22.692 -9.756 -43.833 1.00 67.94 850 VAL A N 1
ATOM 6716 C CA . VAL A 1 850 ? 23.851 -9.237 -43.084 1.00 67.94 850 VAL A CA 1
ATOM 6717 C C . VAL A 1 850 ? 24.296 -10.254 -42.040 1.00 67.94 850 VAL A C 1
ATOM 6719 O O . VAL A 1 850 ? 23.463 -10.818 -41.338 1.00 67.94 850 VAL A O 1
ATOM 6722 N N . HIS A 1 851 ? 25.608 -10.451 -41.916 1.00 72.69 851 HIS A N 1
ATOM 6723 C CA . HIS A 1 851 ? 26.228 -11.250 -40.866 1.00 72.69 851 HIS A CA 1
ATOM 6724 C C . HIS A 1 851 ? 27.109 -10.358 -39.982 1.00 72.69 851 HIS A C 1
ATOM 6726 O O . HIS A 1 851 ? 28.183 -9.909 -40.396 1.00 72.69 851 HIS A O 1
ATOM 6732 N N . HIS A 1 852 ? 26.663 -10.111 -38.748 1.00 61.91 852 HIS A N 1
ATOM 6733 C CA . HIS A 1 852 ? 27.269 -9.119 -37.854 1.00 61.91 852 HIS A CA 1
ATOM 6734 C C . HIS A 1 852 ? 28.655 -9.524 -37.329 1.00 61.91 852 HIS A C 1
ATOM 6736 O O . HIS A 1 852 ? 29.559 -8.692 -37.330 1.00 61.91 852 HIS A O 1
ATOM 6742 N N . GLY A 1 853 ? 28.863 -10.791 -36.949 1.00 68.25 853 GLY A N 1
ATOM 6743 C CA . GLY A 1 853 ? 30.128 -11.230 -36.337 1.00 68.25 853 GLY A CA 1
ATOM 6744 C C . GLY A 1 853 ? 31.332 -11.101 -37.277 1.00 68.25 853 GLY A C 1
ATOM 6745 O O . GLY A 1 853 ? 32.338 -10.485 -36.944 1.00 68.25 853 GLY A O 1
ATOM 6746 N N . GLN A 1 854 ? 31.198 -11.629 -38.493 1.00 67.56 854 GLN A N 1
ATOM 6747 C CA . GLN A 1 854 ? 32.226 -11.569 -39.542 1.00 67.56 854 GLN A CA 1
ATOM 6748 C C . GLN A 1 854 ? 32.169 -10.291 -40.399 1.00 67.56 854 GLN A C 1
ATOM 6750 O O . GLN A 1 854 ? 32.995 -10.125 -41.292 1.00 67.56 854 GLN A O 1
ATOM 6755 N N . LYS A 1 855 ? 31.216 -9.382 -40.139 1.00 70.19 855 LYS A N 1
ATOM 6756 C CA . LYS A 1 855 ? 31.012 -8.136 -40.902 1.00 70.19 855 LYS A CA 1
ATOM 6757 C C . LYS A 1 855 ? 30.887 -8.373 -42.415 1.00 70.19 855 LYS A C 1
ATOM 6759 O O . LYS A 1 855 ? 31.596 -7.756 -43.215 1.00 70.19 855 LYS A O 1
ATOM 6764 N N . LEU A 1 856 ? 29.957 -9.251 -42.796 1.00 74.81 856 LEU A N 1
ATOM 6765 C CA . LEU A 1 856 ? 29.654 -9.592 -44.190 1.00 74.81 856 LEU A CA 1
ATOM 6766 C C . LEU A 1 856 ? 28.240 -9.161 -44.591 1.00 74.81 856 LEU A C 1
ATOM 6768 O O . LEU A 1 856 ? 27.324 -9.148 -43.769 1.00 74.81 856 LEU A O 1
ATOM 6772 N N . VAL A 1 857 ? 28.056 -8.845 -45.870 1.00 67.56 857 VAL A N 1
ATOM 6773 C CA . VAL A 1 857 ? 26.784 -8.426 -46.466 1.00 67.56 857 VAL A CA 1
ATOM 6774 C C . VAL A 1 857 ? 26.581 -9.117 -47.812 1.00 67.56 857 VAL A C 1
ATOM 6776 O O . VAL A 1 857 ? 27.488 -9.168 -48.644 1.00 67.56 857 VAL A O 1
ATOM 6779 N N . ILE A 1 858 ? 25.368 -9.614 -48.046 1.00 77.56 858 ILE A N 1
ATOM 6780 C CA . ILE A 1 858 ? 24.944 -10.255 -49.292 1.00 77.56 858 ILE A CA 1
ATOM 6781 C C . ILE A 1 858 ? 23.744 -9.474 -49.850 1.00 77.56 858 ILE A C 1
ATOM 6783 O O . ILE A 1 858 ? 22.649 -9.548 -49.283 1.00 77.56 858 ILE A O 1
ATOM 6787 N N . PRO A 1 859 ? 23.920 -8.699 -50.933 1.00 68.75 859 PRO A N 1
ATOM 6788 C CA . PRO A 1 859 ? 22.805 -8.121 -51.674 1.00 68.75 859 PRO A CA 1
ATOM 6789 C C . PRO A 1 859 ? 22.048 -9.227 -52.410 1.00 68.75 859 PRO A C 1
ATOM 6791 O O . PRO A 1 859 ? 22.606 -9.907 -53.273 1.00 68.75 859 PRO A O 1
ATOM 6794 N N . PHE A 1 860 ? 20.777 -9.413 -52.062 1.00 73.94 860 PHE A N 1
ATOM 6795 C CA . PHE A 1 860 ? 19.930 -10.438 -52.652 1.00 73.94 860 PHE A CA 1
ATOM 6796 C C . PHE A 1 860 ? 19.327 -9.955 -53.975 1.00 73.94 860 PHE A C 1
ATOM 6798 O O . PHE A 1 860 ? 18.457 -9.082 -54.010 1.00 73.94 860 PHE A O 1
ATOM 6805 N N . VAL A 1 861 ? 19.791 -10.558 -55.064 1.00 76.81 861 VAL A N 1
ATOM 6806 C CA . VAL A 1 861 ? 19.253 -10.406 -56.417 1.00 76.81 861 VAL A CA 1
ATOM 6807 C C . VAL A 1 861 ? 18.729 -11.774 -56.837 1.00 76.81 861 VAL A C 1
ATOM 6809 O O . VAL A 1 861 ? 19.358 -12.784 -56.531 1.00 76.81 861 VAL A O 1
ATOM 6812 N N . LYS A 1 862 ? 17.588 -11.841 -57.531 1.00 75.50 862 LYS A N 1
ATOM 6813 C CA . LYS A 1 862 ? 17.130 -13.104 -58.126 1.00 75.50 862 LYS A CA 1
ATOM 6814 C C . LYS A 1 862 ? 18.077 -13.499 -59.264 1.00 75.50 862 LYS A C 1
ATOM 6816 O O . LYS A 1 862 ? 17.868 -13.124 -60.413 1.00 75.50 862 LYS A O 1
ATOM 6821 N N . SER A 1 863 ? 19.143 -14.208 -58.919 1.00 78.88 863 SER A N 1
ATOM 6822 C CA . SER A 1 863 ? 20.194 -14.665 -59.825 1.00 78.88 863 SER A CA 1
ATOM 6823 C C . SER A 1 863 ? 20.659 -16.073 -59.448 1.00 78.88 863 SER A C 1
ATOM 6825 O O . SER A 1 863 ? 20.380 -16.585 -58.361 1.00 78.88 863 SER A O 1
ATOM 6827 N N . ASP A 1 864 ? 21.382 -16.712 -60.362 1.00 81.38 864 ASP A N 1
ATOM 6828 C CA . ASP A 1 864 ? 22.034 -18.008 -60.145 1.00 81.38 864 ASP A CA 1
ATOM 6829 C C . ASP A 1 864 ? 23.318 -17.906 -59.301 1.00 81.38 864 ASP A C 1
ATOM 6831 O O . ASP A 1 864 ? 23.917 -18.916 -58.923 1.00 81.38 864 ASP A O 1
ATOM 6835 N N . SER A 1 865 ? 23.749 -16.680 -58.995 1.00 82.88 865 SER A N 1
ATOM 6836 C CA . SER A 1 865 ? 24.914 -16.408 -58.169 1.00 82.88 865 SER A CA 1
ATOM 6837 C C . SER A 1 865 ? 24.770 -15.117 -57.365 1.00 82.88 865 SER A C 1
ATOM 6839 O O . SER A 1 865 ? 24.484 -14.048 -57.908 1.00 82.88 865 SER A O 1
ATOM 6841 N N . LEU A 1 866 ? 25.018 -15.199 -56.059 1.00 82.12 866 LEU A N 1
ATOM 6842 C CA . LEU A 1 866 ? 24.978 -14.057 -55.144 1.00 82.12 866 LEU A CA 1
ATOM 6843 C C . LEU A 1 866 ? 26.387 -13.678 -54.716 1.00 82.12 866 LEU A C 1
ATOM 6845 O O . LEU A 1 866 ? 27.204 -14.534 -54.393 1.00 82.12 866 LEU A O 1
ATOM 6849 N N . LYS A 1 867 ? 26.690 -12.382 -54.688 1.00 81.00 867 LYS A N 1
ATOM 6850 C CA . LYS A 1 867 ? 28.003 -11.887 -54.252 1.00 81.00 867 LYS A CA 1
ATOM 6851 C C . LYS A 1 867 ? 28.012 -11.676 -52.743 1.00 81.00 867 LYS A C 1
ATOM 6853 O O . LYS A 1 867 ? 27.046 -11.161 -52.197 1.00 81.00 867 LYS A O 1
ATOM 6858 N N . ILE A 1 868 ? 29.134 -11.986 -52.100 1.00 78.44 868 ILE A N 1
ATOM 6859 C CA . ILE A 1 868 ? 29.362 -11.716 -50.677 1.00 78.44 868 ILE A CA 1
ATOM 6860 C C . ILE A 1 868 ? 30.394 -10.605 -50.556 1.00 78.44 868 ILE A C 1
ATOM 6862 O O . ILE A 1 868 ? 31.476 -10.681 -51.150 1.00 78.44 868 ILE A O 1
ATOM 6866 N N . LEU A 1 869 ? 30.047 -9.570 -49.804 1.00 69.69 869 LEU A N 1
ATOM 6867 C CA . LEU A 1 869 ? 30.832 -8.359 -49.612 1.00 69.69 869 LEU A CA 1
ATOM 6868 C C . LEU A 1 869 ? 31.194 -8.207 -48.131 1.00 69.69 869 LEU A C 1
ATOM 6870 O O . LEU A 1 869 ? 30.436 -8.646 -47.272 1.00 69.69 869 LEU A O 1
ATOM 6874 N N . ASP A 1 870 ? 32.318 -7.570 -47.817 1.00 65.88 870 ASP A N 1
ATOM 6875 C CA . ASP A 1 870 ? 32.545 -7.038 -46.470 1.00 65.88 870 ASP A CA 1
ATOM 6876 C C . ASP A 1 870 ? 31.823 -5.689 -46.286 1.00 65.88 870 ASP A C 1
ATOM 6878 O O . ASP A 1 870 ? 31.292 -5.104 -47.234 1.00 65.88 870 ASP A O 1
ATOM 6882 N N . PHE A 1 871 ? 31.805 -5.168 -45.058 1.00 57.75 871 PHE A N 1
ATOM 6883 C CA . PHE A 1 871 ? 31.181 -3.869 -44.751 1.00 57.75 871 PHE A CA 1
ATOM 6884 C C . PHE A 1 871 ? 31.875 -2.679 -45.443 1.00 57.75 871 PHE A C 1
ATOM 6886 O O . PHE A 1 871 ? 31.288 -1.604 -45.540 1.00 57.75 871 PHE A O 1
ATOM 6893 N N . ALA A 1 872 ? 33.104 -2.860 -45.939 1.00 47.53 872 ALA A N 1
ATOM 6894 C CA . ALA A 1 872 ? 33.819 -1.871 -46.746 1.00 47.53 872 ALA A CA 1
ATOM 6895 C C . ALA A 1 872 ? 33.515 -2.003 -48.253 1.00 47.53 872 ALA A C 1
ATOM 6897 O O . ALA A 1 872 ? 34.001 -1.202 -49.054 1.00 47.53 872 ALA A O 1
ATOM 6898 N N . GLY A 1 873 ? 32.717 -3.000 -48.649 1.00 49.41 873 GLY A N 1
ATOM 6899 C CA . GLY A 1 873 ? 32.295 -3.235 -50.021 1.00 49.41 873 GLY A CA 1
ATOM 6900 C C . GLY A 1 873 ? 33.215 -4.078 -50.884 1.00 49.41 873 GLY A C 1
ATOM 6901 O O . GLY A 1 873 ? 32.982 -4.210 -52.089 1.00 49.41 873 GLY A O 1
ATOM 6902 N N . LYS A 1 874 ? 34.254 -4.672 -50.307 1.00 59.72 874 LYS A N 1
ATOM 6903 C CA . LYS A 1 874 ? 35.159 -5.579 -51.007 1.00 59.72 874 LYS A CA 1
ATOM 6904 C C . LYS A 1 874 ? 34.484 -6.938 -51.176 1.00 59.72 874 LYS A C 1
ATOM 6906 O O . LYS A 1 874 ? 33.947 -7.494 -50.225 1.00 59.72 874 LYS A O 1
ATOM 6911 N N . LYS A 1 875 ? 34.538 -7.507 -52.386 1.00 75.81 875 LYS A N 1
ATOM 6912 C CA . LYS A 1 875 ? 34.057 -8.874 -52.637 1.00 75.81 875 LYS A CA 1
ATOM 6913 C C . LYS A 1 875 ? 34.927 -9.878 -51.876 1.00 75.81 875 LYS A C 1
ATOM 6915 O O . LYS A 1 875 ? 36.120 -9.975 -52.158 1.00 75.81 875 LYS A O 1
ATOM 6920 N N . ILE A 1 876 ? 34.307 -10.623 -50.965 1.00 77.38 876 ILE A N 1
ATOM 6921 C CA . ILE A 1 876 ? 34.929 -11.694 -50.173 1.00 77.38 876 ILE A CA 1
ATOM 6922 C C . ILE A 1 876 ? 34.648 -13.064 -50.799 1.00 77.38 876 ILE A C 1
ATOM 6924 O O . ILE A 1 876 ? 35.527 -13.915 -50.820 1.00 77.38 876 ILE A O 1
ATOM 6928 N N . GLY A 1 877 ? 33.465 -13.251 -51.394 1.00 80.12 877 GLY A N 1
ATOM 6929 C CA . GLY A 1 877 ? 33.055 -14.538 -51.959 1.00 80.12 877 GLY A CA 1
ATOM 6930 C C . GLY A 1 877 ? 31.856 -14.441 -52.900 1.00 80.12 877 GLY A C 1
ATOM 6931 O O . GLY A 1 877 ? 31.425 -13.344 -53.283 1.00 80.12 877 GLY A O 1
ATOM 6932 N N . ALA A 1 878 ? 31.334 -15.594 -53.315 1.00 83.31 878 ALA A N 1
ATOM 6933 C CA . ALA A 1 878 ? 30.051 -15.702 -54.000 1.00 83.31 878 ALA A CA 1
ATOM 6934 C C . ALA A 1 878 ? 29.393 -17.059 -53.715 1.00 83.31 878 ALA A C 1
ATOM 6936 O O . ALA A 1 878 ? 30.085 -18.069 -53.661 1.00 83.31 878 ALA A O 1
ATOM 6937 N N . LEU A 1 879 ? 28.068 -17.068 -53.591 1.00 83.69 879 LEU A N 1
ATOM 6938 C CA . LEU A 1 879 ? 27.246 -18.273 -53.547 1.00 83.69 879 LEU A CA 1
ATOM 6939 C C . LEU A 1 879 ? 26.825 -18.610 -54.973 1.00 83.69 879 LEU A C 1
ATOM 6941 O O . LEU A 1 879 ? 26.314 -17.736 -55.671 1.00 83.69 879 LEU A O 1
ATOM 6945 N N . GLY A 1 880 ? 27.026 -19.850 -55.404 1.00 82.62 880 GLY A N 1
ATOM 6946 C CA . GLY A 1 880 ? 26.504 -20.355 -56.675 1.00 82.62 880 GLY A CA 1
ATOM 6947 C C . GLY A 1 880 ? 25.363 -21.334 -56.437 1.00 82.62 880 GLY A C 1
ATOM 6948 O O . GLY A 1 880 ? 25.445 -22.155 -55.521 1.00 82.62 880 GLY A O 1
ATOM 6949 N N . VAL A 1 881 ? 24.316 -21.266 -57.259 1.00 82.06 881 VAL A N 1
ATOM 6950 C CA . VAL A 1 881 ? 23.251 -22.274 -57.258 1.00 82.06 881 VAL A CA 1
ATOM 6951 C C . VAL A 1 881 ? 23.819 -23.603 -57.752 1.00 82.06 881 VAL A C 1
ATOM 6953 O O . VAL A 1 881 ? 24.358 -23.686 -58.859 1.00 82.06 881 VAL A O 1
ATOM 6956 N N . ILE A 1 882 ? 23.643 -24.673 -56.974 1.00 77.50 882 ILE A N 1
ATOM 6957 C CA . ILE A 1 882 ? 23.915 -26.028 -57.472 1.00 77.50 882 ILE A CA 1
ATOM 6958 C C . ILE A 1 882 ? 22.763 -26.452 -58.389 1.00 77.50 882 ILE A C 1
ATOM 6960 O O . ILE A 1 882 ? 21.612 -26.542 -57.956 1.00 77.50 882 ILE A O 1
ATOM 6964 N N . LYS A 1 883 ? 23.074 -26.723 -59.660 1.00 70.06 883 LYS A N 1
ATOM 6965 C CA . LYS A 1 883 ? 22.126 -27.264 -60.641 1.00 70.06 883 LYS A CA 1
ATOM 6966 C C . LYS A 1 883 ? 22.192 -28.793 -60.584 1.00 70.06 883 LYS A C 1
ATOM 6968 O O . LYS A 1 883 ? 23.218 -29.368 -60.931 1.00 70.06 883 LYS A O 1
ATOM 6973 N N . MET A 1 884 ? 21.119 -29.445 -60.140 1.00 62.72 884 MET A N 1
ATOM 6974 C CA . MET A 1 884 ? 20.955 -30.902 -60.241 1.00 62.72 884 MET A CA 1
ATOM 6975 C C . MET A 1 884 ? 19.820 -31.222 -61.227 1.00 62.72 884 MET A C 1
ATOM 6977 O O . MET A 1 884 ? 18.867 -30.440 -61.303 1.00 62.72 884 MET A O 1
ATOM 6981 N N . PRO A 1 885 ? 19.914 -32.315 -62.007 1.00 54.28 885 PRO A N 1
ATOM 6982 C CA . PRO A 1 885 ? 18.881 -32.695 -62.969 1.00 54.28 885 PRO A CA 1
ATOM 6983 C C . PRO A 1 885 ? 17.545 -32.974 -62.266 1.00 54.28 885 PRO A C 1
ATOM 6985 O O . PRO A 1 885 ? 17.514 -33.546 -61.178 1.00 54.28 885 PRO A O 1
ATOM 6988 N N . ILE A 1 886 ? 16.447 -32.537 -62.889 1.00 51.06 886 ILE A N 1
ATOM 6989 C CA . ILE A 1 886 ? 15.116 -32.500 -62.263 1.00 51.06 886 ILE A CA 1
ATOM 6990 C C . ILE A 1 886 ? 14.503 -33.912 -62.154 1.00 51.06 886 ILE A C 1
ATOM 6992 O O . ILE A 1 886 ? 13.797 -34.161 -61.188 1.00 51.06 886 ILE A O 1
ATOM 6996 N N . HIS A 1 887 ? 14.860 -34.865 -63.029 1.00 52.47 887 HIS A N 1
ATOM 6997 C CA . HIS A 1 887 ? 14.512 -36.293 -62.931 1.00 52.47 887 HIS A CA 1
ATOM 6998 C C . HIS A 1 887 ? 15.528 -37.162 -63.706 1.00 52.47 887 HIS A C 1
ATOM 7000 O O . HIS A 1 887 ? 16.035 -36.730 -64.739 1.00 52.47 887 HIS A O 1
ATOM 7006 N N . GLU A 1 888 ? 15.794 -38.399 -63.261 1.00 45.19 888 GLU A N 1
ATOM 7007 C CA . GLU A 1 888 ? 16.714 -39.369 -63.909 1.00 45.19 888 GLU A CA 1
ATOM 7008 C C . GLU A 1 888 ? 16.288 -39.822 -65.326 1.00 45.19 888 GLU A C 1
ATOM 7010 O O . GLU A 1 888 ? 17.035 -40.533 -65.997 1.00 45.19 888 GLU A O 1
ATOM 7015 N N . HIS A 1 889 ? 15.123 -39.392 -65.823 1.00 44.25 889 HIS A N 1
ATOM 7016 C CA . HIS A 1 889 ? 14.555 -39.872 -67.089 1.00 44.25 889 HIS A CA 1
ATOM 7017 C C . HIS A 1 889 ? 14.138 -38.795 -68.096 1.00 44.25 889 HIS A C 1
ATOM 7019 O O . HIS A 1 889 ? 13.528 -39.139 -69.103 1.00 44.25 889 HIS A O 1
ATOM 7025 N N . ASP A 1 890 ? 14.494 -37.523 -67.895 1.00 41.31 890 ASP A N 1
ATOM 7026 C CA . ASP A 1 890 ? 14.067 -36.459 -68.813 1.00 41.31 890 ASP A CA 1
ATOM 7027 C C . ASP A 1 890 ? 15.257 -35.659 -69.367 1.00 41.31 890 ASP A C 1
ATOM 7029 O O . ASP A 1 890 ? 15.618 -34.580 -68.897 1.00 41.31 890 ASP A O 1
ATOM 7033 N N . THR A 1 891 ? 15.920 -36.225 -70.380 1.00 44.09 891 THR A N 1
ATOM 7034 C CA . THR A 1 891 ? 17.104 -35.653 -71.052 1.00 44.09 891 THR A CA 1
ATOM 7035 C C . THR A 1 891 ? 16.788 -34.509 -72.025 1.00 44.09 891 THR A C 1
ATOM 7037 O O . THR A 1 891 ? 17.663 -34.098 -72.786 1.00 44.09 891 THR A O 1
ATOM 7040 N N . THR A 1 892 ? 15.563 -33.975 -72.034 1.00 42.72 892 THR A N 1
ATOM 7041 C CA . THR A 1 892 ? 15.120 -32.992 -73.046 1.00 42.72 892 THR A CA 1
ATOM 7042 C C . THR A 1 892 ? 14.456 -31.727 -72.504 1.00 42.72 892 THR A C 1
ATOM 7044 O O . THR A 1 892 ? 13.988 -30.905 -73.292 1.00 42.72 892 THR A O 1
ATOM 7047 N N . VAL A 1 893 ? 14.461 -31.488 -71.192 1.00 43.19 893 VAL A N 1
ATOM 7048 C CA . VAL A 1 893 ? 13.949 -30.223 -70.643 1.00 43.19 893 VAL A CA 1
ATOM 7049 C C . VAL A 1 893 ? 15.087 -29.207 -70.576 1.00 43.19 893 VAL A C 1
ATOM 7051 O O . VAL A 1 893 ? 16.048 -29.381 -69.829 1.00 43.19 893 VAL A O 1
ATOM 7054 N N . ALA A 1 894 ? 14.980 -28.144 -71.380 1.00 43.56 894 ALA A N 1
ATOM 7055 C CA . ALA A 1 894 ? 15.854 -26.977 -71.317 1.00 43.56 894 ALA A CA 1
ATOM 7056 C C . ALA A 1 894 ? 16.062 -26.573 -69.852 1.00 43.56 894 ALA A C 1
ATOM 7058 O O . ALA A 1 894 ? 15.085 -26.368 -69.129 1.00 43.56 894 ALA A O 1
ATOM 7059 N N . VAL A 1 895 ? 17.324 -26.501 -69.416 1.00 50.59 895 VAL A N 1
ATOM 7060 C CA . VAL A 1 895 ? 17.707 -26.057 -68.073 1.00 50.59 895 VAL A CA 1
ATOM 7061 C C . VAL A 1 895 ? 17.055 -24.695 -67.854 1.00 50.59 895 VAL A C 1
ATOM 7063 O O . VAL A 1 895 ? 17.532 -23.696 -68.385 1.00 50.59 895 VAL A O 1
ATOM 7066 N N . ARG A 1 896 ? 15.925 -24.661 -67.135 1.00 54.69 896 ARG A N 1
ATOM 7067 C CA . ARG A 1 896 ? 15.310 -23.408 -66.688 1.00 54.69 896 ARG A CA 1
ATOM 7068 C C . ARG A 1 896 ? 16.391 -22.611 -65.967 1.00 54.69 896 ARG A C 1
ATOM 7070 O O . ARG A 1 896 ? 17.234 -23.205 -65.294 1.00 54.69 896 ARG A O 1
ATOM 7077 N N . ASP A 1 897 ? 16.371 -21.292 -66.098 1.00 63.91 897 ASP A N 1
ATOM 7078 C CA . ASP A 1 897 ? 17.242 -20.429 -65.308 1.00 63.91 897 ASP A CA 1
ATOM 7079 C C . ASP A 1 897 ? 16.939 -20.665 -63.821 1.00 63.91 897 ASP A C 1
ATOM 7081 O O . ASP A 1 897 ? 15.936 -20.187 -63.299 1.00 63.91 897 ASP A O 1
ATOM 7085 N N . ILE A 1 898 ? 17.764 -21.480 -63.153 1.00 76.56 898 ILE A N 1
ATOM 7086 C CA . ILE A 1 898 ? 17.630 -21.758 -61.722 1.00 76.56 898 ILE A CA 1
ATOM 7087 C C . ILE A 1 898 ? 18.355 -20.647 -60.972 1.00 76.56 898 ILE A C 1
ATOM 7089 O O . ILE A 1 898 ? 19.579 -20.543 -61.026 1.00 76.56 898 ILE A O 1
ATOM 7093 N N . TYR A 1 899 ? 17.587 -19.845 -60.252 1.00 84.38 899 TYR A N 1
ATOM 7094 C CA . TYR A 1 899 ? 18.065 -18.766 -59.393 1.00 84.38 899 TYR A CA 1
ATOM 7095 C C . TYR A 1 899 ? 17.643 -18.982 -57.931 1.00 84.38 899 TYR A C 1
ATOM 7097 O O . TYR A 1 899 ? 16.770 -19.811 -57.643 1.00 84.38 899 TYR A O 1
ATOM 7105 N N . PHE A 1 900 ? 18.263 -18.246 -57.006 1.00 86.44 900 PHE A N 1
ATOM 7106 C CA . PHE A 1 900 ? 17.891 -18.243 -55.588 1.00 86.44 900 PHE A CA 1
ATOM 7107 C C . PHE A 1 900 ? 16.557 -17.518 -55.353 1.00 86.44 900 PHE A C 1
ATOM 7109 O O . PHE A 1 900 ? 16.385 -16.378 -55.782 1.00 86.44 900 PHE A O 1
ATOM 7116 N N . GLU A 1 901 ? 15.633 -18.151 -54.628 1.00 84.88 901 GLU A N 1
ATOM 7117 C CA . GLU A 1 901 ? 14.351 -17.558 -54.209 1.00 84.88 901 GLU A CA 1
ATOM 7118 C C . GLU A 1 901 ? 14.428 -16.966 -52.796 1.00 84.88 901 GLU A C 1
ATOM 7120 O O . GLU A 1 901 ? 13.873 -15.897 -52.540 1.00 84.88 901 GLU A O 1
ATOM 7125 N N . LYS A 1 902 ? 15.159 -17.612 -51.880 1.00 86.38 902 LYS A N 1
ATOM 7126 C CA . LYS A 1 902 ? 15.370 -17.116 -50.512 1.00 86.38 902 LYS A CA 1
ATOM 7127 C C . LYS A 1 902 ? 16.727 -17.570 -49.983 1.00 86.38 902 LYS A C 1
ATOM 7129 O O . LYS A 1 902 ? 17.132 -18.700 -50.234 1.00 86.38 902 LYS A O 1
ATOM 7134 N N . VAL A 1 903 ? 17.420 -16.698 -49.249 1.00 87.62 903 VAL A N 1
ATOM 7135 C CA . VAL A 1 903 ? 18.725 -16.982 -48.633 1.00 87.62 903 VAL A CA 1
ATOM 7136 C C . VAL A 1 903 ? 18.789 -16.365 -47.242 1.00 87.62 903 VAL A C 1
ATOM 7138 O O . VAL A 1 903 ? 18.514 -15.174 -47.096 1.00 87.62 903 VAL A O 1
ATOM 7141 N N . GLU A 1 904 ? 19.156 -17.152 -46.229 1.00 87.25 904 GLU A N 1
ATOM 7142 C CA . GLU A 1 904 ? 19.254 -16.699 -44.835 1.00 87.25 904 GLU A CA 1
ATOM 7143 C C . GLU A 1 904 ? 20.437 -17.329 -44.090 1.00 87.25 904 GLU A C 1
ATOM 7145 O O . GLU A 1 904 ? 20.856 -18.455 -44.362 1.00 87.25 904 GLU A O 1
ATOM 7150 N N . TRP A 1 905 ? 20.992 -16.568 -43.144 1.00 85.12 905 TRP A N 1
ATOM 7151 C CA . TRP A 1 905 ? 22.001 -17.060 -42.211 1.00 85.12 905 TRP A CA 1
ATOM 7152 C C . TRP A 1 905 ? 21.338 -17.851 -41.088 1.00 85.12 905 TRP A C 1
ATOM 7154 O O . TRP A 1 905 ? 20.294 -17.457 -40.577 1.00 85.12 905 TRP A O 1
ATOM 7164 N N . SER A 1 906 ? 21.997 -18.921 -40.652 1.00 83.94 906 SER A N 1
ATOM 7165 C CA . SER A 1 906 ? 21.730 -19.535 -39.348 1.00 83.94 906 SER A CA 1
ATOM 7166 C C . SER A 1 906 ? 21.889 -18.509 -38.225 1.00 83.94 906 SER A C 1
ATOM 7168 O O . SER A 1 906 ? 22.726 -17.608 -38.309 1.00 83.94 906 SER A O 1
ATOM 7170 N N . ALA A 1 907 ? 21.132 -18.663 -37.140 1.00 71.38 907 ALA A N 1
ATOM 7171 C CA . ALA A 1 907 ? 21.169 -17.717 -36.026 1.00 71.38 907 ALA A CA 1
ATOM 7172 C C . ALA A 1 907 ? 22.537 -17.628 -35.330 1.00 71.38 907 ALA A C 1
ATOM 7174 O O . ALA A 1 907 ? 22.938 -16.555 -34.883 1.00 71.38 907 ALA A O 1
ATOM 7175 N N . LYS A 1 908 ? 23.302 -18.727 -35.307 1.00 72.62 908 LYS A N 1
ATOM 7176 C CA . LYS A 1 908 ? 24.696 -18.741 -34.827 1.00 72.62 908 LYS A CA 1
ATOM 7177 C C . LYS A 1 908 ? 25.693 -18.168 -35.842 1.00 72.62 908 LYS A C 1
ATOM 7179 O O . LYS A 1 908 ? 26.870 -18.029 -35.519 1.00 72.62 908 LYS A O 1
ATOM 7184 N N . GLY A 1 909 ? 25.250 -17.869 -37.065 1.00 75.00 909 GLY A N 1
ATOM 7185 C CA . GLY A 1 909 ? 26.069 -17.290 -38.129 1.00 75.00 909 GLY A CA 1
ATOM 7186 C C . GLY A 1 909 ? 27.081 -18.251 -38.762 1.00 75.00 909 GLY A C 1
ATOM 7187 O O . GLY A 1 909 ? 27.929 -17.844 -39.547 1.00 75.00 909 GLY A O 1
ATOM 7188 N N . ASN A 1 910 ? 27.026 -19.540 -38.431 1.00 80.12 910 ASN A N 1
ATOM 7189 C CA . ASN A 1 910 ? 28.012 -20.533 -38.861 1.00 80.12 910 ASN A CA 1
ATOM 7190 C C . ASN A 1 910 ? 27.661 -21.232 -40.184 1.00 80.12 910 ASN A C 1
ATOM 7192 O O . ASN A 1 910 ? 28.545 -21.817 -40.802 1.00 80.12 910 ASN A O 1
ATOM 7196 N N . ARG A 1 911 ? 26.394 -21.198 -40.599 1.00 85.75 911 ARG A N 1
ATOM 7197 C CA . ARG A 1 911 ? 25.894 -21.754 -41.865 1.00 85.75 911 ARG A CA 1
ATOM 7198 C C . ARG A 1 911 ? 24.928 -20.815 -42.566 1.00 85.75 911 ARG A C 1
ATOM 7200 O O . ARG A 1 911 ? 24.289 -19.980 -41.920 1.00 85.75 911 ARG A O 1
ATOM 7207 N N . LEU A 1 912 ? 24.782 -21.004 -43.870 1.00 88.44 912 LEU A N 1
ATOM 7208 C CA . LEU A 1 912 ? 23.884 -20.235 -44.722 1.00 88.44 912 LEU A CA 1
ATOM 7209 C C . LEU A 1 912 ? 22.986 -21.196 -45.508 1.00 88.44 912 LEU A C 1
ATOM 7211 O O . LEU A 1 912 ? 23.464 -22.178 -46.068 1.00 88.44 912 LEU A O 1
ATOM 7215 N N . VAL A 1 913 ? 21.679 -20.950 -45.503 1.00 89.88 913 VAL A N 1
ATOM 7216 C CA . VAL A 1 913 ? 20.677 -21.818 -46.136 1.00 89.88 913 VAL A CA 1
ATOM 7217 C C . VAL A 1 913 ? 20.010 -21.057 -47.267 1.00 89.88 913 VAL A C 1
ATOM 7219 O O . VAL A 1 913 ? 19.629 -19.895 -47.112 1.00 89.88 913 VAL A O 1
ATOM 7222 N N . ALA A 1 914 ? 19.874 -21.710 -48.413 1.00 89.62 914 ALA A N 1
ATOM 7223 C CA . ALA A 1 914 ? 19.275 -21.142 -49.602 1.00 89.62 914 ALA A CA 1
ATOM 7224 C C . ALA A 1 914 ? 18.205 -22.065 -50.181 1.00 89.62 914 ALA A C 1
ATOM 7226 O O . ALA A 1 914 ? 18.407 -23.270 -50.285 1.00 89.62 914 ALA A O 1
ATOM 7227 N N . LEU A 1 915 ? 17.095 -21.483 -50.619 1.00 89.69 915 LEU A N 1
ATOM 7228 C CA . LEU A 1 915 ? 16.078 -22.142 -51.428 1.00 89.69 915 LEU A CA 1
ATOM 7229 C C . LEU A 1 915 ? 16.179 -21.617 -52.854 1.00 89.69 915 LEU A C 1
ATOM 7231 O O . LEU A 1 915 ? 16.230 -20.403 -53.071 1.00 89.69 915 LEU A O 1
ATOM 7235 N N . ASN A 1 916 ? 16.209 -22.522 -53.825 1.00 88.31 916 ASN A N 1
ATOM 7236 C CA . ASN A 1 916 ? 16.217 -22.164 -55.238 1.00 88.31 916 ASN A CA 1
ATOM 7237 C C . ASN A 1 916 ? 14.821 -22.295 -55.876 1.00 88.31 916 ASN A C 1
ATOM 7239 O O . ASN A 1 916 ? 13.900 -22.883 -55.314 1.00 88.31 916 ASN A O 1
ATOM 7243 N N . SER A 1 917 ? 14.684 -21.768 -57.089 1.00 84.50 917 SER A N 1
ATOM 7244 C CA . SER A 1 917 ? 13.449 -21.809 -57.893 1.00 84.50 917 SER A CA 1
ATOM 7245 C C . SER A 1 917 ? 13.010 -23.212 -58.338 1.00 84.50 917 SER A C 1
ATOM 7247 O O . SER A 1 917 ? 11.893 -23.361 -58.828 1.00 84.50 917 SER A O 1
ATOM 7249 N N . SER A 1 918 ? 13.841 -24.248 -58.158 1.00 81.69 918 SER A N 1
ATOM 7250 C CA . SER A 1 918 ? 13.451 -25.655 -58.355 1.00 81.69 918 SER A CA 1
ATOM 7251 C C . SER A 1 918 ? 13.038 -26.361 -57.056 1.00 81.69 918 SER A C 1
ATOM 7253 O O . SER A 1 918 ? 12.937 -27.589 -57.022 1.00 81.69 918 SER A O 1
ATOM 7255 N N . GLY A 1 919 ? 12.826 -25.599 -55.978 1.00 84.19 919 GLY A N 1
ATOM 7256 C CA . GLY A 1 919 ? 12.351 -26.105 -54.693 1.00 84.19 919 GLY A CA 1
ATOM 7257 C C . GLY A 1 919 ? 13.384 -26.927 -53.923 1.00 84.19 919 GLY A C 1
ATOM 7258 O O . GLY A 1 919 ? 13.020 -27.814 -53.153 1.00 84.19 919 GLY A O 1
ATOM 7259 N N . ARG A 1 920 ? 14.682 -26.684 -54.141 1.00 87.50 920 ARG A N 1
ATOM 7260 C CA . ARG A 1 920 ? 15.779 -27.377 -53.447 1.00 87.50 920 ARG A CA 1
ATOM 7261 C C . ARG A 1 920 ? 16.390 -26.493 -52.375 1.00 87.50 920 ARG A C 1
ATOM 7263 O O . ARG A 1 920 ? 16.707 -25.331 -52.632 1.00 87.50 920 ARG A O 1
ATOM 7270 N N . LEU A 1 921 ? 16.611 -27.084 -51.205 1.00 89.69 921 LEU A N 1
ATOM 7271 C CA . LEU A 1 921 ? 17.325 -26.461 -50.096 1.00 89.69 921 LEU A CA 1
ATOM 7272 C C . LEU A 1 921 ? 18.814 -26.785 -50.188 1.00 89.69 921 LEU A C 1
ATOM 7274 O O . LEU A 1 921 ? 19.192 -27.951 -50.271 1.00 89.69 921 LEU A O 1
ATOM 7278 N N . GLN A 1 922 ? 19.647 -25.751 -50.181 1.00 89.75 922 GLN A N 1
ATOM 7279 C CA . GLN A 1 922 ? 21.102 -25.809 -50.303 1.00 89.75 922 GLN A CA 1
ATOM 7280 C C . GLN A 1 922 ? 21.730 -25.202 -49.046 1.00 89.75 922 GLN A C 1
ATOM 7282 O O . GLN A 1 922 ? 21.353 -24.103 -48.636 1.00 89.75 922 GLN A O 1
ATOM 7287 N N . PHE A 1 923 ? 22.673 -25.914 -48.432 1.00 89.75 923 PHE A N 1
ATOM 7288 C CA . PHE A 1 923 ? 23.352 -25.501 -47.203 1.00 89.75 923 PHE A CA 1
ATOM 7289 C C . PHE A 1 923 ? 24.811 -25.206 -47.514 1.00 89.75 923 PHE A C 1
ATOM 7291 O O . PHE A 1 923 ? 25.493 -26.042 -48.101 1.00 89.75 923 PHE A O 1
ATOM 7298 N N . TYR A 1 924 ? 25.269 -24.029 -47.103 1.00 88.50 924 TYR A N 1
ATOM 7299 C CA . TYR A 1 924 ? 26.619 -23.530 -47.312 1.00 88.50 924 TYR A CA 1
ATOM 7300 C C . TYR A 1 924 ? 27.359 -23.422 -45.979 1.00 88.50 924 TYR A C 1
ATOM 7302 O O . TYR A 1 924 ? 26.786 -22.996 -44.965 1.00 88.50 924 TYR A O 1
ATOM 7310 N N . ASP A 1 925 ? 28.632 -23.803 -45.997 1.00 84.38 925 ASP A N 1
ATOM 7311 C CA . ASP A 1 925 ? 29.557 -23.650 -44.878 1.00 84.38 925 ASP A CA 1
ATOM 7312 C C . ASP A 1 925 ? 30.120 -22.214 -44.769 1.00 84.38 925 ASP A C 1
ATOM 7314 O O . ASP A 1 925 ? 29.703 -21.294 -45.480 1.00 84.38 925 ASP A O 1
ATOM 7318 N N . GLN A 1 926 ? 31.060 -22.007 -43.839 1.00 80.12 926 GLN A N 1
ATOM 7319 C CA . GLN A 1 926 ? 31.702 -20.706 -43.603 1.00 80.12 926 GLN A CA 1
ATOM 7320 C C . GLN A 1 926 ? 32.591 -20.244 -44.767 1.00 80.12 926 GLN A C 1
ATOM 7322 O O . GLN A 1 926 ? 32.854 -19.048 -44.883 1.00 80.12 926 GLN A O 1
ATOM 7327 N N . ASP A 1 927 ? 33.012 -21.169 -45.631 1.00 80.38 927 ASP A N 1
ATOM 7328 C CA . ASP A 1 927 ? 33.803 -20.896 -46.830 1.00 80.38 927 ASP A CA 1
ATOM 7329 C C . ASP A 1 927 ? 32.913 -20.691 -48.072 1.00 80.38 927 ASP A C 1
ATOM 7331 O O . ASP A 1 927 ? 33.410 -20.506 -49.186 1.00 80.38 927 ASP A O 1
ATOM 7335 N N . PHE A 1 928 ? 31.587 -20.652 -47.876 1.00 85.12 928 PHE A N 1
ATOM 7336 C CA . PHE A 1 928 ? 30.563 -20.470 -48.908 1.00 85.12 928 PHE A CA 1
ATOM 7337 C C . PHE A 1 928 ? 30.493 -21.615 -49.919 1.00 85.12 928 PHE A C 1
ATOM 7339 O O . PHE A 1 928 ? 30.040 -21.427 -51.054 1.00 85.12 928 PHE A O 1
ATOM 7346 N N . ILE A 1 929 ? 30.909 -22.809 -49.504 1.00 82.88 929 ILE A N 1
ATOM 7347 C CA . ILE A 1 929 ? 30.821 -24.033 -50.291 1.00 82.88 929 ILE A CA 1
ATOM 7348 C C . ILE A 1 929 ? 29.559 -24.774 -49.862 1.00 82.88 929 ILE A C 1
ATOM 7350 O O . ILE A 1 929 ? 29.303 -24.964 -48.673 1.00 82.88 929 ILE A O 1
ATOM 7354 N N . ALA A 1 930 ? 28.740 -25.174 -50.835 1.00 83.94 930 ALA A N 1
ATOM 7355 C CA . ALA A 1 930 ? 27.553 -25.961 -50.538 1.00 83.94 930 ALA A CA 1
ATOM 7356 C C . ALA A 1 930 ? 27.932 -27.424 -50.261 1.00 83.94 930 ALA A C 1
ATOM 7358 O O . ALA A 1 930 ? 28.460 -28.105 -51.141 1.00 83.94 930 ALA A O 1
ATOM 7359 N N . ASP A 1 931 ? 27.649 -27.891 -49.043 1.00 83.44 931 ASP A N 1
ATOM 7360 C CA . ASP A 1 931 ? 27.990 -29.240 -48.568 1.00 83.44 931 ASP A CA 1
ATOM 7361 C C . ASP A 1 931 ? 26.791 -30.202 -48.572 1.00 83.44 931 ASP A C 1
ATOM 7363 O O . ASP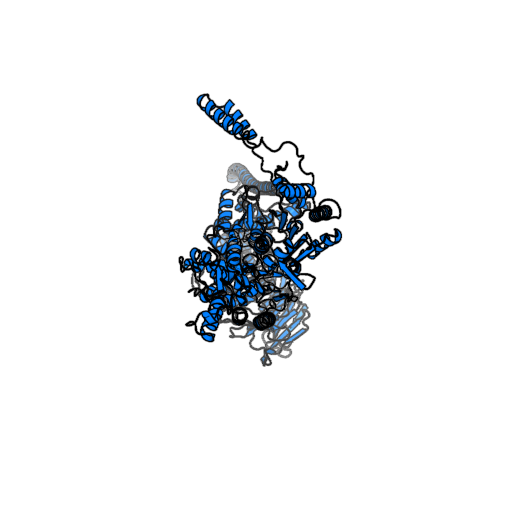 A 1 931 ? 26.966 -31.419 -48.625 1.00 83.44 931 ASP A O 1
ATOM 7367 N N . THR A 1 932 ? 25.568 -29.664 -48.561 1.00 84.19 932 THR A N 1
ATOM 7368 C CA . THR A 1 932 ? 24.325 -30.436 -48.467 1.00 84.19 932 THR A CA 1
ATOM 7369 C C . THR A 1 932 ? 23.257 -29.845 -49.386 1.00 84.19 932 THR A C 1
ATOM 7371 O O . THR A 1 932 ? 23.040 -28.632 -49.401 1.00 84.19 932 THR A O 1
ATOM 7374 N N . VAL A 1 933 ? 22.549 -30.700 -50.131 1.00 85.50 933 VAL A N 1
ATOM 7375 C CA . VAL A 1 933 ? 21.405 -30.317 -50.974 1.00 85.50 933 VAL A CA 1
ATOM 7376 C C . VAL A 1 933 ? 20.257 -31.302 -50.761 1.00 85.50 933 VAL A C 1
ATOM 7378 O O . VAL A 1 933 ? 20.450 -32.511 -50.862 1.00 85.50 933 VAL A O 1
ATOM 7381 N N . ILE A 1 934 ? 19.056 -30.793 -50.481 1.00 84.00 934 ILE A N 1
ATOM 7382 C CA . ILE A 1 934 ? 17.853 -31.585 -50.185 1.00 84.00 934 ILE A CA 1
ATOM 7383 C C . ILE A 1 934 ? 16.710 -31.139 -51.097 1.00 84.00 934 ILE A C 1
ATOM 7385 O O . ILE A 1 934 ? 16.674 -30.010 -51.584 1.00 84.00 934 ILE A O 1
ATOM 7389 N N . GLY A 1 935 ? 15.767 -32.046 -51.331 1.00 74.44 935 GLY A N 1
ATOM 7390 C CA . GLY A 1 935 ? 14.599 -31.839 -52.188 1.00 74.44 935 GLY A CA 1
ATOM 7391 C C . GLY A 1 935 ? 14.563 -32.798 -53.372 1.00 74.44 935 GLY A C 1
ATOM 7392 O O . GLY A 1 935 ? 13.622 -32.744 -54.146 1.00 74.44 935 GLY A O 1
ATOM 7393 N N . ALA A 1 936 ? 15.563 -33.700 -53.479 1.00 66.56 936 ALA A N 1
ATOM 7394 C CA . ALA A 1 936 ? 15.553 -34.989 -54.199 1.00 66.56 936 ALA A CA 1
ATOM 7395 C C . ALA A 1 936 ? 14.243 -35.331 -54.932 1.00 66.56 936 ALA A C 1
ATOM 7397 O O . ALA A 1 936 ? 14.118 -35.235 -56.155 1.00 66.56 936 ALA A O 1
ATOM 7398 N N . GLN A 1 937 ? 13.292 -35.722 -54.089 1.00 66.50 937 GLN A N 1
ATOM 7399 C CA . GLN A 1 937 ? 12.038 -36.392 -54.397 1.00 66.50 937 GLN A CA 1
ATOM 7400 C C . GLN A 1 937 ? 10.810 -35.509 -54.116 1.00 66.50 937 GLN A C 1
ATOM 7402 O O . GLN A 1 937 ? 9.691 -35.938 -54.376 1.00 66.50 937 GLN A O 1
ATOM 7407 N N . ASP A 1 938 ? 11.003 -34.314 -53.549 1.00 72.94 938 ASP A N 1
ATOM 7408 C CA . ASP A 1 938 ? 9.925 -33.460 -53.053 1.00 72.94 938 ASP A CA 1
ATOM 7409 C C . ASP A 1 938 ? 10.355 -31.985 -53.078 1.00 72.94 938 ASP A C 1
ATOM 7411 O O . ASP A 1 938 ? 11.402 -31.632 -52.533 1.00 72.94 938 ASP A O 1
ATOM 7415 N N . GLU A 1 939 ? 9.577 -31.135 -53.746 1.00 84.00 939 GLU A N 1
ATOM 7416 C CA . GLU A 1 939 ? 9.902 -29.719 -53.938 1.00 84.00 939 GLU A CA 1
ATOM 7417 C C . GLU A 1 939 ? 9.428 -28.884 -52.745 1.00 84.00 939 GLU A C 1
ATOM 7419 O O . GLU A 1 939 ? 8.259 -28.939 -52.351 1.00 84.00 939 GLU A O 1
ATOM 7424 N N . PHE A 1 940 ? 10.330 -28.078 -52.191 1.00 87.88 940 PHE A N 1
ATOM 7425 C CA . PHE A 1 940 ? 10.048 -27.170 -51.085 1.00 87.88 940 PHE A CA 1
ATOM 7426 C C . PHE A 1 940 ? 9.648 -25.780 -51.576 1.00 87.88 940 PHE A C 1
ATOM 7428 O O . PHE A 1 940 ? 10.269 -25.234 -52.483 1.00 87.88 940 PHE A O 1
ATOM 7435 N N . GLU A 1 941 ? 8.636 -25.185 -50.948 1.00 83.12 941 GLU A N 1
ATOM 7436 C CA . GLU A 1 941 ? 8.114 -23.870 -51.356 1.00 83.12 941 GLU A CA 1
ATOM 7437 C C . GLU A 1 941 ? 8.585 -22.732 -50.440 1.00 83.12 941 GLU A C 1
ATOM 7439 O O . GLU A 1 941 ? 8.892 -21.633 -50.897 1.00 83.12 941 GLU A O 1
ATOM 7444 N N . PHE A 1 942 ? 8.717 -23.017 -49.143 1.00 83.50 942 PHE A N 1
ATOM 7445 C CA . PHE A 1 942 ? 9.120 -22.054 -48.118 1.00 83.50 942 PHE A CA 1
ATOM 7446 C C . PHE A 1 942 ? 10.097 -22.703 -47.150 1.00 83.50 942 PHE A C 1
ATOM 7448 O O . PHE A 1 942 ? 10.029 -23.913 -46.922 1.00 83.50 942 PHE A O 1
ATOM 7455 N N . PHE A 1 943 ? 10.965 -21.910 -46.528 1.00 89.69 943 PHE A N 1
ATOM 7456 C CA . PHE A 1 943 ? 11.711 -22.367 -45.364 1.00 89.69 943 PHE A CA 1
ATOM 7457 C C . PHE A 1 943 ? 11.881 -21.265 -44.333 1.00 89.69 943 PHE A C 1
ATOM 7459 O O . PHE A 1 943 ? 11.904 -20.082 -44.684 1.00 89.69 943 PHE A O 1
ATOM 7466 N N . ASP A 1 944 ? 12.061 -21.679 -43.087 1.00 87.50 944 ASP A N 1
ATOM 7467 C CA . ASP A 1 944 ? 12.537 -20.827 -42.009 1.00 87.50 944 ASP A CA 1
ATOM 7468 C C . ASP A 1 944 ? 13.563 -21.571 -41.149 1.00 87.50 944 ASP A C 1
ATOM 7470 O O . ASP A 1 944 ? 13.557 -22.805 -41.084 1.00 87.50 944 ASP A O 1
ATOM 7474 N N . ILE A 1 945 ? 14.471 -20.827 -40.522 1.00 86.19 945 ILE A N 1
ATOM 7475 C CA . ILE A 1 945 ? 15.560 -21.386 -39.713 1.00 86.19 945 ILE A CA 1
ATOM 7476 C C . ILE A 1 945 ? 15.249 -21.134 -38.242 1.00 86.19 945 ILE A C 1
ATOM 7478 O O . ILE A 1 945 ? 14.899 -20.024 -37.852 1.00 86.19 945 ILE A O 1
ATOM 7482 N N . SER A 1 946 ? 15.393 -22.158 -37.405 1.00 83.00 946 SER A N 1
ATOM 7483 C CA . SER A 1 946 ? 15.209 -21.988 -35.966 1.00 83.00 946 SER A CA 1
ATOM 7484 C C . SER A 1 946 ? 16.365 -21.176 -35.359 1.00 83.00 946 SER A C 1
ATOM 7486 O O . SER A 1 946 ? 17.537 -21.391 -35.678 1.00 83.00 946 SER A O 1
ATOM 7488 N N . ASN A 1 947 ? 16.034 -20.254 -34.449 1.00 69.44 947 ASN A N 1
ATOM 7489 C CA . ASN A 1 947 ? 17.023 -19.373 -33.824 1.00 69.44 947 ASN A CA 1
ATOM 7490 C C . ASN A 1 947 ? 17.903 -20.065 -32.766 1.00 69.44 947 ASN A C 1
ATOM 7492 O O . ASN A 1 947 ? 19.027 -19.631 -32.523 1.00 69.44 947 ASN A O 1
ATOM 7496 N N . ASP A 1 948 ? 17.415 -21.149 -32.162 1.00 68.19 948 ASP A N 1
ATOM 7497 C CA . ASP A 1 948 ? 18.064 -21.791 -31.007 1.00 68.19 948 ASP A CA 1
ATOM 7498 C C . ASP A 1 948 ? 18.606 -23.188 -31.338 1.00 68.19 948 ASP A C 1
ATOM 7500 O O . ASP A 1 948 ? 19.632 -23.630 -30.814 1.00 68.19 948 ASP A O 1
ATOM 7504 N N . GLN A 1 949 ? 17.912 -23.885 -32.235 1.00 67.56 949 GLN A N 1
ATOM 7505 C CA . GLN A 1 949 ? 18.229 -25.235 -32.695 1.00 67.56 949 GLN A CA 1
ATOM 7506 C C . GLN A 1 949 ? 18.666 -25.142 -34.157 1.00 67.56 949 GLN A C 1
ATOM 7508 O O . GLN A 1 949 ? 17.982 -24.490 -34.941 1.00 67.56 949 GLN A O 1
ATOM 7513 N N . ASP A 1 950 ? 19.803 -25.749 -34.508 1.00 78.50 950 ASP A N 1
ATOM 7514 C CA . ASP A 1 950 ? 20.415 -25.741 -35.850 1.00 78.50 950 ASP A CA 1
ATOM 7515 C C . ASP A 1 950 ? 19.576 -26.566 -36.859 1.00 78.50 950 ASP A C 1
ATOM 7517 O O . ASP A 1 950 ? 19.998 -27.601 -37.389 1.00 78.50 950 ASP A O 1
ATOM 7521 N N . GLU A 1 951 ? 18.340 -26.118 -37.067 1.00 87.31 951 GLU A N 1
ATOM 7522 C CA . GLU A 1 951 ? 17.254 -26.797 -37.760 1.00 87.31 951 GLU A CA 1
ATOM 7523 C C . GLU A 1 951 ? 16.580 -25.876 -38.783 1.00 87.31 951 GLU A C 1
ATOM 7525 O O . GLU A 1 951 ? 16.502 -24.658 -38.603 1.00 87.31 951 GLU A O 1
ATOM 7530 N N . VAL A 1 952 ? 16.044 -26.481 -39.841 1.00 88.62 952 VAL A N 1
ATOM 7531 C CA . VAL A 1 952 ? 15.298 -25.807 -40.907 1.00 88.62 952 VAL A CA 1
ATOM 7532 C C . VAL A 1 952 ? 13.925 -26.438 -41.034 1.00 88.62 952 VAL A C 1
ATOM 7534 O O . VAL A 1 952 ? 13.811 -27.646 -41.228 1.00 88.62 952 VAL A O 1
ATOM 7537 N N . LEU A 1 953 ? 12.888 -25.614 -40.966 1.00 89.94 953 LEU A N 1
ATOM 7538 C CA . LEU A 1 953 ? 11.510 -26.001 -41.226 1.00 89.94 953 LEU A CA 1
ATOM 7539 C C . LEU A 1 953 ? 11.164 -25.629 -42.654 1.00 89.94 953 LEU A C 1
ATOM 7541 O O . LEU A 1 953 ? 11.452 -24.521 -43.096 1.00 89.94 953 LEU A O 1
ATOM 7545 N N . SER A 1 954 ? 10.513 -26.538 -43.363 1.00 89.69 954 SER A N 1
ATOM 7546 C CA . SER A 1 954 ? 10.091 -26.305 -44.732 1.00 89.69 954 SER A CA 1
ATOM 7547 C C . SER A 1 954 ? 8.755 -26.969 -45.032 1.00 89.69 954 SER A C 1
ATOM 7549 O O . SER A 1 954 ? 8.386 -27.961 -44.404 1.00 89.69 954 SER A O 1
ATOM 7551 N N . PHE A 1 955 ? 8.023 -26.413 -45.993 1.00 88.88 955 PHE A N 1
ATOM 7552 C CA . PHE A 1 955 ? 6.796 -27.005 -46.513 1.00 88.88 955 PHE A CA 1
ATOM 7553 C C . PHE A 1 955 ? 7.070 -27.692 -47.847 1.00 88.88 955 PHE A C 1
ATOM 7555 O O . PHE A 1 955 ? 7.561 -27.064 -48.787 1.00 88.88 955 PHE A O 1
ATOM 7562 N N . SER A 1 956 ? 6.736 -28.977 -47.914 1.00 86.88 956 SER A N 1
ATOM 7563 C CA . SER A 1 956 ? 6.748 -29.751 -49.146 1.00 86.88 956 SER A CA 1
ATOM 7564 C C . SER A 1 956 ? 5.462 -29.514 -49.939 1.00 86.88 956 SER A C 1
ATOM 7566 O O . SER A 1 956 ? 4.351 -29.704 -49.434 1.00 86.88 956 SER A O 1
ATOM 7568 N N . LYS A 1 957 ? 5.630 -29.208 -51.225 1.00 79.81 957 LYS A N 1
ATOM 7569 C CA . LYS A 1 957 ? 4.535 -28.975 -52.161 1.00 79.81 957 LYS A CA 1
ATOM 7570 C C . LYS A 1 957 ? 3.858 -30.264 -52.631 1.00 79.81 957 LYS A C 1
ATOM 7572 O O . LYS A 1 957 ? 2.633 -30.291 -52.749 1.00 79.81 957 LYS A O 1
ATOM 7577 N N . LEU A 1 958 ? 4.624 -31.325 -52.913 1.00 78.81 958 LEU A N 1
ATOM 7578 C CA . LEU A 1 958 ? 4.066 -32.577 -53.446 1.00 78.81 958 LEU A CA 1
ATOM 7579 C C . LEU A 1 958 ? 3.435 -33.423 -52.341 1.00 78.81 958 LEU A C 1
ATOM 7581 O O . LEU A 1 958 ? 2.315 -33.905 -52.509 1.00 78.81 958 LEU A O 1
ATOM 7585 N N . SER A 1 959 ? 4.123 -33.587 -51.205 1.00 80.88 959 SER A N 1
ATOM 7586 C CA . SER A 1 959 ? 3.602 -34.393 -50.098 1.00 80.88 959 SER A CA 1
ATOM 7587 C C . SER A 1 959 ? 2.649 -33.637 -49.173 1.00 80.88 959 SER A C 1
ATOM 7589 O O . SER A 1 959 ? 1.953 -34.294 -48.397 1.00 80.88 959 SER A O 1
ATOM 7591 N N . LYS A 1 960 ? 2.556 -32.300 -49.293 1.00 84.31 960 LYS A N 1
ATOM 7592 C CA . LYS A 1 960 ? 1.709 -31.411 -48.471 1.00 84.31 960 LYS A CA 1
ATOM 7593 C C . LYS A 1 960 ? 1.969 -31.586 -46.975 1.00 84.31 960 LYS A C 1
ATOM 7595 O O . LYS A 1 960 ? 1.062 -31.786 -46.170 1.00 84.31 960 LYS A O 1
ATOM 7600 N N . LYS A 1 961 ? 3.251 -31.579 -46.613 1.00 86.56 961 LYS A N 1
ATOM 7601 C CA . LYS A 1 961 ? 3.734 -31.823 -45.249 1.00 86.56 961 LYS A CA 1
ATOM 7602 C C . LYS A 1 961 ? 4.718 -30.750 -44.838 1.00 86.56 961 LYS A C 1
ATOM 7604 O O . LYS A 1 961 ? 5.494 -30.258 -45.656 1.00 86.56 961 LYS A O 1
ATOM 7609 N N . LEU A 1 962 ? 4.737 -30.446 -43.546 1.00 88.94 962 LEU A N 1
ATOM 7610 C CA . LEU A 1 962 ? 5.836 -29.694 -42.954 1.00 88.94 962 LEU A CA 1
ATOM 7611 C C . LEU A 1 962 ? 6.938 -30.667 -42.562 1.00 88.94 962 LEU A C 1
ATOM 7613 O O . LEU A 1 962 ? 6.678 -31.690 -41.927 1.00 88.94 962 LEU A O 1
ATOM 7617 N N . VAL A 1 963 ? 8.167 -30.350 -42.935 1.00 88.62 963 VAL A N 1
ATOM 7618 C CA . VAL A 1 963 ? 9.332 -31.184 -42.670 1.00 88.62 963 VAL A CA 1
ATOM 7619 C C . VAL A 1 963 ? 10.399 -30.337 -41.995 1.00 88.62 963 VAL A C 1
ATOM 7621 O O . VAL A 1 963 ? 10.707 -29.234 -42.441 1.00 88.62 963 VAL A O 1
ATOM 7624 N N . ILE A 1 964 ? 10.938 -30.858 -40.898 1.00 89.81 964 ILE A N 1
ATOM 7625 C CA . ILE A 1 964 ? 12.016 -30.246 -40.127 1.00 89.81 964 ILE A CA 1
ATOM 7626 C C . ILE A 1 964 ? 13.286 -31.052 -40.382 1.00 89.81 964 ILE A C 1
ATOM 7628 O O . ILE A 1 964 ? 13.292 -32.273 -40.199 1.00 89.81 964 ILE A O 1
ATOM 7632 N N . PHE A 1 965 ? 14.360 -30.371 -40.768 1.00 88.94 965 PHE A N 1
ATOM 7633 C CA . PHE A 1 965 ? 15.665 -30.947 -41.083 1.00 88.94 965 PHE A CA 1
ATOM 7634 C C . PHE A 1 965 ? 16.740 -30.394 -40.154 1.00 88.94 965 PHE A C 1
ATOM 7636 O O . PHE A 1 965 ? 16.654 -29.245 -39.730 1.00 88.94 965 PHE A O 1
ATOM 7643 N N . ASN A 1 966 ? 17.799 -31.163 -39.904 1.00 88.25 966 ASN A N 1
ATOM 7644 C CA . ASN A 1 966 ? 19.052 -30.590 -39.405 1.00 88.25 966 ASN A CA 1
ATOM 7645 C C . ASN A 1 966 ? 19.896 -30.033 -40.566 1.00 88.25 966 ASN A C 1
ATOM 7647 O O . ASN A 1 966 ? 19.650 -30.333 -41.735 1.00 88.25 966 ASN A O 1
ATOM 7651 N N . PHE A 1 967 ? 20.952 -29.277 -40.260 1.00 85.44 967 PHE A N 1
ATOM 7652 C CA . PHE A 1 967 ? 21.868 -28.748 -41.284 1.00 85.44 967 PHE A CA 1
ATOM 7653 C C . PHE A 1 967 ? 22.680 -29.800 -42.065 1.00 85.44 967 PHE A C 1
ATOM 7655 O O . PHE A 1 967 ? 23.343 -29.435 -43.030 1.00 85.44 967 PHE A O 1
ATOM 7662 N N . LYS A 1 968 ? 22.628 -31.086 -41.681 1.00 83.44 968 LYS A N 1
ATOM 7663 C CA . LYS A 1 968 ? 23.171 -32.216 -42.467 1.00 83.44 968 LYS A CA 1
ATOM 7664 C C . LYS A 1 968 ? 22.134 -32.817 -43.424 1.00 83.44 968 LYS A C 1
ATOM 7666 O O . LYS A 1 968 ? 22.395 -33.822 -44.077 1.00 83.44 968 LYS A O 1
ATOM 7671 N N . GLY A 1 969 ? 20.938 -32.239 -43.454 1.00 78.50 969 GLY A N 1
ATOM 7672 C CA . GLY A 1 969 ? 19.820 -32.638 -44.288 1.00 78.50 969 GLY A CA 1
ATOM 7673 C C . GLY A 1 969 ? 19.079 -33.900 -43.883 1.00 78.50 969 GLY A C 1
ATOM 7674 O O . GLY A 1 969 ? 18.303 -34.442 -44.667 1.00 78.50 969 GLY A O 1
ATOM 7675 N N . GLN A 1 970 ? 19.268 -34.350 -42.646 1.00 86.00 970 GLN A N 1
ATOM 7676 C CA . GLN A 1 970 ? 18.485 -35.440 -42.083 1.00 86.00 970 GLN A CA 1
ATOM 7677 C C . GLN A 1 970 ? 17.136 -34.903 -41.605 1.00 86.00 970 GLN A C 1
ATOM 7679 O O . GLN A 1 970 ? 17.081 -33.885 -40.912 1.00 86.00 970 GLN A O 1
ATOM 7684 N N . VAL A 1 971 ? 16.058 -35.608 -41.950 1.00 88.38 971 VAL A N 1
ATOM 7685 C CA . VAL A 1 971 ? 14.711 -35.310 -41.452 1.00 88.38 971 VAL A CA 1
ATOM 7686 C C . VAL A 1 971 ? 14.667 -35.610 -39.956 1.00 88.38 971 VAL A C 1
ATOM 7688 O O . VAL A 1 971 ? 14.830 -36.754 -39.542 1.00 88.38 971 VAL A O 1
ATOM 7691 N N . ILE A 1 972 ? 14.436 -34.577 -39.153 1.00 88.00 972 ILE A N 1
ATOM 7692 C CA . ILE A 1 972 ? 14.199 -34.687 -37.712 1.00 88.00 972 ILE A CA 1
ATOM 7693 C C . ILE A 1 972 ? 12.737 -35.048 -37.470 1.00 88.00 972 ILE A C 1
ATOM 7695 O O . ILE A 1 972 ? 12.428 -35.896 -36.634 1.00 88.00 972 ILE A O 1
ATOM 7699 N N . LYS A 1 973 ? 11.823 -34.381 -38.188 1.00 88.00 973 LYS A N 1
ATOM 7700 C CA . LYS A 1 973 ? 10.386 -34.532 -37.962 1.00 88.00 973 LYS A CA 1
ATOM 7701 C C . LYS A 1 973 ? 9.556 -34.193 -39.190 1.00 88.00 973 LYS A C 1
ATOM 7703 O O . LYS A 1 973 ? 9.938 -33.352 -40.000 1.00 88.00 973 LYS A O 1
ATOM 7708 N N . THR A 1 974 ? 8.385 -34.811 -39.286 1.00 88.75 974 THR A N 1
ATOM 7709 C CA . THR A 1 974 ? 7.390 -34.539 -40.326 1.00 88.75 974 THR A CA 1
ATOM 7710 C C . THR A 1 974 ? 6.022 -34.349 -39.683 1.00 88.75 974 THR A C 1
ATOM 7712 O O . THR A 1 974 ? 5.580 -35.197 -38.910 1.00 88.75 974 THR A O 1
ATOM 7715 N N . ILE A 1 975 ? 5.351 -33.245 -40.004 1.00 88.06 975 ILE A N 1
ATOM 7716 C CA . ILE A 1 975 ? 4.014 -32.905 -39.515 1.00 88.06 975 ILE A CA 1
ATOM 7717 C C . ILE A 1 975 ? 3.047 -33.030 -40.694 1.00 88.06 975 ILE A C 1
ATOM 7719 O O . ILE A 1 975 ? 3.145 -32.295 -41.679 1.00 88.06 975 ILE A O 1
ATOM 7723 N N . ASN A 1 976 ? 2.130 -33.995 -40.596 1.00 82.88 976 ASN A N 1
ATOM 7724 C CA . ASN A 1 976 ? 1.198 -34.339 -41.676 1.00 82.88 976 ASN A CA 1
ATOM 7725 C C . ASN A 1 976 ? -0.135 -33.572 -41.597 1.00 82.88 976 ASN A C 1
ATOM 7727 O O . ASN A 1 976 ? -0.787 -33.354 -42.613 1.00 82.88 976 ASN A O 1
ATOM 7731 N N . ALA A 1 977 ? -0.563 -33.199 -40.392 1.00 80.94 977 ALA A N 1
ATOM 7732 C CA . ALA A 1 977 ? -1.826 -32.517 -40.123 1.00 80.94 977 ALA A CA 1
ATOM 7733 C C . ALA A 1 977 ? -1.696 -31.699 -38.833 1.00 80.94 977 ALA A C 1
ATOM 7735 O O . ALA A 1 977 ? -0.895 -32.048 -37.964 1.00 80.94 977 ALA A O 1
ATOM 7736 N N . VAL A 1 978 ? -2.501 -30.644 -38.709 1.00 80.69 978 VAL A N 1
ATOM 7737 C CA . VAL A 1 978 ? -2.681 -29.914 -37.453 1.00 80.69 978 VAL A CA 1
ATOM 7738 C C . VAL A 1 978 ? -3.831 -30.543 -36.670 1.00 80.69 978 VAL A C 1
ATOM 7740 O O . VAL A 1 978 ? -4.922 -30.742 -37.206 1.00 80.69 978 VAL A O 1
ATOM 7743 N N . VAL A 1 979 ? -3.593 -30.866 -35.402 1.00 81.81 979 VAL A N 1
ATOM 7744 C CA . VAL A 1 979 ? -4.593 -31.406 -34.476 1.00 81.81 979 VAL A CA 1
ATOM 7745 C C . VAL A 1 979 ? -5.182 -30.260 -33.659 1.00 81.81 979 VAL A C 1
ATOM 7747 O O . VAL A 1 979 ? -4.462 -29.611 -32.901 1.00 81.81 979 VAL A O 1
ATOM 7750 N N . ASN A 1 980 ? -6.491 -30.039 -33.773 1.00 79.94 980 ASN A N 1
ATOM 7751 C CA . ASN A 1 980 ? -7.233 -29.056 -32.986 1.00 79.94 980 ASN A CA 1
ATOM 7752 C C . ASN A 1 980 ? -8.455 -29.721 -32.336 1.00 79.94 980 ASN A C 1
ATOM 7754 O O . ASN A 1 980 ? -9.371 -30.139 -33.043 1.00 79.94 980 ASN A O 1
ATOM 7758 N N . ASN A 1 981 ? -8.461 -29.854 -31.003 1.00 63.91 981 ASN A N 1
ATOM 7759 C CA . ASN A 1 981 ? -9.587 -30.375 -30.212 1.00 63.91 981 ASN A CA 1
ATOM 7760 C C . ASN A 1 981 ? -10.298 -31.591 -30.850 1.00 63.91 981 ASN A C 1
ATOM 7762 O O . ASN A 1 981 ? -11.504 -31.571 -31.069 1.00 63.91 981 ASN A O 1
ATOM 7766 N N . GLN A 1 982 ? -9.532 -32.651 -31.152 1.00 58.00 982 GLN A N 1
ATOM 7767 C CA . GLN A 1 982 ? -9.972 -33.919 -31.776 1.00 58.00 982 GLN A CA 1
ATOM 7768 C C . GLN A 1 982 ? -10.284 -33.881 -33.284 1.00 58.00 982 GLN A C 1
ATOM 7770 O O . GLN A 1 982 ? -10.541 -34.928 -33.875 1.00 58.00 982 GLN A O 1
ATOM 7775 N N . THR A 1 983 ? -10.185 -32.725 -33.940 1.00 64.19 983 THR A N 1
ATOM 7776 C CA . THR A 1 983 ? -10.231 -32.623 -35.406 1.00 64.19 983 THR A CA 1
ATOM 7777 C C . THR A 1 983 ? -8.820 -32.557 -35.985 1.00 64.19 983 THR A C 1
ATOM 7779 O O . THR A 1 983 ? -7.952 -31.855 -35.467 1.00 64.19 983 THR A O 1
ATOM 7782 N N . THR A 1 984 ? -8.568 -33.325 -37.045 1.00 75.25 984 THR A N 1
ATOM 7783 C CA . THR A 1 984 ? -7.308 -33.286 -37.798 1.00 75.25 984 THR A CA 1
ATOM 7784 C C . THR A 1 984 ? -7.531 -32.509 -39.082 1.00 75.25 984 THR A C 1
ATOM 7786 O O . THR A 1 984 ? -8.335 -32.897 -39.928 1.00 75.25 984 THR A O 1
ATOM 7789 N N . VAL A 1 985 ? -6.830 -31.389 -39.222 1.00 77.06 985 VAL A N 1
ATOM 7790 C CA . VAL A 1 985 ? -6.891 -30.544 -40.414 1.00 77.06 985 VAL A CA 1
ATOM 7791 C C . VAL A 1 985 ? -5.606 -30.766 -41.212 1.00 77.06 985 VAL A C 1
ATOM 7793 O O . VAL A 1 985 ? -4.519 -30.569 -40.665 1.00 77.06 985 VAL A O 1
ATOM 7796 N N . PRO A 1 986 ? -5.680 -31.193 -42.484 1.00 75.06 986 PRO A N 1
ATOM 7797 C CA . PRO A 1 986 ? -4.486 -31.377 -43.299 1.00 75.06 986 PRO A CA 1
ATOM 7798 C C . PRO A 1 986 ? -3.748 -30.049 -43.485 1.00 75.06 986 PRO A C 1
ATOM 7800 O O . PRO A 1 986 ? -4.364 -28.983 -43.583 1.00 75.06 986 PRO A O 1
ATOM 7803 N N . VAL A 1 987 ? -2.419 -30.120 -43.546 1.00 76.12 987 VAL A N 1
ATOM 7804 C CA . VAL A 1 987 ? -1.577 -28.948 -43.787 1.00 76.12 987 VAL A CA 1
ATOM 7805 C C . VAL A 1 987 ? -1.569 -28.632 -45.284 1.00 76.12 987 VAL A C 1
ATOM 7807 O O . VAL A 1 987 ? -0.713 -29.100 -46.025 1.00 76.12 987 VAL A O 1
ATOM 7810 N N . ASN A 1 988 ? -2.550 -27.853 -45.736 1.00 75.81 988 ASN A N 1
ATOM 7811 C CA . ASN A 1 988 ? -2.706 -27.472 -47.140 1.00 75.81 988 ASN A CA 1
ATOM 7812 C C . ASN A 1 988 ? -2.637 -25.951 -47.315 1.00 75.81 988 ASN A C 1
ATOM 7814 O O . ASN A 1 988 ? -2.977 -25.203 -46.399 1.00 75.81 988 ASN A O 1
ATOM 7818 N N . ASP A 1 989 ? -2.244 -25.528 -48.519 1.00 73.19 989 ASP A N 1
ATOM 7819 C CA . ASP A 1 989 ? -2.331 -24.145 -49.002 1.00 73.19 989 ASP A CA 1
ATOM 7820 C C . ASP A 1 989 ? -1.663 -23.118 -48.070 1.00 73.19 989 ASP A C 1
ATOM 7822 O O . ASP A 1 989 ? -2.208 -22.043 -47.811 1.00 73.19 989 ASP A O 1
ATOM 7826 N N . ILE A 1 990 ? -0.475 -23.458 -47.552 1.00 82.00 990 ILE A N 1
ATOM 7827 C CA . ILE A 1 990 ? 0.332 -22.554 -46.725 1.00 82.00 990 ILE A CA 1
ATOM 7828 C C . ILE A 1 990 ? 0.785 -21.353 -47.557 1.00 82.00 990 ILE A C 1
ATOM 7830 O O . ILE A 1 990 ? 1.312 -21.511 -48.655 1.00 82.00 990 ILE A O 1
ATOM 7834 N N . HIS A 1 991 ? 0.618 -20.155 -46.999 1.00 77.25 991 HIS A N 1
ATOM 7835 C CA . HIS A 1 991 ? 1.110 -18.909 -47.582 1.00 77.25 991 HIS A CA 1
ATOM 7836 C C . HIS A 1 991 ? 2.358 -18.374 -46.866 1.00 77.25 991 HIS A C 1
ATOM 7838 O O . HIS A 1 991 ? 3.285 -17.905 -47.521 1.00 77.25 991 HIS A O 1
ATOM 7844 N N . LEU A 1 992 ? 2.402 -18.456 -45.532 1.00 78.12 992 LEU A N 1
ATOM 7845 C CA . LEU A 1 992 ? 3.555 -18.059 -44.721 1.00 78.12 992 LEU A CA 1
ATOM 7846 C C . LEU A 1 992 ? 3.858 -19.116 -43.661 1.00 78.12 992 LEU A C 1
ATOM 7848 O O . LEU A 1 992 ? 2.947 -19.747 -43.121 1.00 78.12 992 LEU A O 1
ATOM 7852 N N . LEU A 1 993 ? 5.144 -19.268 -43.346 1.00 84.31 993 LEU A N 1
ATOM 7853 C CA . LEU A 1 993 ? 5.662 -20.253 -42.404 1.00 84.31 993 LEU A CA 1
ATOM 7854 C C . LEU A 1 993 ? 6.832 -19.655 -41.620 1.00 84.31 993 LEU A C 1
ATOM 7856 O O . LEU A 1 993 ? 7.817 -19.246 -42.233 1.00 84.31 993 LEU A O 1
ATOM 7860 N N . TYR A 1 994 ? 6.720 -19.633 -40.290 1.00 83.69 994 TYR A N 1
ATOM 7861 C CA . TYR A 1 994 ? 7.738 -19.067 -39.405 1.00 83.69 994 TYR A CA 1
ATOM 7862 C C . TYR A 1 994 ? 7.980 -19.926 -38.162 1.00 83.69 994 TYR A C 1
ATOM 7864 O O . TYR A 1 994 ? 7.036 -20.415 -37.536 1.00 83.69 994 TYR A O 1
ATOM 7872 N N . TYR A 1 995 ? 9.241 -20.048 -37.758 1.00 84.25 995 TYR A N 1
ATOM 7873 C CA . TYR A 1 995 ? 9.620 -20.481 -36.421 1.00 84.25 995 TYR A CA 1
ATOM 7874 C C . TYR A 1 995 ? 9.443 -19.331 -35.433 1.00 84.25 995 TYR A C 1
ATOM 7876 O O . TYR A 1 995 ? 9.982 -18.240 -35.614 1.00 84.25 995 TYR A O 1
ATOM 7884 N N . LEU A 1 996 ? 8.722 -19.586 -34.341 1.00 79.94 996 LEU A N 1
ATOM 7885 C CA . LEU A 1 996 ? 8.695 -18.659 -33.215 1.00 79.94 996 LEU A CA 1
ATOM 7886 C C . LEU A 1 996 ? 9.958 -18.846 -32.365 1.00 79.94 996 LEU A C 1
ATOM 7888 O O . LEU A 1 996 ? 10.486 -19.958 -32.242 1.00 79.94 996 LEU A O 1
ATOM 7892 N N . GLN A 1 997 ? 10.456 -17.756 -31.780 1.00 66.44 997 GLN A N 1
ATOM 7893 C CA . GLN A 1 997 ? 11.674 -17.790 -30.973 1.00 66.44 997 GLN A CA 1
ATOM 7894 C C . GLN A 1 997 ? 11.516 -18.750 -29.773 1.00 66.44 997 GLN A C 1
ATOM 7896 O O . GLN A 1 997 ? 10.454 -18.806 -29.155 1.00 66.44 997 GLN A O 1
ATOM 7901 N N . GLY A 1 998 ? 12.541 -19.563 -29.484 1.00 62.69 998 GLY A N 1
ATOM 7902 C CA . GLY A 1 998 ? 12.470 -20.742 -28.610 1.00 62.69 998 GLY A CA 1
ATOM 7903 C C . GLY A 1 998 ? 12.347 -22.071 -29.373 1.00 62.69 998 GLY A C 1
ATOM 7904 O O . GLY A 1 998 ? 12.527 -23.140 -28.786 1.00 62.69 998 GLY A O 1
ATOM 7905 N N . GLY A 1 999 ? 12.008 -22.038 -30.670 1.00 64.69 999 GLY A N 1
ATOM 7906 C CA . GLY A 1 999 ? 11.963 -23.197 -31.574 1.00 64.69 999 GLY A CA 1
ATOM 7907 C C . GLY A 1 999 ? 10.834 -24.205 -31.315 1.00 64.69 999 GLY A C 1
ATOM 7908 O O . GLY A 1 999 ? 10.687 -25.155 -32.079 1.00 64.69 999 GLY A O 1
ATOM 7909 N N . GLN A 1 1000 ? 10.028 -24.029 -30.261 1.00 75.75 1000 GLN A N 1
ATOM 7910 C CA . GLN A 1 1000 ? 8.984 -24.979 -29.837 1.00 75.75 1000 GLN A CA 1
ATOM 7911 C C . GLN A 1 1000 ? 7.642 -24.817 -30.563 1.00 75.75 1000 GLN A C 1
ATOM 7913 O O . GLN A 1 1000 ? 6.869 -25.776 -30.632 1.00 75.75 1000 GLN A O 1
ATOM 7918 N N . ASN A 1 1001 ? 7.385 -23.636 -31.125 1.00 85.12 1001 ASN A N 1
ATOM 7919 C CA . ASN A 1 1001 ? 6.141 -23.311 -31.811 1.00 85.12 1001 ASN A CA 1
ATOM 7920 C C . ASN A 1 1001 ? 6.414 -22.802 -33.230 1.00 85.12 1001 ASN A C 1
ATOM 7922 O O . ASN A 1 1001 ? 7.448 -22.193 -33.511 1.00 85.12 1001 ASN A O 1
ATOM 7926 N N . ILE A 1 1002 ? 5.458 -23.058 -34.112 1.00 86.56 1002 ILE A N 1
ATOM 7927 C CA . ILE A 1 1002 ? 5.469 -22.713 -35.527 1.00 86.56 1002 ILE A CA 1
ATOM 7928 C C . ILE A 1 1002 ? 4.225 -21.875 -35.793 1.00 86.56 1002 ILE A C 1
ATOM 7930 O O . ILE A 1 1002 ? 3.127 -22.242 -35.376 1.00 86.56 1002 ILE A O 1
ATOM 7934 N N . LEU A 1 1003 ? 4.391 -20.767 -36.502 1.00 86.88 1003 LEU A N 1
ATOM 7935 C CA . LEU A 1 1003 ? 3.286 -19.967 -37.004 1.00 86.88 1003 LEU A CA 1
ATOM 7936 C C . LEU A 1 1003 ? 3.093 -20.263 -38.487 1.00 86.88 1003 LEU A C 1
ATOM 7938 O O . LEU A 1 1003 ? 4.042 -20.202 -39.271 1.00 86.88 1003 LEU A O 1
ATOM 7942 N N . LEU A 1 1004 ? 1.856 -20.566 -38.868 1.00 85.75 1004 LEU A N 1
ATOM 7943 C CA . LEU A 1 1004 ? 1.467 -20.812 -40.249 1.00 85.75 1004 LEU A CA 1
ATOM 7944 C C . LEU A 1 1004 ? 0.243 -19.983 -40.628 1.00 85.75 1004 LEU A C 1
ATOM 7946 O O . LEU A 1 1004 ? -0.655 -19.753 -39.817 1.00 85.75 1004 LEU A O 1
ATOM 7950 N N . THR A 1 1005 ? 0.201 -19.534 -41.877 1.00 82.81 1005 THR A N 1
ATOM 7951 C CA . THR A 1 1005 ? -0.976 -18.883 -42.462 1.00 82.81 1005 THR A CA 1
ATOM 7952 C C . THR A 1 1005 ? -1.421 -19.655 -43.692 1.00 82.81 1005 THR A C 1
ATOM 7954 O O . THR A 1 1005 ? -0.595 -20.211 -44.420 1.00 82.81 1005 THR A O 1
ATOM 7957 N N . LYS A 1 1006 ? -2.734 -19.706 -43.921 1.00 80.94 1006 LYS A N 1
ATOM 7958 C CA . LYS A 1 1006 ? -3.328 -20.349 -45.098 1.00 80.94 1006 LYS A CA 1
ATOM 7959 C C . LYS A 1 1006 ? -3.721 -19.288 -46.115 1.00 80.94 1006 LYS A C 1
ATOM 7961 O O . LYS A 1 1006 ? -4.074 -18.167 -45.751 1.00 80.94 1006 LYS A O 1
ATOM 7966 N N . ASN A 1 1007 ? -3.649 -19.636 -47.393 1.00 73.38 1007 ASN A N 1
ATOM 7967 C CA . ASN A 1 1007 ? -3.989 -18.727 -48.476 1.00 73.38 1007 ASN A CA 1
ATOM 7968 C C . ASN A 1 1007 ? -5.443 -18.233 -48.325 1.00 73.38 1007 ASN A C 1
ATOM 7970 O O . ASN A 1 1007 ? -6.353 -19.041 -48.150 1.00 73.38 1007 ASN A O 1
ATOM 7974 N N . LEU A 1 1008 ? -5.650 -16.912 -48.382 1.00 69.44 1008 LEU A N 1
ATOM 7975 C CA . LEU A 1 1008 ? -6.938 -16.219 -48.194 1.00 69.44 1008 LEU A CA 1
ATOM 7976 C C . LEU A 1 1008 ? -7.580 -16.304 -46.787 1.00 69.44 1008 LEU A C 1
ATOM 7978 O O . LEU A 1 1008 ? -8.618 -15.670 -46.587 1.00 69.44 1008 LEU A O 1
ATOM 7982 N N . ASP A 1 1009 ? -6.992 -17.005 -45.805 1.00 78.31 1009 ASP A N 1
ATOM 7983 C CA . ASP A 1 1009 ? -7.497 -17.004 -44.419 1.00 78.31 1009 ASP A CA 1
ATOM 7984 C C . ASP A 1 1009 ? -6.946 -15.776 -43.660 1.00 78.31 1009 ASP A C 1
ATOM 7986 O O . ASP A 1 1009 ? -5.728 -15.576 -43.605 1.00 78.31 1009 ASP A O 1
ATOM 7990 N N . PRO A 1 1010 ? -7.804 -14.919 -43.071 1.00 76.00 1010 PRO A N 1
ATOM 7991 C CA . PRO A 1 1010 ? -7.353 -13.788 -42.263 1.00 76.00 1010 PRO A CA 1
ATOM 7992 C C . PRO A 1 1010 ? -6.682 -14.187 -40.940 1.00 76.00 1010 PRO A C 1
ATOM 7994 O O . PRO A 1 1010 ? -6.045 -13.346 -40.297 1.00 76.00 1010 PRO A O 1
ATOM 7997 N N . ARG A 1 1011 ? -6.803 -15.450 -40.527 1.00 81.75 1011 ARG A N 1
ATOM 7998 C CA . ARG A 1 1011 ? -6.255 -15.962 -39.270 1.00 81.75 1011 ARG A CA 1
ATOM 7999 C C . ARG A 1 1011 ? -4.871 -16.564 -39.489 1.00 81.75 1011 ARG A C 1
ATOM 8001 O O . ARG A 1 1011 ? -4.658 -17.337 -40.422 1.00 81.75 1011 ARG A O 1
ATOM 8008 N N . ALA A 1 1012 ? -3.941 -16.262 -38.585 1.00 84.88 1012 ALA A N 1
ATOM 8009 C CA . ALA A 1 1012 ? -2.718 -17.053 -38.443 1.00 84.88 1012 ALA A CA 1
ATOM 8010 C C . ALA A 1 1012 ? -2.902 -18.106 -37.349 1.00 84.88 1012 ALA A C 1
ATOM 8012 O O . ALA A 1 1012 ? -3.538 -17.846 -36.328 1.00 84.88 1012 ALA A O 1
ATOM 8013 N N . GLU A 1 1013 ? -2.338 -19.286 -37.560 1.00 87.19 1013 GLU A N 1
ATOM 8014 C CA . GLU A 1 1013 ? -2.439 -20.431 -36.664 1.00 87.19 1013 GLU A CA 1
ATOM 8015 C C . GLU A 1 1013 ? -1.067 -20.684 -36.027 1.00 87.19 1013 GLU A C 1
ATOM 8017 O O . GLU A 1 1013 ? -0.060 -20.804 -36.726 1.00 87.19 1013 GLU A O 1
ATOM 8022 N N . ILE A 1 1014 ? -1.013 -20.737 -34.696 1.00 88.44 1014 ILE A N 1
ATOM 8023 C CA . ILE A 1 1014 ? 0.181 -21.120 -33.940 1.00 88.44 1014 ILE A CA 1
ATOM 8024 C C . ILE A 1 1014 ? 0.026 -22.585 -33.550 1.00 88.44 1014 ILE A C 1
ATOM 8026 O O . ILE A 1 1014 ? -0.942 -22.960 -32.887 1.00 88.44 1014 ILE A O 1
ATOM 8030 N N . ILE A 1 1015 ? 0.995 -23.407 -33.936 1.00 88.69 1015 ILE A N 1
ATOM 8031 C CA . ILE A 1 1015 ? 1.045 -24.841 -33.647 1.00 88.69 1015 ILE A CA 1
ATOM 8032 C C . ILE A 1 1015 ? 2.335 -25.187 -32.901 1.00 88.69 1015 ILE A C 1
ATOM 8034 O O . ILE A 1 1015 ? 3.343 -24.495 -33.026 1.00 88.69 1015 ILE A O 1
ATOM 8038 N N . SER A 1 1016 ? 2.338 -26.281 -32.148 1.00 87.94 1016 SER A N 1
ATOM 8039 C CA . SER A 1 1016 ? 3.567 -26.843 -31.587 1.00 87.94 1016 SER A CA 1
ATOM 8040 C C . SER A 1 1016 ? 4.356 -27.621 -32.647 1.00 87.94 1016 SER A C 1
ATOM 8042 O O . SER A 1 1016 ? 3.826 -27.999 -33.697 1.00 87.94 1016 SER A O 1
ATOM 8044 N N . ARG A 1 1017 ? 5.611 -27.971 -32.340 1.00 84.31 1017 ARG A N 1
ATOM 8045 C CA . ARG A 1 1017 ? 6.420 -28.916 -33.144 1.00 84.31 1017 ARG A CA 1
ATOM 8046 C C . ARG A 1 1017 ? 5.790 -30.302 -33.329 1.00 84.31 1017 ARG A C 1
ATOM 8048 O O . ARG A 1 1017 ? 6.287 -31.087 -34.135 1.00 84.31 1017 ARG A O 1
ATOM 8055 N N . ASP A 1 1018 ? 4.769 -30.656 -32.554 1.00 83.69 1018 ASP A N 1
ATOM 8056 C CA . ASP A 1 1018 ? 4.007 -31.903 -32.705 1.00 83.69 1018 ASP A CA 1
ATOM 8057 C C . ASP A 1 1018 ? 2.822 -31.762 -33.669 1.00 83.69 1018 ASP A C 1
ATOM 8059 O O . ASP A 1 1018 ? 2.119 -32.736 -33.922 1.00 83.69 1018 ASP A O 1
ATOM 8063 N N . GLY A 1 1019 ? 2.592 -30.567 -34.223 1.00 82.00 1019 GLY A N 1
ATOM 8064 C CA . GLY A 1 1019 ? 1.404 -30.281 -35.021 1.00 82.00 1019 GLY A CA 1
ATOM 8065 C C . GLY A 1 1019 ? 0.151 -30.081 -34.172 1.00 82.00 1019 GLY A C 1
ATOM 8066 O O . GLY A 1 1019 ? -0.952 -30.222 -34.685 1.00 82.00 1019 GLY A O 1
ATOM 8067 N N . ILE A 1 1020 ? 0.288 -29.774 -32.879 1.00 85.69 1020 ILE A N 1
ATOM 8068 C CA . ILE A 1 1020 ? -0.856 -29.510 -31.999 1.00 85.69 1020 ILE A CA 1
ATOM 8069 C C . ILE A 1 1020 ? -1.154 -28.017 -32.026 1.00 85.69 1020 ILE A C 1
ATOM 8071 O O . ILE A 1 1020 ? -0.277 -27.207 -31.724 1.00 85.69 1020 ILE A O 1
ATOM 8075 N N . HIS A 1 1021 ? -2.390 -27.658 -32.351 1.00 87.19 1021 HIS A N 1
ATOM 8076 C CA . HIS A 1 1021 ? -2.863 -26.281 -32.313 1.00 87.19 1021 HIS A CA 1
ATOM 8077 C C . HIS A 1 1021 ? -2.697 -25.665 -30.913 1.00 87.19 1021 HIS A C 1
ATOM 8079 O O . HIS A 1 1021 ? -3.104 -26.263 -29.918 1.00 87.19 1021 HIS A O 1
ATOM 8085 N N . GLN A 1 1022 ? -2.122 -24.463 -30.845 1.00 87.44 1022 GLN A N 1
ATOM 8086 C CA . GLN A 1 1022 ? -1.912 -23.708 -29.606 1.00 87.44 1022 GLN A CA 1
ATOM 8087 C C . GLN A 1 1022 ? -2.824 -22.480 -29.536 1.00 87.44 1022 GLN A C 1
ATOM 8089 O O . GLN A 1 1022 ? -3.503 -22.282 -28.532 1.00 87.44 1022 GLN A O 1
ATOM 8094 N N . ALA A 1 1023 ? -2.856 -21.655 -30.588 1.00 86.25 1023 ALA A N 1
ATOM 8095 C CA . ALA A 1 1023 ? -3.624 -20.411 -30.599 1.00 86.25 1023 ALA A CA 1
ATOM 8096 C C . ALA A 1 1023 ? -3.913 -19.907 -32.021 1.00 86.25 1023 ALA A C 1
ATOM 8098 O O . ALA A 1 1023 ? -3.156 -20.181 -32.952 1.00 86.25 1023 ALA A O 1
ATOM 8099 N N . PHE A 1 1024 ? -4.956 -19.084 -32.156 1.00 84.88 1024 PHE A N 1
ATOM 8100 C CA . PHE A 1 1024 ? -5.234 -18.304 -33.364 1.00 84.88 1024 PHE A CA 1
ATOM 8101 C C . PHE A 1 1024 ? -4.889 -16.828 -33.155 1.00 84.88 1024 PHE A C 1
ATOM 8103 O O . PHE A 1 1024 ? -5.212 -16.253 -32.118 1.00 84.88 1024 PHE A O 1
ATOM 8110 N N . LEU A 1 1025 ? -4.311 -16.198 -34.178 1.00 85.56 1025 LEU A N 1
ATOM 8111 C CA . LEU A 1 1025 ? -4.208 -14.742 -34.300 1.00 85.56 1025 LEU A CA 1
ATOM 8112 C C . LEU A 1 1025 ? -5.350 -14.252 -35.194 1.00 85.56 1025 LEU A C 1
ATOM 8114 O O . LEU A 1 1025 ? -5.181 -14.039 -36.399 1.00 85.56 1025 LEU A O 1
ATOM 8118 N N . ASP A 1 1026 ? -6.537 -14.147 -34.604 1.00 80.31 1026 ASP A N 1
ATOM 8119 C CA . ASP A 1 1026 ? -7.761 -13.778 -35.311 1.00 80.31 1026 ASP A CA 1
ATOM 8120 C C . ASP A 1 1026 ? -8.061 -12.287 -35.135 1.00 80.31 1026 ASP A C 1
ATOM 8122 O O . ASP A 1 1026 ? -8.387 -11.820 -34.042 1.00 80.31 1026 ASP A O 1
ATOM 8126 N N . SER A 1 1027 ? -7.942 -11.527 -36.222 1.00 68.62 1027 SER A N 1
ATOM 8127 C CA . SER A 1 1027 ? -8.405 -10.146 -36.267 1.00 68.62 1027 SER A CA 1
ATOM 8128 C C . SER A 1 1027 ? -9.186 -9.900 -37.551 1.00 68.62 1027 SER A C 1
ATOM 8130 O O . SER A 1 1027 ? -8.891 -10.449 -38.614 1.00 68.62 1027 SER A O 1
ATOM 8132 N N . LYS A 1 1028 ? -10.180 -9.012 -37.463 1.00 68.44 1028 LYS A N 1
ATOM 8133 C CA . LYS A 1 1028 ? -11.052 -8.643 -38.587 1.00 68.44 1028 LYS A CA 1
ATOM 8134 C C . LYS A 1 1028 ? -10.361 -7.742 -39.627 1.00 68.44 1028 LYS A C 1
ATOM 8136 O O . LYS A 1 1028 ? -11.017 -7.288 -40.559 1.00 68.44 1028 LYS A O 1
ATOM 8141 N N . ASN A 1 1029 ? -9.054 -7.496 -39.504 1.00 70.81 1029 ASN A N 1
ATOM 8142 C CA . ASN A 1 1029 ? -8.323 -6.479 -40.267 1.00 70.81 1029 ASN A CA 1
ATOM 8143 C C . ASN A 1 1029 ? -7.623 -7.023 -41.531 1.00 70.81 1029 ASN A C 1
ATOM 8145 O O . ASN A 1 1029 ? -6.612 -6.476 -41.970 1.00 70.81 1029 ASN A O 1
ATOM 8149 N N . GLY A 1 1030 ? -8.151 -8.084 -42.147 1.00 75.81 1030 GLY A N 1
ATOM 8150 C CA . GLY A 1 1030 ? -7.644 -8.645 -43.409 1.00 75.81 1030 GLY A CA 1
ATOM 8151 C C . GLY A 1 1030 ? -6.547 -9.703 -43.249 1.00 75.81 1030 GLY A C 1
ATOM 8152 O O . GLY A 1 1030 ? -6.230 -10.133 -42.141 1.00 75.81 1030 GLY A O 1
ATOM 8153 N N . VAL A 1 1031 ? -5.990 -10.153 -44.378 1.00 82.62 1031 VAL A N 1
ATOM 8154 C CA . VAL A 1 1031 ? -5.060 -11.294 -44.440 1.00 82.62 1031 VAL A CA 1
ATOM 8155 C C . VAL A 1 1031 ? -3.687 -10.924 -43.885 1.00 82.62 1031 VAL A C 1
ATOM 8157 O O . VAL A 1 1031 ? -3.207 -9.804 -44.073 1.00 82.62 1031 VAL A O 1
ATOM 8160 N N . VAL A 1 1032 ? -3.054 -11.865 -43.183 1.00 84.69 1032 VAL A N 1
ATOM 8161 C CA . VAL A 1 1032 ? -1.694 -11.701 -42.658 1.00 84.69 1032 VAL A CA 1
ATOM 8162 C C . VAL A 1 1032 ? -0.703 -11.694 -43.819 1.00 84.69 1032 VAL A C 1
ATOM 8164 O O . VAL A 1 1032 ? -0.589 -12.674 -44.551 1.00 84.69 1032 VAL A O 1
ATOM 8167 N N . LYS A 1 1033 ? 0.012 -10.579 -43.978 1.00 79.56 1033 LYS A N 1
ATOM 8168 C CA . LYS A 1 1033 ? 1.012 -10.385 -45.035 1.00 79.56 1033 LYS A CA 1
ATOM 8169 C C . LYS A 1 1033 ? 2.413 -10.767 -44.568 1.00 79.56 1033 LYS A C 1
ATOM 8171 O O . LYS A 1 1033 ? 3.192 -11.315 -45.339 1.00 79.56 1033 LYS A O 1
ATOM 8176 N N . PHE A 1 1034 ? 2.746 -10.447 -43.321 1.00 78.31 1034 PHE A N 1
ATOM 8177 C CA . PHE A 1 1034 ? 4.058 -10.721 -42.745 1.00 78.31 1034 PHE A CA 1
ATOM 8178 C C . PHE A 1 1034 ? 3.973 -10.759 -41.217 1.00 78.31 1034 PHE A C 1
ATOM 8180 O O . PHE A 1 1034 ? 3.150 -10.056 -40.624 1.00 78.31 1034 PHE A O 1
ATOM 8187 N N . VAL A 1 1035 ? 4.837 -11.556 -40.586 1.00 83.56 1035 VAL A N 1
ATOM 8188 C CA . VAL A 1 1035 ? 4.963 -11.638 -39.127 1.00 83.56 1035 VAL A CA 1
ATOM 8189 C C . VAL A 1 1035 ? 6.428 -11.509 -38.740 1.00 83.56 1035 VAL A C 1
ATOM 8191 O O . VAL A 1 1035 ? 7.284 -12.149 -39.343 1.00 83.56 1035 VAL A O 1
ATOM 8194 N N . GLN A 1 1036 ? 6.701 -10.708 -37.713 1.00 85.81 1036 GLN A N 1
ATOM 8195 C CA . GLN A 1 1036 ? 8.024 -10.573 -37.116 1.00 85.81 1036 GLN A CA 1
ATOM 8196 C C . GLN A 1 1036 ? 7.945 -10.868 -35.620 1.00 85.81 1036 GLN A C 1
ATOM 8198 O O . GLN A 1 1036 ? 7.094 -10.313 -34.927 1.00 85.81 1036 GLN A O 1
ATOM 8203 N N . SER A 1 1037 ? 8.841 -11.713 -35.114 1.00 83.94 1037 SER A N 1
ATOM 8204 C CA . SER A 1 1037 ? 9.015 -11.904 -33.670 1.00 83.94 1037 SER A CA 1
ATOM 8205 C C . SER A 1 1037 ? 9.952 -10.846 -33.102 1.00 83.94 1037 SER A C 1
ATOM 8207 O O . SER A 1 1037 ? 10.924 -10.457 -33.758 1.00 83.94 1037 SER A O 1
ATOM 8209 N N . SER A 1 1038 ? 9.670 -10.411 -31.876 1.00 85.38 1038 SER A N 1
ATOM 8210 C CA . SER A 1 1038 ? 10.612 -9.643 -31.065 1.00 85.38 1038 SER A CA 1
ATOM 8211 C C . SER A 1 1038 ? 11.800 -10.505 -30.653 1.00 85.38 1038 SER A C 1
ATOM 8213 O O . SER A 1 1038 ? 11.762 -11.725 -30.833 1.00 85.38 1038 SER A O 1
ATOM 8215 N N . ARG A 1 1039 ? 12.864 -9.884 -30.129 1.00 74.19 1039 ARG A N 1
ATOM 8216 C CA . ARG A 1 1039 ? 14.121 -10.582 -29.821 1.00 74.19 1039 ARG A CA 1
ATOM 8217 C C . ARG A 1 1039 ? 14.086 -11.327 -28.487 1.00 74.19 1039 ARG A C 1
ATOM 8219 O O . ARG A 1 1039 ? 14.945 -12.176 -28.266 1.00 74.19 1039 ARG A O 1
ATOM 8226 N N . SER A 1 1040 ? 13.140 -11.031 -27.597 1.00 75.62 1040 SER A N 1
ATOM 8227 C CA . SER A 1 1040 ? 12.839 -11.899 -26.446 1.00 75.62 1040 SER A CA 1
ATOM 8228 C C . SER A 1 1040 ? 11.945 -13.087 -26.811 1.00 75.62 1040 SER A C 1
ATOM 8230 O O . SER A 1 1040 ? 11.939 -14.091 -26.101 1.00 75.62 1040 SER A O 1
ATOM 8232 N N . GLY A 1 1041 ? 11.183 -12.980 -27.904 1.00 73.88 1041 GLY A N 1
ATOM 8233 C CA . GLY A 1 1041 ? 10.206 -13.979 -28.323 1.00 73.88 1041 GLY A CA 1
ATOM 8234 C C . GLY A 1 1041 ? 8.845 -13.825 -27.654 1.00 73.88 1041 GLY A C 1
ATOM 8235 O O . GLY A 1 1041 ? 7.954 -14.635 -27.902 1.00 73.88 1041 GLY A O 1
ATOM 8236 N N . ASP A 1 1042 ? 8.663 -12.809 -26.808 1.00 81.31 1042 ASP A N 1
ATOM 8237 C CA . ASP A 1 1042 ? 7.411 -12.582 -26.084 1.00 81.31 1042 ASP A CA 1
ATOM 8238 C C . ASP A 1 1042 ? 6.358 -11.842 -26.916 1.00 81.31 1042 ASP A C 1
ATOM 8240 O O . ASP A 1 1042 ? 5.154 -12.012 -26.679 1.00 81.31 1042 ASP A O 1
ATOM 8244 N N . LEU A 1 1043 ? 6.796 -11.066 -27.913 1.00 88.44 1043 LEU A N 1
ATOM 8245 C CA . LEU A 1 1043 ? 5.939 -10.241 -28.759 1.00 88.44 1043 LEU A CA 1
ATOM 8246 C C . LEU A 1 1043 ? 6.029 -10.648 -30.235 1.00 88.44 1043 LEU A C 1
ATOM 8248 O O . LEU A 1 1043 ? 7.091 -10.990 -30.753 1.00 88.44 1043 LEU A O 1
ATOM 8252 N N . LEU A 1 1044 ? 4.898 -10.544 -30.928 1.00 88.62 1044 LEU A N 1
ATOM 8253 C CA . LEU A 1 1044 ? 4.744 -10.788 -32.358 1.00 88.62 1044 LEU A CA 1
ATOM 8254 C C . LEU A 1 1044 ? 4.112 -9.559 -33.009 1.00 88.62 1044 LEU A C 1
ATOM 8256 O O . LEU A 1 1044 ? 3.017 -9.145 -32.628 1.00 88.62 1044 LEU A O 1
ATOM 8260 N N . ALA A 1 1045 ? 4.778 -8.986 -34.008 1.00 89.69 1045 ALA A N 1
ATOM 8261 C CA . ALA A 1 1045 ? 4.195 -7.964 -34.866 1.00 89.69 1045 ALA A CA 1
ATOM 8262 C C . ALA A 1 1045 ? 3.604 -8.618 -36.114 1.00 89.69 1045 ALA A C 1
ATOM 8264 O O . ALA A 1 1045 ? 4.311 -9.274 -36.877 1.00 89.69 1045 ALA A O 1
ATOM 8265 N N . VAL A 1 1046 ? 2.308 -8.414 -36.328 1.00 89.56 1046 VAL A N 1
ATOM 8266 C CA . VAL A 1 1046 ? 1.538 -8.973 -37.439 1.00 89.56 1046 VAL A CA 1
ATOM 8267 C C . VAL A 1 1046 ? 1.118 -7.832 -38.356 1.00 89.56 1046 VAL A C 1
ATOM 8269 O O . VAL A 1 1046 ? 0.281 -7.006 -37.994 1.00 89.56 1046 VAL A O 1
ATOM 8272 N N . ALA A 1 1047 ? 1.702 -7.781 -39.552 1.00 87.69 1047 ALA A N 1
ATOM 8273 C CA . ALA A 1 1047 ? 1.337 -6.821 -40.586 1.00 87.69 1047 ALA A CA 1
ATOM 8274 C C . ALA A 1 1047 ? 0.292 -7.431 -41.527 1.00 87.69 1047 ALA A C 1
ATOM 8276 O O . ALA A 1 1047 ? 0.465 -8.547 -42.028 1.00 87.69 1047 ALA A O 1
ATOM 8277 N N . ARG A 1 1048 ? -0.791 -6.695 -41.789 1.00 86.62 1048 ARG A N 1
ATOM 8278 C CA . ARG A 1 1048 ? -1.914 -7.164 -42.616 1.00 86.62 1048 ARG A CA 1
ATOM 8279 C C . ARG A 1 1048 ? -1.992 -6.440 -43.950 1.00 86.62 1048 ARG A C 1
ATOM 8281 O O . ARG A 1 1048 ? -1.479 -5.335 -44.107 1.00 86.62 1048 ARG A O 1
ATOM 8288 N N . THR A 1 1049 ? -2.689 -7.044 -44.908 1.00 79.12 1049 THR A N 1
ATOM 8289 C CA . THR A 1 1049 ? -2.900 -6.482 -46.256 1.00 79.12 1049 THR A CA 1
ATOM 8290 C C . THR A 1 1049 ? -3.662 -5.153 -46.262 1.00 79.12 1049 THR A C 1
ATOM 8292 O O . THR A 1 1049 ? -3.603 -4.416 -47.240 1.00 79.12 1049 THR A O 1
ATOM 8295 N N . THR A 1 1050 ? -4.373 -4.824 -45.182 1.00 75.31 1050 THR A N 1
ATOM 8296 C CA . THR A 1 1050 ? -5.060 -3.534 -44.988 1.00 75.31 1050 THR A CA 1
ATOM 8297 C C . THR A 1 1050 ? -4.119 -2.406 -44.554 1.00 75.31 1050 THR A C 1
ATOM 8299 O O . THR A 1 1050 ? -4.534 -1.246 -44.504 1.00 75.31 1050 THR A O 1
ATOM 8302 N N . GLY A 1 1051 ? -2.863 -2.736 -44.237 1.00 76.44 1051 GLY A N 1
ATOM 8303 C CA . GLY A 1 1051 ? -1.863 -1.813 -43.711 1.00 76.44 1051 GLY A CA 1
ATOM 8304 C C . GLY A 1 1051 ? -1.845 -1.659 -42.198 1.00 76.44 1051 GLY A C 1
ATOM 8305 O O . GLY A 1 1051 ? -1.043 -0.890 -41.671 1.00 76.44 1051 GLY A O 1
ATOM 8306 N N . THR A 1 1052 ? -2.706 -2.385 -41.484 1.00 83.94 1052 THR A N 1
ATOM 8307 C CA . THR A 1 1052 ? -2.657 -2.432 -40.024 1.00 83.94 1052 THR A CA 1
ATOM 8308 C C . THR A 1 1052 ? -1.460 -3.252 -39.564 1.00 83.94 1052 THR A C 1
ATOM 8310 O O . THR A 1 1052 ? -1.199 -4.335 -40.101 1.00 83.94 1052 THR A O 1
ATOM 8313 N N . VAL A 1 1053 ? -0.778 -2.769 -38.528 1.00 88.25 1053 VAL A N 1
ATOM 8314 C CA . VAL A 1 1053 ? 0.257 -3.531 -37.823 1.00 88.25 1053 VAL A CA 1
ATOM 8315 C C . VAL A 1 1053 ? -0.208 -3.751 -36.394 1.00 88.25 1053 VAL A C 1
ATOM 8317 O O . VAL A 1 1053 ? -0.424 -2.797 -35.645 1.00 88.25 1053 VAL A O 1
ATOM 8320 N N . GLU A 1 1054 ? -0.382 -5.015 -36.034 1.00 90.12 1054 GLU A N 1
ATOM 8321 C CA . GLU A 1 1054 ? -0.920 -5.457 -34.752 1.00 90.12 1054 GLU A CA 1
ATOM 8322 C C . GLU A 1 1054 ? 0.181 -6.079 -33.908 1.00 90.12 1054 GLU A C 1
ATOM 8324 O O . GLU A 1 1054 ? 1.024 -6.814 -34.421 1.00 90.12 1054 GLU A O 1
ATOM 8329 N N . LEU A 1 1055 ? 0.150 -5.820 -32.607 1.00 91.31 1055 LEU A N 1
ATOM 8330 C CA . LEU A 1 1055 ? 1.039 -6.445 -31.644 1.00 91.31 1055 LEU A CA 1
ATOM 8331 C C . LEU A 1 1055 ? 0.283 -7.536 -30.886 1.00 91.31 1055 LEU A C 1
ATOM 8333 O O . LEU A 1 1055 ? -0.779 -7.289 -30.310 1.00 91.31 1055 LEU A O 1
ATOM 8337 N N . TRP A 1 1056 ? 0.858 -8.729 -30.871 1.00 89.94 1056 TRP A N 1
ATOM 8338 C CA . TRP A 1 1056 ? 0.323 -9.929 -30.243 1.00 89.94 1056 TRP A CA 1
ATOM 8339 C C . TRP A 1 1056 ? 1.349 -10.510 -29.276 1.00 89.94 1056 TRP A C 1
ATOM 8341 O O . TRP A 1 1056 ? 2.551 -10.320 -29.448 1.00 89.94 1056 TRP A O 1
ATOM 8351 N N . SER A 1 1057 ? 0.894 -11.232 -28.258 1.00 86.88 1057 SER A N 1
ATOM 8352 C CA . SER A 1 1057 ? 1.787 -12.036 -27.423 1.00 86.88 1057 SER A CA 1
ATOM 8353 C C . SER A 1 1057 ? 2.088 -13.382 -28.084 1.00 86.88 1057 SER A C 1
ATOM 8355 O O . SER A 1 1057 ? 1.293 -13.882 -28.886 1.00 86.88 1057 SER A O 1
ATOM 8357 N N . LYS A 1 1058 ? 3.175 -14.042 -27.670 1.00 77.94 1058 LYS A N 1
ATOM 8358 C CA . LYS A 1 1058 ? 3.485 -15.428 -28.079 1.00 77.94 1058 LYS A CA 1
ATOM 8359 C C . LYS A 1 1058 ? 2.387 -16.453 -27.760 1.00 77.94 1058 LYS A C 1
ATOM 8361 O O . LYS A 1 1058 ? 2.348 -17.517 -28.368 1.00 77.94 1058 LYS A O 1
ATOM 8366 N N . ALA A 1 1059 ? 1.501 -16.135 -26.812 1.00 77.38 1059 ALA A N 1
ATOM 8367 C CA . ALA A 1 1059 ? 0.343 -16.952 -26.442 1.00 77.38 1059 ALA A CA 1
ATOM 8368 C C . ALA A 1 1059 ? -0.894 -16.683 -27.323 1.00 77.38 1059 ALA A C 1
ATOM 8370 O O . ALA A 1 1059 ? -1.971 -17.203 -27.050 1.00 77.38 1059 ALA A O 1
ATOM 8371 N N . GLY A 1 1060 ? -0.767 -15.836 -28.348 1.00 79.44 1060 GLY A N 1
ATOM 8372 C CA . GLY A 1 1060 ? -1.856 -15.480 -29.252 1.00 79.44 1060 GLY A CA 1
ATOM 8373 C C . GLY A 1 1060 ? -2.863 -14.487 -28.677 1.00 79.44 1060 GLY A C 1
ATOM 8374 O O . GLY A 1 1060 ? -3.978 -14.383 -29.177 1.00 79.44 1060 GLY A O 1
ATOM 8375 N N . ARG A 1 1061 ? -2.492 -13.722 -27.640 1.00 85.50 1061 ARG A N 1
ATOM 8376 C CA . ARG A 1 1061 ? -3.335 -12.640 -27.115 1.00 85.50 1061 ARG A CA 1
ATOM 8377 C C . ARG A 1 1061 ? -3.060 -11.348 -27.877 1.00 85.50 1061 ARG A C 1
ATOM 8379 O O . ARG A 1 1061 ? -1.915 -10.905 -27.931 1.00 85.50 1061 ARG A O 1
ATOM 8386 N N . PHE A 1 1062 ? -4.105 -10.719 -28.404 1.00 87.88 1062 PHE A N 1
ATOM 8387 C CA . PHE A 1 1062 ? -4.015 -9.375 -28.972 1.00 87.88 1062 PHE A CA 1
ATOM 8388 C C . PHE A 1 1062 ? -3.632 -8.369 -27.879 1.00 87.88 1062 PHE A C 1
ATOM 8390 O O . PHE A 1 1062 ? -4.254 -8.348 -26.814 1.00 87.88 1062 PHE A O 1
ATOM 8397 N N . ILE A 1 1063 ? -2.606 -7.555 -28.131 1.00 87.62 1063 ILE A N 1
ATOM 8398 C CA . ILE A 1 1063 ? -2.126 -6.531 -27.195 1.00 87.62 1063 ILE A CA 1
ATOM 8399 C C . ILE A 1 1063 ? -2.667 -5.170 -27.619 1.00 87.62 1063 ILE A C 1
ATOM 8401 O O . ILE A 1 1063 ? -3.404 -4.543 -26.863 1.00 87.62 1063 ILE A O 1
ATOM 8405 N N . LYS A 1 1064 ? -2.304 -4.709 -28.822 1.00 86.06 1064 LYS A N 1
ATOM 8406 C CA . LYS A 1 1064 ? -2.771 -3.431 -29.378 1.00 86.06 1064 LYS A CA 1
ATOM 8407 C C . LYS A 1 1064 ? -2.501 -3.309 -30.875 1.00 86.06 1064 LYS A C 1
ATOM 8409 O O . LYS A 1 1064 ? -1.653 -4.011 -31.421 1.00 86.06 1064 LYS A O 1
ATOM 8414 N N . ASN A 1 1065 ? -3.141 -2.334 -31.513 1.00 84.56 1065 ASN A N 1
ATOM 8415 C CA . ASN A 1 1065 ? -2.736 -1.863 -32.836 1.00 84.56 1065 ASN A CA 1
ATOM 8416 C C . ASN A 1 1065 ? -1.576 -0.875 -32.684 1.00 84.56 1065 ASN A C 1
ATOM 8418 O O . ASN A 1 1065 ? -1.686 0.094 -31.938 1.00 84.56 1065 ASN A O 1
ATOM 8422 N N . ILE A 1 1066 ? -0.476 -1.108 -33.396 1.00 81.88 1066 ILE A N 1
ATOM 8423 C CA . ILE A 1 1066 ? 0.609 -0.126 -33.529 1.00 81.88 1066 ILE A CA 1
ATOM 8424 C C . ILE A 1 1066 ? 0.218 0.903 -34.591 1.00 81.88 1066 ILE A C 1
ATOM 8426 O O . ILE A 1 1066 ? 0.464 2.095 -34.431 1.00 81.88 1066 ILE A O 1
ATOM 8430 N N . VAL A 1 1067 ? -0.433 0.438 -35.661 1.00 75.12 1067 VAL A N 1
ATOM 8431 C CA . VAL A 1 1067 ? -0.979 1.283 -36.726 1.00 75.12 1067 VAL A CA 1
ATOM 8432 C C . VAL A 1 1067 ? -2.448 0.886 -36.936 1.00 75.12 1067 VAL A C 1
ATOM 8434 O O . VAL A 1 1067 ? -2.695 -0.209 -37.454 1.00 75.12 1067 VAL A O 1
ATOM 8437 N N . PRO A 1 1068 ? -3.422 1.710 -36.497 1.00 60.00 1068 PRO A N 1
ATOM 8438 C CA . PRO A 1 1068 ? -4.850 1.433 -36.652 1.00 60.00 1068 PRO A CA 1
ATOM 8439 C C . PRO A 1 1068 ? -5.344 1.661 -38.093 1.00 60.00 1068 PRO A C 1
ATOM 8441 O O . PRO A 1 1068 ? -4.720 2.369 -38.882 1.00 60.00 1068 PRO A O 1
ATOM 8444 N N . SER A 1 1069 ? -6.487 1.061 -38.443 1.00 58.84 1069 SER A N 1
ATOM 8445 C CA . SER A 1 1069 ? -7.063 1.092 -39.797 1.00 58.84 1069 SER A CA 1
ATOM 8446 C C . SER A 1 1069 ? -7.571 2.469 -40.236 1.00 58.84 1069 SER A C 1
ATOM 8448 O O . SER A 1 1069 ? -7.503 2.765 -41.431 1.00 58.84 1069 SER A O 1
ATOM 8450 N N . ASP A 1 1070 ? -8.039 3.310 -39.308 1.00 49.84 1070 ASP A N 1
ATOM 8451 C CA . ASP A 1 1070 ? -8.908 4.463 -39.615 1.00 49.84 1070 ASP A CA 1
ATOM 8452 C C . ASP A 1 1070 ? -8.316 5.857 -39.334 1.00 49.84 1070 ASP A C 1
ATOM 8454 O O . ASP A 1 1070 ? -8.972 6.860 -39.607 1.00 49.84 1070 ASP A O 1
ATOM 8458 N N . GLU A 1 1071 ? -7.069 5.975 -38.866 1.00 52.84 1071 GLU A N 1
ATOM 8459 C CA . GLU A 1 1071 ? -6.493 7.284 -38.513 1.00 52.84 1071 GLU A CA 1
ATOM 8460 C C . GLU A 1 1071 ? -5.571 7.873 -39.593 1.00 52.84 1071 GLU A C 1
ATOM 8462 O O . GLU A 1 1071 ? -4.636 7.236 -40.085 1.00 52.84 1071 GLU A O 1
ATOM 8467 N N . SER A 1 1072 ? -5.785 9.151 -39.923 1.00 52.56 1072 SER A N 1
ATOM 8468 C CA . SER A 1 1072 ? -4.812 9.975 -40.644 1.00 52.56 1072 SER A CA 1
ATOM 8469 C C . SER A 1 1072 ? -3.688 10.396 -39.691 1.00 52.56 1072 SER A C 1
ATOM 8471 O O . SER A 1 1072 ? -3.795 11.414 -39.006 1.00 52.56 1072 SER A O 1
ATOM 8473 N N . MET A 1 1073 ? -2.609 9.612 -39.630 1.00 52.97 1073 MET A N 1
ATOM 8474 C CA . MET A 1 1073 ? -1.445 9.946 -38.801 1.00 52.97 1073 MET A CA 1
ATOM 8475 C C . MET A 1 1073 ? -0.715 11.219 -39.287 1.00 52.97 1073 MET A C 1
ATOM 8477 O O . MET A 1 1073 ? -0.590 11.444 -40.499 1.00 52.97 1073 MET A O 1
ATOM 8481 N N . PRO A 1 1074 ? -0.128 12.021 -38.374 1.00 42.03 1074 PRO A N 1
ATOM 8482 C CA . PRO A 1 1074 ? 0.744 13.133 -38.739 1.00 42.03 1074 PRO A CA 1
ATOM 8483 C C . PRO A 1 1074 ? 1.966 12.625 -39.522 1.00 42.03 1074 PRO A C 1
ATOM 8485 O O . PRO A 1 1074 ? 2.732 11.806 -39.022 1.00 42.03 1074 PRO A O 1
ATOM 8488 N N . GLY A 1 1075 ? 2.162 13.117 -40.749 1.00 50.34 1075 GLY A N 1
ATOM 8489 C CA . GLY A 1 1075 ? 3.293 12.731 -41.609 1.00 50.34 1075 GLY A CA 1
ATOM 8490 C C . GLY A 1 1075 ? 2.991 11.660 -42.666 1.00 50.34 1075 GLY A C 1
ATOM 8491 O O . GLY A 1 1075 ? 3.889 11.307 -43.426 1.00 50.34 1075 GLY A O 1
ATOM 8492 N N . ILE A 1 1076 ? 1.748 11.172 -42.776 1.00 49.12 1076 ILE A N 1
ATOM 8493 C CA . ILE A 1 1076 ? 1.293 10.337 -43.903 1.00 49.12 1076 ILE A CA 1
ATOM 8494 C C . ILE A 1 1076 ? 0.412 11.194 -44.820 1.00 49.12 1076 ILE A C 1
ATOM 8496 O O . ILE A 1 1076 ? -0.732 11.514 -44.496 1.00 49.12 1076 ILE A O 1
ATOM 8500 N N . LYS A 1 1077 ? 0.937 11.597 -45.984 1.00 45.28 1077 LYS A N 1
ATOM 8501 C CA . LYS A 1 1077 ? 0.143 12.288 -47.011 1.00 45.28 1077 LYS A CA 1
ATOM 8502 C C . LYS A 1 1077 ? -0.578 11.245 -47.878 1.00 45.28 1077 LYS A C 1
ATOM 8504 O O . LYS A 1 1077 ? -0.038 10.771 -48.870 1.00 45.28 1077 LYS A O 1
ATOM 8509 N N . SER A 1 1078 ? -1.835 10.972 -47.528 1.00 46.22 1078 SER A N 1
ATOM 8510 C CA . SER A 1 1078 ? -2.848 10.197 -48.276 1.00 46.22 1078 SER A CA 1
ATOM 8511 C C . SER A 1 1078 ? -3.015 8.709 -47.931 1.00 46.22 1078 SER A C 1
ATOM 8513 O O . SER A 1 1078 ? -2.068 7.974 -47.685 1.00 46.22 1078 SER A O 1
ATOM 8515 N N . PHE A 1 1079 ? -4.272 8.263 -48.010 1.00 44.75 1079 PHE A N 1
ATOM 8516 C CA . PHE A 1 1079 ? -4.754 6.891 -47.807 1.00 44.75 1079 PHE A CA 1
ATOM 8517 C C . PHE A 1 1079 ? -4.219 5.850 -48.819 1.00 44.75 1079 PHE A C 1
ATOM 8519 O O . PHE A 1 1079 ? -4.529 4.670 -48.679 1.00 44.75 1079 PHE A O 1
ATOM 8526 N N . ARG A 1 1080 ? -3.446 6.246 -49.846 1.00 46.31 1080 ARG A N 1
ATOM 8527 C CA . ARG A 1 1080 ? -3.025 5.350 -50.945 1.00 46.31 1080 ARG A CA 1
ATOM 8528 C C . ARG A 1 1080 ? -1.769 4.505 -50.659 1.00 46.31 1080 ARG A C 1
ATOM 8530 O O . ARG A 1 1080 ? -1.473 3.634 -51.467 1.00 46.31 1080 ARG A O 1
ATOM 8537 N N . THR A 1 1081 ? -1.055 4.712 -49.547 1.00 53.53 1081 THR A N 1
ATOM 8538 C CA . THR A 1 1081 ? 0.262 4.084 -49.264 1.00 53.53 1081 THR A CA 1
ATOM 8539 C C . THR A 1 1081 ? 0.269 3.127 -48.063 1.00 53.53 1081 THR A C 1
ATOM 8541 O O . THR A 1 1081 ? 1.306 2.923 -47.441 1.00 53.53 1081 THR A O 1
ATOM 8544 N N . LYS A 1 1082 ? -0.875 2.525 -47.705 1.00 63.69 1082 LYS A N 1
ATOM 8545 C CA . LYS A 1 1082 ? -1.000 1.677 -46.501 1.00 63.69 1082 LYS A CA 1
ATOM 8546 C C . LYS A 1 1082 ? -0.259 0.335 -46.572 1.00 63.69 1082 LYS A C 1
ATOM 8548 O O . LYS A 1 1082 ? -0.203 -0.367 -45.573 1.00 63.69 1082 LYS A O 1
ATOM 8553 N N . ASP A 1 1083 ? 0.315 -0.043 -47.709 1.00 74.88 1083 ASP A N 1
ATOM 8554 C CA . ASP A 1 1083 ? 0.945 -1.355 -47.833 1.00 74.88 1083 ASP A CA 1
ATOM 8555 C C . ASP A 1 1083 ? 2.246 -1.443 -47.014 1.00 74.88 1083 ASP A C 1
ATOM 8557 O O . ASP A 1 1083 ? 3.164 -0.652 -47.212 1.00 74.88 1083 ASP A O 1
ATOM 8561 N N . VAL A 1 1084 ? 2.328 -2.390 -46.076 1.00 83.69 1084 VAL A N 1
ATOM 8562 C CA . VAL A 1 1084 ? 3.512 -2.577 -45.220 1.00 83.69 1084 VAL A CA 1
ATOM 8563 C C . VAL A 1 1084 ? 4.560 -3.379 -45.988 1.00 83.69 1084 VAL A C 1
ATOM 8565 O O . VAL A 1 1084 ? 4.271 -4.465 -46.498 1.00 83.69 1084 VAL A O 1
ATOM 8568 N N . ILE A 1 1085 ? 5.778 -2.848 -46.074 1.00 81.12 1085 ILE A N 1
ATOM 8569 C CA . ILE A 1 1085 ? 6.902 -3.476 -46.779 1.00 81.12 1085 ILE A CA 1
ATOM 8570 C C . ILE A 1 1085 ? 7.776 -4.274 -45.814 1.00 81.12 1085 ILE A C 1
ATOM 8572 O O . ILE A 1 1085 ? 8.178 -5.392 -46.131 1.00 81.12 1085 ILE A O 1
ATOM 8576 N N . HIS A 1 1086 ? 8.073 -3.715 -44.641 1.00 84.06 1086 HIS A N 1
ATOM 8577 C CA . HIS A 1 1086 ? 8.983 -4.340 -43.687 1.00 84.06 1086 HIS A CA 1
ATOM 8578 C C . HIS A 1 1086 ? 8.679 -3.920 -42.250 1.00 84.06 1086 HIS A C 1
ATOM 8580 O O . HIS A 1 1086 ? 8.284 -2.777 -42.006 1.00 84.06 1086 HIS A O 1
ATOM 8586 N N . VAL A 1 1087 ? 8.905 -4.836 -41.306 1.00 87.88 1087 VAL A N 1
ATOM 8587 C CA . VAL A 1 1087 ? 8.785 -4.604 -39.864 1.00 87.88 1087 VAL A CA 1
ATOM 8588 C C . VAL A 1 1087 ? 9.995 -5.217 -39.170 1.00 87.88 1087 VAL A C 1
ATOM 8590 O O . VAL A 1 1087 ? 10.345 -6.355 -39.466 1.00 87.88 1087 VAL A O 1
ATOM 8593 N N . ASP A 1 1088 ? 10.626 -4.481 -38.256 1.00 88.19 1088 ASP A N 1
ATOM 8594 C CA . ASP A 1 1088 ? 11.752 -4.993 -37.467 1.00 88.19 1088 ASP A CA 1
ATOM 8595 C C . ASP A 1 1088 ? 11.692 -4.512 -36.017 1.00 88.19 1088 ASP A C 1
ATOM 8597 O O . ASP A 1 1088 ? 11.400 -3.337 -35.761 1.00 88.19 1088 ASP A O 1
ATOM 8601 N N . PHE A 1 1089 ? 11.983 -5.417 -35.081 1.00 87.44 1089 PHE A N 1
ATOM 8602 C CA . PHE A 1 1089 ? 12.044 -5.110 -33.655 1.00 87.44 1089 PHE A CA 1
ATOM 8603 C C . PHE A 1 1089 ? 13.432 -4.650 -33.249 1.00 87.44 1089 PHE A C 1
ATOM 8605 O O . PHE A 1 1089 ? 14.458 -5.191 -33.659 1.00 87.44 1089 PHE A O 1
ATOM 8612 N N . HIS A 1 1090 ? 13.447 -3.668 -32.365 1.00 85.94 1090 HIS A N 1
ATOM 8613 C CA . HIS A 1 1090 ? 14.649 -3.273 -31.670 1.00 85.94 1090 HIS A CA 1
ATOM 8614 C C . HIS A 1 1090 ? 15.099 -4.359 -30.674 1.00 85.94 1090 HIS A C 1
ATOM 8616 O O . HIS A 1 1090 ? 14.232 -4.971 -30.053 1.00 85.94 1090 HIS A O 1
ATOM 8622 N N . PRO A 1 1091 ? 16.411 -4.580 -30.439 1.00 76.94 1091 PRO A N 1
ATOM 8623 C CA . PRO A 1 1091 ? 16.894 -5.592 -29.494 1.00 76.94 1091 PRO A CA 1
ATOM 8624 C C . PRO A 1 1091 ? 16.333 -5.503 -28.071 1.00 76.94 1091 PRO A C 1
ATOM 8626 O O . PRO A 1 1091 ? 16.267 -6.522 -27.392 1.00 76.94 1091 PRO A O 1
ATOM 8629 N N . SER A 1 1092 ? 15.958 -4.303 -27.620 1.00 79.00 1092 SER A N 1
ATOM 8630 C CA . SER A 1 1092 ? 15.347 -4.071 -26.302 1.00 79.00 1092 SER A CA 1
ATOM 8631 C C . SER A 1 1092 ? 13.831 -4.305 -26.257 1.00 79.00 1092 SER A C 1
ATOM 8633 O O . SER A 1 1092 ? 13.207 -4.016 -25.238 1.00 79.00 1092 SER A O 1
ATOM 8635 N N . ASP A 1 1093 ? 13.213 -4.714 -27.370 1.00 82.88 1093 ASP A N 1
ATOM 8636 C CA . ASP A 1 1093 ? 11.763 -4.891 -27.538 1.00 82.88 1093 ASP A CA 1
ATOM 8637 C C . ASP A 1 1093 ? 10.915 -3.656 -27.162 1.00 82.88 1093 ASP A C 1
ATOM 8639 O O . ASP A 1 1093 ? 9.707 -3.745 -26.956 1.00 82.88 1093 ASP A O 1
ATOM 8643 N N . SER A 1 1094 ? 11.545 -2.479 -27.083 1.00 83.56 1094 SER A N 1
ATOM 8644 C CA . SER A 1 1094 ? 10.890 -1.209 -26.736 1.00 83.56 1094 SER A CA 1
ATOM 8645 C C . SER A 1 1094 ? 10.518 -0.371 -27.954 1.00 83.56 1094 SER A C 1
ATOM 8647 O O . SER A 1 1094 ? 9.638 0.487 -27.874 1.00 83.56 1094 SER A O 1
ATOM 8649 N N . PHE A 1 1095 ? 11.165 -0.629 -29.090 1.00 87.31 1095 PHE A N 1
ATOM 8650 C CA . PHE A 1 1095 ? 10.910 0.065 -30.343 1.00 87.31 1095 PHE A CA 1
ATOM 8651 C C . PHE A 1 1095 ? 10.655 -0.922 -31.473 1.00 87.31 1095 PHE A C 1
ATOM 8653 O O . PHE A 1 1095 ? 11.169 -2.041 -31.490 1.00 87.31 1095 PHE A O 1
ATOM 8660 N N . ILE A 1 1096 ? 9.880 -0.466 -32.445 1.00 89.38 1096 ILE A N 1
ATOM 8661 C CA . ILE A 1 1096 ? 9.582 -1.203 -33.662 1.00 89.38 1096 ILE A CA 1
ATOM 8662 C C . ILE A 1 1096 ? 9.659 -0.260 -34.852 1.00 89.38 1096 ILE A C 1
ATOM 8664 O O . ILE A 1 1096 ? 9.107 0.840 -34.832 1.00 89.38 1096 ILE A O 1
ATOM 8668 N N . SER A 1 1097 ? 10.375 -0.682 -35.886 1.00 88.69 1097 SER A N 1
ATOM 8669 C CA . SER A 1 1097 ? 10.448 0.042 -37.149 1.00 88.69 1097 SER A CA 1
ATOM 8670 C C . SER A 1 1097 ? 9.449 -0.553 -38.132 1.00 88.69 1097 SER A C 1
ATOM 8672 O O . SER A 1 1097 ? 9.343 -1.772 -38.253 1.00 88.69 1097 SER A O 1
ATOM 8674 N N . ILE A 1 1098 ? 8.703 0.309 -38.815 1.00 88.50 1098 ILE A N 1
ATOM 8675 C CA . ILE A 1 1098 ? 7.692 -0.054 -39.804 1.00 88.50 1098 ILE A CA 1
ATOM 8676 C C . ILE A 1 1098 ? 7.951 0.772 -41.064 1.00 88.50 1098 ILE A C 1
ATOM 8678 O O . ILE A 1 1098 ? 7.985 2.005 -41.022 1.00 88.50 1098 ILE A O 1
ATOM 8682 N N . CYS A 1 1099 ? 8.125 0.082 -42.188 1.00 85.56 1099 CYS A N 1
ATOM 8683 C CA . CYS A 1 1099 ? 8.232 0.678 -43.516 1.00 85.56 1099 CYS A CA 1
ATOM 8684 C C . CYS A 1 1099 ? 6.919 0.468 -44.261 1.00 85.56 1099 CYS A C 1
ATOM 8686 O O . CYS A 1 1099 ? 6.474 -0.672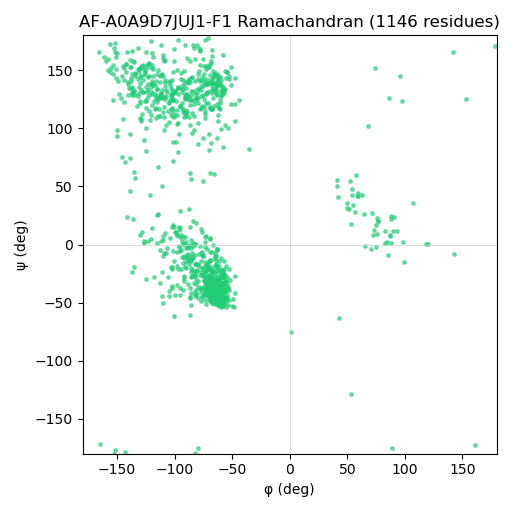 -44.423 1.00 85.56 1099 CYS A O 1
ATOM 8688 N N . PHE A 1 1100 ? 6.319 1.557 -44.726 1.00 84.06 1100 PHE A N 1
ATOM 8689 C CA . PHE A 1 1100 ? 5.156 1.513 -45.604 1.00 84.06 1100 PHE A CA 1
ATOM 8690 C C . PHE A 1 1100 ? 5.594 1.659 -47.054 1.00 84.06 1100 PHE A C 1
ATOM 8692 O O . PHE A 1 1100 ? 6.768 1.892 -47.337 1.00 84.06 1100 PHE A O 1
ATOM 8699 N N . HIS A 1 1101 ? 4.644 1.549 -47.980 1.00 80.81 1101 HIS A N 1
ATOM 8700 C CA . HIS A 1 1101 ? 4.880 1.798 -49.390 1.00 80.81 1101 HIS A CA 1
ATOM 8701 C C . HIS A 1 1101 ? 4.994 3.306 -49.688 1.00 80.81 1101 HIS A C 1
ATOM 8703 O O . HIS A 1 1101 ? 4.273 3.868 -50.517 1.00 80.81 1101 HIS A O 1
ATOM 8709 N N . ASP A 1 1102 ? 5.902 3.969 -48.977 1.00 76.62 1102 ASP A N 1
ATOM 8710 C CA . ASP A 1 1102 ? 6.266 5.367 -49.109 1.00 76.62 1102 ASP A CA 1
ATOM 8711 C C . ASP A 1 1102 ? 7.772 5.591 -48.889 1.00 76.62 1102 ASP A C 1
ATOM 8713 O O . ASP A 1 1102 ? 8.565 4.666 -48.710 1.00 76.62 1102 ASP A O 1
ATOM 8717 N N . ASP A 1 1103 ? 8.182 6.851 -48.967 1.00 80.81 1103 ASP A N 1
ATOM 8718 C CA . ASP A 1 1103 ? 9.567 7.292 -48.846 1.00 80.81 1103 ASP A CA 1
ATOM 8719 C C . ASP A 1 1103 ? 10.035 7.415 -47.383 1.00 80.81 1103 ASP A C 1
ATOM 8721 O O . ASP A 1 1103 ? 11.028 8.091 -47.110 1.00 80.81 1103 ASP A O 1
ATOM 8725 N N . MET A 1 1104 ? 9.340 6.788 -46.420 1.00 82.06 1104 MET A N 1
ATOM 8726 C CA . MET A 1 1104 ? 9.633 6.933 -44.992 1.00 82.06 1104 MET A CA 1
ATOM 8727 C C . MET A 1 1104 ? 9.626 5.609 -44.218 1.00 82.06 1104 MET A C 1
ATOM 8729 O O . MET A 1 1104 ? 8.659 4.853 -44.211 1.00 82.06 1104 MET A O 1
ATOM 8733 N N . ALA A 1 1105 ? 10.672 5.395 -43.424 1.00 83.12 1105 ALA A N 1
ATOM 8734 C CA . ALA A 1 1105 ? 10.663 4.434 -42.325 1.00 83.12 1105 ALA A CA 1
ATOM 8735 C C . ALA A 1 1105 ? 10.186 5.122 -41.043 1.00 83.12 1105 ALA A C 1
ATOM 8737 O O . ALA A 1 1105 ? 10.634 6.222 -40.722 1.00 83.12 1105 ALA A O 1
ATOM 8738 N N . ARG A 1 1106 ? 9.286 4.484 -40.292 1.00 86.69 1106 ARG A N 1
ATOM 8739 C CA . ARG A 1 1106 ? 8.717 5.028 -39.050 1.00 86.69 1106 ARG A CA 1
ATOM 8740 C C . ARG A 1 1106 ? 9.093 4.145 -37.874 1.00 86.69 1106 ARG A C 1
ATOM 8742 O O . ARG A 1 1106 ? 8.895 2.938 -37.931 1.00 86.69 1106 ARG A O 1
ATOM 8749 N N . ILE A 1 1107 ? 9.625 4.738 -36.814 1.00 88.56 1107 ILE A N 1
ATOM 8750 C CA . ILE A 1 1107 ? 10.024 4.038 -35.594 1.00 88.56 1107 ILE A CA 1
ATOM 8751 C C . ILE A 1 1107 ? 9.046 4.414 -34.490 1.00 88.56 1107 ILE A C 1
ATOM 8753 O O . ILE A 1 1107 ? 8.930 5.581 -34.115 1.00 88.56 1107 ILE A O 1
ATOM 8757 N N . PHE A 1 1108 ? 8.347 3.410 -33.982 1.00 85.31 1108 PHE A N 1
ATOM 8758 C CA . PHE A 1 1108 ? 7.352 3.535 -32.931 1.00 85.31 1108 PHE A CA 1
ATOM 8759 C C . PHE A 1 1108 ? 7.930 3.035 -31.614 1.00 85.31 1108 PHE A C 1
ATOM 8761 O O . PHE A 1 1108 ? 8.634 2.025 -31.580 1.00 85.31 1108 PHE A O 1
ATOM 8768 N N . ASN A 1 1109 ? 7.600 3.725 -30.526 1.00 86.19 1109 ASN A N 1
ATOM 8769 C CA . ASN A 1 1109 ? 7.778 3.181 -29.189 1.00 86.19 1109 ASN A CA 1
ATOM 8770 C C . ASN A 1 1109 ? 6.595 2.249 -28.888 1.00 86.19 1109 ASN A C 1
ATOM 8772 O O . ASN A 1 1109 ? 5.436 2.609 -29.089 1.00 86.19 1109 ASN A O 1
ATOM 8776 N N . ILE A 1 1110 ? 6.877 1.034 -28.428 1.00 83.38 1110 ILE A N 1
ATOM 8777 C CA . ILE A 1 1110 ? 5.847 0.026 -28.162 1.00 83.38 1110 ILE A CA 1
ATOM 8778 C C . ILE A 1 1110 ? 5.044 0.368 -26.900 1.00 83.38 1110 ILE A C 1
ATOM 8780 O O . ILE A 1 1110 ? 3.866 0.030 -26.829 1.00 83.38 1110 ILE A O 1
ATOM 8784 N N . TYR A 1 1111 ? 5.621 1.078 -25.934 1.00 77.44 1111 TYR A N 1
ATOM 8785 C CA . TYR A 1 1111 ? 5.002 1.346 -24.633 1.00 77.44 1111 TYR A CA 1
ATOM 8786 C C . TYR A 1 1111 ? 4.380 2.739 -24.509 1.00 77.44 1111 TYR A C 1
ATOM 8788 O O . TYR A 1 1111 ? 3.587 2.956 -23.600 1.00 77.44 1111 TYR A O 1
ATOM 8796 N N . ASN A 1 1112 ? 4.691 3.665 -25.420 1.00 68.25 1112 ASN A N 1
ATOM 8797 C CA . ASN A 1 1112 ? 4.160 5.028 -25.389 1.00 68.25 1112 ASN A CA 1
ATOM 8798 C C . ASN A 1 1112 ? 3.572 5.446 -26.747 1.00 68.25 1112 ASN A C 1
ATOM 8800 O O . ASN A 1 1112 ? 4.116 5.097 -27.792 1.00 68.25 1112 ASN A O 1
ATOM 8804 N N . ASN A 1 1113 ? 2.494 6.231 -26.743 1.00 63.03 1113 ASN A N 1
ATOM 8805 C CA . ASN A 1 1113 ? 1.775 6.669 -27.949 1.00 63.03 1113 ASN A CA 1
ATOM 8806 C C . ASN A 1 1113 ? 2.355 7.961 -28.566 1.00 63.03 1113 ASN A C 1
ATOM 8808 O O . ASN A 1 1113 ? 1.639 8.758 -29.172 1.00 63.03 1113 ASN A O 1
ATOM 8812 N N . ASN A 1 1114 ? 3.662 8.180 -28.424 1.00 62.69 1114 ASN A N 1
ATOM 8813 C CA . ASN A 1 1114 ? 4.336 9.352 -28.981 1.00 62.69 1114 ASN A CA 1
ATOM 8814 C C . ASN A 1 1114 ? 4.375 9.310 -30.519 1.00 62.69 1114 ASN A C 1
ATOM 8816 O O . ASN A 1 1114 ? 4.312 8.245 -31.137 1.00 62.69 1114 ASN A O 1
ATOM 8820 N N . LYS A 1 1115 ? 4.538 10.484 -31.150 1.00 70.69 1115 LYS A N 1
ATOM 8821 C CA . LYS A 1 1115 ? 4.732 10.576 -32.607 1.00 70.69 1115 LYS A CA 1
ATOM 8822 C C . LYS A 1 1115 ? 5.937 9.721 -33.035 1.00 70.69 1115 LYS A C 1
ATOM 8824 O O . LYS A 1 1115 ? 6.989 9.826 -32.400 1.00 70.69 1115 LYS A O 1
ATOM 8829 N N . PRO A 1 1116 ? 5.815 8.910 -34.103 1.00 78.44 1116 PRO A N 1
ATOM 8830 C CA . PRO A 1 1116 ? 6.909 8.056 -34.541 1.00 78.44 1116 PRO A CA 1
ATOM 8831 C C . PRO A 1 1116 ? 8.079 8.889 -35.061 1.00 78.44 1116 PRO A C 1
ATOM 8833 O O . PRO A 1 1116 ? 7.882 9.901 -35.739 1.00 78.44 1116 PRO A O 1
ATOM 8836 N N . LEU A 1 1117 ? 9.303 8.432 -34.800 1.00 80.75 1117 LEU A N 1
ATOM 8837 C CA . LEU A 1 1117 ? 10.487 9.005 -35.434 1.00 80.75 1117 LEU A CA 1
ATOM 8838 C C . LEU A 1 1117 ? 10.500 8.585 -36.908 1.00 80.75 1117 LEU A C 1
ATOM 8840 O O . LEU A 1 1117 ? 10.330 7.407 -37.216 1.00 80.75 1117 LEU A O 1
ATOM 8844 N N . THR A 1 1118 ? 10.700 9.529 -37.825 1.00 82.56 1118 THR A N 1
ATOM 8845 C CA . THR A 1 1118 ? 10.653 9.257 -39.268 1.00 82.56 1118 THR A CA 1
ATOM 8846 C C . THR A 1 1118 ? 12.027 9.379 -39.913 1.00 82.56 1118 THR A C 1
ATOM 8848 O O . THR A 1 1118 ? 12.660 10.431 -39.824 1.00 82.56 1118 THR A O 1
ATOM 8851 N N . LEU A 1 1119 ? 12.450 8.339 -40.626 1.00 77.81 1119 LEU A N 1
ATOM 8852 C CA . LEU A 1 1119 ? 13.633 8.328 -41.481 1.00 77.81 1119 LEU A CA 1
ATOM 8853 C C . LEU A 1 1119 ? 13.185 8.454 -42.934 1.00 77.81 1119 LEU A C 1
ATOM 8855 O O . LEU A 1 1119 ? 12.569 7.538 -43.477 1.00 77.81 1119 LEU A O 1
ATOM 8859 N N . LYS A 1 1120 ? 13.471 9.598 -43.552 1.00 80.38 1120 LYS A N 1
ATOM 8860 C CA . LYS A 1 1120 ? 13.049 9.891 -44.921 1.00 80.38 1120 LYS A CA 1
ATOM 8861 C C . LYS A 1 1120 ? 14.132 9.508 -45.930 1.00 80.38 1120 LYS A C 1
ATOM 8863 O O . LYS A 1 1120 ? 15.290 9.879 -45.760 1.00 80.38 1120 LYS A O 1
ATOM 8868 N N . HIS A 1 1121 ? 13.724 8.827 -46.993 1.00 68.31 1121 HIS A N 1
ATOM 8869 C CA . HIS A 1 1121 ? 14.523 8.503 -48.174 1.00 68.31 1121 HIS A CA 1
ATOM 8870 C C . HIS A 1 1121 ? 14.000 9.271 -49.397 1.00 68.31 1121 HIS A C 1
ATOM 8872 O O . HIS A 1 1121 ? 12.971 9.941 -49.322 1.00 68.31 1121 HIS A O 1
ATOM 8878 N N . ASN A 1 1122 ? 14.709 9.230 -50.529 1.00 70.88 1122 ASN A N 1
ATOM 8879 C CA . ASN A 1 1122 ? 14.266 9.926 -51.749 1.00 70.88 1122 ASN A CA 1
ATOM 8880 C C . ASN A 1 1122 ? 13.271 9.095 -52.572 1.00 70.88 1122 ASN A C 1
ATOM 8882 O O . ASN A 1 1122 ? 12.686 9.588 -53.537 1.00 70.88 1122 ASN A O 1
ATOM 8886 N N . ASN A 1 1123 ? 13.109 7.824 -52.213 1.00 71.94 1123 ASN A N 1
ATOM 8887 C CA . ASN A 1 1123 ? 12.189 6.877 -52.821 1.00 71.94 1123 ASN A CA 1
ATOM 8888 C C . ASN A 1 1123 ? 11.766 5.826 -51.781 1.00 71.94 1123 ASN A C 1
ATOM 8890 O O . ASN A 1 1123 ? 12.173 5.903 -50.619 1.00 71.94 1123 ASN A O 1
ATOM 8894 N N . LEU A 1 1124 ? 10.964 4.855 -52.214 1.00 73.94 1124 LEU A N 1
ATOM 8895 C CA . LEU A 1 1124 ? 10.341 3.816 -51.401 1.00 73.94 1124 LEU A CA 1
ATOM 8896 C C . LEU A 1 1124 ? 11.312 3.130 -50.435 1.00 73.94 1124 LEU A C 1
ATOM 8898 O O . LEU A 1 1124 ? 12.265 2.486 -50.873 1.00 73.94 1124 LEU A O 1
ATOM 8902 N N . VAL A 1 1125 ? 11.043 3.182 -49.132 1.00 77.38 1125 VAL A N 1
ATOM 8903 C CA . VAL A 1 1125 ? 11.857 2.448 -48.158 1.00 77.38 1125 VAL A CA 1
ATOM 8904 C C . VAL A 1 1125 ? 11.521 0.962 -48.229 1.00 77.38 1125 VAL A C 1
ATOM 8906 O O . VAL A 1 1125 ? 10.397 0.537 -47.989 1.00 77.38 1125 VAL A O 1
ATOM 8909 N N . THR A 1 1126 ? 12.522 0.161 -48.574 1.00 75.12 1126 THR A N 1
ATOM 8910 C CA . THR A 1 1126 ? 12.384 -1.280 -48.820 1.00 75.12 1126 THR A CA 1
ATOM 8911 C C . THR A 1 1126 ? 12.638 -2.136 -47.586 1.00 75.12 1126 THR A C 1
ATOM 8913 O O . THR A 1 1126 ? 12.095 -3.232 -47.492 1.00 75.12 1126 THR A O 1
ATOM 8916 N N . PHE A 1 1127 ? 13.449 -1.666 -46.635 1.00 75.19 1127 PHE A N 1
ATOM 8917 C CA . PHE A 1 1127 ? 13.666 -2.361 -45.367 1.00 75.19 1127 PHE A CA 1
ATOM 8918 C C . PHE A 1 1127 ? 14.243 -1.435 -44.291 1.00 75.19 1127 PHE A C 1
ATOM 8920 O O . PHE A 1 1127 ? 14.866 -0.412 -44.583 1.00 75.19 1127 PHE A O 1
ATOM 8927 N N . THR A 1 1128 ? 14.111 -1.871 -43.043 1.00 81.62 1128 THR A N 1
ATOM 8928 C CA . THR A 1 1128 ? 14.789 -1.331 -41.859 1.00 81.62 1128 THR A CA 1
ATOM 8929 C C . THR A 1 1128 ? 15.334 -2.475 -41.023 1.00 81.62 1128 THR A C 1
ATOM 8931 O O . THR A 1 1128 ? 14.716 -3.535 -40.957 1.00 81.62 1128 THR A O 1
ATOM 8934 N N . ARG A 1 1129 ? 16.492 -2.285 -40.394 1.00 80.06 1129 ARG A N 1
ATOM 8935 C CA . ARG A 1 1129 ? 17.082 -3.267 -39.492 1.00 80.06 1129 ARG A CA 1
ATOM 8936 C C . ARG A 1 1129 ? 17.850 -2.600 -38.363 1.00 80.06 1129 ARG A C 1
ATOM 8938 O O . ARG A 1 1129 ? 18.760 -1.807 -38.613 1.00 80.06 1129 ARG A O 1
ATOM 8945 N N . PHE A 1 1130 ? 17.524 -2.956 -37.130 1.00 80.06 1130 PHE A N 1
ATOM 8946 C CA . PHE A 1 1130 ? 18.268 -2.493 -35.968 1.00 80.06 1130 PHE A CA 1
ATOM 8947 C C . PHE A 1 1130 ? 19.600 -3.234 -35.813 1.00 80.06 1130 PHE A C 1
ATOM 8949 O O . PHE A 1 1130 ? 19.722 -4.426 -36.098 1.00 80.06 1130 PHE A O 1
ATOM 8956 N N . SER A 1 1131 ? 20.625 -2.512 -35.359 1.00 71.12 1131 SER A N 1
ATOM 8957 C CA . SER A 1 1131 ? 21.906 -3.112 -34.988 1.00 71.12 1131 SER A CA 1
ATOM 8958 C C . SER A 1 1131 ? 21.731 -4.045 -33.793 1.00 71.12 1131 SER A C 1
ATOM 8960 O O . SER A 1 1131 ? 21.066 -3.702 -32.819 1.00 71.12 1131 SER A O 1
ATOM 8962 N N . THR A 1 1132 ? 22.402 -5.198 -33.816 1.00 60.78 1132 THR A N 1
ATOM 8963 C CA . THR A 1 1132 ? 22.367 -6.169 -32.714 1.00 60.78 1132 THR A CA 1
ATOM 8964 C C . THR A 1 1132 ? 22.940 -5.637 -31.403 1.00 60.78 1132 THR A C 1
ATOM 8966 O O . THR A 1 1132 ? 22.642 -6.217 -30.362 1.00 60.78 1132 THR A O 1
ATOM 8969 N N . GLU A 1 1133 ? 23.761 -4.586 -31.474 1.00 59.00 1133 GLU A N 1
ATOM 8970 C CA . GLU A 1 1133 ? 24.429 -3.925 -30.347 1.00 59.00 1133 GLU A CA 1
ATOM 8971 C C . GLU A 1 1133 ? 23.724 -2.638 -29.891 1.00 59.00 1133 GLU A C 1
ATOM 8973 O O . GLU A 1 1133 ? 24.310 -1.900 -29.110 1.00 59.00 1133 GLU A O 1
ATOM 8978 N N . ASP A 1 1134 ? 22.508 -2.352 -30.379 1.00 62.69 1134 ASP A N 1
ATOM 8979 C CA . ASP A 1 1134 ? 21.679 -1.242 -29.870 1.00 62.69 1134 ASP A CA 1
ATOM 8980 C C . ASP A 1 1134 ? 22.308 0.158 -30.078 1.00 62.69 1134 ASP A C 1
ATOM 8982 O O . ASP A 1 1134 ? 22.371 1.000 -29.189 1.00 62.69 1134 ASP A O 1
ATOM 8986 N N . ARG A 1 1135 ? 22.886 0.401 -31.266 1.00 61.84 1135 ARG A N 1
ATOM 8987 C CA . ARG A 1 1135 ? 23.580 1.678 -31.562 1.00 61.84 1135 ARG A CA 1
ATOM 8988 C C . ARG A 1 1135 ? 23.097 2.424 -32.797 1.00 61.84 1135 ARG A C 1
ATOM 8990 O O . ARG A 1 1135 ? 23.213 3.642 -32.840 1.00 61.84 1135 ARG A O 1
ATOM 8997 N N . PHE A 1 1136 ? 22.599 1.717 -33.809 1.00 69.88 1136 PHE A N 1
ATOM 8998 C CA . PHE A 1 1136 ? 22.251 2.303 -35.107 1.00 69.88 1136 PHE A CA 1
ATOM 8999 C C . PHE A 1 1136 ? 21.107 1.532 -35.771 1.00 69.88 1136 PHE A C 1
ATOM 9001 O O . PHE A 1 1136 ? 20.876 0.363 -35.438 1.00 69.88 1136 PHE A O 1
ATOM 9008 N N . ILE A 1 1137 ? 20.433 2.156 -36.740 1.00 78.81 1137 ILE A N 1
ATOM 9009 C CA . ILE A 1 1137 ? 19.383 1.527 -37.547 1.00 78.81 1137 ILE A CA 1
ATOM 9010 C C . ILE A 1 1137 ? 19.727 1.659 -39.028 1.00 78.81 1137 ILE A C 1
ATOM 9012 O O . ILE A 1 1137 ? 19.758 2.742 -39.593 1.00 78.81 1137 ILE A O 1
ATOM 9016 N N . LEU A 1 1138 ? 19.925 0.528 -39.696 1.00 75.56 1138 LEU A N 1
ATOM 9017 C CA . LEU A 1 1138 ? 20.108 0.516 -41.139 1.00 75.56 1138 LEU A CA 1
ATOM 9018 C C . LEU A 1 1138 ? 18.737 0.577 -41.819 1.00 75.56 1138 LEU A C 1
ATOM 9020 O O . LEU A 1 1138 ? 17.898 -0.288 -41.603 1.00 75.56 1138 LEU A O 1
ATOM 9024 N N . SER A 1 1139 ? 18.514 1.552 -42.684 1.00 74.94 1139 SER A N 1
ATOM 9025 C CA . SER A 1 1139 ? 17.335 1.660 -43.543 1.00 74.94 1139 SER A CA 1
ATOM 9026 C C . SER A 1 1139 ? 17.773 1.673 -44.999 1.00 74.94 1139 SER A C 1
ATOM 9028 O O . SER A 1 1139 ? 18.745 2.342 -45.336 1.00 74.94 1139 SER A O 1
ATOM 9030 N N . GLY A 1 1140 ? 17.098 0.922 -45.865 1.00 69.94 1140 GLY A N 1
ATOM 9031 C CA . GLY A 1 1140 ? 17.432 0.859 -47.286 1.00 69.94 1140 GLY A CA 1
ATOM 9032 C C . GLY A 1 1140 ? 16.234 1.143 -48.172 1.00 69.94 1140 GLY A C 1
ATOM 9033 O O . GLY A 1 1140 ? 15.123 0.697 -47.888 1.00 69.94 1140 GLY A O 1
ATOM 9034 N N . SER A 1 1141 ? 16.464 1.865 -49.261 1.00 75.31 1141 SER A N 1
ATOM 9035 C CA . SER A 1 1141 ? 15.433 2.358 -50.169 1.00 75.31 1141 SER A CA 1
ATOM 9036 C C . SER A 1 1141 ? 15.629 1.871 -51.609 1.00 75.31 1141 SER A C 1
ATOM 9038 O O . SER A 1 1141 ? 16.731 1.523 -52.043 1.00 75.31 1141 SER A O 1
ATOM 9040 N N . SER A 1 1142 ? 14.527 1.835 -52.362 1.00 65.19 1142 SER A N 1
ATOM 9041 C CA . SER A 1 1142 ? 14.454 1.444 -53.771 1.00 65.19 1142 SER A CA 1
ATOM 9042 C C . SER A 1 1142 ? 15.127 2.448 -54.704 1.00 65.19 1142 SER A C 1
ATOM 9044 O O . SER A 1 1142 ? 15.389 2.135 -55.866 1.00 65.19 1142 SER A O 1
ATOM 9046 N N . ASP A 1 1143 ? 15.457 3.649 -54.215 1.00 59.66 1143 ASP A N 1
ATOM 9047 C CA . ASP A 1 1143 ? 16.404 4.543 -54.898 1.00 59.66 1143 ASP A CA 1
ATOM 9048 C C . ASP A 1 1143 ? 17.810 3.939 -54.984 1.00 59.66 1143 ASP A C 1
ATOM 9050 O O . ASP A 1 1143 ? 18.677 4.474 -55.687 1.00 59.66 1143 ASP A O 1
ATOM 9054 N N . ASN A 1 1144 ? 17.986 2.764 -54.374 1.00 54.81 1144 ASN A N 1
ATOM 9055 C CA . ASN A 1 1144 ? 19.244 2.133 -54.105 1.00 54.81 1144 ASN A CA 1
ATOM 9056 C C . ASN A 1 1144 ? 20.073 3.099 -53.269 1.00 54.81 1144 ASN A C 1
ATOM 9058 O O . ASN A 1 1144 ? 21.145 3.461 -53.725 1.00 54.81 1144 ASN A O 1
ATOM 9062 N N . THR A 1 1145 ? 19.592 3.482 -52.088 1.00 49.41 1145 THR A N 1
ATOM 9063 C CA . THR A 1 1145 ? 20.350 4.095 -50.991 1.00 49.41 1145 THR A CA 1
ATOM 9064 C C . THR A 1 1145 ? 20.196 3.260 -49.722 1.00 49.41 1145 THR A C 1
ATOM 9066 O O . THR A 1 1145 ? 19.222 2.525 -49.561 1.00 49.41 1145 THR A O 1
ATOM 9069 N N . ALA A 1 1146 ? 21.189 3.320 -48.832 1.00 52.22 1146 ALA A N 1
ATOM 9070 C CA . ALA A 1 1146 ? 21.089 2.759 -47.493 1.00 52.22 1146 ALA A CA 1
ATOM 9071 C C . ALA A 1 1146 ? 21.695 3.749 -46.491 1.00 52.22 1146 ALA A C 1
ATOM 9073 O O . ALA A 1 1146 ? 22.810 4.229 -46.703 1.00 52.22 1146 ALA A O 1
ATOM 9074 N N . SER A 1 1147 ? 20.957 4.041 -45.426 1.00 56.34 1147 SER A N 1
ATOM 9075 C CA . SER A 1 1147 ? 21.290 5.004 -44.372 1.00 56.34 1147 SER A CA 1
ATOM 9076 C C . SER A 1 1147 ? 21.373 4.278 -43.032 1.00 56.34 1147 SER A C 1
ATOM 9078 O O . SER A 1 1147 ? 20.553 3.398 -42.784 1.00 56.34 1147 SER A O 1
ATOM 9080 N N . VAL A 1 1148 ? 22.356 4.624 -42.197 1.00 64.56 1148 VAL A N 1
ATOM 9081 C CA . VAL A 1 1148 ? 22.628 4.030 -40.869 1.00 64.56 1148 VAL A CA 1
ATOM 9082 C C . VAL A 1 1148 ? 22.307 5.019 -39.759 1.00 64.56 1148 VAL A C 1
ATOM 9084 O O . VAL A 1 1148 ? 22.596 6.216 -39.989 1.00 64.56 1148 VAL A O 1
#

Solvent-accessible surface area (backbone atoms only — not comparable to full-atom values): 62636 Å² total; per-residue (Å²): 132,84,66,33,39,21,39,37,40,35,23,19,58,36,77,70,46,76,92,64,43,64,76,54,56,62,57,30,54,52,42,33,50,59,30,36,44,64,20,38,76,72,53,27,32,44,80,49,80,33,83,69,22,26,72,64,54,54,52,51,49,56,65,32,90,89,45,18,82,35,30,26,32,42,37,39,40,34,57,33,54,60,64,32,51,43,23,27,35,99,89,37,41,80,36,79,42,58,47,88,56,53,47,64,53,56,42,67,40,88,37,41,42,37,39,37,40,57,24,34,28,28,40,60,50,33,53,50,36,32,74,58,62,28,42,30,25,34,17,12,66,35,59,47,24,64,70,57,54,32,49,36,51,24,40,26,38,30,34,30,34,75,44,34,26,47,52,56,12,48,50,53,22,52,51,52,52,41,68,75,68,45,77,89,49,68,70,80,56,35,41,96,87,71,87,78,87,62,100,61,70,48,58,50,78,47,69,28,89,88,48,72,67,58,44,65,39,33,35,56,73,39,34,75,32,53,53,60,76,55,65,75,64,75,91,63,72,78,63,99,56,79,51,63,36,70,54,73,48,36,58,63,40,31,91,64,64,57,44,49,45,60,58,32,38,55,50,51,49,51,70,68,37,84,88,43,47,51,33,34,42,38,31,22,56,77,62,47,47,67,67,23,43,46,35,19,49,37,41,50,51,38,56,91,72,28,46,74,50,78,42,64,72,47,98,88,48,48,57,50,54,48,52,33,48,56,31,31,45,69,58,71,43,82,70,95,66,74,88,62,94,63,78,71,76,42,70,63,53,56,46,50,52,52,48,58,50,55,75,74,58,68,79,89,56,47,64,58,53,52,52,49,48,52,49,65,64,56,69,74,74,77,82,77,90,84,79,91,81,90,76,83,79,62,90,45,55,58,50,20,46,48,51,28,30,64,72,66,73,34,39,42,38,38,34,41,42,52,61,51,45,57,77,73,59,55,51,94,90,45,87,58,48,62,58,57,34,47,53,51,48,33,67,46,74,42,99,71,73,91,57,65,83,35,38,38,38,45,27,34,46,47,92,49,46,68,62,54,53,45,54,35,56,79,50,70,50,63,64,42,80,44,79,47,61,66,60,48,54,67,23,42,37,35,46,66,49,47,55,78,75,39,69,71,49,35,76,70,57,38,61,46,67,45,86,69,38,39,59,52,54,23,56,68,52,52,71,49,86,87,53,56,36,46,51,52,48,29,43,48,50,28,53,48,48,56,52,20,37,73,75,30,74,80,50,26,49,50,44,61,67,60,50,54,54,50,62,73,71,61,79,49,71,67,55,51,54,49,53,40,51,49,57,45,30,75,76,40,45,76,45,45,64,40,24,43,54,57,49,59,56,39,68,20,33,42,98,80,40,29,46,24,82,41,42,46,65,59,51,43,60,36,28,62,70,31,56,69,60,47,51,54,47,51,49,49,31,38,79,54,61,48,33,40,78,46,89,62,101,56,61,24,35,24,39,40,41,40,72,52,20,44,48,41,45,54,47,47,75,70,41,84,30,57,45,48,45,38,52,53,50,50,52,56,52,48,52,44,44,75,69,70,39,97,76,72,60,58,52,76,63,59,46,48,52,39,62,74,43,48,49,72,39,65,64,73,50,76,67,54,47,50,40,51,52,51,25,50,52,52,52,50,46,57,50,48,52,57,47,51,54,53,50,55,55,53,56,53,50,55,58,51,51,60,53,47,60,62,48,57,70,57,54,73,75,65,80,77,73,91,77,70,74,85,61,46,67,70,49,46,57,44,48,50,27,29,49,52,13,58,64,27,43,85,78,39,27,50,63,7,31,49,35,11,49,55,36,36,73,77,44,81,78,47,63,65,32,52,48,36,30,50,46,18,51,47,47,13,60,75,66,63,44,47,73,62,49,53,80,49,76,67,59,79,57,79,48,78,46,74,40,78,91,84,39,35,36,29,57,41,47,85,32,45,56,37,54,28,22,35,84,88,65,50,79,76,51,55,44,68,62,85,86,72,82,89,54,102,82,61,96,78,70,77,83,66,91,58,24,47,72,48,73,47,68,41,67,84,66,60,36,36,42,33,34,33,71,79,17,33,44,38,31,23,45,83,86,49,48,74,82,38,79,42,39,91,92,41,36,36,78,50,70,32,63,29,67,75,46,79,33,38,40,30,37,31,67,77,79,34,27,40,38,32,25,36,77,84,65,47,76,76,46,74,39,62,38,37,38,47,97,94,44,76,44,70,51,61,63,71,69,47,65,40,59,38,67,80,52,55,37,35,40,39,27,37,67,92,42,38,43,34,42,33,25,35,79,82,22,37,60,72,35,54,48,74,53,96,59,45,37,70,69,48,76,37,67,30,73,86,30,57,38,31,42,40,33,17,69,64,34,28,32,34,35,27,35,70,80,39,44,81,72,48,65,80,37,64,86,84,69,86,53,94,90,60,92,64,90,88,38,46,46,66,60,32,67,33,49,28,72,82,62,48,37,36,38,42,17,29,61,36,36,38,35,34,36,36,50,73,88,48,95,63,84,56,52,72,49,77,53,99,28,42,24,51,40,59,42,58,36,91,82,76,80,49,46,42,34,31,27,73,71,57,36,73,50,101

Radius of gyration: 47.04 Å; Cα contacts (8 Å, |Δi|>4): 1952; chains: 1; bounding box: 118×98×141 Å

Secondary structure (DSSP, 8-state):
---PPEEEEEE---SS-GGG--TTHHHHHHHHHHHHHHHHHTTS-EEEEESS--HHHHHHHHH-TTTGGGEEEEEEES-EETTEEEEE-TTSSEEEEEHHHHHHHHHT-TT--EEEEESTT-HHHHHHHHHTT-SEEEEESSPBPHHHHHHHHHHHHHHHHTT--HHHHHHHHHHHHHHHHTTT-GGGGB-TT-----SS-SEEEEE-TT-GGGGG--HHHHHT-TTTTSPPPPP-PPPSSS--TTSPP-GGGGGG--S-HHHHHHHHHHHH-TTS-SEEEEEESTTS-HHHIIIIIIHHHHTTTSEEEEEE--TTS-HHHHHHHHHHHHHTPPPSS-SS------HHHHHHHHHHHHHHS-GGGHHHHHHHHHHHHHTTSSSSSSS--S-PPPSSHHHHHHHHHHHHTS-EEEEEE-TTHHHHS-BTTBTTHHHHHHHHHHHHHSSSSPPPS-EEEEEEEGGGHHHHHHHHHHTT--EEEEE-PSPPHHHHHHHHHGGGT-HHHHHHH--EE-TTHHHHHHHHHSS-TTS-HHHHHHHHHHHHHHHHHHH-SSS-EE-HHHHHHHHHT---HHHHHHHHHHHHHHH-HHHHHTTHHHHHHHHTB-TTSSB-EE-HHHHHHHTTT-HHHHHHHHHHHHHTTSEEEEPSTT-EEEES-HHHHHHHHHHHHH--SHHHHHHHHHHHHHHHHHTT-TT----HHHHHHHHHTTTTSPPPPHHHHHHHHHHHHHHHHHHHHHHHHHHHHHHHHHHHHHHHHHHHHHHTTSTT----TTSHHHHHHHHHHHHHHHHHTTT-HHHHHHHHHHHHHH-TT-HHHHHHHHHHHHHHHHTT--THHHHTTTPPPSEEEEETTTTEEEEE-SSSEEEEEETT--EEEEEE-----S-TT-TTS------EEEEEE-TTSS-EEEEETTS-EEEE-TTS-EEEEE-TTS-EEEEEE-SSSSEEEEEETTTTEEEEEETT--EEEEE-EEEETTEEEE--SEEEEEEPTTSSEEEEEETT-S-EEEEETTSBEEEEE--SS--EEEEEE-SSSSEEEEEETTS-EEEEETTS-EEEEEE-SS---TT---GGG--EEEEEE-TTSSEEEEEESSSEEEEEESSS-PPPEEEE-SS-EEEEEE-TTSS-EEEEETTTEEE-

Foldseek 3Di:
DALAAEAEEEEAAQPPDPVRGQPCSVVLVVLLCVLQVLLVVVSLHHYHYDRQDDPCNVVCQLVPPVHNLRHAEYEYAGADDQAWDWHADPVRHTDTDGNVPPLLVLLPNLRHAEYEYLYACCVVVQVSNLVSPHFKYKDFNGAWDSVLSSQLSSQLSNCLSVWAFNLVSNVRSVVVSCVVPPPPDLCNGHDPDDDDDDPDHRMDMDGHVPSPVNRRDGRPVSSPFLCRSFDDFDDADDDPDLFDFLDAAAQRSLLSDFLCSNVLNVVLCLFPDLPHFQEEEEAEAFLLRQRNCVGNRNCRRCVVFAAEAEDEDDLQDFPFVRLQQSLLVLLVHHDPDDPDPDPPPPVVVVLVVLVVVLVVDDDPCNVVSVVVSVVSVPVPPPPDPDDDDDDDRQDGNLSSQVSSCVVVVHAYEYEYAANCCCVQNPDPVDNCSVLVVLVSVLVLPPPDDDRGSGGYYYYHYPVCVVVNVVSCVVSVGRYHYDYRAARALVSLLTSQCVLVPDPVSCVSQVEAEDPCVSNVLSVVLPPDRPDRSSNLSSNLVVQQQVVQCVVPVPHRYRDPVSSVVVVVQDSDPLSLVVVLLVVCCVVCVPCSLQCLLLVLLLVQAGPVQFGHKAFLVNQCLFLVLCNVVSVVSQVSCVVSQQKDFDDDPGRIIIGSTSNVSNSSVVCLCVDPHLQSVLVVVLVVLVVVVVVPDPPRAAAPVSLVSCVVCVNSGTDDDPVSVVRSVVNVVVVVVVVVVVVVVVVVVVVVVVVVVVVVVVVVVVVVPPPPDDDPPVVVVLVVQLVVLLVVLVVCLVVPLQVSLLSLVVSCVSPVPDVSSVVSNVSSCVSCVVVQPDNVCNVVVNQQAQDWAADPPQQKIWRHGFAQKIFIAHVVGHTPDMAGHDDDDLDPPPPPDDRDRKGWPDKHAALVRQKIWTAIPQQKIFIAGPSNDTPDIDQVPFHWDDWEAANPAQKIWTATPPLLWIFIAHSNGDTPDIGQFADEPNDTHGNPQWDDWYQQHVRQWIWTFHPQDQKIWIAGPNNYTQEILDDPQAHFPDWDAALVSQWIWTAHQLLWTWIAGNSNHTDGIPRDNDDPAPPDDDPPWSAWQEKEAENVNQWIWTFIQWQWIWIDGPPDPDRTDIDGHPHGWRYWYYDNVRDDIWTAHSSGGIDD

pLDDT: mean 76.57, std 14.74, range [27.59, 97.12]

Sequence (1148 aa):
MSFKPVIFLAFANDKVDNAAYLRNLSAEMHGIRGALEKAEISGLCDVVIRPSASIKDIIDAFQDKRYGPRISIFHYGGHADGFSLLLEAADGSKELTHKEGLVPFLAKQENLKLVFLNGCSSEGQAKELVAAGISAVIGTVTSINDEVASTLAIRFYSSLGDGYQIEKAWSFAEDQINIAKGTSDTRALYWSGKQELTEKKPWVIRFKDGAKSIKGWNLPDVSGNALYGLPDIPPSHLPDSPFLSLNRYERKHAEVFFGRSEYIRKLYVAVRNQDAPPIILLYGPSGAGKSSLLDAGLKPRLENRLEILYLRRMDSLTLSTTLYYALLELCGFTPQVSPLGAEATSDAAVVDDLREIEEVISDPYKSDIQTIINKITNEQEVLTDQIIKKIDPPKNILQSWNLAEQKLNKPILIILDQIEEAFTRPLKENADELNELFVNFRSIFSAGTPIPQGKIILSFRSEYQSQIDEYCKIHELPKSRVFLDNFTKEDVLEVLNGFKKSQKLKDTYNHEVEDALPLIVAEDLVVDLESPTSHMLQILLTKMWNRAKSISAEAPSFSLELYQVLKKEGLAIDELLHTQLENINNKYPEYSETGFVLDVLHFHCTPNSTAAIQSQQALLQRYSNSTEELQKVIEACKENFLIVELGGDNHSTMLAHDTLAKSVIKRSLLSTLPIQQSQRLLNSKMEAVRGGSPTATLDLYDLRLIESVQNYLPAFTSDELTLINKSRIEAAKKERDKQRYKYLKQSMTAVVLAGLFLTLGLFYNAKQHQKQSNINAKQSNINKQALSSTISLSRDPTNALKLAYQGMKDDPGYPEIKKSLIRAFYSSIDNHTPWYKTLLKGESFSKLIVHHGQKLVIPFVKSDSLKILDFAGKKIGALGVIKMPIHEHDTTVAVRDIYFEKVEWSAKGNRLVALNSSGRLQFYDQDFIADTVIGAQDEFEFFDISNDQDEVLSFSKLSKKLVIFNFKGQVIKTINAVVNNQTTVPVNDIHLLYYLQGGQNILLTKNLDPRAEIISRDGIHQAFLDSKNGVVKFVQSSRSGDLLAVARTTGTVELWSKAGRFIKNIVPSDESMPGIKSFRTKDVIHVDFHPSDSFISICFHDDMARIFNIYNNNKPLTLKHNNLVTFTRFSTEDRFILSGSSDNTASV